Protein 2QRD (pdb70)

GO terms:
  GO:0004674 protein serine/threonine kinase activity (F, IDA)
  GO:0005634 nucleus (C, IDA)
  GO:0005737 cytoplasm (C, IDA)
  GO:0031588 nucleotide-activated protein kinase complex (C, IDA)
  GO:0004674 protein serine/threonine kinase activity (F, EXP)
  GO:0010514 induction of conjugation with cellular fusion (P, EXP)
  GO:0140648 positive regulation of cell cycle switching, mitotic to meiotic cell cycle (P, EXP)
  GO:0004674 protein serine/threonine kinase activity (F, IMP)
  GO:0044732 mitotic spindle pole body (C, HDA)
  GO:0005634 nucleus (C, HDA)
  GO:0005737 cytoplasm (C, HDA)
  GO:0005829 cytosol (C, HDA)
  GO:0045944 positive regulation of transcription by RNA polymerase II (P, IMP)
  GO:1904262 negative regulation of TORC1 signaling (P, IMP)
  GO:0032933 SREBP signaling pathway (P, IMP)
  GO:0061762 CAMKK-AMPK signaling cascade (P, IMP)
  GO:0005515 protein binding (F, IPI)

Sequence (1060 aa):
NKWHFGVRCRGDAPEILLAVYRALQRAGAQFTVPKPVNGKYRSDMYTIKSRWEIPHCKREGKNTYAYIELQLYEVMPGCFMLDVKSNGYKDIYSKSSFPFLDLCAMLVCKLFSASEQYSTEIPAFLTSNQELKLPKPPSLPPHLEKCILNSNTAYKEDQSVLPNPNHVLLNHLAAANTQLGVLALSATTRYHRKYVTTAMFKNFDAMDVQETQKGALKEIQAFIRSRTSYDVLPTSFRLIVFDVTLFVKTSLSLLTLNNIVSAPLWDSEANKFAGLLTMADFVNVIKYYYQSSSFPEAIAEIDKFRLLGLREEVERKIGAIPPETIYVHPMHSLMDACLAMSKSRARRIPLIDVDGETGSEMIVSVLTQYRILKFISMNCKETAMLRVPLNQMTIGTWSNLATASMETKVYDVIKMLAEKNISAVPIVNSEGTLLNVYESVDVMHLIQDGDYSNLDLSVGEALLKRPANFDGVHTCRATDRLDGIFDAIKHSRVHRLFVVDENLKLEGILSLADILNYIIYDKTDNFESAVNKWHFGVRCRGDAPEILLAVYRALQRAGAQFTVPKPVNGKYRSDMYTIKSRWEIPHCKREGKNTYAYIELQLYEVMPGCFMLDVKSNGYKDIYLKSSFPFLDLCAMLVCKLFSAEQYSTEIPAFLTSNTLQELKLPKPPSLPPHLEKCILNSNTAYKEDQSVLPNPNHVLLNHLAAANTQLGVLALSATTRYHRKYVTTAMFKNFDMDVQETQKGALKEIQAFIRSRTSYDVLPTSFRLIVFDVTLFVKTSLSLLTLNNIVSAPLWDSEANKFAGLLTMMADFVNVIKYYYQSSSFPEAIAEIDKFRLLGLREVERKIGAIPPETIYVHPMHSLMDACLAMSKSRARRIPLIDVDGETGSEMIVSVLTQYRILKFISMNCKETAMLRVPLNQMTIGTWSNLATASMETKVYDVIKMLAEKNISAVPIVNSEGTLLNVYESVDVMHLIQDGDYSNLDLSVGEALLKRPANFDGVHTCRATDRLDGIFDAIKHSRVHRLFVVDENLKLEGILSLADILNYIIYDKTDNFESAV

Radius of gyration: 33.93 Å; Cα contacts (8 Å, |Δi|>4): 2124; chains: 6; bounding box: 83×91×60 Å

InterPro domains:
  IPR000719 Protein kinase domain [PF00069] (35-285)
  IPR000719 Protein kinase domain [PS50011] (34-285)
  IPR000719 Protein kinase domain [SM00220] (34-285)
  IPR008271 Serine/threonine-protein kinase, active site [PS00108] (152-164)
  IPR011009 Protein kinase-like domain superfamily [SSF56112] (31-286)
  IPR013896 Carbon catabolite-derepressing protein kinase, ubiquitin-associated domain [PF08587] (305-345)
  IPR013896 Carbon catabolite-derepressing protein kinase, ubiquitin-associated domain [cd14334] (305-351)
  IPR015940 Ubiquitin-associated domain [PS50030] (316-345)
  IPR017441 Protein kinase, ATP binding site [PS00107] (40-63)
  IPR028375 KA1 domain/Ssp2, C-terminal [SSF103243] (450-575)
  IPR032270 AMPK, C-terminal adenylate sensor domain [PF16579] (451-573)

Structure (mmCIF, N/CA/C/O backbone):
data_2QRD
#
_entry.id   2QRD
#
_cell.length_a   168.263
_cell.length_b   78.365
_cell.length_c   109.014
_cell.angle_alpha   90.00
_cell.angle_beta   124.18
_cell.angle_gamma   90.00
#
_symmetry.space_group_name_H-M   'C 1 2 1'
#
loop_
_entity.id
_entity.type
_entity.pdbx_description
1 polymer 'SNF1-like protein kinase ssp2'
2 polymer 'SPCC1919.03c protein'
3 polymer 'Protein C1556.08c'
4 non-polymer "ADENOSINE-5'-DIPHOSPHATE"
5 non-polymer "ADENOSINE-5'-TRIPHOSPHATE"
6 water water
#
loop_
_atom_site.group_PDB
_atom_site.id
_atom_site.type_symbol
_atom_site.label_atom_id
_atom_site.label_alt_id
_atom_site.label_comp_id
_atom_site.label_asym_id
_atom_site.label_entity_id
_atom_site.label_seq_id
_atom_site.pdbx_PDB_ins_code
_atom_site.Cartn_x
_atom_site.Cartn_y
_atom_site.Cartn_z
_atom_site.occupancy
_atom_site.B_iso_or_equiv
_atom_site.auth_seq_id
_atom_site.auth_comp_id
_atom_site.auth_asym_id
_atom_site.auth_atom_id
_atom_site.pdbx_PDB_model_num
ATOM 1 N N . ASN A 1 11 ? -2.846 19.190 31.464 1.00 62.59 450 ASN A N 1
ATOM 2 C CA . ASN A 1 11 ? -2.396 18.005 30.661 1.00 62.33 450 ASN A CA 1
ATOM 3 C C . ASN A 1 11 ? -3.501 16.973 30.401 1.00 61.13 450 ASN A C 1
ATOM 4 O O . ASN A 1 11 ? -3.241 15.875 29.877 1.00 61.67 450 ASN A O 1
ATOM 9 N N . LYS A 1 12 ? -4.732 17.338 30.761 1.00 58.56 451 LYS A N 1
ATOM 10 C CA . LYS A 1 12 ? -5.884 16.521 30.452 1.00 56.18 451 LYS A CA 1
ATOM 11 C C . LYS A 1 12 ? -6.415 16.738 28.982 1.00 53.78 451 LYS A C 1
ATOM 12 O O . LYS A 1 12 ? -5.926 17.603 28.244 1.00 52.84 451 LYS A O 1
ATOM 18 N N . TRP A 1 13 ? -7.365 15.902 28.565 1.00 50.65 452 TRP A N 1
ATOM 19 C CA . TRP A 1 13 ? -8.001 16.027 27.267 1.00 48.57 452 TRP A CA 1
ATOM 20 C C . TRP A 1 13 ? -8.911 17.262 27.241 1.00 47.74 452 TRP A C 1
ATOM 21 O O . TRP A 1 13 ? -9.593 17.573 28.224 1.00 47.60 452 TRP A O 1
ATOM 32 N N . HIS A 1 14 ? -8.861 17.981 26.132 1.00 46.64 453 HIS A N 1
ATOM 33 C CA . HIS A 1 14 ? -9.671 19.172 25.931 1.00 46.98 453 HIS A CA 1
ATOM 34 C C . HIS A 1 14 ? -10.148 19.116 24.487 1.00 47.35 453 HIS A C 1
ATOM 35 O O . HIS A 1 14 ? -9.477 18.517 23.637 1.00 47.15 453 HIS A O 1
ATOM 42 N N . PHE A 1 15 ? -11.340 19.666 24.240 1.00 47.76 454 PHE A N 1
ATOM 43 C CA . PHE A 1 15 ? -11.890 19.743 22.908 1.00 47.53 454 PHE A CA 1
ATOM 44 C C . PHE A 1 15 ? -11.065 20.762 22.134 1.00 48.42 454 PHE A C 1
ATOM 45 O O . PHE A 1 15 ? -10.569 21.735 22.714 1.00 48.38 454 PHE A O 1
ATOM 53 N N . GLY A 1 16 ? -10.880 20.479 20.842 1.00 49.07 455 GLY A N 1
ATOM 54 C CA . GLY A 1 16 ? -10.279 21.387 19.894 1.00 49.87 455 GLY A CA 1
ATOM 55 C C . GLY A 1 16 ? -8.784 21.558 20.032 1.00 50.41 455 GLY A C 1
ATOM 56 O O . GLY A 1 16 ? -8.110 20.717 20.617 1.00 50.44 455 GLY A O 1
ATOM 57 N N . VAL A 1 17 ? -8.295 22.651 19.446 1.00 50.76 456 VAL A N 1
ATOM 58 C CA . VAL A 1 17 ? -6.941 23.130 19.616 1.00 51.21 456 VAL A CA 1
ATOM 59 C C . VAL A 1 17 ? -6.918 24.570 20.229 1.00 51.60 456 VAL A C 1
ATOM 60 O O . VAL A 1 17 ? -7.749 25.419 19.919 1.00 51.23 456 VAL A O 1
ATOM 64 N N . ARG A 1 18 ? -5.996 24.781 21.159 1.00 51.84 457 ARG A N 1
ATOM 65 C CA . ARG A 1 18 ? -5.845 26.060 21.846 1.00 52.58 457 ARG A CA 1
ATOM 66 C C . ARG A 1 18 ? -5.160 27.071 20.941 1.00 52.40 457 ARG A C 1
ATOM 67 O O . ARG A 1 18 ? -4.234 26.726 20.186 1.00 51.98 457 ARG A O 1
ATOM 75 N N . CYS A 1 19 ? -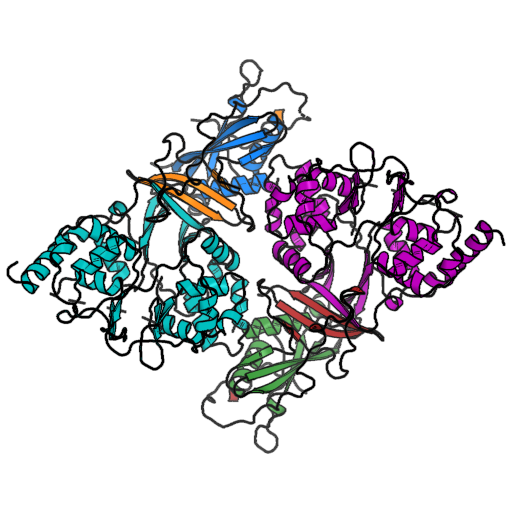5.628 28.311 21.020 1.00 52.08 458 CYS A N 1
ATOM 76 C CA . CYS A 1 19 ? -4.993 29.409 20.317 1.00 53.11 458 CYS A CA 1
ATOM 77 C C . CYS A 1 19 ? -5.002 30.634 21.191 1.00 53.08 458 CYS A C 1
ATOM 78 O O . CYS A 1 19 ? -5.713 30.687 22.188 1.00 53.84 458 CYS A O 1
ATOM 81 N N . ARG A 1 20 ? -4.176 31.596 20.825 1.00 53.76 459 ARG A N 1
ATOM 82 C CA . ARG A 1 20 ? -4.014 32.830 21.582 1.00 54.71 459 ARG A CA 1
ATOM 83 C C . ARG A 1 20 ? -3.766 33.958 20.619 1.00 54.43 459 ARG A C 1
ATOM 84 O O . ARG A 1 20 ? -3.450 33.728 19.451 1.00 54.48 459 ARG A O 1
ATOM 92 N N . GLY A 1 21 ? -3.917 35.177 21.112 1.00 54.59 460 GLY A N 1
ATOM 93 C CA . GLY A 1 21 ? -3.604 36.366 20.332 1.00 54.80 460 GLY A CA 1
ATOM 94 C C . GLY A 1 21 ? -4.861 36.985 19.772 1.00 55.04 460 GLY A C 1
ATOM 95 O O . GLY A 1 21 ? -5.861 37.128 20.474 1.00 54.91 460 GLY A O 1
ATOM 96 N N . ASP A 1 22 ? -4.805 37.319 18.487 1.00 55.41 461 ASP A N 1
ATOM 97 C CA . ASP A 1 22 ? -5.885 38.012 17.804 1.00 55.72 461 ASP A CA 1
ATOM 98 C C . ASP A 1 22 ? -6.724 37.023 17.024 1.00 55.13 461 ASP A C 1
ATOM 99 O O . ASP A 1 22 ? -6.177 36.178 16.318 1.00 55.45 461 ASP A O 1
ATOM 104 N N . ALA A 1 23 ? -8.045 37.141 17.131 1.00 54.51 462 ALA A N 1
ATOM 105 C CA . ALA A 1 23 ? -8.966 36.209 16.466 1.00 53.74 462 ALA A CA 1
ATOM 106 C C . ALA A 1 23 ? -8.931 36.294 14.931 1.00 53.05 462 ALA A C 1
ATOM 107 O O . ALA A 1 23 ? -8.965 35.253 14.273 1.00 52.59 462 ALA A O 1
ATOM 109 N N . PRO A 1 24 ? -8.843 37.524 14.351 1.00 52.39 463 PRO A N 1
ATOM 110 C CA . PRO A 1 24 ? -8.579 37.609 12.915 1.00 51.96 463 PRO A CA 1
ATOM 111 C C . PRO A 1 24 ? -7.182 37.089 12.498 1.00 51.90 463 PRO A C 1
ATOM 112 O O . PRO A 1 24 ? -7.044 36.556 11.393 1.00 51.87 463 PRO A O 1
ATOM 116 N N . GLU A 1 25 ? -6.171 37.219 13.361 1.00 51.35 464 GLU A N 1
ATOM 117 C CA . GLU A 1 25 ? -4.866 36.611 13.065 1.00 51.99 464 GLU A CA 1
ATOM 118 C C . GLU A 1 25 ? -4.899 35.073 13.112 1.00 51.80 464 GLU A C 1
ATOM 119 O O . GLU A 1 25 ? -4.233 34.398 12.312 1.00 51.49 464 GLU A O 1
ATOM 125 N N . ILE A 1 26 ? -5.671 34.543 14.063 1.00 51.67 465 ILE A N 1
ATOM 126 C CA . ILE A 1 26 ? -5.909 33.121 14.195 1.00 51.53 465 ILE A CA 1
ATOM 127 C C . ILE A 1 26 ? -6.720 32.615 12.999 1.00 51.51 465 ILE A C 1
ATOM 128 O O . ILE A 1 26 ? -6.398 31.576 12.428 1.00 51.57 465 ILE A O 1
ATOM 133 N N . LEU A 1 27 ? -7.781 33.338 12.637 1.00 50.90 466 LEU A N 1
ATOM 134 C CA . LEU A 1 27 ? -8.592 32.960 11.489 1.00 50.08 466 LEU A CA 1
ATOM 135 C C . LEU A 1 27 ? -7.722 32.854 10.217 1.00 49.81 466 LEU A C 1
ATOM 136 O O . LEU A 1 27 ? -7.762 31.823 9.544 1.00 49.99 466 LEU A O 1
ATOM 141 N N . LEU A 1 28 ? -6.934 33.898 9.919 1.00 48.47 467 LEU A N 1
ATOM 142 C CA . LEU A 1 28 ? -5.900 33.859 8.871 1.00 48.13 467 LEU A CA 1
ATOM 143 C C . LEU A 1 28 ? -5.001 32.611 8.904 1.00 47.84 467 LEU A C 1
ATOM 144 O O . LEU A 1 28 ? -4.797 31.988 7.867 1.00 48.21 467 LEU A O 1
ATOM 149 N N . ALA A 1 29 ? -4.453 32.278 10.078 1.00 47.45 468 ALA A N 1
ATOM 150 C CA . ALA A 1 29 ? -3.563 31.109 10.255 1.00 47.17 468 ALA A CA 1
ATOM 151 C C . ALA A 1 29 ? -4.267 29.784 9.964 1.00 47.07 468 ALA A C 1
ATOM 152 O O . ALA A 1 29 ? -3.695 28.891 9.346 1.00 46.72 468 ALA A O 1
ATOM 154 N N . VAL A 1 30 ? -5.519 29.683 10.396 1.00 47.45 469 VAL A N 1
ATOM 155 C CA . VAL A 1 30 ? -6.378 28.544 10.089 1.00 48.02 469 VAL A CA 1
ATOM 156 C C . VAL A 1 30 ? -6.595 28.373 8.576 1.00 48.92 469 VAL A C 1
ATOM 157 O O . VAL A 1 30 ? -6.505 27.242 8.057 1.00 50.11 469 VAL A O 1
ATOM 161 N N . TYR A 1 31 ? -6.860 29.473 7.871 1.00 48.45 470 TYR A N 1
ATOM 162 C CA . TYR A 1 31 ? -7.079 29.425 6.419 1.00 48.07 470 TYR A CA 1
ATOM 163 C C . TYR A 1 31 ? -5.807 29.066 5.688 1.00 48.21 470 TYR A C 1
ATOM 164 O O . TYR A 1 31 ? -5.825 28.350 4.691 1.00 47.97 470 TYR A O 1
ATOM 173 N N . ARG A 1 32 ? -4.693 29.568 6.192 1.00 48.58 471 ARG A N 1
ATOM 174 C CA . ARG A 1 32 ? -3.402 29.255 5.605 1.00 49.23 471 ARG A CA 1
ATOM 175 C C . ARG A 1 32 ? -3.049 27.775 5.780 1.00 49.47 471 ARG A C 1
ATOM 176 O O . ARG A 1 32 ? -2.614 27.128 4.832 1.00 49.39 471 ARG A O 1
ATOM 184 N N . ALA A 1 33 ? -3.262 27.256 6.983 1.00 50.17 472 ALA A N 1
ATOM 185 C CA . ALA A 1 33 ? -3.120 25.825 7.283 1.00 51.25 472 ALA A CA 1
ATOM 186 C C . ALA A 1 33 ? -4.045 24.899 6.435 1.00 52.54 472 ALA A C 1
ATOM 187 O O . ALA A 1 33 ? -3.598 23.857 5.955 1.00 52.96 472 ALA A O 1
ATOM 189 N N . LEU A 1 34 ? -5.324 25.271 6.281 1.00 53.21 473 LEU A N 1
ATOM 190 C CA . LEU A 1 34 ? -6.264 24.559 5.407 1.00 53.62 473 LEU A CA 1
ATOM 191 C C . LEU A 1 34 ? -5.755 24.507 3.969 1.00 53.87 473 LEU A C 1
ATOM 192 O O . LEU A 1 34 ? -5.821 23.469 3.319 1.00 54.16 473 LEU A O 1
ATOM 197 N N . GLN A 1 35 ? -5.203 25.619 3.494 1.00 53.86 474 GLN A N 1
ATOM 198 C CA . GLN A 1 35 ? -4.730 25.711 2.134 1.00 53.53 474 GLN A CA 1
ATOM 199 C C . GLN A 1 35 ? -3.451 24.894 1.916 1.00 53.80 474 GLN A C 1
ATOM 200 O O . GLN A 1 35 ? -3.260 24.325 0.826 1.00 54.03 474 GLN A O 1
ATOM 206 N N . ARG A 1 36 ? -2.573 24.848 2.921 1.00 53.54 475 ARG A N 1
ATOM 207 C CA . ARG A 1 36 ? -1.371 24.001 2.827 1.00 53.78 475 ARG A CA 1
ATOM 208 C C . ARG A 1 36 ? -1.722 22.518 2.862 1.00 53.51 475 ARG A C 1
ATOM 209 O O . ARG A 1 36 ? -1.099 21.715 2.173 1.00 53.03 475 ARG A O 1
ATOM 217 N N . ALA A 1 37 ? -2.738 22.160 3.646 1.00 53.34 476 ALA A N 1
ATOM 218 C CA . ALA A 1 37 ? -3.192 20.769 3.711 1.00 53.57 476 ALA A CA 1
ATOM 219 C C . ALA A 1 37 ? -3.945 20.335 2.448 1.00 53.66 476 ALA A C 1
ATOM 220 O O . ALA A 1 37 ? -4.183 19.147 2.241 1.00 54.02 476 ALA A O 1
ATOM 222 N N . GLY A 1 38 ? -4.276 21.305 1.596 1.00 53.32 477 GLY A N 1
ATOM 223 C CA . GLY A 1 38 ? -5.039 21.074 0.370 1.00 52.68 477 GLY A CA 1
ATOM 224 C C . GLY A 1 38 ? -6.563 21.104 0.491 1.00 52.07 477 GLY A C 1
ATOM 225 O O . GLY A 1 38 ? -7.252 20.787 -0.466 1.00 51.58 477 GLY A O 1
ATOM 226 N N . ALA A 1 39 ? -7.088 21.464 1.661 1.00 51.10 478 ALA A N 1
ATOM 227 C CA . ALA A 1 39 ? -8.528 21.512 1.883 1.00 50.82 478 ALA A CA 1
ATOM 228 C C . ALA A 1 39 ? -9.147 22.657 1.079 1.00 51.03 478 ALA A C 1
ATOM 229 O O . ALA A 1 39 ? -8.443 23.565 0.649 1.00 51.39 478 ALA A O 1
ATOM 231 N N . GLN A 1 40 ? -10.456 22.584 0.859 1.00 50.96 479 GLN A N 1
ATOM 232 C CA . GLN A 1 40 ? -11.223 23.695 0.292 1.00 51.38 479 GLN A CA 1
ATOM 233 C C . GLN A 1 40 ? -12.207 24.117 1.347 1.00 50.23 479 GLN A C 1
ATOM 234 O O . GLN A 1 40 ? -12.559 23.334 2.201 1.00 49.02 479 GLN A O 1
ATOM 240 N N . PHE A 1 41 ? -12.639 25.366 1.270 1.00 49.77 480 PHE A N 1
ATOM 241 C CA . PHE A 1 41 ? -13.296 26.008 2.390 1.00 49.04 480 PHE A CA 1
ATOM 242 C C . PHE A 1 41 ? -14.259 27.111 1.948 1.00 49.46 480 PHE A C 1
ATOM 243 O O . PHE A 1 41 ? -14.122 27.706 0.853 1.00 49.54 480 PHE A O 1
ATOM 251 N N . THR A 1 42 ? -15.279 27.346 2.771 1.00 49.56 481 THR A N 1
ATOM 252 C CA . THR A 1 42 ? -16.111 28.516 2.597 1.00 49.09 481 THR A CA 1
ATOM 253 C C . THR A 1 42 ? -15.316 29.709 3.114 1.00 49.68 481 THR A C 1
ATOM 254 O O . THR A 1 42 ? -14.269 29.551 3.756 1.00 49.85 481 THR A O 1
ATOM 258 N N . VAL A 1 43 ? -15.883 30.887 2.899 1.00 49.91 482 VAL A N 1
ATOM 259 C CA . VAL A 1 43 ? -15.198 32.158 2.989 1.00 50.71 482 VAL A CA 1
ATOM 260 C C . VAL A 1 43 ? -16.170 33.168 3.641 1.00 51.55 482 VAL A C 1
ATOM 261 O O . VAL A 1 43 ? -17.388 32.985 3.551 1.00 52.10 482 VAL A O 1
ATOM 265 N N . PRO A 1 44 ? -15.651 34.208 4.329 1.00 52.27 483 PRO A N 1
ATOM 266 C CA . PRO A 1 44 ? -16.551 35.211 4.902 1.00 53.17 483 PRO A CA 1
ATOM 267 C C . PRO A 1 44 ? -17.202 36.077 3.833 1.00 54.14 483 PRO A C 1
ATOM 268 O O . PRO A 1 44 ? -16.509 36.642 2.962 1.00 53.96 483 PRO A O 1
ATOM 272 N N . LYS A 1 45 ? -18.528 36.159 3.893 1.00 55.67 484 LYS A N 1
ATOM 273 C CA . LYS A 1 45 ? -19.268 37.121 3.091 1.00 56.87 484 LYS A CA 1
ATOM 274 C C . LYS A 1 45 ? -19.701 38.278 4.010 1.00 57.88 484 LYS A C 1
ATOM 275 O O . LYS A 1 45 ? -20.178 38.039 5.124 1.00 57.93 484 LYS A O 1
ATOM 281 N N . PRO A 1 46 ? -19.493 39.537 3.565 1.00 58.84 485 PRO A N 1
ATOM 282 C CA . PRO A 1 46 ? -19.945 40.668 4.362 1.00 59.58 485 PRO A CA 1
ATOM 283 C C . PRO A 1 46 ? -21.405 41.045 4.076 1.00 60.34 485 PRO A C 1
ATOM 284 O O . PRO A 1 46 ? -21.755 41.344 2.922 1.00 60.53 485 PRO A O 1
ATOM 288 N N . VAL A 1 47 ? -22.240 41.023 5.121 1.00 60.90 486 VAL A N 1
ATOM 289 C CA . VAL A 1 47 ? -23.664 41.391 5.008 1.00 61.10 486 VAL A CA 1
ATOM 290 C C . VAL A 1 47 ? -23.872 42.911 5.162 1.00 61.10 486 VAL A C 1
ATOM 291 O O . VAL A 1 47 ? -23.629 43.486 6.233 1.00 61.32 486 VAL A O 1
ATOM 295 N N . ASN A 1 48 ? -24.317 43.534 4.068 1.00 60.82 487 ASN A N 1
ATOM 296 C CA . ASN A 1 48 ? -24.359 44.997 3.903 1.00 60.56 487 ASN A CA 1
ATOM 297 C C . ASN A 1 48 ? -22.990 45.686 3.999 1.00 60.29 487 ASN A C 1
ATOM 298 O O . ASN A 1 48 ? -22.854 46.748 4.618 1.00 60.42 487 ASN A O 1
ATOM 303 N N . GLY A 1 49 ? -21.989 45.076 3.360 1.00 59.89 488 GLY A N 1
ATOM 304 C CA . GLY A 1 49 ? -20.618 45.602 3.346 1.00 59.22 488 GLY A CA 1
ATOM 305 C C . GLY A 1 49 ? -19.782 45.232 4.566 1.00 58.69 488 GLY A C 1
ATOM 306 O O . GLY A 1 49 ? -18.542 45.283 4.516 1.00 58.88 488 GLY A O 1
ATOM 307 N N . LYS A 1 50 ? -20.459 44.854 5.656 1.00 57.75 489 LYS A N 1
ATOM 308 C CA . LYS A 1 50 ? -19.823 44.624 6.957 1.00 56.72 489 LYS A CA 1
ATOM 309 C C . LYS A 1 50 ? -19.715 43.131 7.259 1.00 56.17 489 LYS A C 1
ATOM 310 O O . LYS A 1 50 ? -20.601 42.363 6.888 1.00 56.39 489 LYS A O 1
ATOM 312 N N . TYR A 1 51 ? -18.642 42.731 7.943 1.00 55.34 490 TYR A N 1
ATOM 313 C CA . TYR A 1 51 ? -18.419 41.319 8.313 1.00 54.55 490 TYR A CA 1
ATOM 314 C C . TYR A 1 51 ? -19.165 40.909 9.588 1.00 54.58 490 TYR A C 1
ATOM 315 O O . TYR A 1 51 ? -19.297 41.702 10.530 1.00 54.27 490 TYR A O 1
ATOM 324 N N . ARG A 1 52 ? -19.649 39.663 9.595 1.00 54.45 491 ARG A N 1
ATOM 325 C CA . ARG A 1 52 ? -20.385 39.099 10.728 1.00 54.05 491 ARG A CA 1
ATOM 326 C C . ARG A 1 52 ? -19.501 38.084 11.435 1.00 53.61 491 ARG A C 1
ATOM 327 O O . ARG A 1 52 ? -18.581 37.551 10.827 1.00 53.63 491 ARG A O 1
ATOM 329 N N . SER A 1 53 ? -19.789 37.804 12.705 1.00 52.95 492 SER A N 1
ATOM 330 C CA . SER A 1 53 ? -19.006 36.837 13.465 1.00 52.63 492 SER A CA 1
ATOM 331 C C . SER A 1 53 ? -19.119 35.413 12.919 1.00 52.03 492 SER A C 1
ATOM 332 O O . SER A 1 53 ? -18.401 34.532 13.366 1.00 51.11 492 SER A O 1
ATOM 335 N N . ASP A 1 54 ? -20.009 35.198 11.945 1.00 51.77 493 ASP A N 1
ATOM 336 C CA . ASP A 1 54 ? -20.107 33.895 11.280 1.00 51.89 493 ASP A CA 1
ATOM 337 C C . ASP A 1 54 ? -18.881 33.616 10.410 1.00 51.09 493 ASP A C 1
ATOM 338 O O . ASP A 1 54 ? -18.639 32.492 9.999 1.00 51.68 493 ASP A O 1
ATOM 343 N N . MET A 1 55 ? -18.080 34.650 10.188 1.00 50.52 494 MET A N 1
ATOM 344 C CA . MET A 1 55 ? -16.751 34.491 9.586 1.00 49.55 494 MET A CA 1
ATOM 345 C C . MET A 1 55 ? -15.869 33.484 10.342 1.00 48.76 494 MET A C 1
ATOM 346 O O . MET A 1 55 ? -14.945 32.925 9.759 1.00 48.57 494 MET A O 1
ATOM 351 N N . TYR A 1 56 ? -16.181 33.242 11.616 1.00 48.13 495 TYR A N 1
ATOM 352 C CA . TYR A 1 56 ? -15.430 32.269 12.446 1.00 48.09 495 TYR A CA 1
ATOM 353 C C . TYR A 1 56 ? -15.942 30.821 12.357 1.00 47.96 495 TYR A C 1
ATOM 354 O O . TYR A 1 56 ? -15.406 29.943 12.988 1.00 47.29 495 TYR A O 1
ATOM 363 N N . THR A 1 57 ? -16.992 30.609 11.567 1.00 49.06 496 THR A N 1
ATOM 364 C CA . THR A 1 57 ? -17.485 29.286 11.172 1.00 49.43 496 THR A CA 1
ATOM 365 C C . THR A 1 57 ? -17.007 29.022 9.732 1.00 49.88 496 THR A C 1
ATOM 366 O O . THR A 1 57 ? -17.408 29.733 8.780 1.00 49.53 496 THR A O 1
ATOM 370 N N . ILE A 1 58 ? -16.118 28.036 9.595 1.00 49.71 497 ILE A N 1
ATOM 371 C CA . ILE A 1 58 ? -15.559 27.639 8.297 1.00 49.08 497 ILE A CA 1
ATOM 372 C C . ILE A 1 58 ? -16.037 26.206 7.990 1.00 49.48 497 ILE A C 1
ATOM 373 O O . ILE A 1 58 ? -15.863 25.303 8.828 1.00 48.40 497 ILE A O 1
ATOM 378 N N . LYS A 1 59 ? -16.619 26.003 6.800 1.00 49.34 498 LYS A N 1
ATOM 379 C CA . LYS A 1 59 ? -16.870 24.644 6.326 1.00 50.24 498 LYS A CA 1
ATOM 380 C C . LYS A 1 59 ? -15.785 24.230 5.335 1.00 50.31 498 LYS A C 1
ATOM 381 O O . LYS A 1 59 ? -15.477 24.951 4.399 1.00 50.63 498 LYS A O 1
ATOM 387 N N . SER A 1 60 ? -15.193 23.074 5.550 1.00 50.57 499 SER A N 1
ATOM 388 C CA . SER A 1 60 ? -14.084 22.672 4.699 1.00 51.31 499 SER A CA 1
ATOM 389 C C . SER A 1 60 ? -14.376 21.321 4.049 1.00 51.54 499 SER A C 1
ATOM 390 O O . SER A 1 60 ? -15.064 20.462 4.626 1.00 52.63 499 SER A O 1
ATOM 393 N N . ARG A 1 61 ? -13.888 21.160 2.832 1.00 50.92 500 ARG A N 1
ATOM 394 C CA . ARG A 1 61 ? -13.952 19.886 2.140 1.00 50.89 500 ARG A CA 1
ATOM 395 C C . ARG A 1 61 ? -12.531 19.398 1.852 1.00 51.08 500 ARG A C 1
ATOM 396 O O . ARG A 1 61 ? -11.677 20.170 1.399 1.00 51.13 500 ARG A O 1
ATOM 404 N N . TRP A 1 62 ? -12.302 18.119 2.118 1.00 51.77 501 TRP A N 1
ATOM 405 C CA . TRP A 1 62 ? -10.984 17.487 1.996 1.00 52.54 501 TRP A CA 1
ATOM 406 C C . TRP A 1 62 ? -11.113 16.247 1.117 1.00 53.30 501 TRP A C 1
ATOM 407 O O . TRP A 1 62 ? -11.996 15.384 1.350 1.00 52.84 501 TRP A O 1
ATOM 418 N N . GLU A 1 63 ? -10.245 16.147 0.109 1.00 54.12 502 GLU A N 1
ATOM 419 C CA . GLU A 1 63 ? -10.145 14.914 -0.669 1.00 55.02 502 GLU A CA 1
ATOM 420 C C . GLU A 1 63 ? -9.524 13.851 0.246 1.00 53.14 502 GLU A C 1
ATOM 421 O O . GLU A 1 63 ? -8.634 14.158 1.030 1.00 54.32 502 GLU A O 1
ATOM 427 N N . ILE A 1 64 ? -10.033 12.629 0.225 1.00 51.43 503 ILE A N 1
ATOM 428 C CA . ILE A 1 64 ? -9.459 11.607 1.104 1.00 49.93 503 ILE A CA 1
ATOM 429 C C . ILE A 1 64 ? -8.309 10.943 0.374 1.00 50.08 503 ILE A C 1
ATOM 430 O O . ILE A 1 64 ? -8.510 10.356 -0.673 1.00 50.23 503 ILE A O 1
ATOM 435 N N . PRO A 1 65 ? -7.081 11.058 0.913 1.00 50.46 504 PRO A N 1
ATOM 436 C CA . PRO A 1 65 ? -5.913 10.548 0.198 1.00 50.33 504 PRO A CA 1
ATOM 437 C C . PRO A 1 65 ? -6.024 9.117 -0.298 1.00 50.46 504 PRO A C 1
ATOM 438 O O . PRO A 1 65 ? -5.706 8.858 -1.460 1.00 50.81 504 PRO A O 1
ATOM 442 N N . HIS A 1 66 ? -6.462 8.195 0.555 1.00 50.94 505 HIS A N 1
ATOM 443 C CA . HIS A 1 66 ? -6.491 6.780 0.159 1.00 50.97 505 HIS A CA 1
ATOM 444 C C . HIS A 1 66 ? -7.537 6.540 -0.908 1.00 50.72 505 HIS A C 1
ATOM 445 O O . HIS A 1 66 ? -7.353 5.688 -1.750 1.00 51.22 505 HIS A O 1
ATOM 452 N N . CYS A 1 67 ? -8.625 7.297 -0.869 1.00 50.42 506 CYS A N 1
ATOM 453 C CA . CYS A 1 67 ? -9.643 7.226 -1.913 1.00 50.68 506 CYS A CA 1
ATOM 454 C C . CYS A 1 67 ? -9.131 7.875 -3.211 1.00 50.89 506 CYS A C 1
ATOM 455 O O . CYS A 1 67 ? -9.245 7.292 -4.296 1.00 50.27 506 CYS A O 1
ATOM 458 N N . LYS A 1 68 ? -8.554 9.072 -3.070 1.00 51.51 507 LYS A N 1
ATOM 459 C CA . LYS A 1 68 ? -7.932 9.823 -4.173 1.00 53.15 507 LYS A CA 1
ATOM 460 C C . LYS A 1 68 ? -6.890 9.037 -4.950 1.00 53.90 507 LYS A C 1
ATOM 461 O O . LYS A 1 68 ? -6.763 9.215 -6.150 1.00 54.03 507 LYS A O 1
ATOM 467 N N . ARG A 1 69 ? -6.134 8.194 -4.248 1.00 55.21 508 ARG A N 1
ATOM 468 C CA . ARG A 1 69 ? -5.075 7.388 -4.851 1.00 56.09 508 ARG A CA 1
ATOM 469 C C . ARG A 1 69 ? -5.648 6.285 -5.720 1.00 56.31 508 ARG A C 1
ATOM 470 O O . ARG A 1 69 ? -5.015 5.868 -6.692 1.00 56.84 508 ARG A O 1
ATOM 478 N N . GLU A 1 70 ? -6.849 5.831 -5.382 1.00 56.64 509 GLU A N 1
ATOM 479 C CA . GLU A 1 70 ? -7.493 4.742 -6.119 1.00 57.16 509 GLU A CA 1
ATOM 480 C C . GLU A 1 70 ? -8.476 5.246 -7.178 1.00 56.59 509 GLU A C 1
ATOM 481 O O . GLU A 1 70 ? -9.316 4.485 -7.657 1.00 56.63 509 GLU A O 1
ATOM 487 N N . GLY A 1 71 ? -8.359 6.528 -7.524 1.00 56.08 510 GLY A N 1
ATOM 488 C CA . GLY A 1 71 ? -9.204 7.180 -8.524 1.00 55.21 510 GLY A CA 1
ATOM 489 C C . GLY A 1 71 ? -10.509 7.833 -8.066 1.00 54.75 510 GLY A C 1
ATOM 490 O O . GLY A 1 71 ? -11.207 8.431 -8.886 1.00 54.03 510 GLY A O 1
ATOM 491 N N . LYS A 1 72 ? -10.827 7.747 -6.767 1.00 54.43 511 LYS A N 1
ATOM 492 C CA . LYS A 1 72 ? -12.156 8.142 -6.249 1.00 54.02 511 LYS A CA 1
ATOM 493 C C . LYS A 1 72 ? -12.328 9.615 -5.844 1.00 53.70 511 LYS A C 1
ATOM 494 O O . LYS A 1 72 ? -11.413 10.239 -5.265 1.00 53.30 511 LYS A O 1
ATOM 500 N N . ASN A 1 73 ? -13.515 10.148 -6.162 1.00 53.29 512 ASN A N 1
ATOM 501 C CA . ASN A 1 73 ? -13.951 11.481 -5.727 1.00 53.09 512 ASN A CA 1
ATOM 502 C C . ASN A 1 73 ? -14.827 11.356 -4.476 1.00 52.88 512 ASN A C 1
ATOM 503 O O . ASN A 1 73 ? -16.057 11.581 -4.486 1.00 52.88 512 ASN A O 1
ATOM 508 N N . THR A 1 74 ? -14.164 10.974 -3.397 1.00 52.51 513 THR A N 1
ATOM 509 C CA . THR A 1 74 ? -14.785 10.874 -2.095 1.00 51.86 513 THR A CA 1
ATOM 510 C C . THR A 1 74 ? -14.116 11.861 -1.166 1.00 51.52 513 THR A C 1
ATOM 511 O O . THR A 1 74 ? -12.921 12.139 -1.273 1.00 50.56 513 THR A O 1
ATOM 515 N N . TYR A 1 75 ? -14.937 12.411 -0.283 1.00 51.50 514 TYR A N 1
ATOM 516 C CA . TYR A 1 75 ? -14.663 13.669 0.357 1.00 51.79 514 TYR A CA 1
ATOM 517 C C . TYR A 1 75 ? -15.048 13.584 1.811 1.00 51.73 514 TYR A C 1
ATOM 518 O O . TYR A 1 75 ? -15.955 12.850 2.174 1.00 51.97 514 TYR A O 1
ATOM 527 N N . ALA A 1 76 ? -14.356 14.368 2.630 1.00 51.72 515 ALA A N 1
ATOM 528 C CA . ALA A 1 76 ? -14.587 14.456 4.047 1.00 50.69 515 ALA A CA 1
ATOM 529 C C . ALA A 1 76 ? -14.955 15.906 4.340 1.00 50.71 515 ALA A C 1
ATOM 530 O O . ALA A 1 76 ? -14.289 16.816 3.879 1.00 51.33 515 ALA A O 1
ATOM 532 N N . TYR A 1 77 ? -16.032 16.110 5.092 1.00 50.77 516 TYR A N 1
ATOM 533 C CA . TYR A 1 77 ? -16.497 17.449 5.457 1.00 50.14 516 TYR A CA 1
ATOM 534 C C . TYR A 1 77 ? -16.236 17.782 6.942 1.00 50.90 516 TYR A C 1
ATOM 535 O O . TYR A 1 77 ? -16.682 17.082 7.862 1.00 50.70 516 TYR A O 1
ATOM 544 N N . ILE A 1 78 ? -15.480 18.849 7.152 1.00 51.23 517 ILE A N 1
ATOM 545 C CA . ILE A 1 78 ? -15.017 19.233 8.476 1.00 51.68 517 ILE A CA 1
ATOM 546 C C . ILE A 1 78 ? -15.420 20.714 8.689 1.00 52.13 517 ILE A C 1
ATOM 547 O O . ILE A 1 78 ? -15.101 21.593 7.878 1.00 53.15 517 ILE A O 1
ATOM 552 N N . GLU A 1 79 ? -16.150 20.985 9.753 1.00 52.11 518 GLU A N 1
ATOM 553 C CA . GLU A 1 79 ? -16.492 22.364 10.096 1.00 52.11 518 GLU A CA 1
ATOM 554 C C . GLU A 1 79 ? -15.653 22.863 11.273 1.00 51.56 518 GLU A C 1
ATOM 555 O O . GLU A 1 79 ? -15.517 22.188 12.293 1.00 50.99 518 GLU A O 1
ATOM 561 N N . LEU A 1 80 ? -15.077 24.049 11.117 1.00 51.73 519 LEU A N 1
ATOM 562 C CA . LEU A 1 80 ? -14.237 24.646 12.153 1.00 51.54 519 LEU A CA 1
ATOM 563 C C . LEU A 1 80 ? -14.992 25.768 12.802 1.00 51.03 519 LEU A C 1
ATOM 564 O O . LEU A 1 80 ? -15.721 26.471 12.141 1.00 51.34 519 LEU A O 1
ATOM 569 N N . GLN A 1 81 ? -14.819 25.923 14.103 1.00 51.10 520 GLN A N 1
ATOM 570 C CA . GLN A 1 81 ? -15.486 26.990 14.833 1.00 50.76 520 GLN A CA 1
ATOM 571 C C . GLN A 1 81 ? -14.545 27.606 15.865 1.00 50.38 520 GLN A C 1
ATOM 572 O O . GLN A 1 81 ? -14.096 26.923 16.774 1.00 50.96 520 GLN A O 1
ATOM 578 N N . LEU A 1 82 ? -14.252 28.888 15.712 1.00 49.30 521 LEU A N 1
ATOM 579 C CA . LEU A 1 82 ? -13.486 29.607 16.710 1.00 49.11 521 LEU A CA 1
ATOM 580 C C . LEU A 1 82 ? -14.415 30.126 17.828 1.00 48.81 521 LEU A C 1
ATOM 581 O O . LEU A 1 82 ? -15.505 30.657 17.569 1.00 48.31 521 LEU A O 1
ATOM 586 N N . TYR A 1 83 ? -13.968 29.912 19.066 1.00 48.52 522 TYR A N 1
ATOM 587 C CA . TYR A 1 83 ? -14.619 30.398 20.267 1.00 48.14 522 TYR A CA 1
ATOM 588 C C . TYR A 1 83 ? -13.644 31.172 21.150 1.00 48.47 522 TYR A C 1
ATOM 589 O O . TYR A 1 83 ? -12.488 30.735 21.347 1.00 48.48 522 TYR A O 1
ATOM 598 N N . GLU A 1 84 ? -14.100 32.285 21.726 1.00 48.28 523 GLU A N 1
ATOM 599 C CA . GLU A 1 84 ? -13.306 32.880 22.794 1.00 48.42 523 GLU A CA 1
ATOM 600 C C . GLU A 1 84 ? -13.557 32.176 24.129 1.00 48.81 523 GLU A C 1
ATOM 601 O O . GLU A 1 84 ? -14.713 32.051 24.594 1.00 48.41 523 GLU A O 1
ATOM 607 N N . VAL A 1 85 ? -12.469 31.707 24.733 1.00 49.05 524 VAL A N 1
ATOM 608 C CA . VAL A 1 85 ? -12.536 31.089 26.044 1.00 50.35 524 VAL A CA 1
ATOM 609 C C . VAL A 1 85 ? -12.495 32.156 27.114 1.00 51.56 524 VAL A C 1
ATOM 610 O O . VAL A 1 85 ? -13.280 32.118 28.048 1.00 52.22 524 VAL A O 1
ATOM 614 N N . MET A 1 86 ? -11.570 33.107 26.956 1.00 53.00 525 MET A N 1
ATOM 615 C CA . MET A 1 86 ? -11.462 34.308 27.790 1.00 54.12 525 MET A CA 1
ATOM 616 C C . MET A 1 86 ? -10.601 35.323 27.040 1.00 53.73 525 MET A C 1
ATOM 617 O O . MET A 1 86 ? -10.003 34.975 26.025 1.00 54.01 525 MET A O 1
ATOM 622 N N . PRO A 1 87 ? -10.508 36.576 27.532 1.00 53.86 526 PRO A N 1
ATOM 623 C CA . PRO A 1 87 ? -9.726 37.527 26.718 1.00 53.63 526 PRO A CA 1
ATOM 624 C C . PRO A 1 87 ? -8.343 36.964 26.343 1.00 53.40 526 PRO A C 1
ATOM 625 O O . PRO A 1 87 ? -7.568 36.567 27.218 1.00 53.49 526 PRO A O 1
ATOM 629 N N . GLY A 1 88 ? -8.078 36.876 25.041 1.00 53.10 527 GLY A N 1
ATOM 630 C CA . GLY A 1 88 ? -6.789 36.398 24.535 1.00 52.14 527 GLY A CA 1
ATOM 631 C C . GLY A 1 88 ? -6.683 34.908 24.232 1.00 51.43 527 GLY A C 1
ATOM 632 O O . GLY A 1 88 ? -5.714 34.476 23.601 1.00 51.42 527 GLY A O 1
ATOM 633 N N . CYS A 1 89 ? -7.654 34.119 24.686 1.00 50.16 528 CYS A N 1
ATOM 634 C CA . CYS A 1 89 ? -7.568 32.670 24.553 1.00 49.42 528 CYS A CA 1
ATOM 635 C C . CYS A 1 89 ? -8.778 32.091 23.839 1.00 48.89 528 CYS A C 1
ATOM 636 O O . CYS A 1 89 ? -9.933 32.423 24.166 1.00 47.95 528 CYS A O 1
ATOM 639 N N . PHE A 1 90 ? -8.493 31.212 22.876 1.00 47.98 529 PHE A N 1
ATOM 640 C CA . PHE A 1 90 ? -9.506 30.714 21.951 1.00 48.17 529 PHE A CA 1
ATOM 641 C C . PHE A 1 90 ? -9.419 29.197 21.814 1.00 48.29 529 PHE A C 1
ATOM 642 O O . PHE A 1 90 ? -8.349 28.601 22.030 1.00 48.43 529 PHE A O 1
ATOM 650 N N . MET A 1 91 ? -10.550 28.575 21.498 1.00 47.88 530 MET A N 1
ATOM 651 C CA . MET A 1 91 ? -10.540 27.189 21.039 1.00 48.27 530 MET A CA 1
ATOM 652 C C . MET A 1 91 ? -10.911 27.154 19.561 1.00 48.57 530 MET A C 1
ATOM 653 O O . MET A 1 91 ? -11.856 27.835 19.106 1.00 48.65 530 MET A O 1
ATOM 658 N N . LEU A 1 92 ? -10.155 26.379 18.802 1.00 48.93 531 LEU A N 1
ATOM 659 C CA . LEU A 1 92 ? -10.614 26.009 17.484 1.00 49.61 531 LEU A CA 1
ATOM 660 C C . LEU A 1 92 ? -11.320 24.652 17.605 1.00 49.77 531 LEU A C 1
ATOM 661 O O . LEU A 1 92 ? -10.687 23.616 17.797 1.00 49.44 531 LEU A O 1
ATOM 666 N N . ASP A 1 93 ? -12.644 24.681 17.546 1.00 50.30 532 ASP A N 1
ATOM 667 C CA . ASP A 1 93 ? -13.446 23.473 17.568 1.00 51.14 532 ASP A CA 1
ATOM 668 C C . ASP A 1 93 ? -13.500 22.890 16.125 1.00 51.48 532 ASP A C 1
ATOM 669 O O . ASP A 1 93 ? -13.594 23.631 15.140 1.00 51.26 532 ASP A O 1
ATOM 674 N N . VAL A 1 94 ? -13.380 21.563 16.012 1.00 51.61 533 VAL A N 1
ATOM 675 C CA . VAL A 1 94 ? -13.221 20.883 14.723 1.00 50.59 533 VAL A CA 1
ATOM 676 C C . VAL A 1 94 ? -14.094 19.634 14.788 1.00 51.35 533 VAL A C 1
ATOM 677 O O . VAL A 1 94 ? -13.891 18.760 15.664 1.00 51.57 533 VAL A O 1
ATOM 681 N N . LYS A 1 95 ? -15.071 19.558 13.884 1.00 51.05 534 LYS A N 1
ATOM 682 C CA . LYS A 1 95 ? -16.040 18.486 13.909 1.00 51.45 534 LYS A CA 1
ATOM 683 C C . LYS A 1 95 ? -16.302 17.821 12.561 1.00 51.35 534 LYS A C 1
ATOM 684 O O . LYS A 1 95 ? -16.271 18.451 11.499 1.00 50.00 534 LYS A O 1
ATOM 690 N N . SER A 1 96 ? -16.589 16.528 12.621 1.00 51.71 535 SER A N 1
ATOM 691 C CA . SER A 1 96 ? -16.866 15.793 11.403 1.00 51.89 535 SER A CA 1
ATOM 692 C C . SER A 1 96 ? -18.312 16.004 10.970 1.00 52.06 535 SER A C 1
ATOM 693 O O . SER A 1 96 ? -19.241 15.838 11.773 1.00 51.52 535 SER A O 1
ATOM 696 N N . ASN A 1 97 ? -18.489 16.384 9.697 1.00 52.97 536 ASN A N 1
ATOM 697 C CA . ASN A 1 97 ? -19.801 16.360 9.048 1.00 53.19 536 ASN A CA 1
ATOM 698 C C . ASN A 1 97 ? -19.969 15.185 8.084 1.00 52.94 536 ASN A C 1
ATOM 699 O O . ASN A 1 97 ? -20.905 15.149 7.292 1.00 53.16 536 ASN A O 1
ATOM 704 N N . GLY A 1 98 ? -19.065 14.214 8.141 1.00 52.58 537 GLY A N 1
ATOM 705 C CA . GLY A 1 98 ? -19.226 13.022 7.305 1.00 51.80 537 GLY A CA 1
ATOM 706 C C . GLY A 1 98 ? -18.353 12.872 6.058 1.00 51.19 537 GLY A C 1
ATOM 707 O O . GLY A 1 98 ? -17.497 13.722 5.755 1.00 50.64 537 GLY A O 1
ATOM 708 N N . TYR A 1 99 ? -18.593 11.768 5.346 1.00 50.54 538 TYR A N 1
ATOM 709 C CA . TYR A 1 99 ? -17.878 11.404 4.132 1.00 49.61 538 TYR A CA 1
ATOM 710 C C . TYR A 1 99 ? -18.878 11.108 3.053 1.00 49.98 538 TYR A C 1
ATOM 711 O O . TYR A 1 99 ? -19.932 10.507 3.308 1.00 49.65 538 TYR A O 1
ATOM 720 N N . LYS A 1 100 ? -18.535 11.509 1.827 1.00 50.12 539 LYS A N 1
ATOM 721 C CA . LYS A 1 100 ? -19.441 11.374 0.690 1.00 49.91 539 LYS A CA 1
ATOM 722 C C . LYS A 1 100 ? -18.628 11.116 -0.565 1.00 48.99 539 LYS A C 1
ATOM 723 O O . LYS A 1 100 ? -17.711 11.860 -0.873 1.00 48.78 539 LYS A O 1
ATOM 729 N N . ASP A 1 101 ? -18.940 10.029 -1.251 1.00 48.97 540 ASP A N 1
ATOM 730 C CA . ASP A 1 101 ? -18.448 9.791 -2.597 1.00 49.66 540 ASP A CA 1
ATOM 731 C C . ASP A 1 101 ? -19.390 10.456 -3.606 1.00 49.86 540 ASP A C 1
ATOM 732 O O . ASP A 1 101 ? -20.582 10.554 -3.358 1.00 50.10 540 ASP A O 1
ATOM 737 N N . ILE A 1 102 ? -18.836 10.915 -4.731 1.00 50.97 541 ILE A N 1
ATOM 738 C CA . ILE A 1 102 ? -19.579 11.476 -5.874 1.00 51.70 541 ILE A CA 1
ATOM 739 C C . ILE A 1 102 ? -20.754 10.576 -6.302 1.00 52.41 541 ILE A C 1
ATOM 740 O O . ILE A 1 102 ? -21.796 11.064 -6.765 1.00 52.35 541 ILE A O 1
ATOM 745 N N . TYR A 1 103 ? -20.567 9.262 -6.122 1.00 53.41 542 TYR A N 1
ATOM 746 C CA . TYR A 1 103 ? -21.551 8.209 -6.445 1.00 53.99 542 TYR A CA 1
ATOM 747 C C . TYR A 1 103 ? -22.308 7.722 -5.196 1.00 54.93 542 TYR A C 1
ATOM 748 O O . TYR A 1 103 ? -21.707 7.507 -4.148 1.00 55.15 542 TYR A O 1
ATOM 757 N N . SER A 1 104 ? -23.627 7.551 -5.301 1.00 56.63 543 SER A N 1
ATOM 758 C CA . SER A 1 104 ? -24.412 7.021 -4.169 1.00 57.21 543 SER A CA 1
ATOM 759 C C . SER A 1 104 ? -24.737 5.533 -4.360 1.00 57.43 543 SER A C 1
ATOM 760 O O . SER A 1 104 ? -24.308 4.694 -3.560 1.00 57.98 543 SER A O 1
ATOM 763 N N . LYS A 1 118 ? -21.195 7.358 11.858 1.00 53.12 557 LYS A N 1
ATOM 764 C CA . LYS A 1 118 ? -20.248 6.271 11.599 1.00 52.52 557 LYS A CA 1
ATOM 765 C C . LYS A 1 118 ? -18.803 6.637 12.019 1.00 51.86 557 LYS A C 1
ATOM 766 O O . LYS A 1 118 ? -18.619 7.260 13.064 1.00 52.76 557 LYS A O 1
ATOM 772 N N . SER A 1 119 ? -17.798 6.262 11.226 1.00 50.35 558 SER A N 1
ATOM 773 C CA . SER A 1 119 ? -16.403 6.177 11.689 1.00 48.83 558 SER A CA 1
ATOM 774 C C . SER A 1 119 ? -15.687 7.495 11.956 1.00 48.73 558 SER A C 1
ATOM 775 O O . SER A 1 119 ? -15.958 8.479 11.282 1.00 49.23 558 SER A O 1
ATOM 778 N N . SER A 1 120 ? -14.769 7.501 12.936 1.00 48.45 559 SER A N 1
ATOM 779 C CA . SER A 1 120 ? -13.910 8.665 13.255 1.00 48.21 559 SER A CA 1
ATOM 780 C C . SER A 1 120 ? -12.728 8.789 12.302 1.00 48.49 559 SER A C 1
ATOM 781 O O . SER A 1 120 ? -11.952 9.748 12.364 1.00 49.43 559 SER A O 1
ATOM 784 N N . PHE A 1 121 ? -12.557 7.784 11.463 1.00 48.69 560 PHE A N 1
ATOM 785 C CA . PHE A 1 121 ? -11.540 7.784 10.419 1.00 49.51 560 PHE A CA 1
ATOM 786 C C . PHE A 1 121 ? -12.191 7.812 9.031 1.00 49.54 560 PHE A C 1
ATOM 787 O O . PHE A 1 121 ? -13.169 7.115 8.810 1.00 50.32 560 PHE A O 1
ATOM 795 N N . PRO A 1 122 ? -11.624 8.568 8.073 1.00 49.55 561 PRO A N 1
ATOM 796 C CA . PRO A 1 122 ? -10.376 9.330 8.075 1.00 49.61 561 PRO A CA 1
ATOM 797 C C . PRO A 1 122 ? -10.393 10.682 8.782 1.00 49.98 561 PRO A C 1
ATOM 798 O O . PRO A 1 122 ? -9.390 11.397 8.770 1.00 50.39 561 PRO A O 1
ATOM 802 N N . PHE A 1 123 ? -11.512 11.024 9.400 1.00 50.48 562 PHE A N 1
ATOM 803 C CA . PHE A 1 123 ? -11.655 12.303 10.050 1.00 50.53 562 PHE A CA 1
ATOM 804 C C . PHE A 1 123 ? -10.448 12.657 10.923 1.00 50.84 562 PHE A C 1
ATOM 805 O O . PHE A 1 123 ? -9.853 13.717 10.723 1.00 51.11 562 PHE A O 1
ATOM 813 N N . LEU A 1 124 ? -10.119 11.789 11.884 1.00 50.55 563 LEU A N 1
ATOM 814 C CA . LEU A 1 124 ? -8.981 12.008 12.763 1.00 51.47 563 LEU A CA 1
ATOM 815 C C . LEU A 1 124 ? -7.612 12.019 12.068 1.00 51.66 563 LEU A C 1
ATOM 816 O O . LEU A 1 124 ? -6.675 12.632 12.586 1.00 51.45 563 LEU A O 1
ATOM 821 N N . ASP A 1 125 ? -7.476 11.318 10.934 1.00 52.32 564 ASP A N 1
ATOM 822 C CA . ASP A 1 125 ? -6.219 11.380 10.138 1.00 52.60 564 ASP A CA 1
ATOM 823 C C . ASP A 1 125 ? -6.121 12.714 9.429 1.00 52.26 564 ASP A C 1
ATOM 824 O O . ASP A 1 125 ? -5.071 13.250 9.278 1.00 52.45 564 ASP A O 1
ATOM 829 N N . LEU A 1 126 ? -7.253 13.279 9.052 1.00 53.17 565 LEU A N 1
ATOM 830 C CA . LEU A 1 126 ? -7.310 14.648 8.520 1.00 52.85 565 LEU A CA 1
ATOM 831 C C . LEU A 1 126 ? -7.051 15.776 9.554 1.00 52.88 565 LEU A C 1
ATOM 832 O O . LEU A 1 126 ? -6.383 16.775 9.237 1.00 52.78 565 LEU A O 1
ATOM 837 N N . CYS A 1 127 ? -7.555 15.603 10.777 1.00 52.51 566 CYS A N 1
ATOM 838 C CA . CYS A 1 127 ? -7.301 16.516 11.866 1.00 52.75 566 CYS A CA 1
ATOM 839 C C . CYS A 1 127 ? -5.828 16.583 12.243 1.00 52.76 566 CYS A C 1
ATOM 840 O O . CYS A 1 127 ? -5.338 17.641 12.644 1.00 52.84 566 CYS A O 1
ATOM 843 N N . ALA A 1 128 ? -5.127 15.449 12.146 1.00 53.04 567 ALA A N 1
ATOM 844 C CA . ALA A 1 128 ? -3.691 15.390 12.396 1.00 52.88 567 ALA A CA 1
ATOM 845 C C . ALA A 1 128 ? -2.921 16.183 11.345 1.00 53.59 567 ALA A C 1
ATOM 846 O O . ALA A 1 128 ? -1.955 16.869 11.673 1.00 54.39 567 ALA A O 1
ATOM 848 N N . MET A 1 129 ? -3.343 16.074 10.088 1.00 54.04 568 MET A N 1
ATOM 849 C CA . MET A 1 129 ? -2.856 16.894 8.978 1.00 56.08 568 MET A CA 1
ATOM 850 C C . MET A 1 129 ? -3.030 18.413 9.255 1.00 53.51 568 MET A C 1
ATOM 851 O O . MET A 1 129 ? -2.069 19.185 9.160 1.00 52.48 568 MET A O 1
ATOM 856 N N . LEU A 1 130 ? -4.249 18.817 9.595 1.00 52.58 569 LEU A N 1
ATOM 857 C CA . LEU A 1 130 ? -4.517 20.200 9.976 1.00 52.74 569 LEU A CA 1
ATOM 858 C C . LEU A 1 130 ? -3.585 20.655 11.096 1.00 52.53 569 LEU A C 1
ATOM 859 O O . LEU A 1 130 ? -2.940 21.698 10.996 1.00 53.48 569 LEU A O 1
ATOM 864 N N . VAL A 1 131 ? -3.523 19.863 12.161 1.00 51.99 570 VAL A N 1
ATOM 865 C CA . VAL A 1 131 ? -2.719 20.196 13.324 1.00 51.33 570 VAL A CA 1
ATOM 866 C C . VAL A 1 131 ? -1.256 20.387 12.954 1.00 51.69 570 VAL A C 1
ATOM 867 O O . VAL A 1 131 ? -0.637 21.344 13.403 1.00 51.79 570 VAL A O 1
ATOM 871 N N . CYS A 1 132 ? -0.719 19.531 12.087 1.00 51.90 571 CYS A N 1
ATOM 872 C CA . CYS A 1 132 ? 0.671 19.684 11.647 1.00 52.17 571 CYS A CA 1
ATOM 873 C C . CYS A 1 132 ? 0.928 20.954 10.845 1.00 52.23 571 CYS A C 1
ATOM 874 O O . CYS A 1 132 ? 2.010 21.530 10.921 1.00 52.79 571 CYS A O 1
ATOM 877 N N . LYS A 1 133 ? -0.069 21.381 10.079 1.00 52.28 572 LYS A N 1
ATOM 878 C CA . LYS A 1 133 ? 0.022 22.608 9.311 1.00 51.51 572 LYS A CA 1
ATOM 879 C C . LYS A 1 133 ? -0.075 23.796 10.262 1.00 51.52 572 LYS A C 1
ATOM 880 O O . LYS A 1 133 ? 0.705 24.720 10.157 1.00 52.08 572 LYS A O 1
ATOM 886 N N . LEU A 1 134 ? -1.022 23.777 11.195 1.00 51.05 573 LEU A N 1
ATOM 887 C CA . LEU A 1 134 ? -1.082 24.832 12.211 1.00 50.29 573 LEU A CA 1
ATOM 888 C C . LEU A 1 134 ? 0.216 24.961 13.008 1.00 50.70 573 LEU A C 1
ATOM 889 O O . LEU A 1 134 ? 0.641 26.071 13.351 1.00 50.95 573 LEU A O 1
ATOM 894 N N . PHE A 1 135 ? 0.878 23.841 13.266 1.00 51.08 574 PHE A N 1
ATOM 895 C CA . PHE A 1 135 ? 2.071 23.854 14.121 1.00 51.76 574 PHE A CA 1
ATOM 896 C C . PHE A 1 135 ? 3.385 24.156 13.385 1.00 52.98 574 PHE A C 1
ATOM 897 O O . PHE A 1 135 ? 4.392 24.512 14.009 1.00 53.07 574 PHE A O 1
ATOM 905 N N . SER A 1 136 ? 3.378 24.033 12.062 1.00 54.61 575 SER A N 1
ATOM 906 C CA . SER A 1 136 ? 4.593 24.271 11.286 1.00 56.62 575 SER A CA 1
ATOM 907 C C . SER A 1 136 ? 4.549 25.595 10.544 1.00 57.72 575 SER A C 1
ATOM 908 O O . SER A 1 136 ? 5.539 25.983 9.944 1.00 58.33 575 SER A O 1
ATOM 911 N N . ALA A 1 137 ? 3.399 26.266 10.567 1.00 59.41 576 ALA A N 1
ATOM 912 C CA . ALA A 1 137 ? 3.205 27.531 9.844 1.00 60.84 576 ALA A CA 1
ATOM 913 C C . ALA A 1 137 ? 4.489 28.328 9.818 1.00 61.74 576 ALA A C 1
ATOM 914 O O . ALA A 1 137 ? 5.125 28.533 8.756 1.00 62.56 576 ALA A O 1
ATOM 917 N N . SER B 2 4 ? -25.930 23.363 -0.068 1.00 66.23 205 SER B N 1
ATOM 918 C CA . SER B 2 4 ? -24.563 23.021 -0.572 1.00 65.90 205 SER B CA 1
ATOM 919 C C . SER B 2 4 ? -23.727 24.253 -0.887 1.00 64.99 205 SER B C 1
ATOM 920 O O . SER B 2 4 ? -24.162 25.189 -1.593 1.00 65.11 205 SER B O 1
ATOM 923 N N . GLU B 2 5 ? -22.494 24.180 -0.395 1.00 63.15 206 GLU B N 1
ATOM 924 C CA . GLU B 2 5 ? -21.668 25.337 -0.084 1.00 61.44 206 GLU B CA 1
ATOM 925 C C . GLU B 2 5 ? -20.798 25.797 -1.235 1.00 59.74 206 GLU B C 1
ATOM 926 O O . GLU B 2 5 ? -20.565 25.058 -2.196 1.00 59.42 206 GLU B O 1
ATOM 932 N N . GLN B 2 6 ? -20.300 27.022 -1.093 1.00 57.72 207 GLN B N 1
ATOM 933 C CA . GLN B 2 6 ? -19.385 27.629 -2.050 1.00 55.91 207 GLN B CA 1
ATOM 934 C C . GLN B 2 6 ? -17.939 27.438 -1.572 1.00 54.11 207 GLN B C 1
ATOM 935 O O . GLN B 2 6 ? -17.399 28.251 -0.798 1.00 53.78 207 GLN B O 1
ATOM 941 N N . TYR B 2 7 ? -17.312 26.362 -2.033 1.00 51.89 208 TYR B N 1
ATOM 942 C CA . TYR B 2 7 ? -15.963 26.028 -1.551 1.00 50.10 208 TYR B CA 1
ATOM 943 C C . TYR B 2 7 ? -14.899 26.791 -2.334 1.00 49.94 208 TYR B C 1
ATOM 944 O O . TYR B 2 7 ? -15.018 26.981 -3.550 1.00 49.44 208 TYR B O 1
ATOM 953 N N . SER B 2 8 ? -13.880 27.247 -1.613 1.00 49.37 209 SER B N 1
ATOM 954 C CA . SER B 2 8 ? -12.851 28.104 -2.183 1.00 49.12 209 SER B CA 1
ATOM 955 C C . SER B 2 8 ? -11.454 27.507 -1.971 1.00 48.87 209 SER B C 1
ATOM 956 O O . SER B 2 8 ? -11.232 26.723 -1.059 1.00 48.48 209 SER B O 1
ATOM 959 N N . THR B 2 9 ? -10.519 27.900 -2.820 1.00 49.61 210 THR B N 1
ATOM 960 C CA . THR B 2 9 ? -9.128 27.432 -2.746 1.00 50.15 210 THR B CA 1
ATOM 961 C C . THR B 2 9 ? -8.176 28.521 -2.232 1.00 50.03 210 THR B C 1
ATOM 962 O O . THR B 2 9 ? -7.099 28.222 -1.703 1.00 49.67 210 THR B O 1
ATOM 966 N N . GLU B 2 10 ? -8.609 29.777 -2.368 1.00 50.00 211 GLU B N 1
ATOM 967 C CA . GLU B 2 10 ? -7.789 30.948 -2.059 1.00 50.24 211 GLU B CA 1
ATOM 968 C C . GLU B 2 10 ? -8.175 31.682 -0.753 1.00 49.99 211 GLU B C 1
ATOM 969 O O . GLU B 2 10 ? -9.363 31.909 -0.460 1.00 49.73 211 GLU B O 1
ATOM 975 N N . ILE B 2 11 ? -7.150 32.072 0.004 1.00 49.61 212 ILE B N 1
ATOM 976 C CA . ILE B 2 11 ? -7.320 32.794 1.272 1.00 49.68 212 ILE B CA 1
ATOM 977 C C . ILE B 2 11 ? -8.035 34.154 1.061 1.00 49.63 212 ILE B C 1
ATOM 978 O O . ILE B 2 11 ? -7.717 34.887 0.119 1.00 49.15 212 ILE B O 1
ATOM 983 N N . PRO B 2 12 ? -9.010 34.487 1.933 1.00 49.69 213 PRO B N 1
ATOM 984 C CA . PRO B 2 12 ? -9.668 35.790 1.773 1.00 49.46 213 PRO B CA 1
ATOM 985 C C . PRO B 2 12 ? -8.658 36.922 1.893 1.00 49.39 213 PRO B C 1
ATOM 986 O O . PRO B 2 12 ? -7.762 36.868 2.734 1.00 49.75 213 PRO B O 1
ATOM 990 N N . ALA B 2 13 ? -8.819 37.933 1.046 1.00 49.27 214 ALA B N 1
ATOM 991 C CA . ALA B 2 13 ? -7.825 38.984 0.860 1.00 48.75 214 ALA B CA 1
ATOM 992 C C . ALA B 2 13 ? -7.851 40.065 1.945 1.00 48.40 214 ALA B C 1
ATOM 993 O O . ALA B 2 13 ? -6.820 40.668 2.230 1.00 48.52 214 ALA B O 1
ATOM 995 N N . PHE B 2 14 ? -9.009 40.297 2.559 1.00 47.88 215 PHE B N 1
ATOM 996 C CA . PHE B 2 14 ? -9.103 41.251 3.654 1.00 47.74 215 PHE B CA 1
ATOM 997 C C . PHE B 2 14 ? -8.294 40.796 4.880 1.00 48.25 215 PHE B C 1
ATOM 998 O O . PHE B 2 14 ? -7.889 41.623 5.682 1.00 48.50 215 PHE B O 1
ATOM 1006 N N . LEU B 2 15 ? -8.053 39.485 5.007 1.00 48.60 216 LEU B N 1
ATOM 1007 C CA . LEU B 2 15 ? -7.221 38.905 6.082 1.00 48.66 216 LEU B CA 1
ATOM 1008 C C . LEU B 2 15 ? -5.708 38.974 5.770 1.00 49.15 216 LEU B C 1
ATOM 1009 O O . LEU B 2 15 ? -4.870 38.861 6.664 1.00 48.72 216 LEU B O 1
ATOM 1014 N N . THR B 2 16 ? -5.378 39.181 4.499 1.00 49.83 217 THR B N 1
ATOM 1015 C CA . THR B 2 16 ? -3.993 39.215 4.023 1.00 50.46 217 THR B CA 1
ATOM 1016 C C . THR B 2 16 ? -3.435 40.654 3.990 1.00 51.09 217 THR B C 1
ATOM 1017 O O . THR B 2 16 ? -2.260 40.872 3.668 1.00 51.26 217 THR B O 1
ATOM 1021 N N . SER B 2 17 ? -4.279 41.625 4.361 1.00 51.84 218 SER B N 1
ATOM 1022 C CA . SER B 2 17 ? -3.898 43.049 4.406 1.00 52.22 218 SER B CA 1
ATOM 1023 C C . SER B 2 17 ? -3.243 43.447 5.742 1.00 52.59 218 SER B C 1
ATOM 1024 O O . SER B 2 17 ? -3.627 42.956 6.812 1.00 52.42 218 SER B O 1
ATOM 1027 N N . ASN B 2 18 ? -2.254 44.345 5.654 1.00 53.20 219 ASN B N 1
ATOM 1028 C CA . ASN B 2 18 ? -1.509 44.882 6.808 1.00 53.10 219 ASN B CA 1
ATOM 1029 C C . ASN B 2 18 ? -2.396 45.559 7.857 1.00 53.25 219 ASN B C 1
ATOM 1030 O O . ASN B 2 18 ? -3.197 46.443 7.542 1.00 53.32 219 ASN B O 1
ATOM 1032 N N . GLN B 2 21 ? -6.199 44.114 9.996 1.00 58.53 222 GLN B N 1
ATOM 1033 C CA . GLN B 2 21 ? -5.287 44.304 11.123 1.00 58.76 222 GLN B CA 1
ATOM 1034 C C . GLN B 2 21 ? -5.540 45.646 11.810 1.00 58.69 222 GLN B C 1
ATOM 1035 O O . GLN B 2 21 ? -5.523 45.743 13.041 1.00 58.81 222 GLN B O 1
ATOM 1037 N N . GLU B 2 22 ? -5.741 46.679 10.995 1.00 58.38 223 GLU B N 1
ATOM 1038 C CA . GLU B 2 22 ? -6.263 47.961 11.447 1.00 57.96 223 GLU B CA 1
ATOM 1039 C C . GLU B 2 22 ? -7.724 48.073 10.992 1.00 57.68 223 GLU B C 1
ATOM 1040 O O . GLU B 2 22 ? -8.273 49.177 10.871 1.00 57.48 223 GLU B O 1
ATOM 1042 N N . LEU B 2 23 ? -8.332 46.911 10.735 1.00 57.21 224 LEU B N 1
ATOM 1043 C CA . LEU B 2 23 ? -9.714 46.805 10.271 1.00 56.64 224 LEU B CA 1
ATOM 1044 C C . LEU B 2 23 ? -10.608 46.472 11.461 1.00 56.26 224 LEU B C 1
ATOM 1045 O O . LEU B 2 23 ? -10.179 45.758 12.369 1.00 55.90 224 LEU B O 1
ATOM 1047 N N . LYS B 2 24 ? -11.837 46.995 11.461 1.00 55.82 225 LYS B N 1
ATOM 1048 C CA . LYS B 2 24 ? -12.753 46.833 12.601 1.00 55.28 225 LYS B CA 1
ATOM 1049 C C . LYS B 2 24 ? -13.625 45.601 12.446 1.00 55.00 225 LYS B C 1
ATOM 1050 O O . LYS B 2 24 ? -14.693 45.674 11.833 1.00 55.08 225 LYS B O 1
ATOM 1051 N N . LEU B 2 25 ? -13.179 44.478 13.018 1.00 54.35 226 LEU B N 1
ATOM 1052 C CA . LEU B 2 25 ? -13.794 43.160 12.767 1.00 53.87 226 LEU B CA 1
ATOM 1053 C C . LEU B 2 25 ? -14.601 42.614 13.943 1.00 53.74 226 LEU B C 1
ATOM 1054 O O . LEU B 2 25 ? -14.361 43.011 15.082 1.00 54.02 226 LEU B O 1
ATOM 1059 N N . PRO B 2 26 ? -15.580 41.723 13.663 1.00 53.39 227 PRO B N 1
ATOM 1060 C CA . PRO B 2 26 ? -16.365 41.060 14.713 1.00 53.13 227 PRO B CA 1
ATOM 1061 C C . PRO B 2 26 ? -15.580 40.008 15.502 1.00 52.63 227 PRO B C 1
ATOM 1062 O O . PRO B 2 26 ? -14.571 39.474 15.015 1.00 52.38 227 PRO B O 1
ATOM 1066 N N . LYS B 2 27 ? -16.071 39.735 16.714 1.00 52.22 228 LYS B N 1
ATOM 1067 C CA . LYS B 2 27 ? -15.526 38.730 17.645 1.00 51.29 228 LYS B CA 1
ATOM 1068 C C . LYS B 2 27 ? -16.152 37.322 17.454 1.00 50.06 228 LYS B C 1
ATOM 1069 O O . LYS B 2 27 ? -17.336 37.207 17.106 1.00 49.27 228 LYS B O 1
ATOM 1075 N N . PRO B 2 28 ? -15.366 36.246 17.701 1.00 49.37 229 PRO B N 1
ATOM 1076 C CA . PRO B 2 28 ? -15.987 34.908 17.709 1.00 48.54 229 PRO B CA 1
ATOM 1077 C C . PRO B 2 28 ? -16.955 34.730 18.882 1.00 47.88 229 PRO B C 1
ATOM 1078 O O . PRO B 2 28 ? -16.872 35.474 19.877 1.00 47.12 229 PRO B O 1
ATOM 1082 N N . PRO B 2 29 ? -17.882 33.760 18.765 1.00 47.69 230 PRO B N 1
ATOM 1083 C CA . PRO B 2 29 ? -18.755 33.434 19.898 1.00 47.54 230 PRO B CA 1
ATOM 1084 C C . PRO B 2 29 ? -17.954 32.902 21.113 1.00 47.00 230 PRO B C 1
ATOM 1085 O O . PRO B 2 29 ? -16.925 32.249 20.947 1.00 46.03 230 PRO B O 1
ATOM 1089 N N . SER B 2 30 ? -18.422 33.191 22.319 1.00 46.60 231 SER B N 1
ATOM 1090 C CA . SER B 2 30 ? -17.788 32.644 23.510 1.00 47.18 231 SER B CA 1
ATOM 1091 C C . SER B 2 30 ? -18.012 31.128 23.621 1.00 47.05 231 SER B C 1
ATOM 1092 O O . SER B 2 30 ? -18.974 30.599 23.072 1.00 47.49 231 SER B O 1
ATOM 1095 N N . LEU B 2 31 ? -17.108 30.446 24.316 1.00 46.89 232 LEU B N 1
ATOM 1096 C CA . LEU B 2 31 ? -17.133 28.988 24.476 1.00 46.54 232 LEU B CA 1
ATOM 1097 C C . LEU B 2 31 ? -18.390 28.527 25.235 1.00 46.82 232 LEU B C 1
ATOM 1098 O O . LEU B 2 31 ? -18.602 28.955 26.378 1.00 46.85 232 LEU B O 1
ATOM 1103 N N . PRO B 2 32 ? -19.242 27.678 24.603 1.00 46.99 233 PRO B N 1
ATOM 1104 C CA . PRO B 2 32 ? -20.395 27.111 25.316 1.00 47.21 233 PRO B CA 1
ATOM 1105 C C . PRO B 2 32 ? -19.985 26.140 26.428 1.00 47.44 233 PRO B C 1
ATOM 1106 O O . PRO B 2 32 ? -18.984 25.459 26.288 1.00 46.97 233 PRO B O 1
ATOM 1110 N N . PRO B 2 33 ? -20.758 26.090 27.535 1.00 48.47 234 PRO B N 1
ATOM 1111 C CA . PRO B 2 33 ? -20.446 25.256 28.705 1.00 49.09 234 PRO B CA 1
ATOM 1112 C C . PRO B 2 33 ? -20.195 23.791 28.383 1.00 50.00 234 PRO B C 1
ATOM 1113 O O . PRO B 2 33 ? -19.416 23.146 29.093 1.00 50.43 234 PRO B O 1
ATOM 1117 N N . HIS B 2 34 ? -20.840 23.278 27.331 1.00 50.67 235 HIS B N 1
ATOM 1118 C CA . HIS B 2 34 ? -20.760 21.864 26.989 1.00 51.55 235 HIS B CA 1
ATOM 1119 C C . HIS B 2 34 ? -19.434 21.399 26.354 1.00 51.69 235 HIS B C 1
ATOM 1120 O O . HIS B 2 34 ? -19.141 20.201 26.377 1.00 51.90 235 HIS B O 1
ATOM 1127 N N . LEU B 2 35 ? -18.617 22.337 25.854 1.00 51.56 236 LEU B N 1
ATOM 1128 C CA . LEU B 2 35 ? -17.267 22.022 25.322 1.00 51.36 236 LEU B CA 1
ATOM 1129 C C . LEU B 2 35 ? -16.136 22.178 26.341 1.00 51.85 236 LEU B C 1
ATOM 1130 O O . LEU B 2 35 ? -14.949 22.223 25.989 1.00 51.67 236 LEU B O 1
ATOM 1135 N N . GLU B 2 36 ? -16.513 22.274 27.602 1.00 53.01 237 GLU B N 1
ATOM 1136 C CA . GLU B 2 36 ? -15.565 22.438 28.692 1.00 54.33 237 GLU B CA 1
ATOM 1137 C C . GLU B 2 36 ? -15.139 21.115 29.305 1.00 54.45 237 GLU B C 1
ATOM 1138 O O . GLU B 2 36 ? -14.055 21.019 29.873 1.00 55.06 237 GLU B O 1
ATOM 1144 N N . LYS B 2 37 ? -15.976 20.093 29.210 1.00 54.71 238 LYS B N 1
ATOM 1145 C CA . LYS B 2 37 ? -15.611 18.819 29.809 1.00 55.92 238 LYS B CA 1
ATOM 1146 C C . LYS B 2 37 ? -15.534 17.718 28.763 1.00 55.23 238 LYS B C 1
ATOM 1147 O O . LYS B 2 37 ? -16.468 17.502 28.004 1.00 55.52 238 LYS B O 1
ATOM 1153 N N . CYS B 2 38 ? -14.407 17.025 28.753 1.00 55.40 239 CYS B N 1
ATOM 1154 C CA . CYS B 2 38 ? -14.182 15.897 27.862 1.00 54.30 239 CYS B CA 1
ATOM 1155 C C . CYS B 2 38 ? -14.309 14.582 28.645 1.00 52.67 239 CYS B C 1
ATOM 1156 O O . CYS B 2 38 ? -13.750 14.466 29.735 1.00 52.44 239 CYS B O 1
ATOM 1159 N N . ILE B 2 39 ? -15.077 13.618 28.110 1.00 51.45 240 ILE B N 1
ATOM 1160 C CA . ILE B 2 39 ? -15.380 12.372 28.845 1.00 50.22 240 ILE B CA 1
ATOM 1161 C C . ILE B 2 39 ? -14.190 11.447 28.994 1.00 49.72 240 ILE B C 1
ATOM 1162 O O . ILE B 2 39 ? -14.265 10.486 29.759 1.00 49.78 240 ILE B O 1
ATOM 1167 N N . LEU B 2 40 ? -13.100 11.724 28.276 1.00 48.90 241 LEU B N 1
ATOM 1168 C CA . LEU B 2 40 ? -11.902 10.890 28.386 1.00 48.08 241 LEU B CA 1
ATOM 1169 C C . LEU B 2 40 ? -11.232 11.085 29.723 1.00 48.38 241 LEU B C 1
ATOM 1170 O O . LEU B 2 40 ? -10.546 10.184 30.206 1.00 48.29 241 LEU B O 1
ATOM 1175 N N . ASN B 2 41 ? -11.438 12.258 30.313 1.00 48.34 242 ASN B N 1
ATOM 1176 C CA . ASN B 2 41 ? -10.880 12.574 31.613 1.00 49.17 242 ASN B CA 1
ATOM 1177 C C . ASN B 2 41 ? -11.559 11.825 32.751 1.00 49.81 242 ASN B C 1
ATOM 1178 O O . ASN B 2 41 ? -11.300 12.076 33.924 1.00 49.70 242 ASN B O 1
ATOM 1183 N N . SER B 2 42 ? -12.424 10.894 32.368 1.00 50.95 243 SER B N 1
ATOM 1184 C CA . SER B 2 42 ? -13.151 10.057 33.300 1.00 51.96 243 SER B CA 1
ATOM 1185 C C . SER B 2 42 ? -12.542 8.646 33.334 1.00 52.32 243 SER B C 1
ATOM 1186 O O . SER B 2 42 ? -12.067 8.139 32.311 1.00 52.17 243 SER B O 1
ATOM 1189 N N . ASN B 2 43 ? -12.536 8.040 34.522 1.00 52.83 244 ASN B N 1
ATOM 1190 C CA . ASN B 2 43 ? -12.138 6.631 34.709 1.00 53.41 244 ASN B CA 1
ATOM 1191 C C . ASN B 2 43 ? -12.782 6.123 35.995 1.00 53.63 244 ASN B C 1
ATOM 1192 O O . ASN B 2 43 ? -12.154 5.503 36.837 1.00 52.75 244 ASN B O 1
ATOM 1197 N N . THR B 2 44 ? -14.074 6.403 36.133 1.00 54.69 245 THR B N 1
ATOM 1198 C CA . THR B 2 44 ? -14.781 6.162 37.384 1.00 55.41 245 THR B CA 1
ATOM 1199 C C . THR B 2 44 ? -14.685 4.697 37.798 1.00 55.85 245 THR B C 1
ATOM 1200 O O . THR B 2 44 ? -14.644 4.379 38.987 1.00 56.02 245 THR B O 1
ATOM 1204 N N . ALA B 2 45 ? -14.649 3.809 36.810 1.00 56.27 246 ALA B N 1
ATOM 1205 C CA . ALA B 2 45 ? -14.848 2.385 37.052 1.00 56.84 246 ALA B CA 1
ATOM 1206 C C . ALA B 2 45 ? -13.692 1.564 36.492 1.00 56.77 246 ALA B C 1
ATOM 1207 O O . ALA B 2 45 ? -13.882 0.727 35.609 1.00 57.02 246 ALA B O 1
ATOM 1209 N N . TYR B 2 46 ? -12.493 1.807 37.012 1.00 56.63 247 TYR B N 1
ATOM 1210 C CA . TYR B 2 46 ? -11.274 1.291 36.401 1.00 56.91 247 TYR B CA 1
ATOM 1211 C C . TYR B 2 46 ? -10.774 0.050 37.133 1.00 57.24 247 TYR B C 1
ATOM 1212 O O . TYR B 2 46 ? -9.797 -0.574 36.719 1.00 56.77 247 TYR B O 1
ATOM 1221 N N . LYS B 2 47 ? -11.450 -0.302 38.221 1.00 57.88 248 LYS B N 1
ATOM 1222 C CA . LYS B 2 47 ? -11.229 -1.584 38.879 1.00 59.14 248 LYS B CA 1
ATOM 1223 C C . LYS B 2 47 ? -11.807 -2.732 38.059 1.00 59.72 248 LYS B C 1
ATOM 1224 O O . LYS B 2 47 ? -11.152 -3.754 37.854 1.00 60.85 248 LYS B O 1
ATOM 1230 N N . GLU B 2 48 ? -13.039 -2.557 37.592 1.00 59.36 249 GLU B N 1
ATOM 1231 C CA . GLU B 2 48 ? -13.721 -3.589 36.833 1.00 59.45 249 GLU B CA 1
ATOM 1232 C C . GLU B 2 48 ? -13.307 -3.547 35.361 1.00 58.69 249 GLU B C 1
ATOM 1233 O O . GLU B 2 48 ? -12.968 -4.596 34.801 1.00 59.70 249 GLU B O 1
ATOM 1239 N N . ASP B 2 49 ? -13.359 -2.354 34.743 1.00 56.45 250 ASP B N 1
ATOM 1240 C CA . ASP B 2 49 ? -12.996 -2.175 33.344 1.00 54.24 250 ASP B CA 1
ATOM 1241 C C . ASP B 2 49 ? -12.660 -0.710 33.045 1.00 52.77 250 ASP B C 1
ATOM 1242 O O . ASP B 2 49 ? -13.546 0.118 32.799 1.00 51.79 250 ASP B O 1
ATOM 1247 N N . GLN B 2 50 ? -11.369 -0.389 33.034 1.00 51.61 251 GLN B N 1
ATOM 1248 C CA . GLN B 2 50 ? -10.907 1.005 32.812 1.00 50.50 251 GLN B CA 1
ATOM 1249 C C . GLN B 2 50 ? -11.265 1.614 31.439 1.00 50.49 251 GLN B C 1
ATOM 1250 O O . GLN B 2 50 ? -11.205 2.827 31.256 1.00 51.56 251 GLN B O 1
ATOM 1256 N N . SER B 2 51 ? -11.662 0.798 30.479 1.00 49.97 252 SER B N 1
ATOM 1257 C CA . SER B 2 51 ? -12.059 1.335 29.186 1.00 50.01 252 SER B CA 1
ATOM 1258 C C . SER B 2 51 ? -13.461 1.986 29.235 1.00 49.54 252 SER B C 1
ATOM 1259 O O . SER B 2 51 ? -13.794 2.798 28.367 1.00 49.49 252 SER B O 1
ATOM 1262 N N . VAL B 2 52 ? -14.261 1.607 30.236 1.00 49.43 253 VAL B N 1
ATOM 1263 C CA . VAL B 2 52 ? -15.642 2.093 30.417 1.00 48.79 253 VAL B CA 1
ATOM 1264 C C . VAL B 2 52 ? -15.664 3.610 30.634 1.00 49.26 253 VAL B C 1
ATOM 1265 O O . VAL B 2 52 ? -14.982 4.154 31.516 1.00 49.09 253 VAL B O 1
ATOM 1269 N N . LEU B 2 53 ? -16.444 4.282 29.799 1.00 49.48 254 LEU B N 1
ATOM 1270 C CA . LEU B 2 53 ? -16.642 5.723 29.901 1.00 49.60 254 LEU B CA 1
ATOM 1271 C C . LEU B 2 53 ? -18.095 5.988 30.222 1.00 49.88 254 LEU B C 1
ATOM 1272 O O . LEU B 2 53 ? -18.925 5.082 30.087 1.00 49.61 254 LEU B O 1
ATOM 1277 N N . PRO B 2 54 ? -18.414 7.223 30.679 1.00 50.78 255 PRO B N 1
ATOM 1278 C CA . PRO B 2 54 ? -19.835 7.574 30.723 1.00 50.85 255 PRO B CA 1
ATOM 1279 C C . PRO B 2 54 ? -20.373 7.768 29.297 1.00 51.72 255 PRO B C 1
ATOM 1280 O O . PRO B 2 54 ? -19.591 7.916 28.341 1.00 50.67 255 PRO B O 1
ATOM 1284 N N . ASN B 2 55 ? -21.697 7.718 29.163 1.00 52.88 256 ASN B N 1
ATOM 1285 C CA . ASN B 2 55 ? -22.346 8.037 27.903 1.00 54.25 256 ASN B CA 1
ATOM 1286 C C . ASN B 2 55 ? -22.056 9.470 27.500 1.00 54.79 256 ASN B C 1
ATOM 1287 O O . ASN B 2 55 ? -22.075 10.375 28.337 1.00 55.51 256 ASN B O 1
ATOM 1292 N N . PRO B 2 56 ? -21.757 9.683 26.219 1.00 55.34 257 PRO B N 1
ATOM 1293 C CA . PRO B 2 56 ? -21.359 11.031 25.840 1.00 55.86 257 PRO B CA 1
ATOM 1294 C C . PRO B 2 56 ? -22.558 11.925 25.564 1.00 56.38 257 PRO B C 1
ATOM 1295 O O . PRO B 2 56 ? -23.668 11.446 25.361 1.00 56.72 257 PRO B O 1
ATOM 1299 N N . ASN B 2 57 ? -22.325 13.223 25.589 1.00 57.24 258 ASN B N 1
ATOM 1300 C CA . ASN B 2 57 ? -23.284 14.186 25.086 1.00 57.85 258 ASN B CA 1
ATOM 1301 C C . ASN B 2 57 ? -23.373 13.976 23.565 1.00 57.90 258 ASN B C 1
ATOM 1302 O O . ASN B 2 57 ? -22.372 14.120 22.841 1.00 57.48 258 ASN B O 1
ATOM 1307 N N . HIS B 2 58 ? -24.566 13.595 23.110 1.00 57.97 259 HIS B N 1
ATOM 1308 C CA . HIS B 2 58 ? -24.841 13.367 21.700 1.00 58.54 259 HIS B CA 1
ATOM 1309 C C . HIS B 2 58 ? -24.470 14.559 20.818 1.00 58.24 259 HIS B C 1
ATOM 1310 O O . HIS B 2 58 ? -24.142 14.369 19.642 1.00 58.77 259 HIS B O 1
ATOM 1317 N N . VAL B 2 59 ? -24.481 15.777 21.362 1.00 57.49 260 VAL B N 1
ATOM 1318 C CA . VAL B 2 59 ? -24.022 16.917 20.558 1.00 57.01 260 VAL B CA 1
ATOM 1319 C C . VAL B 2 59 ? -22.493 16.976 20.364 1.00 56.64 260 VAL B C 1
ATOM 1320 O O . VAL B 2 59 ? -22.033 17.729 19.513 1.00 57.08 260 VAL B O 1
ATOM 1324 N N . LEU B 2 60 ? -21.719 16.202 21.132 1.00 55.58 261 LEU B N 1
ATOM 1325 C CA . LEU B 2 60 ? -20.253 16.253 21.051 1.00 54.77 261 LEU B CA 1
ATOM 1326 C C . LEU B 2 60 ? -19.643 15.060 20.313 1.00 54.64 261 LEU B C 1
ATOM 1327 O O . LEU B 2 60 ? -18.427 14.806 20.384 1.00 55.32 261 LEU B O 1
ATOM 1332 N N . LEU B 2 61 ? -20.497 14.328 19.616 1.00 53.87 262 LEU B N 1
ATOM 1333 C CA . LEU B 2 61 ? -20.088 13.289 18.692 1.00 53.12 262 LEU B CA 1
ATOM 1334 C C . LEU B 2 61 ? -19.227 13.827 17.522 1.00 53.09 262 LEU B C 1
ATOM 1335 O O . LEU B 2 61 ? -19.549 14.842 16.895 1.00 52.92 262 LEU B O 1
ATOM 1340 N N . ASN B 2 62 ? -18.126 13.131 17.261 1.00 52.50 263 ASN B N 1
ATOM 1341 C CA . ASN B 2 62 ? -17.145 13.496 16.239 1.00 52.62 263 ASN B CA 1
ATOM 1342 C C . ASN B 2 62 ? -16.675 14.953 16.248 1.00 51.38 263 ASN B C 1
ATOM 1343 O O . ASN B 2 62 ? -16.449 15.560 15.218 1.00 51.90 263 ASN B O 1
ATOM 1348 N N . HIS B 2 63 ? -16.530 15.490 17.456 1.00 50.49 264 HIS B N 1
ATOM 1349 C CA . HIS B 2 63 ? -15.722 16.671 17.721 1.00 48.57 264 HIS B CA 1
ATOM 1350 C C . HIS B 2 63 ? -14.331 16.214 18.121 1.00 48.34 264 HIS B C 1
ATOM 1351 O O . HIS B 2 63 ? -14.162 15.325 18.953 1.00 47.93 264 HIS B O 1
ATOM 1358 N N . LEU B 2 64 ? -13.322 16.829 17.520 1.00 48.31 265 LEU B N 1
ATOM 1359 C CA . LEU B 2 64 ? -11.959 16.520 17.854 1.00 47.47 265 LEU B CA 1
ATOM 1360 C C . LEU B 2 64 ? -11.624 16.924 19.318 1.00 48.08 265 LEU B C 1
ATOM 1361 O O . LEU B 2 64 ? -11.887 18.067 19.726 1.00 48.79 265 LEU B O 1
ATOM 1366 N N . ALA B 2 65 ? -11.045 15.998 20.084 1.00 47.21 266 ALA B N 1
ATOM 1367 C CA . ALA B 2 65 ? -10.365 16.350 21.330 1.00 47.65 266 ALA B CA 1
ATOM 1368 C C . ALA B 2 65 ? -8.827 16.102 21.226 1.00 47.73 266 ALA B C 1
ATOM 1369 O O . ALA B 2 65 ? -8.363 15.420 20.320 1.00 48.99 266 ALA B O 1
ATOM 1371 N N . ALA B 2 66 ? -8.048 16.682 22.124 1.00 47.11 267 ALA B N 1
ATOM 1372 C CA . ALA B 2 66 ? -6.585 16.709 21.981 1.00 48.11 267 ALA B CA 1
ATOM 1373 C C . ALA B 2 66 ? -6.024 16.683 23.388 1.00 48.44 267 ALA B C 1
ATOM 1374 O O . ALA B 2 66 ? -6.695 17.165 24.314 1.00 48.87 267 ALA B O 1
ATOM 1376 N N . ALA B 2 67 ? -4.812 16.134 23.551 1.00 49.72 268 ALA B N 1
ATOM 1377 C CA . ALA B 2 67 ? -4.088 16.124 24.846 1.00 50.89 268 ALA B CA 1
ATOM 1378 C C . ALA B 2 67 ? -2.610 16.407 24.592 1.00 52.51 268 ALA B C 1
ATOM 1379 O O . ALA B 2 67 ? -2.081 16.012 23.522 1.00 52.73 268 ALA B O 1
ATOM 1381 N N . ASN B 2 68 ? -1.939 17.100 25.531 1.00 53.20 269 ASN B N 1
ATOM 1382 C CA . ASN B 2 68 ? -0.486 17.197 25.457 1.00 54.09 269 ASN B CA 1
ATOM 1383 C C . ASN B 2 68 ? 0.101 15.844 25.815 1.00 53.75 269 ASN B C 1
ATOM 1384 O O . ASN B 2 68 ? -0.360 15.204 26.756 1.00 55.03 269 ASN B O 1
ATOM 1389 N N . THR B 2 69 ? 1.142 15.421 25.117 1.00 53.46 270 THR B N 1
ATOM 1390 C CA . THR B 2 69 ? 1.940 14.304 25.604 1.00 53.46 270 THR B CA 1
ATOM 1391 C C . THR B 2 69 ? 3.320 14.849 25.863 1.00 53.16 270 THR B C 1
ATOM 1392 O O . THR B 2 69 ? 3.678 15.902 25.364 1.00 54.06 270 THR B O 1
ATOM 1396 N N . GLN B 2 70 ? 4.098 14.120 26.640 1.00 53.20 271 GLN B N 1
ATOM 1397 C CA . GLN B 2 70 ? 5.483 14.463 26.898 1.00 52.72 271 GLN B CA 1
ATOM 1398 C C . GLN B 2 70 ? 6.394 13.548 26.058 1.00 52.02 271 GLN B C 1
ATOM 1399 O O . GLN B 2 70 ? 7.579 13.373 26.368 1.00 51.85 271 GLN B O 1
ATOM 1405 N N . LEU B 2 71 ? 5.835 13.005 24.975 1.00 51.62 272 LEU B N 1
ATOM 1406 C CA . LEU B 2 71 ? 6.475 11.921 24.235 1.00 51.42 272 LEU B CA 1
ATOM 1407 C C . LEU B 2 71 ? 6.849 12.226 22.779 1.00 51.29 272 LEU B C 1
ATOM 1408 O O . LEU B 2 71 ? 7.433 11.379 22.086 1.00 51.79 272 LEU B O 1
ATOM 1413 N N . GLY B 2 72 ? 6.553 13.439 22.332 1.00 50.51 273 GLY B N 1
ATOM 1414 C CA . GLY B 2 72 ? 6.912 13.865 20.995 1.00 49.00 273 GLY B CA 1
ATOM 1415 C C . GLY B 2 72 ? 5.916 13.367 19.977 1.00 48.39 273 GLY B C 1
ATOM 1416 O O . GLY B 2 72 ? 6.247 13.239 18.809 1.00 48.58 273 GLY B O 1
ATOM 1417 N N . VAL B 2 73 ? 4.695 13.082 20.421 1.00 47.96 274 VAL B N 1
ATOM 1418 C CA . VAL B 2 73 ? 3.630 12.613 19.540 1.00 47.44 274 VAL B CA 1
ATOM 1419 C C . VAL B 2 73 ? 2.317 13.359 19.772 1.00 48.00 274 VAL B C 1
ATOM 1420 O O . VAL B 2 73 ? 2.156 14.067 20.781 1.00 48.52 274 VAL B O 1
ATOM 1424 N N . LEU B 2 74 ? 1.393 13.177 18.831 1.00 48.10 275 LEU B N 1
ATOM 1425 C CA . LEU B 2 74 ? 0.039 13.728 18.872 1.00 49.46 275 LEU B CA 1
ATOM 1426 C C . LEU B 2 74 ? -0.913 12.730 19.499 1.00 49.80 275 LEU B C 1
ATOM 1427 O O . LEU B 2 74 ? -0.885 11.533 19.158 1.00 50.46 275 LEU B O 1
ATOM 1432 N N . ALA B 2 75 ? -1.760 13.237 20.387 1.00 49.09 276 ALA B N 1
ATOM 1433 C CA . ALA B 2 75 ? -2.862 12.495 20.926 1.00 49.94 276 ALA B CA 1
ATOM 1434 C C . ALA B 2 75 ? -4.173 13.176 20.503 1.00 50.47 276 ALA B C 1
ATOM 1435 O O . ALA B 2 75 ? -4.400 14.343 20.829 1.00 50.28 276 ALA B O 1
ATOM 1437 N N . LEU B 2 76 ? -5.005 12.438 19.764 1.00 50.83 277 LEU B N 1
ATOM 1438 C CA . LEU B 2 76 ? -6.228 12.938 19.145 1.00 51.73 277 LEU B CA 1
ATOM 1439 C C . LEU B 2 76 ? -7.349 11.941 19.405 1.00 52.60 277 LEU B C 1
ATOM 1440 O O . LEU B 2 76 ? -7.096 10.737 19.441 1.00 53.17 277 LEU B O 1
ATOM 1445 N N . SER B 2 77 ? -8.572 12.431 19.633 1.00 52.77 278 SER B N 1
ATOM 1446 C CA . SER B 2 77 ? -9.706 11.538 19.844 1.00 53.07 278 SER B CA 1
ATOM 1447 C C . SER B 2 77 ? -11.004 12.084 19.316 1.00 53.11 278 SER B C 1
ATOM 1448 O O . SER B 2 77 ? -11.162 13.284 19.134 1.00 53.09 278 SER B O 1
ATOM 1451 N N . ALA B 2 78 ? -11.936 11.181 19.054 1.00 53.18 279 ALA B N 1
ATOM 1452 C CA . ALA B 2 78 ? -13.297 11.589 18.776 1.00 53.24 279 ALA B CA 1
ATOM 1453 C C . ALA B 2 78 ? -14.228 10.462 19.219 1.00 52.70 279 ALA B C 1
ATOM 1454 O O . ALA B 2 78 ? -13.799 9.327 19.324 1.00 52.33 279 ALA B O 1
ATOM 1456 N N . THR B 2 79 ? -15.473 10.806 19.536 1.00 53.34 280 THR B N 1
ATOM 1457 C CA . THR B 2 79 ? -16.468 9.839 19.997 1.00 53.58 280 THR B CA 1
ATOM 1458 C C . THR B 2 79 ? -17.441 9.649 18.892 1.00 53.26 280 THR B C 1
ATOM 1459 O O . THR B 2 79 ? -17.863 10.599 18.267 1.00 54.84 280 THR B O 1
ATOM 1463 N N . THR B 2 80 ? -17.787 8.413 18.618 1.00 53.24 281 THR B N 1
ATOM 1464 C CA . THR B 2 80 ? -18.787 8.147 17.596 1.00 52.43 281 THR B CA 1
ATOM 1465 C C . THR B 2 80 ? -19.703 7.015 18.063 1.00 51.97 281 THR B C 1
ATOM 1466 O O . THR B 2 80 ? -19.327 6.250 18.956 1.00 52.56 281 THR B O 1
ATOM 1470 N N . ARG B 2 81 ? -20.894 6.946 17.487 1.00 51.11 282 ARG B N 1
ATOM 1471 C CA . ARG B 2 81 ? -21.864 5.882 17.744 1.00 51.42 282 ARG B CA 1
ATOM 1472 C C . ARG B 2 81 ? -21.576 4.707 16.812 1.00 50.45 282 ARG B C 1
ATOM 1473 O O . ARG B 2 81 ? -21.409 4.892 15.604 1.00 50.23 282 ARG B O 1
ATOM 1481 N N . TYR B 2 82 ? -21.493 3.510 17.383 1.00 49.91 283 TYR B N 1
ATOM 1482 C CA . TYR B 2 82 ? -21.419 2.277 16.624 1.00 48.72 283 TYR B CA 1
ATOM 1483 C C . TYR B 2 82 ? -22.664 1.472 16.986 1.00 49.57 283 TYR B C 1
ATOM 1484 O O . TYR B 2 82 ? -22.712 0.852 18.040 1.00 50.32 283 TYR B O 1
ATOM 1493 N N . HIS B 2 83 ? -23.654 1.479 16.087 1.00 49.73 284 HIS B N 1
ATOM 1494 C CA . HIS B 2 83 ? -25.004 0.985 16.347 1.00 49.97 284 HIS B CA 1
ATOM 1495 C C . HIS B 2 83 ? -25.453 1.693 17.627 1.00 49.83 284 HIS B C 1
ATOM 1496 O O . HIS B 2 83 ? -25.435 2.914 17.669 1.00 49.53 284 HIS B O 1
ATOM 1503 N N . ARG B 2 84 ? -25.791 0.972 18.688 1.00 49.80 285 ARG B N 1
ATOM 1504 C CA . ARG B 2 84 ? -26.201 1.678 19.903 1.00 50.21 285 ARG B CA 1
ATOM 1505 C C . ARG B 2 84 ? -25.168 1.867 21.004 1.00 49.54 285 ARG B C 1
ATOM 1506 O O . ARG B 2 84 ? -25.463 2.318 22.098 1.00 50.46 285 ARG B O 1
ATOM 1514 N N . LYS B 2 85 ? -23.931 1.579 20.692 1.00 49.88 286 LYS B N 1
ATOM 1515 C CA . LYS B 2 85 ? -22.846 1.815 21.645 1.00 49.19 286 LYS B CA 1
ATOM 1516 C C . LYS B 2 85 ? -21.937 2.940 21.157 1.00 50.18 286 LYS B C 1
ATOM 1517 O O . LYS B 2 85 ? -22.044 3.356 20.025 1.00 51.19 286 LYS B O 1
ATOM 1523 N N . TYR B 2 86 ? -21.077 3.456 22.019 1.00 50.79 287 TYR B N 1
ATOM 1524 C CA . TYR B 2 86 ? -20.209 4.566 21.665 1.00 51.11 287 TYR B CA 1
ATOM 1525 C C . TYR B 2 86 ? -18.748 4.185 21.783 1.00 51.54 287 TYR B C 1
ATOM 1526 O O . TYR B 2 86 ? -18.371 3.579 22.757 1.00 53.11 287 TYR B O 1
ATOM 1535 N N . VAL B 2 87 ? -17.929 4.514 20.789 1.00 51.98 288 VAL B N 1
ATOM 1536 C CA . VAL B 2 87 ? -16.482 4.274 20.834 1.00 51.72 288 VAL B CA 1
ATOM 1537 C C . VAL B 2 87 ? -15.720 5.629 20.861 1.00 51.55 288 VAL B C 1
ATOM 1538 O O . VAL B 2 87 ? -15.817 6.448 19.922 1.00 50.06 288 VAL B O 1
ATOM 1542 N N . THR B 2 88 ? -14.953 5.862 21.918 1.00 51.88 289 THR B N 1
ATOM 1543 C CA . THR B 2 88 ? -14.039 7.006 21.898 1.00 52.26 289 THR B CA 1
ATOM 1544 C C . THR B 2 88 ? -12.682 6.498 21.547 1.00 52.10 289 THR B C 1
ATOM 1545 O O . THR B 2 88 ? -12.054 5.826 22.342 1.00 52.43 289 THR B O 1
ATOM 1549 N N . THR B 2 89 ? -12.266 6.740 20.302 1.00 52.46 290 THR B N 1
ATOM 1550 C CA . THR B 2 89 ? -10.935 6.325 19.925 1.00 52.73 290 THR B CA 1
ATOM 1551 C C . THR B 2 89 ? -9.922 7.409 20.166 1.00 52.73 290 THR B C 1
ATOM 1552 O O . THR B 2 89 ? -10.080 8.528 19.703 1.00 53.84 290 THR B O 1
ATOM 1556 N N . ALA B 2 90 ? -8.926 7.051 20.967 1.00 52.89 291 ALA B N 1
ATOM 1557 C CA . ALA B 2 90 ? -7.753 7.876 21.285 1.00 52.74 291 ALA B CA 1
ATOM 1558 C C . ALA B 2 90 ? -6.564 7.378 20.463 1.00 52.27 291 ALA B C 1
ATOM 1559 O O . ALA B 2 90 ? -6.123 6.228 20.581 1.00 52.04 291 ALA B O 1
ATOM 1561 N N . MET B 2 91 ? -6.095 8.245 19.590 1.00 51.68 292 MET B N 1
ATOM 1562 C CA . MET B 2 91 ? -5.080 7.894 18.667 1.00 51.85 292 MET B CA 1
ATOM 1563 C C . MET B 2 91 ? -3.748 8.612 18.954 1.00 51.54 292 MET B C 1
ATOM 1564 O O . MET B 2 91 ? -3.718 9.812 19.215 1.00 50.93 292 MET B O 1
ATOM 1569 N N . PHE B 2 92 ? -2.655 7.845 18.909 1.00 50.98 293 PHE B N 1
ATOM 1570 C CA . PHE B 2 92 ? -1.320 8.373 19.113 1.00 50.19 293 PHE B CA 1
ATOM 1571 C C . PHE B 2 92 ? -0.570 8.269 17.807 1.00 49.86 293 PHE B C 1
ATOM 1572 O O . PHE B 2 92 ? -0.569 7.235 17.155 1.00 49.10 293 PHE B O 1
ATOM 1580 N N . LYS B 2 93 ? 0.032 9.377 17.404 1.00 50.52 294 LYS B N 1
ATOM 1581 C CA . LYS B 2 93 ? 0.448 9.553 16.026 1.00 51.64 294 LYS B CA 1
ATOM 1582 C C . LYS B 2 93 ? 1.637 10.500 15.984 1.00 51.28 294 LYS B C 1
ATOM 1583 O O . LYS B 2 93 ? 1.682 11.454 16.746 1.00 52.01 294 LYS B O 1
ATOM 1589 N N . ASN B 2 94 ? 2.615 10.232 15.115 1.00 51.73 295 ASN B N 1
ATOM 1590 C CA . ASN B 2 94 ? 3.772 11.115 14.964 1.00 51.25 295 ASN B CA 1
ATOM 1591 C C . ASN B 2 94 ? 3.380 12.439 14.302 1.00 51.44 295 ASN B C 1
ATOM 1592 O O . ASN B 2 94 ? 2.369 12.526 13.630 1.00 50.95 295 ASN B O 1
ATOM 1597 N N . PHE B 2 95 ? 4.211 13.462 14.456 1.00 52.53 296 PHE B N 1
ATOM 1598 C CA . PHE B 2 95 ? 4.118 14.673 13.629 1.00 53.56 296 PHE B CA 1
ATOM 1599 C C . PHE B 2 95 ? 4.663 14.474 12.201 1.00 54.23 296 PHE B C 1
ATOM 1600 O O . PHE B 2 95 ? 4.016 14.850 11.225 1.00 54.07 296 PHE B O 1
ATOM 1608 N N . ASP B 2 96 ? 5.853 13.880 12.094 1.00 55.90 297 ASP B N 1
ATOM 1609 C CA . ASP B 2 96 ? 6.872 14.268 11.042 1.00 57.28 297 ASP B CA 1
ATOM 1610 C C . ASP B 2 96 ? 6.544 15.579 10.281 1.00 57.40 297 ASP B C 1
ATOM 1611 O O . ASP B 2 96 ? 7.381 16.504 10.229 1.00 57.68 297 ASP B O 1
ATOM 1616 N N . ALA C 3 1 ? -29.984 -34.455 32.158 1.00 20.00 1 ALA G N 1
ATOM 1617 C CA . ALA C 3 1 ? -29.603 -33.526 33.215 1.00 20.00 1 ALA G CA 1
ATOM 1618 C C . ALA C 3 1 ? -29.629 -34.205 34.580 1.00 20.00 1 ALA G C 1
ATOM 1619 O O . ALA C 3 1 ? -30.020 -33.572 35.558 1.00 64.71 1 ALA G O 1
ATOM 1621 N N . MET C 3 2 ? -29.172 -35.460 34.648 1.00 20.00 2 MET G N 1
ATOM 1622 C CA . MET C 3 2 ? -29.614 -36.327 35.733 1.00 20.00 2 MET G CA 1
ATOM 1623 C C . MET C 3 2 ? -28.596 -36.354 36.867 1.00 20.00 2 MET G C 1
ATOM 1624 O O . MET C 3 2 ? -28.928 -35.882 37.976 1.00 62.11 2 MET G O 1
ATOM 1629 N N . ASP C 3 3 ? -27.453 -36.985 36.691 1.00 60.83 3 ASP G N 1
ATOM 1630 C CA . ASP C 3 3 ? -26.402 -36.889 37.706 1.00 59.61 3 ASP G CA 1
ATOM 1631 C C . ASP C 3 3 ? -25.495 -35.679 37.409 1.00 58.46 3 ASP G C 1
ATOM 1632 O O . ASP C 3 3 ? -25.903 -34.782 36.676 1.00 57.94 3 ASP G O 1
ATOM 1637 N N . VAL C 3 4 ? -24.295 -35.652 37.993 1.00 57.25 4 VAL G N 1
ATOM 1638 C CA . VAL C 3 4 ? -23.366 -34.511 37.899 1.00 56.36 4 VAL G CA 1
ATOM 1639 C C . VAL C 3 4 ? -22.835 -34.282 36.480 1.00 55.41 4 VAL G C 1
ATOM 1640 O O . VAL C 3 4 ? -22.955 -33.187 35.943 1.00 54.82 4 VAL G O 1
ATOM 1644 N N . GLN C 3 5 ? -22.258 -35.337 35.902 1.00 54.71 5 GLN G N 1
ATOM 1645 C CA . GLN C 3 5 ? -21.707 -35.354 34.546 1.00 53.83 5 GLN G CA 1
ATOM 1646 C C . GLN C 3 5 ? -22.809 -35.087 33.508 1.00 52.79 5 GLN G C 1
ATOM 1647 O O . GLN C 3 5 ? -22.557 -34.418 32.500 1.00 52.70 5 GLN G O 1
ATOM 1653 N N . GLU C 3 6 ? -24.020 -35.604 33.761 1.00 51.78 6 GLU G N 1
ATOM 1654 C CA . GLU C 3 6 ? -25.179 -35.401 32.860 1.00 50.66 6 GLU G CA 1
ATOM 1655 C C . GLU C 3 6 ? -25.794 -34.015 32.974 1.00 49.82 6 GLU G C 1
ATOM 1656 O O . GLU C 3 6 ? -26.232 -33.445 31.966 1.00 50.50 6 GLU G O 1
ATOM 1658 N N . THR C 3 7 ? -25.852 -33.474 34.190 1.00 49.04 7 THR G N 1
ATOM 1659 C CA . THR C 3 7 ? -26.159 -32.031 34.381 1.00 48.39 7 THR G CA 1
ATOM 1660 C C . THR C 3 7 ? -25.097 -31.066 33.798 1.00 47.52 7 THR G C 1
ATOM 1661 O O . THR C 3 7 ? -25.459 -30.018 33.278 1.00 47.75 7 THR G O 1
ATOM 1665 N N . GLN C 3 8 ? -23.816 -31.421 33.884 1.00 47.15 8 GLN G N 1
ATOM 1666 C CA . GLN C 3 8 ? -22.716 -30.625 33.288 1.00 47.61 8 GLN G CA 1
ATOM 1667 C C . GLN C 3 8 ? -22.765 -30.623 31.759 1.00 48.26 8 GLN G C 1
ATOM 1668 O O . GLN C 3 8 ? -22.602 -29.575 31.132 1.00 48.56 8 GLN G O 1
ATOM 1674 N N . LYS C 3 9 ? -23.007 -31.805 31.180 1.00 49.23 9 LYS G N 1
ATOM 1675 C CA . LYS C 3 9 ? -23.041 -31.987 29.730 1.00 49.82 9 LYS G CA 1
ATOM 1676 C C . LYS C 3 9 ? -24.084 -31.053 29.127 1.00 49.53 9 LYS G C 1
ATOM 1677 O O . LYS C 3 9 ? -23.723 -30.167 28.314 1.00 49.42 9 LYS G O 1
ATOM 1683 N N . GLY C 3 10 ? -25.350 -31.244 29.551 1.00 48.45 10 GLY G N 1
ATOM 1684 C CA . GLY C 3 10 ? -26.445 -30.285 29.345 1.00 46.99 10 GLY G CA 1
ATOM 1685 C C . GLY C 3 10 ? -26.087 -28.812 29.491 1.00 47.04 10 GLY G C 1
ATOM 1686 O O . GLY C 3 10 ? -26.407 -27.997 28.604 1.00 46.68 10 GLY G O 1
ATOM 1687 N N . ALA C 3 11 ? -25.406 -28.456 30.585 1.00 47.01 11 ALA G N 1
ATOM 1688 C CA . ALA C 3 11 ? -25.078 -27.050 30.866 1.00 47.09 11 ALA G CA 1
ATOM 1689 C C . ALA C 3 11 ? -24.083 -26.467 29.857 1.00 47.72 11 ALA G C 1
ATOM 1690 O O . ALA C 3 11 ? -24.212 -25.313 29.427 1.00 47.70 11 ALA G O 1
ATOM 1692 N N . LEU C 3 12 ? -23.095 -27.273 29.478 1.00 48.42 12 LEU G N 1
ATOM 1693 C CA . LEU C 3 12 ? -22.152 -26.917 28.420 1.00 48.77 12 LEU G CA 1
ATOM 1694 C C . LEU C 3 12 ? -22.772 -26.636 27.045 1.00 49.60 12 LEU G C 1
ATOM 1695 O O . LEU C 3 12 ? -22.309 -25.732 26.352 1.00 50.83 12 LEU G O 1
ATOM 1700 N N . LYS C 3 13 ? -23.800 -27.398 26.657 1.00 50.38 13 LYS G N 1
ATOM 1701 C CA . LYS C 3 13 ? -24.579 -27.130 25.441 1.00 51.20 13 LYS G CA 1
ATOM 1702 C C . LYS C 3 13 ? -25.327 -25.796 25.477 1.00 50.85 13 LYS G C 1
ATOM 1703 O O . LYS C 3 13 ? -25.377 -25.068 24.482 1.00 50.52 13 LYS G O 1
ATOM 1709 N N . GLU C 3 14 ? -25.902 -25.473 26.632 1.00 50.55 14 GLU G N 1
ATOM 1710 C CA . GLU C 3 14 ? -26.598 -24.203 26.829 1.00 49.75 14 GLU G CA 1
ATOM 1711 C C . GLU C 3 14 ? -25.648 -23.038 26.705 1.00 49.86 14 GLU G C 1
ATOM 1712 O O . GLU C 3 14 ? -26.020 -21.969 26.204 1.00 49.57 14 GLU G O 1
ATOM 1718 N N . ILE C 3 15 ? -24.418 -23.254 27.174 1.00 49.62 15 ILE G N 1
ATOM 1719 C CA . ILE C 3 15 ? -23.383 -22.248 27.152 1.00 49.00 15 ILE G CA 1
ATOM 1720 C C . ILE C 3 15 ? -22.867 -22.022 25.725 1.00 49.21 15 ILE G C 1
ATOM 1721 O O . ILE C 3 15 ? -22.569 -20.866 25.349 1.00 48.51 15 ILE G O 1
ATOM 1726 N N . GLN C 3 16 ? -22.758 -23.094 24.921 1.00 49.19 16 GLN G N 1
ATOM 1727 C CA . GLN C 3 16 ? -22.315 -22.839 23.538 1.00 49.79 16 GLN G CA 1
ATOM 1728 C C . GLN C 3 16 ? -23.364 -22.174 22.683 1.00 48.43 16 GLN G C 1
ATOM 1729 O O . GLN C 3 16 ? -23.032 -21.328 21.856 1.00 48.39 16 GLN G O 1
ATOM 1735 N N . ALA C 3 17 ? -24.621 -22.540 22.917 1.00 48.68 17 ALA G N 1
ATOM 1736 C CA . ALA C 3 17 ? -25.738 -22.010 22.167 1.00 48.14 17 ALA G CA 1
ATOM 1737 C C . ALA C 3 17 ? -25.866 -20.535 22.476 1.00 48.26 17 ALA G C 1
ATOM 1738 O O . ALA C 3 17 ? -26.227 -19.719 21.608 1.00 48.36 17 ALA G O 1
ATOM 1740 N N . PHE C 3 18 ? -25.535 -20.190 23.718 1.00 48.20 18 PHE G N 1
ATOM 1741 C CA . PHE C 3 18 ? -25.506 -18.812 24.145 1.00 47.43 18 PHE G CA 1
ATOM 1742 C C . PHE C 3 18 ? -24.359 -18.058 23.471 1.00 47.81 18 PHE G C 1
ATOM 1743 O O . PHE C 3 18 ? -24.553 -16.960 22.960 1.00 48.48 18 PHE G O 1
ATOM 1751 N N . ILE C 3 19 ? -23.146 -18.594 23.497 1.00 47.65 19 ILE G N 1
ATOM 1752 C CA . ILE C 3 19 ? -22.073 -17.948 22.762 1.00 47.64 19 ILE G CA 1
ATOM 1753 C C . ILE C 3 19 ? -22.506 -17.710 21.290 1.00 48.14 19 ILE G C 1
ATOM 1754 O O . ILE C 3 19 ? -22.400 -16.582 20.788 1.00 48.51 19 ILE G O 1
ATOM 1759 N N . ARG C 3 20 ? -23.014 -18.745 20.612 1.00 48.34 20 ARG G N 1
ATOM 1760 C CA . ARG C 3 20 ? -23.486 -18.592 19.224 1.00 48.97 20 ARG G CA 1
ATOM 1761 C C . ARG C 3 20 ? -24.580 -17.524 19.024 1.00 49.14 20 ARG G C 1
ATOM 1762 O O . ARG C 3 20 ? -24.608 -16.862 17.982 1.00 49.47 20 ARG G O 1
ATOM 1770 N N . SER C 3 21 ? -25.487 -17.378 19.993 1.00 48.77 21 SER G N 1
ATOM 1771 C CA . SER C 3 21 ? -26.611 -16.447 19.846 1.00 49.09 21 SER G CA 1
ATOM 1772 C C . SER C 3 21 ? -26.240 -14.995 20.079 1.00 49.71 21 SER G C 1
ATOM 1773 O O . SER C 3 21 ? -26.994 -14.104 19.684 1.00 50.48 21 SER G O 1
ATOM 1776 N N . ARG C 3 22 ? -25.101 -14.741 20.720 1.00 50.22 22 ARG G N 1
ATOM 1777 C CA . ARG C 3 22 ? -24.640 -13.366 20.911 1.00 51.51 22 ARG G CA 1
ATOM 1778 C C . ARG C 3 22 ? -23.663 -12.997 19.823 1.00 51.26 22 ARG G C 1
ATOM 1779 O O . ARG C 3 22 ? -23.071 -13.874 19.220 1.00 51.38 22 ARG G O 1
ATOM 1787 N N . THR C 3 23 ? -23.518 -11.701 19.564 1.00 51.18 23 THR G N 1
ATOM 1788 C CA . THR C 3 23 ? -22.448 -11.176 18.702 1.00 50.86 23 THR G CA 1
ATOM 1789 C C . THR C 3 23 ? -21.259 -10.734 19.544 1.00 50.07 23 THR G C 1
ATOM 1790 O O . THR C 3 23 ? -21.353 -10.606 20.770 1.00 50.05 23 THR G O 1
ATOM 1794 N N . SER C 3 24 ? -20.134 -10.479 18.906 1.00 49.63 24 SER G N 1
ATOM 1795 C CA . SER C 3 24 ? -18.999 -9.869 19.647 1.00 49.49 24 SER G CA 1
ATOM 1796 C C . SER C 3 24 ? -19.306 -8.474 20.168 1.00 49.20 24 SER G C 1
ATOM 1797 O O . SER C 3 24 ? -18.875 -8.094 21.250 1.00 49.24 24 SER G O 1
ATOM 1800 N N . TYR C 3 25 ? -20.063 -7.719 19.390 1.00 49.28 25 TYR G N 1
ATOM 1801 C CA . TYR C 3 25 ? -20.586 -6.447 19.823 1.00 49.75 25 TYR G CA 1
ATOM 1802 C C . TYR C 3 25 ? -21.322 -6.513 21.152 1.00 50.39 25 TYR G C 1
ATOM 1803 O O . TYR C 3 25 ? -21.283 -5.552 21.900 1.00 50.79 25 TYR G O 1
ATOM 1812 N N . ASP C 3 26 ? -22.037 -7.607 21.429 1.00 51.06 26 ASP G N 1
ATOM 1813 C CA . ASP C 3 26 ? -22.826 -7.695 22.672 1.00 50.83 26 ASP G CA 1
ATOM 1814 C C . ASP C 3 26 ? -21.962 -7.602 23.938 1.00 50.34 26 ASP G C 1
ATOM 1815 O O . ASP C 3 26 ? -22.455 -7.301 25.025 1.00 49.09 26 ASP G O 1
ATOM 1820 N N . VAL C 3 27 ? -20.669 -7.878 23.783 1.00 50.43 27 VAL G N 1
ATOM 1821 C CA . VAL C 3 27 ? -19.747 -7.968 24.907 1.00 50.46 27 VAL G CA 1
ATOM 1822 C C . VAL C 3 27 ? -19.322 -6.565 25.361 1.00 51.35 27 VAL G C 1
ATOM 1823 O O . VAL C 3 27 ? -18.956 -6.368 26.519 1.00 51.56 27 VAL G O 1
ATOM 1827 N N . LEU C 3 28 ? -19.430 -5.580 24.468 1.00 51.77 28 LEU G N 1
ATOM 1828 C CA . LEU C 3 28 ? -18.871 -4.243 24.723 1.00 52.66 28 LEU G CA 1
ATOM 1829 C C . LEU C 3 28 ? -19.672 -3.386 25.749 1.00 52.37 28 LEU G C 1
ATOM 1830 O O . LEU C 3 28 ? -20.919 -3.516 25.833 1.00 52.21 28 LEU G O 1
ATOM 1835 N N . PRO C 3 29 ? -18.962 -2.509 26.522 1.00 51.55 29 PRO G N 1
ATOM 1836 C CA . PRO C 3 29 ? -19.690 -1.521 27.345 1.00 51.59 29 PRO G CA 1
ATOM 1837 C C . PRO C 3 29 ? -20.499 -0.594 26.438 1.00 51.93 29 PRO G C 1
ATOM 1838 O O . PRO C 3 29 ? -20.173 -0.499 25.275 1.00 53.27 29 PRO G O 1
ATOM 1842 N N . THR C 3 30 ? -21.523 0.094 26.949 1.00 52.23 30 THR G N 1
ATOM 1843 C CA . THR C 3 30 ? -22.331 0.997 26.124 1.00 51.79 30 THR G CA 1
ATOM 1844 C C . THR C 3 30 ? -21.458 2.142 25.621 1.00 50.68 30 THR G C 1
ATOM 1845 O O . THR C 3 30 ? -21.651 2.647 24.528 1.00 50.89 30 THR G O 1
ATOM 1849 N N . SER C 3 31 ? -20.474 2.523 26.417 1.00 49.55 31 SER G N 1
ATOM 1850 C CA . SER C 3 31 ? -19.572 3.609 26.074 1.00 49.20 31 SER G CA 1
ATOM 1851 C C . SER C 3 31 ? -18.147 3.272 26.557 1.00 49.10 31 SER G C 1
ATOM 1852 O O . SER C 3 31 ? -17.933 3.002 27.738 1.00 49.22 31 SER G O 1
ATOM 1855 N N . PHE C 3 32 ? -17.183 3.251 25.645 1.00 48.94 32 PHE G N 1
ATOM 1856 C CA . PHE C 3 32 ? -15.790 2.892 26.020 1.00 48.90 32 PHE G CA 1
ATOM 1857 C C . PHE C 3 32 ? -14.704 3.642 25.229 1.00 48.56 32 PHE G C 1
ATOM 1858 O O . PHE C 3 32 ? -14.976 4.254 24.209 1.00 47.78 32 PHE G O 1
ATOM 1866 N N . ARG C 3 33 ? -13.470 3.573 25.700 1.00 49.29 33 ARG G N 1
ATOM 1867 C CA . ARG C 3 33 ? -12.339 4.134 24.958 1.00 51.02 33 ARG G CA 1
ATOM 1868 C C . ARG C 3 33 ? -11.565 3.039 24.261 1.00 50.31 33 ARG G C 1
ATOM 1869 O O . ARG C 3 33 ? -11.388 1.937 24.808 1.00 50.02 33 ARG G O 1
ATOM 1877 N N . LEU C 3 34 ? -11.065 3.368 23.066 1.00 50.17 34 LEU G N 1
ATOM 1878 C CA . LEU C 3 34 ? -10.141 2.493 22.378 1.00 49.61 34 LEU G CA 1
ATOM 1879 C C . LEU C 3 34 ? -8.871 3.286 22.037 1.00 49.25 34 LEU G C 1
ATOM 1880 O O . LEU C 3 34 ? -8.926 4.369 21.440 1.00 48.87 34 LEU G O 1
ATOM 1885 N N . ILE C 3 35 ? -7.738 2.757 22.491 1.00 49.08 35 ILE G N 1
ATOM 1886 C CA . ILE C 3 35 ? -6.432 3.381 22.295 1.00 47.83 35 ILE G CA 1
ATOM 1887 C C . ILE C 3 35 ? -5.772 2.667 21.159 1.00 47.84 35 ILE G C 1
ATOM 1888 O O . ILE C 3 35 ? -5.577 1.455 21.191 1.00 48.41 35 ILE G O 1
ATOM 1893 N N . VAL C 3 36 ? -5.448 3.465 20.148 1.00 47.80 36 VAL G N 1
ATOM 1894 C CA . VAL C 3 36 ? -4.926 3.044 18.859 1.00 46.59 36 VAL G CA 1
ATOM 1895 C C . VAL C 3 36 ? -3.592 3.765 18.658 1.00 46.33 36 VAL G C 1
ATOM 1896 O O . VAL C 3 36 ? -3.463 4.940 19.011 1.00 44.90 36 VAL G O 1
ATOM 1900 N N . PHE C 3 37 ? -2.594 3.040 18.129 1.00 47.29 37 PHE G N 1
ATOM 1901 C CA . PHE C 3 37 ? -1.245 3.583 17.798 1.00 45.83 37 PHE G CA 1
ATOM 1902 C C . PHE C 3 37 ? -1.022 3.577 16.268 1.00 46.61 37 PHE G C 1
ATOM 1903 O O . PHE C 3 37 ? -1.360 2.600 15.599 1.00 45.67 37 PHE G O 1
ATOM 1911 N N . ASP C 3 38 ? -0.429 4.644 15.725 1.00 46.49 38 ASP G N 1
ATOM 1912 C CA . ASP C 3 38 ? 0.116 4.638 14.371 1.00 48.19 38 ASP G CA 1
ATOM 1913 C C . ASP C 3 38 ? 1.239 3.581 14.234 1.00 48.49 38 ASP G C 1
ATOM 1914 O O . ASP C 3 38 ? 2.093 3.471 15.130 1.00 48.17 38 ASP G O 1
ATOM 1919 N N . VAL C 3 39 ? 1.234 2.803 13.137 1.00 48.32 39 VAL G N 1
ATOM 1920 C CA . VAL C 3 39 ? 2.313 1.820 12.910 1.00 48.12 39 VAL G CA 1
ATOM 1921 C C . VAL C 3 39 ? 3.686 2.435 12.747 1.00 47.61 39 VAL G C 1
ATOM 1922 O O . VAL C 3 39 ? 4.678 1.738 12.793 1.00 47.60 39 VAL G O 1
ATOM 1926 N N . THR C 3 40 ? 3.751 3.719 12.479 1.00 48.05 40 THR G N 1
ATOM 1927 C CA . THR C 3 40 ? 5.067 4.323 12.300 1.00 48.19 40 THR G CA 1
ATOM 1928 C C . THR C 3 40 ? 5.642 4.864 13.613 1.00 48.59 40 THR G C 1
ATOM 1929 O O . THR C 3 40 ? 6.696 5.476 13.617 1.00 49.06 40 THR G O 1
ATOM 1933 N N . LEU C 3 41 ? 4.961 4.612 14.723 1.00 49.44 41 LEU G N 1
ATOM 1934 C CA . LEU C 3 41 ? 5.477 5.003 16.045 1.00 50.23 41 LEU G CA 1
ATOM 1935 C C . LEU C 3 41 ? 6.745 4.235 16.374 1.00 50.15 41 LEU G C 1
ATOM 1936 O O . LEU C 3 41 ? 6.862 3.036 16.083 1.00 49.72 41 LEU G O 1
ATOM 1941 N N . PHE C 3 42 ? 7.684 4.932 16.999 1.00 50.17 42 PHE G N 1
ATOM 1942 C CA . PHE C 3 42 ? 8.891 4.290 17.469 1.00 50.31 42 PHE G CA 1
ATOM 1943 C C . PHE C 3 42 ? 8.544 3.289 18.580 1.00 50.27 42 PHE G C 1
ATOM 1944 O O . PHE C 3 42 ? 7.545 3.459 19.288 1.00 50.47 42 PHE G O 1
ATOM 1952 N N . VAL C 3 43 ? 9.348 2.233 18.697 1.00 50.61 43 VAL G N 1
ATOM 1953 C CA . VAL C 3 43 ? 9.111 1.150 19.662 1.00 50.97 43 VAL G CA 1
ATOM 1954 C C . VAL C 3 43 ? 9.111 1.654 21.122 1.00 51.38 43 VAL G C 1
ATOM 1955 O O . VAL C 3 43 ? 8.205 1.375 21.900 1.00 51.45 43 VAL G O 1
ATOM 1959 N N . LYS C 3 44 ? 10.145 2.407 21.470 1.00 52.09 44 LYS G N 1
ATOM 1960 C CA . LYS C 3 44 ? 10.258 3.072 22.760 1.00 52.78 44 LYS G CA 1
ATOM 1961 C C . LYS C 3 44 ? 9.044 3.913 23.139 1.00 51.72 44 LYS G C 1
ATOM 1962 O O . LYS C 3 44 ? 8.619 3.904 24.298 1.00 51.42 44 LYS G O 1
ATOM 1968 N N . THR C 3 45 ? 8.527 4.681 22.176 1.00 51.48 45 THR G N 1
ATOM 1969 C CA . THR C 3 45 ? 7.389 5.569 22.428 1.00 51.54 45 THR G CA 1
ATOM 1970 C C . THR C 3 45 ? 6.146 4.732 22.697 1.00 51.99 45 THR G C 1
ATOM 1971 O O . THR C 3 45 ? 5.309 5.085 23.522 1.00 51.53 45 THR G O 1
ATOM 1975 N N . SER C 3 46 ? 6.058 3.597 22.017 1.00 52.38 46 SER G N 1
ATOM 1976 C CA . SER C 3 46 ? 4.884 2.785 22.085 1.00 53.61 46 SER G CA 1
ATOM 1977 C C . SER C 3 46 ? 4.831 2.057 23.427 1.00 53.51 46 SER G C 1
ATOM 1978 O O . SER C 3 46 ? 3.785 1.984 24.056 1.00 53.84 46 SER G O 1
ATOM 1981 N N . LEU C 3 47 ? 5.973 1.559 23.890 1.00 54.05 47 LEU G N 1
ATOM 1982 C CA . LEU C 3 47 ? 6.090 0.996 25.251 1.00 52.89 47 LEU G CA 1
ATOM 1983 C C . LEU C 3 47 ? 5.741 2.016 26.307 1.00 52.15 47 LEU G C 1
ATOM 1984 O O . LEU C 3 47 ? 5.015 1.686 27.230 1.00 51.90 47 LEU G O 1
ATOM 1989 N N . SER C 3 48 ? 6.290 3.231 26.186 1.00 51.76 48 SER G N 1
ATOM 1990 C CA . SER C 3 48 ? 5.910 4.371 27.041 1.00 52.17 48 SER G CA 1
ATOM 1991 C C . SER C 3 48 ? 4.420 4.700 27.050 1.00 52.37 48 SER G C 1
ATOM 1992 O O . SER C 3 48 ? 3.878 4.987 28.102 1.00 53.81 48 SER G O 1
ATOM 1995 N N . LEU C 3 49 ? 3.762 4.700 25.895 1.00 52.40 49 LEU G N 1
ATOM 1996 C CA . LEU C 3 49 ? 2.290 4.906 25.842 1.00 52.39 49 LEU G CA 1
ATOM 1997 C C . LEU C 3 49 ? 1.498 3.746 26.461 1.00 52.55 49 LEU G C 1
ATOM 1998 O O . LEU C 3 49 ? 0.412 3.936 27.012 1.00 53.32 49 LEU G O 1
ATOM 2003 N N . LEU C 3 50 ? 2.027 2.537 26.357 1.00 52.50 50 LEU G N 1
ATOM 2004 C CA . LEU C 3 50 ? 1.395 1.394 26.995 1.00 52.29 50 LEU G CA 1
ATOM 2005 C C . LEU C 3 50 ? 1.448 1.497 28.512 1.00 53.00 50 LEU G C 1
ATOM 2006 O O . LEU C 3 50 ? 0.453 1.350 29.156 1.00 53.05 50 LEU G O 1
ATOM 2011 N N . THR C 3 51 ? 2.615 1.779 29.081 1.00 54.92 51 THR G N 1
ATOM 2012 C CA . THR C 3 51 ? 2.754 1.960 30.542 1.00 56.48 51 THR G CA 1
ATOM 2013 C C . THR C 3 51 ? 1.895 3.087 31.135 1.00 55.93 51 THR G C 1
ATOM 2014 O O . THR C 3 51 ? 1.234 2.897 32.151 1.00 55.78 51 THR G O 1
ATOM 2018 N N . LEU C 3 52 ? 1.965 4.264 30.514 1.00 55.15 52 LEU G N 1
ATOM 2019 C CA . LEU C 3 52 ? 1.252 5.436 30.960 1.00 54.85 52 LEU G CA 1
ATOM 2020 C C . LEU C 3 52 ? -0.279 5.312 30.837 1.00 55.54 52 LEU G C 1
ATOM 2021 O O . LEU C 3 52 ? -1.024 6.090 31.449 1.00 55.43 52 LEU G O 1
ATOM 2026 N N . ASN C 3 53 ? -0.747 4.342 30.044 1.00 55.48 53 ASN G N 1
ATOM 2027 C CA . ASN C 3 53 ? -2.181 4.093 29.890 1.00 55.94 53 ASN G CA 1
ATOM 2028 C C . ASN C 3 53 ? -2.633 2.838 30.597 1.00 55.63 53 ASN G C 1
ATOM 2029 O O . ASN C 3 53 ? -3.807 2.536 30.640 1.00 55.22 53 ASN G O 1
ATOM 2034 N N . ASN C 3 54 ? -1.666 2.160 31.210 1.00 56.42 54 ASN G N 1
ATOM 2035 C CA . ASN C 3 54 ? -1.896 0.975 32.013 1.00 56.13 54 ASN G CA 1
ATOM 2036 C C . ASN C 3 54 ? -2.495 -0.133 31.148 1.00 55.09 54 ASN G C 1
ATOM 2037 O O . ASN C 3 54 ? -3.382 -0.865 31.578 1.00 54.69 54 ASN G O 1
ATOM 2042 N N . ILE C 3 55 ? -1.992 -0.244 29.917 1.00 53.58 55 ILE G N 1
ATOM 2043 C CA . ILE C 3 55 ? -2.433 -1.291 28.993 1.00 51.91 55 ILE G CA 1
ATOM 2044 C C . ILE C 3 55 ? -1.237 -2.139 28.590 1.00 51.61 55 ILE G C 1
ATOM 2045 O O . ILE C 3 55 ? -0.100 -1.777 28.865 1.00 51.25 55 ILE G O 1
ATOM 2050 N N . VAL C 3 56 ? -1.475 -3.272 27.940 1.00 51.02 56 VAL G N 1
ATOM 2051 C CA . VAL C 3 56 ? -0.335 -4.119 27.556 1.00 50.92 56 VAL G CA 1
ATOM 2052 C C . VAL C 3 56 ? -0.379 -4.342 26.049 1.00 51.02 56 VAL G C 1
ATOM 2053 O O . VAL C 3 56 ? 0.376 -5.133 25.507 1.00 50.78 56 VAL G O 1
ATOM 2057 N N . SER C 3 57 ? -1.287 -3.639 25.378 1.00 50.53 57 SER G N 1
ATOM 2058 C CA . SER C 3 57 ? -1.630 -4.013 24.026 1.00 50.27 57 SER G CA 1
ATOM 2059 C C . SER C 3 57 ? -2.416 -2.917 23.357 1.00 49.48 57 SER G C 1
ATOM 2060 O O . SER C 3 57 ? -3.211 -2.228 24.002 1.00 49.20 57 SER G O 1
ATOM 2063 N N . ALA C 3 58 ? -2.241 -2.785 22.048 1.00 49.47 58 ALA G N 1
ATOM 2064 C CA . ALA C 3 58 ? -2.934 -1.749 21.278 1.00 49.27 58 ALA G CA 1
ATOM 2065 C C . ALA C 3 58 ? -3.011 -2.130 19.807 1.00 49.30 58 ALA G C 1
ATOM 2066 O O . ALA C 3 58 ? -2.045 -2.693 19.275 1.00 50.62 58 ALA G O 1
ATOM 2068 N N . PRO C 3 59 ? -4.152 -1.831 19.142 1.00 48.72 59 PRO G N 1
ATOM 2069 C CA . PRO C 3 59 ? -4.292 -1.962 17.688 1.00 47.78 59 PRO G CA 1
ATOM 2070 C C . PRO C 3 59 ? -3.450 -0.951 16.954 1.00 47.68 59 PRO G C 1
ATOM 2071 O O . PRO C 3 59 ? -3.255 0.180 17.417 1.00 48.03 59 PRO G O 1
ATOM 2075 N N . LEU C 3 60 ? -2.969 -1.344 15.789 1.00 47.45 60 LEU G N 1
ATOM 2076 C CA . LEU C 3 60 ? -2.142 -0.460 14.995 1.00 46.44 60 LEU G CA 1
ATOM 2077 C C . LEU C 3 60 ? -2.907 0.112 13.789 1.00 45.80 60 LEU G C 1
ATOM 2078 O O . LEU C 3 60 ? -3.787 -0.515 13.223 1.00 44.25 60 LEU G O 1
ATOM 2083 N N . TRP C 3 61 ? -2.541 1.327 13.417 1.00 45.45 61 TRP G N 1
ATOM 2084 C CA . TRP C 3 61 ? -3.244 2.029 12.367 1.00 45.68 61 TRP G CA 1
ATOM 2085 C C . TRP C 3 61 ? -2.252 2.502 11.323 1.00 45.70 61 TRP G C 1
ATOM 2086 O O . TRP C 3 61 ? -1.310 3.235 11.636 1.00 45.27 61 TRP G O 1
ATOM 2097 N N . ASP C 3 62 ? -2.452 2.010 10.102 1.00 47.45 62 ASP G N 1
ATOM 2098 C CA . ASP C 3 62 ? -1.810 2.552 8.891 1.00 49.35 62 ASP G CA 1
ATOM 2099 C C . ASP C 3 62 ? -2.741 3.629 8.323 1.00 50.59 62 ASP G C 1
ATOM 2100 O O . ASP C 3 62 ? -3.811 3.343 7.768 1.00 51.07 62 ASP G O 1
ATOM 2105 N N . SER C 3 63 ? -2.349 4.878 8.524 1.00 51.76 63 SER G N 1
ATOM 2106 C CA . SER C 3 63 ? -3.293 5.960 8.401 1.00 53.52 63 SER G CA 1
ATOM 2107 C C . SER C 3 63 ? -3.386 6.447 6.944 1.00 55.04 63 SER G C 1
ATOM 2108 O O . SER C 3 63 ? -4.426 6.921 6.512 1.00 55.38 63 SER G O 1
ATOM 2111 N N . GLU C 3 64 ? -2.278 6.301 6.219 1.00 56.47 64 GLU G N 1
ATOM 2112 C CA . GLU C 3 64 ? -2.156 6.445 4.781 1.00 57.33 64 GLU G CA 1
ATOM 2113 C C . GLU C 3 64 ? -3.217 5.582 4.092 1.00 57.16 64 GLU G C 1
ATOM 2114 O O . GLU C 3 64 ? -4.058 6.094 3.340 1.00 58.18 64 GLU G O 1
ATOM 2120 N N . ALA C 3 65 ? -3.203 4.286 4.381 1.00 56.36 65 ALA G N 1
ATOM 2121 C CA . ALA C 3 65 ? -4.117 3.331 3.770 1.00 55.55 65 ALA G CA 1
ATOM 2122 C C . ALA C 3 65 ? -5.546 3.401 4.322 1.00 54.82 65 ALA G C 1
ATOM 2123 O O . ALA C 3 65 ? -6.489 2.992 3.650 1.00 54.32 65 ALA G O 1
ATOM 2125 N N . ASN C 3 66 ? -5.676 3.929 5.544 1.00 54.50 66 ASN G N 1
ATOM 2126 C CA . ASN C 3 66 ? -6.862 3.760 6.416 1.00 53.33 66 ASN G CA 1
ATOM 2127 C C . ASN C 3 66 ? -7.209 2.315 6.664 1.00 52.81 66 ASN G C 1
ATOM 2128 O O . ASN C 3 66 ? -8.331 1.869 6.433 1.00 51.58 66 ASN G O 1
ATOM 2133 N N . LYS C 3 67 ? -6.197 1.593 7.129 1.00 52.32 67 LYS G N 1
ATOM 2134 C CA . LYS C 3 67 ? -6.295 0.168 7.369 1.00 51.95 67 LYS G CA 1
ATOM 2135 C C . LYS C 3 67 ? -5.690 -0.182 8.701 1.00 51.26 67 LYS G C 1
ATOM 2136 O O . LYS C 3 67 ? -4.663 0.388 9.101 1.00 50.59 67 LYS G O 1
ATOM 2142 N N . PHE C 3 68 ? -6.367 -1.118 9.368 1.00 50.57 68 PHE G N 1
ATOM 2143 C CA . PHE C 3 68 ? -5.843 -1.883 10.472 1.00 50.48 68 PHE G CA 1
ATOM 2144 C C . PHE C 3 68 ? -4.479 -2.535 10.108 1.00 50.94 68 PHE G C 1
ATOM 2145 O O . PHE C 3 68 ? -4.347 -3.204 9.092 1.00 51.74 68 PHE G O 1
ATOM 2153 N N . ALA C 3 69 ? -3.464 -2.319 10.927 1.00 50.70 69 ALA G N 1
ATOM 2154 C CA . ALA C 3 69 ? -2.137 -2.749 10.559 1.00 51.37 69 ALA G CA 1
ATOM 2155 C C . ALA C 3 69 ? -1.563 -3.741 11.560 1.00 51.05 69 ALA G C 1
ATOM 2156 O O . ALA C 3 69 ? -0.357 -3.919 11.626 1.00 52.19 69 ALA G O 1
ATOM 2158 N N . GLY C 3 70 ? -2.418 -4.368 12.348 1.00 50.34 70 GLY G N 1
ATOM 2159 C CA . GLY C 3 70 ? -1.968 -5.377 13.282 1.00 50.52 70 GLY G CA 1
ATOM 2160 C C . GLY C 3 70 ? -2.196 -5.033 14.737 1.00 51.21 70 GLY G C 1
ATOM 2161 O O . GLY C 3 70 ? -2.642 -3.951 15.085 1.00 50.79 70 GLY G O 1
ATOM 2162 N N . LEU C 3 71 ? -1.863 -5.974 15.595 1.00 51.97 71 LEU G N 1
ATOM 2163 C CA . LEU C 3 71 ? -2.126 -5.849 16.994 1.00 52.98 71 LEU G CA 1
ATOM 2164 C C . LEU C 3 71 ? -0.764 -5.841 17.655 1.00 53.36 71 LEU G C 1
ATOM 2165 O O . LEU C 3 71 ? -0.002 -6.771 17.461 1.00 54.53 71 LEU G O 1
ATOM 2170 N N . LEU C 3 72 ? -0.427 -4.795 18.401 1.00 52.92 72 LEU G N 1
ATOM 2171 C CA . LEU C 3 72 ? 0.798 -4.816 19.187 1.00 52.20 72 LEU G CA 1
ATOM 2172 C C . LEU C 3 72 ? 0.493 -5.483 20.529 1.00 52.28 72 LEU G C 1
ATOM 2173 O O . LEU C 3 72 ? -0.328 -4.943 21.297 1.00 52.85 72 LEU G O 1
ATOM 2178 N N . THR C 3 73 ? 1.126 -6.632 20.813 1.00 51.57 73 THR G N 1
ATOM 2179 C CA . THR C 3 73 ? 1.057 -7.292 22.154 1.00 51.03 73 THR G CA 1
ATOM 2180 C C . THR C 3 73 ? 2.459 -7.563 22.688 1.00 50.21 73 THR G C 1
ATOM 2181 O O . THR C 3 73 ? 3.426 -7.365 21.966 1.00 49.09 73 THR G O 1
ATOM 2185 N N . MET C 3 74 ? 2.574 -8.037 23.933 1.00 50.16 74 MET G N 1
ATOM 2186 C CA . MET C 3 74 ? 3.903 -8.377 24.462 1.00 50.31 74 MET G CA 1
ATOM 2187 C C . MET C 3 74 ? 4.609 -9.541 23.717 1.00 49.73 74 MET G C 1
ATOM 2188 O O . MET C 3 74 ? 5.820 -9.677 23.810 1.00 49.69 74 MET G O 1
ATOM 2193 N N . ALA C 3 75 ? 3.851 -10.313 22.936 1.00 49.19 75 ALA G N 1
ATOM 2194 C CA . ALA C 3 75 ? 4.371 -11.415 22.138 1.00 49.69 75 ALA G CA 1
ATOM 2195 C C . ALA C 3 75 ? 5.349 -10.906 21.057 1.00 50.72 75 ALA G C 1
ATOM 2196 O O . ALA C 3 75 ? 6.319 -11.611 20.675 1.00 51.13 75 ALA G O 1
ATOM 2198 N N . ASP C 3 76 ? 5.116 -9.672 20.598 1.00 50.16 76 ASP G N 1
ATOM 2199 C CA . ASP C 3 76 ? 5.993 -9.024 19.663 1.00 50.29 76 ASP G CA 1
ATOM 2200 C C . ASP C 3 76 ? 7.413 -8.928 20.228 1.00 49.62 76 ASP G C 1
ATOM 2201 O O . ASP C 3 76 ? 8.366 -9.377 19.582 1.00 50.22 76 ASP G O 1
ATOM 2206 N N . PHE C 3 77 ? 7.542 -8.421 21.453 1.00 48.36 77 PHE G N 1
ATOM 2207 C CA . PHE C 3 77 ? 8.843 -8.305 22.124 1.00 47.10 77 PHE G CA 1
ATOM 2208 C C . PHE C 3 77 ? 9.402 -9.661 22.518 1.00 46.61 77 PHE G C 1
ATOM 2209 O O . PHE C 3 77 ? 10.526 -9.956 22.173 1.00 46.66 77 PHE G O 1
ATOM 2217 N N . VAL C 3 78 ? 8.590 -10.501 23.153 1.00 45.35 78 VAL G N 1
ATOM 2218 C CA . VAL C 3 78 ? 8.970 -11.849 23.497 1.00 45.62 78 VAL G CA 1
ATOM 2219 C C . VAL C 3 78 ? 9.582 -12.608 22.297 1.00 46.31 78 VAL G C 1
ATOM 2220 O O . VAL C 3 78 ? 10.630 -13.266 22.433 1.00 46.79 78 VAL G O 1
ATOM 2224 N N . ASN C 3 79 ? 8.962 -12.492 21.124 1.00 46.59 79 ASN G N 1
ATOM 2225 C CA . ASN C 3 79 ? 9.461 -13.186 19.920 1.00 46.31 79 ASN G CA 1
ATOM 2226 C C . ASN C 3 79 ? 10.779 -12.647 19.346 1.00 46.77 79 ASN G C 1
ATOM 2227 O O . ASN C 3 79 ? 11.679 -13.407 19.001 1.00 47.04 79 ASN G O 1
ATOM 2232 N N . VAL C 3 80 ? 10.892 -11.335 19.228 1.00 46.94 80 VAL G N 1
ATOM 2233 C CA . VAL C 3 80 ? 12.127 -10.782 18.729 1.00 46.69 80 VAL G CA 1
ATOM 2234 C C . VAL C 3 80 ? 13.256 -11.042 19.751 1.00 46.08 80 VAL G C 1
ATOM 2235 O O . VAL C 3 80 ? 14.350 -11.423 19.348 1.00 46.92 80 VAL G O 1
ATOM 2239 N N . ILE C 3 81 ? 12.998 -10.859 21.050 1.00 45.66 81 ILE G N 1
ATOM 2240 C CA . ILE C 3 81 ? 14.004 -11.114 22.105 1.00 45.44 81 ILE G CA 1
ATOM 2241 C C . ILE C 3 81 ? 14.536 -12.530 22.007 1.00 45.16 81 ILE G C 1
ATOM 2242 O O . ILE C 3 81 ? 15.752 -12.769 22.082 1.00 45.69 81 ILE G O 1
ATOM 2247 N N . LYS C 3 82 ? 13.612 -13.473 21.844 1.00 45.34 82 LYS G N 1
ATOM 2248 C CA . LYS C 3 82 ? 13.928 -14.893 21.787 1.00 44.73 82 LYS G CA 1
ATOM 2249 C C . LYS C 3 82 ? 14.760 -15.199 20.537 1.00 44.44 82 LYS G C 1
ATOM 2250 O O . LYS C 3 82 ? 15.685 -16.011 20.572 1.00 44.78 82 LYS G O 1
ATOM 2256 N N . TYR C 3 83 ? 14.440 -14.519 19.443 1.00 44.74 83 TYR G N 1
ATOM 2257 C CA . TYR C 3 83 ? 15.151 -14.696 18.180 1.00 45.29 83 TYR G CA 1
ATOM 2258 C C . TYR C 3 83 ? 16.614 -14.227 18.269 1.00 45.72 83 TYR G C 1
ATOM 2259 O O . TYR C 3 83 ? 17.532 -14.904 17.803 0.50 44.53 83 TYR G O 1
ATOM 2268 N N . TYR C 3 84 ? 16.781 -13.038 18.838 1.00 47.05 84 TYR G N 1
ATOM 2269 C CA . TYR C 3 84 ? 18.087 -12.457 19.061 1.00 49.20 84 TYR G CA 1
ATOM 2270 C C . TYR C 3 84 ? 18.942 -13.296 20.008 1.00 50.26 84 TYR G C 1
ATOM 2271 O O . TYR C 3 84 ? 20.123 -13.455 19.762 1.00 49.88 84 TYR G O 1
ATOM 2280 N N . TYR C 3 85 ? 18.341 -13.826 21.081 1.00 51.81 85 TYR G N 1
ATOM 2281 C CA . TYR C 3 85 ? 19.060 -14.680 22.035 1.00 53.34 85 TYR G CA 1
ATOM 2282 C C . TYR C 3 85 ? 19.494 -16.035 21.466 1.00 53.42 85 TYR G C 1
ATOM 2283 O O . TYR C 3 85 ? 20.517 -16.565 21.874 1.00 53.18 85 TYR G O 1
ATOM 2292 N N . GLN C 3 86 ? 18.698 -16.590 20.548 1.00 53.35 86 GLN G N 1
ATOM 2293 C CA . GLN C 3 86 ? 18.993 -17.867 19.889 1.00 53.55 86 GLN G CA 1
ATOM 2294 C C . GLN C 3 86 ? 19.989 -17.750 18.740 1.00 52.61 86 GLN G C 1
ATOM 2295 O O . GLN C 3 86 ? 20.855 -18.624 18.540 1.00 52.74 86 GLN G O 1
ATOM 2301 N N . SER C 3 87 ? 19.864 -16.669 17.987 1.00 51.50 87 SER G N 1
ATOM 2302 C CA . SER C 3 87 ? 20.618 -16.505 16.754 1.00 51.22 87 SER G CA 1
ATOM 2303 C C . SER C 3 87 ? 21.817 -15.554 16.819 1.00 50.08 87 SER G C 1
ATOM 2304 O O . SER C 3 87 ? 22.760 -15.701 16.040 1.00 49.49 87 SER G O 1
ATOM 2307 N N . SER C 3 88 ? 21.796 -14.588 17.737 1.00 49.03 88 SER G N 1
ATOM 2308 C CA . SER C 3 88 ? 22.891 -13.620 17.791 1.00 47.68 88 SER G CA 1
ATOM 2309 C C . SER C 3 88 ? 24.085 -14.098 18.598 1.00 47.56 88 SER G C 1
ATOM 2310 O O . SER C 3 88 ? 23.930 -14.556 19.740 1.00 46.73 88 SER G O 1
ATOM 2313 N N . SER C 3 89 ? 25.269 -13.970 17.985 1.00 46.97 89 SER G N 1
ATOM 2314 C CA . SER C 3 89 ? 26.530 -14.105 18.685 1.00 47.02 89 SER G CA 1
ATOM 2315 C C . SER C 3 89 ? 26.911 -12.835 19.483 1.00 47.11 89 SER G C 1
ATOM 2316 O O . SER C 3 89 ? 27.952 -12.799 20.120 1.00 47.12 89 SER G O 1
ATOM 2319 N N . PHE C 3 90 ? 26.069 -11.806 19.447 1.00 47.46 90 PHE G N 1
ATOM 2320 C CA . PHE C 3 90 ? 26.358 -10.519 20.100 1.00 47.94 90 PHE G CA 1
ATOM 2321 C C . PHE C 3 90 ? 25.228 -10.182 21.047 1.00 49.17 90 PHE G C 1
ATOM 2322 O O . PHE C 3 90 ? 24.093 -10.025 20.615 1.00 49.18 90 PHE G O 1
ATOM 2330 N N . PRO C 3 91 ? 25.528 -10.138 22.365 1.00 50.61 91 PRO G N 1
ATOM 2331 C CA . PRO C 3 91 ? 24.503 -9.971 23.409 1.00 50.69 91 PRO G CA 1
ATOM 2332 C C . PRO C 3 91 ? 23.862 -8.583 23.408 1.00 51.42 91 PRO G C 1
ATOM 2333 O O . PRO C 3 91 ? 22.683 -8.468 23.741 1.00 51.89 91 PRO G O 1
ATOM 2337 N N . GLU C 3 92 ? 24.624 -7.551 23.026 1.00 51.81 92 GLU G N 1
ATOM 2338 C CA . GLU C 3 92 ? 24.109 -6.163 22.940 1.00 52.69 92 GLU G CA 1
ATOM 2339 C C . GLU C 3 92 ? 23.240 -5.831 21.680 1.00 52.24 92 GLU G C 1
ATOM 2340 O O . GLU C 3 92 ? 22.734 -4.707 21.567 1.00 53.13 92 GLU G O 1
ATOM 2346 N N . ALA C 3 93 ? 23.041 -6.807 20.780 1.00 50.91 93 ALA G N 1
ATOM 2347 C CA . ALA C 3 93 ? 22.395 -6.595 19.473 1.00 49.83 93 ALA G CA 1
ATOM 2348 C C . ALA C 3 93 ? 20.937 -6.279 19.600 1.00 49.74 93 ALA G C 1
ATOM 2349 O O . ALA C 3 93 ? 20.363 -5.592 18.768 1.00 49.00 93 ALA G O 1
ATOM 2351 N N . ILE C 3 94 ? 20.346 -6.867 20.635 1.00 50.25 94 ILE G N 1
ATOM 2352 C CA . ILE C 3 94 ? 18.982 -6.655 21.102 1.00 50.35 94 ILE G CA 1
ATOM 2353 C C . ILE C 3 94 ? 18.589 -5.171 21.308 1.00 51.15 94 ILE G C 1
ATOM 2354 O O . ILE C 3 94 ? 17.435 -4.790 21.033 1.00 51.33 94 ILE G O 1
ATOM 2359 N N . ALA C 3 95 ? 19.541 -4.363 21.781 1.00 51.54 95 ALA G N 1
ATOM 2360 C CA . ALA C 3 95 ? 19.383 -2.913 21.973 1.00 53.26 95 ALA G CA 1
ATOM 2361 C C . ALA C 3 95 ? 18.925 -2.182 20.690 1.00 54.49 95 ALA G C 1
ATOM 2362 O O . ALA C 3 95 ? 18.205 -1.167 20.729 1.00 53.79 95 ALA G O 1
ATOM 2364 N N . GLU C 3 96 ? 19.377 -2.736 19.566 1.00 55.72 96 GLU G N 1
ATOM 2365 C CA . GLU C 3 96 ? 19.069 -2.282 18.238 1.00 57.27 96 GLU G CA 1
ATOM 2366 C C . GLU C 3 96 ? 17.553 -2.234 17.967 1.00 58.13 96 GLU G C 1
ATOM 2367 O O . GLU C 3 96 ? 17.109 -1.498 17.109 1.00 59.01 96 GLU G O 1
ATOM 2373 N N . ILE C 3 97 ? 16.737 -2.980 18.696 1.00 59.07 97 ILE G N 1
ATOM 2374 C CA . ILE C 3 97 ? 15.300 -2.887 18.427 1.00 59.96 97 ILE G CA 1
ATOM 2375 C C . ILE C 3 97 ? 14.667 -1.564 18.870 1.00 60.08 97 ILE G C 1
ATOM 2376 O O . ILE C 3 97 ? 13.480 -1.334 18.665 1.00 60.58 97 ILE G O 1
ATOM 2381 N N . ASP C 3 98 ? 15.470 -0.695 19.454 1.00 60.75 98 ASP G N 1
ATOM 2382 C CA . ASP C 3 98 ? 15.003 0.640 19.825 1.00 61.41 98 ASP G CA 1
ATOM 2383 C C . ASP C 3 98 ? 15.122 1.635 18.677 1.00 60.09 98 ASP G C 1
ATOM 2384 O O . ASP C 3 98 ? 14.487 2.693 18.701 1.00 59.77 98 ASP G O 1
ATOM 2389 N N . LYS C 3 99 ? 15.920 1.285 17.670 1.00 58.67 99 LYS G N 1
ATOM 2390 C CA . LYS C 3 99 ? 15.965 2.079 16.431 1.00 57.50 99 LYS G CA 1
ATOM 2391 C C . LYS C 3 99 ? 14.630 1.919 15.646 1.00 56.26 99 LYS G C 1
ATOM 2392 O O . LYS C 3 99 ? 14.364 2.655 14.715 1.00 56.10 99 LYS G O 1
ATOM 2398 N N . PHE C 3 100 ? 13.805 0.945 16.018 1.00 55.44 100 PHE G N 1
ATOM 2399 C CA . PHE C 3 100 ? 12.713 0.507 15.133 1.00 54.44 100 PHE G CA 1
ATOM 2400 C C . PHE C 3 100 ? 11.437 1.286 15.314 1.00 53.11 100 PHE G C 1
ATOM 2401 O O . PHE C 3 100 ? 11.049 1.607 16.443 1.00 53.31 100 PHE G O 1
ATOM 2409 N N . ARG C 3 101 ? 10.769 1.567 14.199 1.00 51.84 101 ARG G N 1
ATOM 2410 C CA . ARG C 3 101 ? 9.344 1.913 14.243 1.00 50.46 101 ARG G CA 1
ATOM 2411 C C . ARG C 3 101 ? 8.567 0.599 14.284 1.00 50.69 101 ARG G C 1
ATOM 2412 O O . ARG C 3 101 ? 9.110 -0.455 13.975 1.00 50.71 101 ARG G O 1
ATOM 2420 N N . LEU C 3 102 ? 7.303 0.654 14.702 1.00 51.31 102 LEU G N 1
ATOM 2421 C CA . LEU C 3 102 ? 6.477 -0.534 14.867 1.00 50.51 102 LEU G CA 1
ATOM 2422 C C . LEU C 3 102 ? 6.377 -1.306 13.567 1.00 50.60 102 LEU G C 1
ATOM 2423 O O . LEU C 3 102 ? 6.327 -2.521 13.562 1.00 50.71 102 LEU G O 1
ATOM 2428 N N . LEU C 3 103 ? 6.352 -0.569 12.468 1.00 51.06 103 LEU G N 1
ATOM 2429 C CA . LEU C 3 103 ? 6.378 -1.109 11.109 1.00 51.53 103 LEU G CA 1
ATOM 2430 C C . LEU C 3 103 ? 7.618 -1.957 10.855 1.00 51.34 103 LEU G C 1
ATOM 2431 O O . LEU C 3 103 ? 7.528 -3.038 10.294 1.00 52.11 103 LEU G O 1
ATOM 2436 N N . GLY C 3 104 ? 8.774 -1.441 11.256 1.00 51.96 104 GLY G N 1
ATOM 2437 C CA . GLY C 3 104 ? 10.042 -2.145 11.173 1.00 51.18 104 GLY G CA 1
ATOM 2438 C C . GLY C 3 104 ? 10.207 -3.329 12.106 1.00 51.20 104 GLY G C 1
ATOM 2439 O O . GLY C 3 104 ? 10.877 -4.287 11.754 1.00 51.71 104 GLY G O 1
ATOM 2440 N N . LEU C 3 105 ? 9.642 -3.260 13.304 1.00 51.05 105 LEU G N 1
ATOM 2441 C CA . LEU C 3 105 ? 9.614 -4.412 14.198 1.00 51.47 105 LEU G CA 1
ATOM 2442 C C . LEU C 3 105 ? 8.756 -5.551 13.620 1.00 51.86 105 LEU G C 1
ATOM 2443 O O . LEU C 3 105 ? 9.193 -6.712 13.602 1.00 51.65 105 LEU G O 1
ATOM 2448 N N . ARG C 3 106 ? 7.545 -5.216 13.153 1.00 51.52 106 ARG G N 1
ATOM 2449 C CA . ARG C 3 106 ? 6.697 -6.186 12.474 1.00 51.53 106 ARG G CA 1
ATOM 2450 C C . ARG C 3 106 ? 7.361 -6.821 11.244 1.00 51.49 106 ARG G C 1
ATOM 2451 O O . ARG C 3 106 ? 7.166 -8.013 11.008 1.00 50.85 106 ARG G O 1
ATOM 2459 N N . GLU C 3 107 ? 8.137 -6.041 10.477 1.00 51.31 107 GLU G N 1
ATOM 2460 C CA A GLU C 3 107 ? 8.824 -6.641 9.331 0.50 51.83 107 GLU G CA 1
ATOM 2461 C CA B GLU C 3 107 ? 8.917 -6.523 9.320 0.50 51.57 107 GLU G CA 1
ATOM 2462 C C . GLU C 3 107 ? 9.913 -7.633 9.730 1.00 51.44 107 GLU G C 1
ATOM 2463 O O . GLU C 3 107 ? 10.052 -8.653 9.074 1.00 51.97 107 GLU G O 1
ATOM 2474 N N . VAL C 3 108 ? 10.622 -7.391 10.822 1.00 51.33 108 VAL G N 1
ATOM 2475 C CA . VAL C 3 108 ? 11.551 -8.378 11.401 1.00 51.39 108 VAL G CA 1
ATOM 2476 C C . VAL C 3 108 ? 10.796 -9.667 11.796 1.00 51.91 108 VAL G C 1
ATOM 2477 O O . VAL C 3 108 ? 11.281 -10.766 11.583 1.00 51.95 108 VAL G O 1
ATOM 2481 N N . GLU C 3 109 ? 9.609 -9.516 12.361 1.00 52.60 109 GLU G N 1
ATOM 2482 C CA . GLU C 3 109 ? 8.799 -10.653 12.747 1.00 54.06 109 GLU G CA 1
ATOM 2483 C C . GLU C 3 109 ? 8.209 -11.450 11.600 1.00 54.83 109 GLU G C 1
ATOM 2484 O O . GLU C 3 109 ? 8.144 -12.669 11.699 1.00 55.09 109 GLU G O 1
ATOM 2490 N N . ARG C 3 110 ? 7.765 -10.773 10.537 1.00 55.65 110 ARG G N 1
ATOM 2491 C CA . ARG C 3 110 ? 7.389 -11.449 9.290 1.00 56.75 110 ARG G CA 1
ATOM 2492 C C . ARG C 3 110 ? 8.556 -12.307 8.789 1.00 56.60 110 ARG G C 1
ATOM 2493 O O . ARG C 3 110 ? 8.362 -13.489 8.466 1.00 56.47 110 ARG G O 1
ATOM 2501 N N . LYS C 3 111 ? 9.744 -11.696 8.738 1.00 56.09 111 LYS G N 1
ATOM 2502 C CA . LYS C 3 111 ? 10.972 -12.322 8.241 1.00 56.86 111 LYS G CA 1
ATOM 2503 C C . LYS C 3 111 ? 11.358 -13.611 8.972 1.00 56.50 111 LYS G C 1
ATOM 2504 O O . LYS C 3 111 ? 11.837 -14.557 8.351 1.00 56.81 111 LYS G O 1
ATOM 2510 N N . ILE C 3 112 ? 11.164 -13.637 10.289 1.00 56.35 112 ILE G N 1
ATOM 2511 C CA . ILE C 3 112 ? 11.542 -14.785 11.107 1.00 55.38 112 ILE G CA 1
ATOM 2512 C C . ILE C 3 112 ? 10.432 -15.841 11.223 1.00 56.01 112 ILE G C 1
ATOM 2513 O O . ILE C 3 112 ? 10.677 -16.940 11.694 1.00 55.61 112 ILE G O 1
ATOM 2518 N N . GLY C 3 113 ? 9.227 -15.500 10.769 1.00 56.43 113 GLY G N 1
ATOM 2519 C CA . GLY C 3 113 ? 8.097 -16.416 10.766 1.00 57.53 113 GLY G CA 1
ATOM 2520 C C . GLY C 3 113 ? 7.224 -16.282 11.995 1.00 58.61 113 GLY G C 1
ATOM 2521 O O . GLY C 3 113 ? 6.335 -17.119 12.233 1.00 58.19 113 GLY G O 1
ATOM 2522 N N . ALA C 3 114 ? 7.470 -15.221 12.766 1.00 59.29 114 ALA G N 1
ATOM 2523 C CA . ALA C 3 114 ? 6.755 -14.980 14.020 1.00 60.71 114 ALA G CA 1
ATOM 2524 C C . ALA C 3 114 ? 5.383 -14.312 13.792 1.00 62.21 114 ALA G C 1
ATOM 2525 O O . ALA C 3 114 ? 4.576 -14.206 14.708 1.00 61.35 114 ALA G O 1
ATOM 2527 N N . ILE C 3 115 ? 5.145 -13.864 12.563 1.00 64.72 115 ILE G N 1
ATOM 2528 C CA . ILE C 3 115 ? 3.842 -13.343 12.152 1.00 67.77 115 ILE G CA 1
ATOM 2529 C C . ILE C 3 115 ? 3.242 -14.202 11.006 1.00 69.46 115 ILE G C 1
ATOM 2530 O O . ILE C 3 115 ? 3.926 -14.467 10.020 1.00 69.72 115 ILE G O 1
ATOM 2535 N N . PRO C 3 116 ? 1.971 -14.650 11.148 1.00 71.31 116 PRO G N 1
ATOM 2536 C CA . PRO C 3 116 ? 1.268 -15.356 10.070 1.00 72.77 116 PRO G CA 1
ATOM 2537 C C . PRO C 3 116 ? 1.021 -14.465 8.831 1.00 74.49 116 PRO G C 1
ATOM 2538 O O . PRO C 3 116 ? 1.088 -13.225 8.947 1.00 74.48 116 PRO G O 1
ATOM 2542 N N . PRO C 3 117 ? 0.766 -15.087 7.646 1.00 75.81 117 PRO G N 1
ATOM 2543 C CA . PRO C 3 117 ? 0.332 -14.325 6.464 1.00 76.48 117 PRO G CA 1
ATOM 2544 C C . PRO C 3 117 ? -1.074 -13.744 6.671 1.00 77.09 117 PRO G C 1
ATOM 2545 O O . PRO C 3 117 ? -1.249 -12.516 6.598 1.00 77.31 117 PRO G O 1
ATOM 2549 N N . GLU C 3 118 ? -2.055 -14.612 6.941 1.00 77.62 118 GLU G N 1
ATOM 2550 C CA . GLU C 3 118 ? -3.423 -14.175 7.245 1.00 77.79 118 GLU G CA 1
ATOM 2551 C C . GLU C 3 118 ? -3.482 -13.637 8.659 1.00 77.42 118 GLU G C 1
ATOM 2552 O O . GLU C 3 118 ? -3.312 -14.381 9.634 1.00 77.77 118 GLU G O 1
ATOM 2558 N N . THR C 3 119 ? -3.703 -12.329 8.743 1.00 76.58 119 THR G N 1
ATOM 2559 C CA . THR C 3 119 ? -3.881 -11.605 10.000 1.00 75.58 119 THR G CA 1
ATOM 2560 C C . THR C 3 119 ? -5.364 -11.643 10.467 1.00 74.17 119 THR G C 1
ATOM 2561 O O . THR C 3 119 ? -6.279 -11.541 9.656 1.00 74.26 119 THR G O 1
ATOM 2565 N N . ILE C 3 120 ? -5.572 -11.774 11.776 1.00 72.19 120 ILE G N 1
ATOM 2566 C CA . ILE C 3 120 ? -6.810 -12.330 12.354 1.00 70.14 120 ILE G CA 1
ATOM 2567 C C . ILE C 3 120 ? -7.772 -11.240 12.901 1.00 68.21 120 ILE G C 1
ATOM 2568 O O . ILE C 3 120 ? -7.364 -10.388 13.680 1.00 68.42 120 ILE G O 1
ATOM 2573 N N . TYR C 3 121 ? -9.038 -11.266 12.482 1.00 65.71 121 TYR G N 1
ATOM 2574 C CA . TYR C 3 121 ? -10.035 -10.232 12.848 1.00 63.73 121 TYR G CA 1
ATOM 2575 C C . TYR C 3 121 ? -11.426 -10.825 12.665 1.00 61.60 121 TYR G C 1
ATOM 2576 O O . TYR C 3 121 ? -11.602 -11.734 11.882 1.00 61.04 121 TYR G O 1
ATOM 2585 N N . VAL C 3 122 ? -12.424 -10.305 13.366 1.00 59.28 122 VAL G N 1
ATOM 2586 C CA . VAL C 3 122 ? -13.801 -10.679 13.058 1.00 56.56 122 VAL G CA 1
ATOM 2587 C C . VAL C 3 122 ? -14.666 -9.445 12.909 1.00 55.36 122 VAL G C 1
ATOM 2588 O O . VAL C 3 122 ? -14.298 -8.351 13.293 1.00 54.13 122 VAL G O 1
ATOM 2592 N N . HIS C 3 123 ? -15.831 -9.635 12.324 1.00 54.56 123 HIS G N 1
ATOM 2593 C CA . HIS C 3 123 ? -16.780 -8.560 12.255 1.00 53.88 123 HIS G CA 1
ATOM 2594 C C . HIS C 3 123 ? -17.514 -8.451 13.623 1.00 52.94 123 HIS G C 1
ATOM 2595 O O . HIS C 3 123 ? -17.925 -9.464 14.188 1.00 53.57 123 HIS G O 1
ATOM 2602 N N . PRO C 3 124 ? -17.635 -7.227 14.178 1.00 51.99 124 PRO G N 1
ATOM 2603 C CA . PRO C 3 124 ? -18.332 -7.015 15.467 1.00 51.43 124 PRO G CA 1
ATOM 2604 C C . PRO C 3 124 ? -19.759 -7.537 15.544 1.00 51.98 124 PRO G C 1
ATOM 2605 O O . PRO C 3 124 ? -20.181 -7.977 16.619 1.00 52.08 124 PRO G O 1
ATOM 2609 N N . MET C 3 125 ? -20.513 -7.442 14.437 1.00 52.02 125 MET G N 1
ATOM 2610 C CA . MET C 3 125 ? -21.896 -7.931 14.372 1.00 52.16 125 MET G CA 1
ATOM 2611 C C . MET C 3 125 ? -22.003 -9.409 14.003 1.00 52.53 125 MET G C 1
ATOM 2612 O O . MET C 3 125 ? -23.101 -9.935 13.895 1.00 53.34 125 MET G O 1
ATOM 2617 N N . HIS C 3 126 ? -20.886 -10.093 13.801 1.00 52.42 126 HIS G N 1
ATOM 2618 C CA . HIS C 3 126 ? -20.979 -11.536 13.645 1.00 52.61 126 HIS G CA 1
ATOM 2619 C C . HIS C 3 126 ? -20.993 -12.236 15.004 1.00 52.08 126 HIS G C 1
ATOM 2620 O O . HIS C 3 126 ? -20.702 -11.644 16.046 1.00 52.32 126 HIS G O 1
ATOM 2627 N N . SER C 3 127 ? -21.352 -13.501 14.979 1.00 51.48 127 SER G N 1
ATOM 2628 C CA . SER C 3 127 ? -21.538 -14.276 16.181 1.00 50.44 127 SER G CA 1
ATOM 2629 C C . SER C 3 127 ? -20.266 -14.252 17.016 1.00 50.20 127 SER G C 1
ATOM 2630 O O . SER C 3 127 ? -19.158 -14.185 16.479 1.00 49.60 127 SER G O 1
ATOM 2633 N N . LEU C 3 128 ? -20.444 -14.287 18.338 1.00 50.10 128 LEU G N 1
ATOM 2634 C CA . LEU C 3 128 ? -19.335 -14.380 19.275 1.00 49.70 128 LEU G CA 1
ATOM 2635 C C . LEU C 3 128 ? -18.560 -15.684 19.080 1.00 50.40 128 LEU G C 1
ATOM 2636 O O . LEU C 3 128 ? -17.348 -15.735 19.318 1.00 51.62 128 LEU G O 1
ATOM 2641 N N . MET C 3 129 ? -19.254 -16.726 18.642 1.00 50.50 129 MET G N 1
ATOM 2642 C CA . MET C 3 129 ? -18.598 -17.971 18.321 1.00 51.19 129 MET G CA 1
ATOM 2643 C C . MET C 3 129 ? -17.488 -17.775 17.279 1.00 51.90 129 MET G C 1
ATOM 2644 O O . MET C 3 129 ? -16.452 -18.470 17.322 1.00 52.82 129 MET G O 1
ATOM 2649 N N . ASP C 3 130 ? -17.664 -16.826 16.365 1.00 52.47 130 ASP G N 1
ATOM 2650 C CA . ASP C 3 130 ? -16.586 -16.547 15.380 1.00 53.55 130 ASP G CA 1
ATOM 2651 C C . ASP C 3 130 ? -15.299 -16.091 16.051 1.00 53.06 130 ASP G C 1
ATOM 2652 O O . ASP C 3 130 ? -14.191 -16.480 15.656 1.00 52.43 130 ASP G O 1
ATOM 2657 N N . ALA C 3 131 ? -15.469 -15.233 17.048 1.00 52.79 131 ALA G N 1
ATOM 2658 C CA . ALA C 3 131 ? -14.350 -14.715 17.786 1.00 53.19 131 ALA G CA 1
ATOM 2659 C C . ALA C 3 131 ? -13.618 -15.845 18.548 1.00 53.28 131 ALA G C 1
ATOM 2660 O O . ALA C 3 131 ? -12.386 -15.925 18.510 1.00 53.83 131 ALA G O 1
ATOM 2662 N N . CYS C 3 132 ? -14.380 -16.724 19.202 1.00 52.60 132 CYS G N 1
ATOM 2663 C CA . CYS C 3 132 ? -13.812 -17.849 19.925 1.00 52.22 132 CYS G CA 1
ATOM 2664 C C . CYS C 3 132 ? -13.040 -18.774 18.984 1.00 51.55 132 CYS G C 1
ATOM 2665 O O . CYS C 3 132 ? -11.911 -19.151 19.278 1.00 51.11 132 CYS G O 1
ATOM 2668 N N . LEU C 3 133 ? -13.651 -19.116 17.847 1.00 50.98 133 LEU G N 1
ATOM 2669 C CA . LEU C 3 133 ? -13.073 -20.081 16.915 1.00 49.89 133 LEU G CA 1
ATOM 2670 C C . LEU C 3 133 ? -11.789 -19.565 16.275 1.00 50.08 133 LEU G C 1
ATOM 2671 O O . LEU C 3 133 ? -10.828 -20.311 16.172 1.00 50.16 133 LEU G O 1
ATOM 2676 N N . ALA C 3 134 ? -11.752 -18.287 15.893 1.00 50.21 134 ALA G N 1
ATOM 2677 C CA . ALA C 3 134 ? -10.507 -17.660 15.392 1.00 50.41 134 ALA G CA 1
ATOM 2678 C C . ALA C 3 134 ? -9.365 -17.687 16.415 1.00 50.64 134 ALA G C 1
ATOM 2679 O O . ALA C 3 134 ? -8.284 -18.204 16.125 1.00 51.15 134 ALA G O 1
ATOM 2681 N N . MET C 3 135 ? -9.605 -17.149 17.608 1.00 50.46 135 MET G N 1
ATOM 2682 C CA . MET C 3 135 ? -8.693 -17.320 18.751 1.00 50.71 135 MET G CA 1
ATOM 2683 C C . MET C 3 135 ? -8.269 -18.767 19.048 1.00 50.93 135 MET G C 1
ATOM 2684 O O . MET C 3 135 ? -7.133 -19.050 19.384 1.00 51.09 135 MET G O 1
ATOM 2689 N N . SER C 3 136 ? -9.197 -19.692 18.948 1.00 51.94 136 SER G N 1
ATOM 2690 C CA . SER C 3 136 ? -8.880 -21.099 19.106 1.00 52.39 136 SER G CA 1
ATOM 2691 C C . SER C 3 136 ? -7.959 -21.646 17.987 1.00 53.03 136 SER G C 1
ATOM 2692 O O . SER C 3 136 ? -6.982 -22.337 18.292 1.00 52.63 136 SER G O 1
ATOM 2695 N N . LYS C 3 137 ? -8.284 -21.323 16.726 1.00 54.35 137 LYS G N 1
ATOM 2696 C CA . LYS C 3 137 ? -7.479 -21.656 15.524 1.00 55.93 137 LYS G CA 1
ATOM 2697 C C . LYS C 3 137 ? -6.065 -21.041 15.618 1.00 56.50 137 LYS G C 1
ATOM 2698 O O . LYS C 3 137 ? -5.079 -21.763 15.718 1.00 57.10 137 LYS G O 1
ATOM 2704 N N . SER C 3 138 ? -5.956 -19.716 15.549 1.00 56.81 138 SER G N 1
ATOM 2705 C CA . SER C 3 138 ? -4.670 -19.072 15.834 1.00 57.48 138 SER G CA 1
ATOM 2706 C C . SER C 3 138 ? -4.523 -19.360 17.303 1.00 58.51 138 SER G C 1
ATOM 2707 O O . SER C 3 138 ? -5.487 -19.803 17.907 1.00 60.53 138 SER G O 1
ATOM 2710 N N . ARG C 3 139 ? -3.394 -19.167 17.945 1.00 58.54 139 ARG G N 1
ATOM 2711 C CA . ARG C 3 139 ? -3.548 -19.285 19.408 1.00 58.45 139 ARG G CA 1
ATOM 2712 C C . ARG C 3 139 ? -3.596 -17.894 20.090 1.00 57.93 139 ARG G C 1
ATOM 2713 O O . ARG C 3 139 ? -3.076 -17.687 21.189 1.00 57.45 139 ARG G O 1
ATOM 2721 N N . ALA C 3 140 ? -4.242 -16.947 19.406 1.00 57.09 140 ALA G N 1
ATOM 2722 C CA . ALA C 3 140 ? -4.325 -15.563 19.860 1.00 56.31 140 ALA G CA 1
ATOM 2723 C C . ALA C 3 140 ? -5.253 -15.498 21.057 1.00 55.30 140 ALA G C 1
ATOM 2724 O O . ALA C 3 140 ? -6.264 -16.201 21.099 1.00 55.34 140 ALA G O 1
ATOM 2726 N N . ARG C 3 141 ? -4.899 -14.652 22.016 1.00 54.44 141 ARG G N 1
ATOM 2727 C CA . ARG C 3 141 ? -5.601 -14.530 23.287 1.00 53.45 141 ARG G CA 1
ATOM 2728 C C . ARG C 3 141 ? -6.395 -13.239 23.361 1.00 52.92 141 ARG G C 1
ATOM 2729 O O . ARG C 3 141 ? -7.061 -12.969 24.376 1.00 52.41 141 ARG G O 1
ATOM 2737 N N . ARG C 3 142 ? -6.279 -12.439 22.295 1.00 52.06 142 ARG G N 1
ATOM 2738 C CA . ARG C 3 142 ? -7.138 -11.265 22.036 1.00 51.87 142 ARG G CA 1
ATOM 2739 C C . ARG C 3 142 ? -7.374 -11.193 20.527 1.00 50.40 142 ARG G C 1
ATOM 2740 O O . ARG C 3 142 ? -6.596 -11.721 19.746 1.00 50.08 142 ARG G O 1
ATOM 2748 N N . ILE C 3 143 ? -8.469 -10.570 20.128 1.00 49.94 143 ILE G N 1
ATOM 2749 C CA . ILE C 3 143 ? -8.817 -10.475 18.710 1.00 49.66 143 ILE G CA 1
ATOM 2750 C C . ILE C 3 143 ? -9.539 -9.152 18.439 1.00 49.21 143 ILE G C 1
ATOM 2751 O O . ILE C 3 143 ? -10.425 -8.775 19.211 1.00 47.87 143 ILE G O 1
ATOM 2756 N N . PRO C 3 144 ? -9.119 -8.434 17.370 1.00 49.33 144 PRO G N 1
ATOM 2757 C CA . PRO C 3 144 ? -9.762 -7.185 16.996 1.00 49.65 144 PRO G CA 1
ATOM 2758 C C . PRO C 3 144 ? -11.106 -7.404 16.315 1.00 49.87 144 PRO G C 1
ATOM 2759 O O . PRO C 3 144 ? -11.294 -8.375 15.583 1.00 49.70 144 PRO G O 1
ATOM 2763 N N . LEU C 3 145 ? -12.025 -6.485 16.582 1.00 50.07 145 LEU G N 1
ATOM 2764 C CA . LEU C 3 145 ? -13.332 -6.472 15.980 1.00 50.02 145 LEU G CA 1
ATOM 2765 C C . LEU C 3 145 ? -13.325 -5.312 14.986 1.00 51.01 145 LEU G C 1
ATOM 2766 O O . LEU C 3 145 ? -13.255 -4.149 15.399 1.00 51.67 145 LEU G O 1
ATOM 2771 N N . ILE C 3 146 ? -13.412 -5.642 13.694 1.00 51.58 146 ILE G N 1
ATOM 2772 C CA . ILE C 3 146 ? -13.244 -4.690 12.600 1.00 51.77 146 ILE G CA 1
ATOM 2773 C C . ILE C 3 146 ? -14.428 -4.684 11.672 1.00 51.44 146 ILE G C 1
ATOM 2774 O O . ILE C 3 146 ? -14.845 -5.721 11.219 1.00 51.56 146 ILE G O 1
ATOM 2779 N N . ASP C 3 147 ? -14.956 -3.490 11.410 1.00 51.46 147 ASP G N 1
ATOM 2780 C CA . ASP C 3 147 ? -15.970 -3.237 10.402 1.00 50.85 147 ASP G CA 1
ATOM 2781 C C . ASP C 3 147 ? -15.339 -2.338 9.313 1.00 51.22 147 ASP G C 1
ATOM 2782 O O . ASP C 3 147 ? -14.210 -1.862 9.453 1.00 51.47 147 ASP G O 1
ATOM 2787 N N . VAL C 3 148 ? -16.062 -2.122 8.228 1.00 51.39 148 VAL G N 1
ATOM 2788 C CA . VAL C 3 148 ? -15.582 -1.324 7.107 1.00 51.76 148 VAL G CA 1
ATOM 2789 C C . VAL C 3 148 ? -16.627 -0.257 6.781 1.00 52.21 148 VAL G C 1
ATOM 2790 O O . VAL C 3 148 ? -17.844 -0.541 6.733 1.00 52.61 148 VAL G O 1
ATOM 2794 N N . ASP C 3 149 ? -16.151 0.965 6.563 1.00 52.20 149 ASP G N 1
ATOM 2795 C CA . ASP C 3 149 ? -17.002 2.056 6.142 1.00 52.19 149 ASP G CA 1
ATOM 2796 C C . ASP C 3 149 ? -17.118 1.954 4.643 1.00 52.45 149 ASP G C 1
ATOM 2797 O O . ASP C 3 149 ? -16.157 2.213 3.924 1.00 52.82 149 ASP G O 1
ATOM 2802 N N . GLY C 3 150 ? -18.303 1.557 4.180 1.00 53.02 150 GLY G N 1
ATOM 2803 C CA . GLY C 3 150 ? -18.568 1.349 2.765 1.00 52.78 150 GLY G CA 1
ATOM 2804 C C . GLY C 3 150 ? -18.497 2.613 1.936 1.00 53.01 150 GLY G C 1
ATOM 2805 O O . GLY C 3 150 ? -18.256 2.539 0.727 1.00 52.97 150 GLY G O 1
ATOM 2806 N N . GLU C 3 151 ? -18.703 3.774 2.567 1.00 52.91 151 GLU G N 1
ATOM 2807 C CA . GLU C 3 151 ? -18.606 5.059 1.844 1.00 52.73 151 GLU G CA 1
ATOM 2808 C C . GLU C 3 151 ? -17.154 5.436 1.503 1.00 52.08 151 GLU G C 1
ATOM 2809 O O . GLU C 3 151 ? -16.888 6.095 0.492 1.00 53.05 151 GLU G O 1
ATOM 2815 N N . THR C 3 152 ? -16.214 5.011 2.337 1.00 51.11 152 THR G N 1
ATOM 2816 C CA . THR C 3 152 ? -14.823 5.389 2.153 1.00 49.84 152 THR G CA 1
ATOM 2817 C C . THR C 3 152 ? -13.870 4.192 1.986 1.00 50.14 152 THR G C 1
ATOM 2818 O O . THR C 3 152 ? -12.694 4.395 1.684 1.00 49.26 152 THR G O 1
ATOM 2822 N N . GLY C 3 153 ? -14.362 2.968 2.207 1.00 50.02 153 GLY G N 1
ATOM 2823 C CA . GLY C 3 153 ? -13.495 1.770 2.255 1.00 51.03 153 GLY G CA 1
ATOM 2824 C C . GLY C 3 153 ? -12.587 1.672 3.479 1.00 51.54 153 GLY G C 1
ATOM 2825 O O . GLY C 3 153 ? -11.786 0.735 3.631 1.00 52.09 153 GLY G O 1
ATOM 2826 N N . SER C 3 154 ? -12.727 2.644 4.371 1.00 51.83 154 SER G N 1
ATOM 2827 C CA . SER C 3 154 ? -11.921 2.756 5.572 1.00 51.31 154 SER G CA 1
ATOM 2828 C C . SER C 3 154 ? -12.315 1.679 6.583 1.00 51.39 154 SER G C 1
ATOM 2829 O O . SER C 3 154 ? -13.499 1.413 6.798 1.00 50.66 154 SER G O 1
ATOM 2832 N N . GLU C 3 155 ? -11.324 1.038 7.183 1.00 51.47 155 GLU G N 1
ATOM 2833 C CA . GLU C 3 155 ? -11.612 0.012 8.175 1.00 52.21 155 GLU G CA 1
ATOM 2834 C C . GLU C 3 155 ? -11.853 0.687 9.511 1.00 52.29 155 GLU G C 1
ATOM 2835 O O . GLU C 3 155 ? -11.184 1.672 9.857 1.00 52.83 155 GLU G O 1
ATOM 2841 N N . MET C 3 156 ? -12.852 0.195 10.225 1.00 51.79 156 MET G N 1
ATOM 2842 C CA . MET C 3 156 ? -13.238 0.733 11.521 1.00 51.85 156 MET G CA 1
ATOM 2843 C C . MET C 3 156 ? -12.893 -0.321 12.583 1.00 51.57 156 MET G C 1
ATOM 2844 O O . MET C 3 156 ? -13.458 -1.426 12.613 1.00 51.85 156 MET G O 1
ATOM 2849 N N . ILE C 3 157 ? -11.920 0.003 13.426 1.00 51.34 157 ILE G N 1
ATOM 2850 C CA . ILE C 3 157 ? -11.591 -0.850 14.543 1.00 50.64 157 ILE G CA 1
ATOM 2851 C C . ILE C 3 157 ? -12.589 -0.506 15.607 1.00 50.64 157 ILE G C 1
ATOM 2852 O O . ILE C 3 157 ? -12.656 0.632 16.058 1.00 50.47 157 ILE G O 1
ATOM 2857 N N . VAL C 3 158 ? -13.390 -1.486 15.995 1.00 50.30 158 VAL G N 1
ATOM 2858 C CA . VAL C 3 158 ? -14.427 -1.209 16.970 1.00 49.30 158 VAL G CA 1
ATOM 2859 C C . VAL C 3 158 ? -13.881 -1.393 18.369 1.00 49.39 158 VAL G C 1
ATOM 2860 O O . VAL C 3 158 ? -13.978 -0.502 19.191 1.00 49.69 158 VAL G O 1
ATOM 2864 N N . SER C 3 159 ? -13.270 -2.546 18.602 1.00 49.63 159 SER G N 1
ATOM 2865 C CA . SER C 3 159 ? -12.658 -2.882 19.864 1.00 48.95 159 SER G CA 1
ATOM 2866 C C . SER C 3 159 ? -11.693 -4.043 19.637 1.00 48.89 159 SER G C 1
ATOM 2867 O O . SER C 3 159 ? -11.402 -4.403 18.483 1.00 47.60 159 SER G O 1
ATOM 2870 N N . VAL C 3 160 ? -11.184 -4.600 20.745 1.00 48.46 160 VAL G N 1
ATOM 2871 C CA . VAL C 3 160 ? -10.322 -5.773 20.715 1.00 48.45 160 VAL G CA 1
ATOM 2872 C C . VAL C 3 160 ? -10.840 -6.654 21.824 1.00 48.80 160 VAL G C 1
ATOM 2873 O O . VAL C 3 160 ? -10.795 -6.265 22.982 1.00 49.18 160 VAL G O 1
ATOM 2877 N N . LEU C 3 161 ? -11.341 -7.838 21.479 1.00 48.55 161 LEU G N 1
ATOM 2878 C CA . LEU C 3 161 ? -11.875 -8.749 22.458 1.00 48.19 161 LEU G CA 1
ATOM 2879 C C . LEU C 3 161 ? -10.821 -9.726 23.040 1.00 48.05 161 LEU G C 1
ATOM 2880 O O . LEU C 3 161 ? -9.980 -10.266 22.357 1.00 47.16 161 LEU G O 1
ATOM 2885 N N . THR C 3 162 ? -10.921 -9.942 24.335 1.00 48.59 162 THR G N 1
ATOM 2886 C CA . THR C 3 162 ? -9.979 -10.727 25.097 1.00 49.04 162 THR G CA 1
ATOM 2887 C C . THR C 3 162 ? -10.686 -12.047 25.570 1.00 48.43 162 THR G C 1
ATOM 2888 O O . THR C 3 162 ? -11.895 -12.069 25.767 1.00 46.24 162 THR G O 1
ATOM 2892 N N . GLN C 3 163 ? -9.939 -13.142 25.692 1.00 48.37 163 GLN G N 1
ATOM 2893 C CA . GLN C 3 163 ? -10.493 -14.353 26.301 1.00 49.59 163 GLN G CA 1
ATOM 2894 C C . GLN C 3 163 ? -11.108 -14.099 27.673 1.00 48.89 163 GLN G C 1
ATOM 2895 O O . GLN C 3 163 ? -12.087 -14.708 28.003 1.00 49.21 163 GLN G O 1
ATOM 2901 N N . TYR C 3 164 ? -10.498 -13.232 28.473 1.00 50.01 164 TYR G N 1
ATOM 2902 C CA . TYR C 3 164 ? -10.991 -12.914 29.809 1.00 50.44 164 TYR G CA 1
ATOM 2903 C C . TYR C 3 164 ? -12.328 -12.202 29.759 1.00 50.35 164 TYR G C 1
ATOM 2904 O O . TYR C 3 164 ? -13.230 -12.533 30.537 1.00 50.86 164 TYR G O 1
ATOM 2913 N N . ARG C 3 165 ? -12.468 -11.232 28.862 1.00 49.25 165 ARG G N 1
ATOM 2914 C CA . ARG C 3 165 ? -13.731 -10.493 28.793 1.00 49.12 165 ARG G CA 1
ATOM 2915 C C . ARG C 3 165 ? -14.881 -11.357 28.203 1.00 48.27 165 ARG G C 1
ATOM 2916 O O . ARG C 3 165 ? -16.066 -11.140 28.496 1.00 48.51 165 ARG G O 1
ATOM 2924 N N . ILE C 3 166 ? -14.525 -12.372 27.429 1.00 47.06 166 ILE G N 1
ATOM 2925 C CA . ILE C 3 166 ? -15.521 -13.276 26.921 1.00 46.41 166 ILE G CA 1
ATOM 2926 C C . ILE C 3 166 ? -16.000 -14.208 28.039 1.00 46.51 166 ILE G C 1
ATOM 2927 O O . ILE C 3 166 ? -17.171 -14.370 28.229 1.00 45.83 166 ILE G O 1
ATOM 2932 N N . LEU C 3 167 ? -15.066 -14.802 28.765 1.00 46.56 167 LEU G N 1
ATOM 2933 C CA . LEU C 3 167 ? -15.396 -15.627 29.911 1.00 46.87 167 LEU G CA 1
ATOM 2934 C C . LEU C 3 167 ? -16.122 -14.842 31.005 1.00 47.41 167 LEU G C 1
ATOM 2935 O O . LEU C 3 167 ? -17.046 -15.371 31.636 1.00 48.02 167 LEU G O 1
ATOM 2940 N N . LYS C 3 168 ? -15.744 -13.578 31.205 1.00 47.26 168 LYS G N 1
ATOM 2941 C CA . LYS C 3 168 ? -16.430 -12.749 32.175 1.00 47.71 168 LYS G CA 1
ATOM 2942 C C . LYS C 3 168 ? -17.886 -12.507 31.816 1.00 47.42 168 LYS G C 1
ATOM 2943 O O . LYS C 3 168 ? -18.748 -12.554 32.691 1.00 47.82 168 LYS G O 1
ATOM 2949 N N . PHE C 3 169 ? -18.115 -12.270 30.527 1.00 47.58 169 PHE G N 1
ATOM 2950 C CA . PHE C 3 169 ? -19.393 -11.983 29.898 1.00 47.75 169 PHE G CA 1
ATOM 2951 C C . PHE C 3 169 ? -20.352 -13.148 30.017 1.00 48.34 169 PHE G C 1
ATOM 2952 O O . PHE C 3 169 ? -21.564 -12.979 30.268 1.00 48.29 169 PHE G O 1
ATOM 2960 N N . ILE C 3 170 ? -19.784 -14.333 29.861 1.00 48.78 170 ILE G N 1
ATOM 2961 C CA . ILE C 3 170 ? -20.477 -15.584 30.047 1.00 49.02 170 ILE G CA 1
ATOM 2962 C C . ILE C 3 170 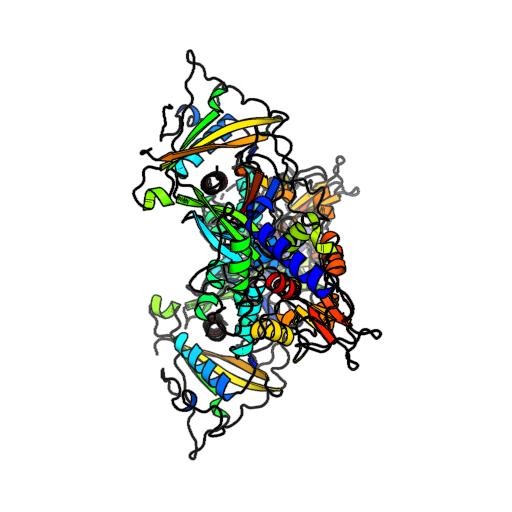? -20.827 -15.820 31.503 1.00 50.30 170 ILE G C 1
ATOM 2963 O O . ILE C 3 170 ? -21.887 -16.355 31.805 1.00 51.01 170 ILE G O 1
ATOM 2968 N N . SER C 3 171 ? -19.948 -15.416 32.413 1.00 51.86 171 SER G N 1
ATOM 2969 C CA . SER C 3 171 ? -20.136 -15.710 33.827 1.00 53.05 171 SER G CA 1
ATOM 2970 C C . SER C 3 171 ? -21.265 -14.859 34.341 1.00 53.53 171 SER G C 1
ATOM 2971 O O . SER C 3 171 ? -22.049 -15.273 35.192 1.00 53.93 171 SER G O 1
ATOM 2974 N N . MET C 3 172 ? -21.347 -13.671 33.776 1.00 54.64 172 MET G N 1
ATOM 2975 C CA . MET C 3 172 ? -22.305 -12.667 34.189 1.00 56.11 172 MET G CA 1
ATOM 2976 C C . MET C 3 172 ? -23.702 -12.938 33.664 1.00 55.96 172 MET G C 1
ATOM 2977 O O . MET C 3 172 ? -24.669 -12.496 34.254 1.00 56.47 172 MET G O 1
ATOM 2982 N N . ASN C 3 173 ? -23.792 -13.664 32.552 1.00 56.00 173 ASN G N 1
ATOM 2983 C CA . ASN C 3 173 ? -25.001 -13.742 31.770 1.00 55.82 173 ASN G CA 1
ATOM 2984 C C . ASN C 3 173 ? -25.559 -15.160 31.769 1.00 56.35 173 ASN G C 1
ATOM 2985 O O . ASN C 3 173 ? -26.746 -15.323 31.959 1.00 55.91 173 ASN G O 1
ATOM 2990 N N . CYS C 3 174 ? -24.713 -16.182 31.611 1.00 56.85 174 CYS G N 1
ATOM 2991 C CA . CYS C 3 174 ? -25.199 -17.582 31.677 1.00 57.15 174 CYS G CA 1
ATOM 2992 C C . CYS C 3 174 ? -25.289 -18.148 33.058 1.00 56.63 174 CYS G C 1
ATOM 2993 O O . CYS C 3 174 ? -24.261 -18.428 33.690 1.00 56.97 174 CYS G O 1
ATOM 2996 N N . LYS C 3 175 ? -26.536 -18.365 33.482 1.00 56.74 175 LYS G N 1
ATOM 2997 C CA . LYS C 3 175 ? -26.917 -18.975 34.762 1.00 55.90 175 LYS G CA 1
ATOM 2998 C C . LYS C 3 175 ? -26.391 -20.410 34.833 1.00 54.77 175 LYS G C 1
ATOM 2999 O O . LYS C 3 175 ? -26.148 -20.941 35.903 1.00 54.96 175 LYS G O 1
ATOM 3005 N N . GLU C 3 176 ? -26.223 -21.032 33.673 1.00 53.31 176 GLU G N 1
ATOM 3006 C CA . GLU C 3 176 ? -25.770 -22.409 33.582 1.00 51.83 176 GLU G CA 1
ATOM 3007 C C . GLU C 3 176 ? -24.366 -22.684 34.147 1.00 51.31 176 GLU G C 1
ATOM 3008 O O . GLU C 3 176 ? -24.025 -23.833 34.381 1.00 50.91 176 GLU G O 1
ATOM 3014 N N . THR C 3 177 ? -23.545 -21.651 34.353 1.00 50.78 177 THR G N 1
ATOM 3015 C CA . THR C 3 177 ? -22.214 -21.856 34.945 1.00 50.50 177 THR G CA 1
ATOM 3016 C C . THR C 3 177 ? -22.292 -22.554 36.298 1.00 50.31 177 THR G C 1
ATOM 3017 O O . THR C 3 177 ? -21.400 -23.327 36.654 1.00 50.45 177 THR G O 1
ATOM 3021 N N . ALA C 3 178 ? -23.367 -22.279 37.032 1.00 49.88 178 ALA G N 1
ATOM 3022 C CA . ALA C 3 178 ? -23.612 -22.830 38.355 1.00 49.82 178 ALA G CA 1
ATOM 3023 C C . ALA C 3 178 ? -23.952 -24.330 38.363 1.00 49.71 178 ALA G C 1
ATOM 3024 O O . ALA C 3 178 ? -23.981 -24.957 39.428 1.00 49.86 178 ALA G O 1
ATOM 3026 N N . MET C 3 179 ? -24.177 -24.896 37.182 1.00 48.88 179 MET G N 1
ATOM 3027 C CA . MET C 3 179 ? -24.468 -26.311 37.024 1.00 49.25 179 MET G CA 1
ATOM 3028 C C . MET C 3 179 ? -23.251 -27.126 36.541 1.00 48.34 179 MET G C 1
ATOM 3029 O O . MET C 3 179 ? -23.357 -28.332 36.314 1.00 48.12 179 MET G O 1
ATOM 3034 N N . LEU C 3 180 ? -22.105 -26.457 36.395 1.00 47.99 180 LEU G N 1
ATOM 3035 C CA . LEU C 3 180 ? -20.833 -27.089 36.004 1.00 48.32 180 LEU G CA 1
ATOM 3036 C C . LEU C 3 180 ? -20.076 -27.602 37.240 1.00 48.47 180 LEU G C 1
ATOM 3037 O O . LEU C 3 180 ? -19.078 -27.004 37.664 1.00 48.13 180 LEU G O 1
ATOM 3042 N N . ARG C 3 181 ? -20.549 -28.717 37.805 1.00 48.70 181 ARG G N 1
ATOM 3043 C CA . ARG C 3 181 ? -20.102 -29.139 39.116 1.00 48.86 181 ARG G CA 1
ATOM 3044 C C . ARG C 3 181 ? -19.206 -30.379 39.103 1.00 48.90 181 ARG G C 1
ATOM 3045 O O . ARG C 3 181 ? -18.958 -30.986 40.157 1.00 49.32 181 ARG G O 1
ATOM 3053 N N . VAL C 3 182 ? -18.705 -30.754 37.922 1.00 48.50 182 VAL G N 1
ATOM 3054 C CA . VAL C 3 182 ? -17.783 -31.886 37.812 1.00 47.70 182 VAL G CA 1
ATOM 3055 C C . VAL C 3 182 ? -16.367 -31.471 38.228 1.00 48.07 182 VAL G C 1
ATOM 3056 O O . VAL C 3 182 ? -15.816 -30.474 37.716 1.00 47.95 182 VAL G O 1
ATOM 3060 N N . PRO C 3 183 ? -15.777 -32.201 39.193 1.00 47.78 183 PRO G N 1
ATOM 3061 C CA . PRO C 3 183 ? -14.374 -31.898 39.524 1.00 47.49 183 PRO G CA 1
ATOM 3062 C C . PRO C 3 183 ? -13.413 -32.033 38.338 1.00 47.77 183 PRO G C 1
ATOM 3063 O O . PRO C 3 183 ? -13.612 -32.870 37.435 1.00 47.38 183 PRO G O 1
ATOM 3067 N N . LEU C 3 184 ? -12.385 -31.191 38.367 1.00 48.31 184 LEU G N 1
ATOM 3068 C CA . LEU C 3 184 ? -11.370 -31.090 37.337 1.00 49.11 184 LEU G CA 1
ATOM 3069 C C . LEU C 3 184 ? -10.702 -32.434 37.059 1.00 50.10 184 LEU G C 1
ATOM 3070 O O . LEU C 3 184 ? -10.395 -32.744 35.911 1.00 50.62 184 LEU G O 1
ATOM 3075 N N . ASN C 3 185 ? -10.502 -33.236 38.102 1.00 50.72 185 ASN G N 1
ATOM 3076 C CA . ASN C 3 185 ? -9.860 -34.542 37.961 1.00 51.58 185 ASN G CA 1
ATOM 3077 C C . ASN C 3 185 ? -10.715 -35.635 37.314 1.00 51.92 185 ASN G C 1
ATOM 3078 O O . ASN C 3 185 ? -10.292 -36.784 37.211 1.00 52.71 185 ASN G O 1
ATOM 3083 N N . GLN C 3 186 ? -11.916 -35.275 36.874 1.00 52.19 186 GLN G N 1
ATOM 3084 C CA . GLN C 3 186 ? -12.786 -36.188 36.122 1.00 52.10 186 GLN G CA 1
ATOM 3085 C C . GLN C 3 186 ? -13.116 -35.585 34.755 1.00 51.82 186 GLN G C 1
ATOM 3086 O O . GLN C 3 186 ? -14.068 -35.996 34.092 1.00 52.44 186 GLN G O 1
ATOM 3092 N N . MET C 3 187 ? -12.333 -34.596 34.347 1.00 51.60 187 MET G N 1
ATOM 3093 C CA . MET C 3 187 ? -12.471 -33.980 33.035 1.00 50.86 187 MET G CA 1
ATOM 3094 C C . MET C 3 187 ? -11.148 -34.088 32.309 1.00 51.08 187 MET G C 1
ATOM 3095 O O . MET C 3 187 ? -10.098 -34.196 32.923 1.00 50.90 187 MET G O 1
ATOM 3100 N N . THR C 3 188 ? -11.208 -34.088 30.989 1.00 51.62 188 THR G N 1
ATOM 3101 C CA . THR C 3 188 ? -10.011 -33.940 30.177 1.00 51.70 188 THR G CA 1
ATOM 3102 C C . THR C 3 188 ? -9.897 -32.468 29.901 1.00 51.09 188 THR G C 1
ATOM 3103 O O . THR C 3 188 ? -10.538 -31.952 28.991 1.00 51.73 188 THR G O 1
ATOM 3107 N N . ILE C 3 189 ? -9.102 -31.784 30.709 1.00 51.19 189 ILE G N 1
ATOM 3108 C CA . ILE C 3 189 ? -8.992 -30.299 30.654 1.00 50.56 189 ILE G CA 1
ATOM 3109 C C . ILE C 3 189 ? -7.703 -29.879 31.338 1.00 49.63 189 ILE G C 1
ATOM 3110 O O . ILE C 3 189 ? -7.314 -30.509 32.305 1.00 49.91 189 ILE G O 1
ATOM 3115 N N . GLY C 3 190 ? -7.025 -28.853 30.820 1.00 49.27 190 GLY G N 1
ATOM 3116 C CA . GLY C 3 190 ? -5.804 -28.342 31.453 1.00 48.87 190 GLY G CA 1
ATOM 3117 C C . GLY C 3 190 ? -4.581 -29.187 31.156 1.00 49.11 190 GLY G C 1
ATOM 3118 O O . GLY C 3 190 ? -4.681 -30.212 30.482 1.00 48.59 190 GLY G O 1
ATOM 3119 N N . THR C 3 191 ? -3.420 -28.755 31.639 1.00 49.28 191 THR G N 1
ATOM 3120 C CA . THR C 3 191 ? -2.153 -29.452 31.351 1.00 49.56 191 THR G CA 1
ATOM 3121 C C . THR C 3 191 ? -1.520 -29.869 32.663 1.00 49.69 191 THR G C 1
ATOM 3122 O O . THR C 3 191 ? -1.347 -29.039 33.563 1.00 48.83 191 THR G O 1
ATOM 3126 N N . TRP C 3 192 ? -1.105 -31.126 32.726 1.00 50.29 192 TRP G N 1
ATOM 3127 C CA . TRP C 3 192 ? -0.753 -31.790 33.968 1.00 51.79 192 TRP G CA 1
ATOM 3128 C C . TRP C 3 192 ? 0.620 -32.456 33.920 1.00 52.47 192 TRP G C 1
ATOM 3129 O O . TRP C 3 192 ? 1.070 -33.008 34.922 1.00 53.36 192 TRP G O 1
ATOM 3140 N N . SER C 3 193 ? 1.273 -32.463 32.763 1.00 52.68 193 SER G N 1
ATOM 3141 C CA . SER C 3 193 ? 2.622 -33.008 32.697 1.00 53.11 193 SER G CA 1
ATOM 3142 C C . SER C 3 193 ? 3.520 -32.188 31.806 1.00 53.86 193 SER G C 1
ATOM 3143 O O . SER C 3 193 ? 3.044 -31.370 31.007 1.00 54.31 193 SER G O 1
ATOM 3146 N N . ASN C 3 194 ? 4.828 -32.406 31.947 1.00 54.41 194 ASN G N 1
ATOM 3147 C CA . ASN C 3 194 ? 5.825 -31.619 31.207 1.00 54.38 194 ASN G CA 1
ATOM 3148 C C . ASN C 3 194 ? 5.519 -30.148 31.290 1.00 53.24 194 ASN G C 1
ATOM 3149 O O . ASN C 3 194 ? 5.435 -29.449 30.286 1.00 53.97 194 ASN G O 1
ATOM 3154 N N . LEU C 3 195 ? 5.324 -29.678 32.510 1.00 52.27 195 LEU G N 1
ATOM 3155 C CA . LEU C 3 195 ? 5.065 -28.263 32.727 1.00 50.70 195 LEU G CA 1
ATOM 3156 C C . LEU C 3 195 ? 6.377 -27.502 32.583 1.00 49.81 195 LEU G C 1
ATOM 3157 O O . LEU C 3 195 ? 7.403 -27.985 33.003 1.00 49.88 195 LEU G O 1
ATOM 3162 N N . ALA C 3 196 ? 6.339 -26.337 31.955 1.00 50.52 196 ALA G N 1
ATOM 3163 C CA . ALA C 3 196 ? 7.473 -25.388 31.948 1.00 50.82 196 ALA G CA 1
ATOM 3164 C C . ALA C 3 196 ? 7.408 -24.562 33.229 1.00 51.26 196 ALA G C 1
ATOM 3165 O O . ALA C 3 196 ? 6.409 -23.881 33.503 1.00 52.47 196 ALA G O 1
ATOM 3167 N N . THR C 3 197 ? 8.448 -24.659 34.039 1.00 51.54 197 THR G N 1
ATOM 3168 C CA . THR C 3 197 ? 8.529 -23.905 35.294 1.00 51.15 197 THR G CA 1
ATOM 3169 C C . THR C 3 197 ? 9.884 -23.220 35.366 1.00 51.40 197 THR G C 1
ATOM 3170 O O . THR C 3 197 ? 10.830 -23.555 34.604 1.00 51.71 197 THR G O 1
ATOM 3174 N N . ALA C 3 198 ? 9.982 -22.262 36.282 1.00 50.86 198 ALA G N 1
ATOM 3175 C CA . ALA C 3 198 ? 11.226 -21.603 36.532 1.00 49.65 198 ALA G CA 1
ATOM 3176 C C . ALA C 3 198 ? 11.429 -21.512 38.033 1.00 49.37 198 ALA G C 1
ATOM 3177 O O . ALA C 3 198 ? 10.530 -21.834 38.798 1.00 48.74 198 ALA G O 1
ATOM 3179 N N . SER C 3 199 ? 12.631 -21.101 38.439 1.00 49.17 199 SER G N 1
ATOM 3180 C CA . SER C 3 199 ? 12.934 -20.768 39.819 1.00 48.82 199 SER G CA 1
ATOM 3181 C C . SER C 3 199 ? 13.356 -19.303 39.859 1.00 49.05 199 SER G C 1
ATOM 3182 O O . SER C 3 199 ? 13.471 -18.662 38.810 1.00 50.03 199 SER G O 1
ATOM 3185 N N . MET C 3 200 ? 13.539 -18.759 41.057 1.00 48.25 200 MET G N 1
ATOM 3186 C CA . MET C 3 200 ? 13.994 -17.374 41.236 1.00 47.94 200 MET G CA 1
ATOM 3187 C C . MET C 3 200 ? 15.426 -17.150 40.729 1.00 48.78 200 MET G C 1
ATOM 3188 O O . MET C 3 200 ? 15.845 -16.028 40.491 1.00 49.34 200 MET G O 1
ATOM 3193 N N . GLU C 3 201 ? 16.190 -18.225 40.594 1.00 49.66 201 GLU G N 1
ATOM 3194 C CA . GLU C 3 201 ? 17.534 -18.124 40.078 1.00 50.58 201 GLU G CA 1
ATOM 3195 C C . GLU C 3 201 ? 17.574 -18.140 38.550 1.00 50.01 201 GLU G C 1
ATOM 3196 O O . GLU C 3 201 ? 18.574 -17.751 37.981 1.00 50.37 201 GLU G O 1
ATOM 3202 N N . THR C 3 202 ? 16.500 -18.597 37.901 1.00 49.79 202 THR G N 1
ATOM 3203 C CA . THR C 3 202 ? 16.415 -18.637 36.429 1.00 50.07 202 THR G CA 1
ATOM 3204 C C . THR C 3 202 ? 16.585 -17.232 35.772 1.00 50.09 202 THR G C 1
ATOM 3205 O O . THR C 3 202 ? 16.028 -16.230 36.239 1.00 49.51 202 THR G O 1
ATOM 3209 N N . LYS C 3 203 ? 17.363 -17.181 34.694 1.00 49.71 203 LYS G N 1
ATOM 3210 C CA . LYS C 3 203 ? 17.494 -15.976 33.911 1.00 49.29 203 LYS G CA 1
ATOM 3211 C C . LYS C 3 203 ? 16.206 -15.649 33.180 1.00 49.02 203 LYS G C 1
ATOM 3212 O O . LYS C 3 203 ? 15.487 -16.538 32.708 1.00 48.60 203 LYS G O 1
ATOM 3218 N N . VAL C 3 204 ? 15.907 -14.358 33.123 1.00 48.48 204 VAL G N 1
ATOM 3219 C CA . VAL C 3 204 ? 14.678 -13.891 32.511 1.00 49.05 204 VAL G CA 1
ATOM 3220 C C . VAL C 3 204 ? 14.613 -14.282 31.016 1.00 48.57 204 VAL G C 1
ATOM 3221 O O . VAL C 3 204 ? 13.557 -14.686 30.518 1.00 48.51 204 VAL G O 1
ATOM 3225 N N . TYR C 3 205 ? 15.755 -14.221 30.340 1.00 48.26 205 TYR G N 1
ATOM 3226 C CA . TYR C 3 205 ? 15.849 -14.624 28.949 1.00 49.00 205 TYR G CA 1
ATOM 3227 C C . TYR C 3 205 ? 15.515 -16.115 28.705 1.00 49.04 205 TYR G C 1
ATOM 3228 O O . TYR C 3 205 ? 15.002 -16.478 27.635 1.00 48.71 205 TYR G O 1
ATOM 3237 N N . ASP C 3 206 ? 15.752 -16.962 29.703 1.00 48.87 206 ASP G N 1
ATOM 3238 C CA . ASP C 3 206 ? 15.428 -18.373 29.587 1.00 48.91 206 ASP G CA 1
ATOM 3239 C C . ASP C 3 206 ? 13.929 -18.602 29.769 1.00 48.81 206 ASP G C 1
ATOM 3240 O O . ASP C 3 206 ? 13.324 -19.411 29.066 1.00 47.83 206 ASP G O 1
ATOM 3245 N N . VAL C 3 207 ? 13.337 -17.881 30.711 1.00 49.53 207 VAL G N 1
ATOM 3246 C CA . VAL C 3 207 ? 11.868 -17.783 30.812 1.00 50.85 207 VAL G CA 1
ATOM 3247 C C . VAL C 3 207 ? 11.229 -17.266 29.483 1.00 50.82 207 VAL G C 1
ATOM 3248 O O . VAL C 3 207 ? 10.256 -17.829 29.013 1.00 51.46 207 VAL G O 1
ATOM 3252 N N . ILE C 3 208 ? 11.801 -16.206 28.920 1.00 50.66 208 ILE G N 1
ATOM 3253 C CA . ILE C 3 208 ? 11.240 -15.574 27.733 1.00 51.12 208 ILE G CA 1
ATOM 3254 C C . ILE C 3 208 ? 11.362 -16.482 26.514 1.00 51.62 208 ILE G C 1
ATOM 3255 O O . ILE C 3 208 ? 10.590 -16.367 25.562 1.00 52.14 208 ILE G O 1
ATOM 3260 N N . LYS C 3 209 ? 12.337 -17.385 26.550 1.00 20.00 209 LYS G N 1
ATOM 3261 C CA . LYS C 3 209 ? 12.493 -18.387 25.503 1.00 20.00 209 LYS G CA 1
ATOM 3262 C C . LYS C 3 209 ? 11.719 -19.658 25.836 1.00 20.00 209 LYS G C 1
ATOM 3263 O O . LYS C 3 209 ? 11.569 -20.544 24.994 1.00 52.07 209 LYS G O 1
ATOM 3269 N N . MET C 3 210 ? 11.231 -19.742 27.070 1.00 52.06 210 MET G N 1
ATOM 3270 C CA . MET C 3 210 ? 10.163 -20.674 27.409 1.00 53.07 210 MET G CA 1
ATOM 3271 C C . MET C 3 210 ? 8.827 -20.214 26.836 1.00 52.42 210 MET G C 1
ATOM 3272 O O . MET C 3 210 ? 8.090 -21.002 26.245 1.00 52.54 210 MET G O 1
ATOM 3277 N N . LEU C 3 211 ? 8.521 -18.933 27.016 1.00 50.81 211 LEU G N 1
ATOM 3278 C CA . LEU C 3 211 ? 7.222 -18.376 26.582 1.00 49.45 211 LEU G CA 1
ATOM 3279 C C . LEU C 3 211 ? 7.078 -18.449 25.069 1.00 48.50 211 LEU G C 1
ATOM 3280 O O . LEU C 3 211 ? 6.003 -18.716 24.567 1.00 47.55 211 LEU G O 1
ATOM 3285 N N . ALA C 3 212 ? 8.149 -18.182 24.333 1.00 48.36 212 ALA G N 1
ATOM 3286 C CA . ALA C 3 212 ? 8.021 -18.258 22.877 1.00 48.86 212 ALA G CA 1
ATOM 3287 C C . ALA C 3 212 ? 7.880 -19.698 22.431 1.00 49.17 212 ALA G C 1
ATOM 3288 O O . ALA C 3 212 ? 6.913 -20.031 21.787 1.00 49.27 212 ALA G O 1
ATOM 3290 N N . GLU C 3 213 ? 8.822 -20.552 22.823 1.00 50.38 213 GLU G N 1
ATOM 3291 C CA . GLU C 3 213 ? 8.863 -21.937 22.356 1.00 51.40 213 GLU G CA 1
ATOM 3292 C C . GLU C 3 213 ? 7.628 -22.749 22.703 1.00 51.57 213 GLU G C 1
ATOM 3293 O O . GLU C 3 213 ? 7.123 -23.471 21.845 1.00 51.31 213 GLU G O 1
ATOM 3299 N N . LYS C 3 214 ? 7.149 -22.623 23.942 1.00 51.85 214 LYS G N 1
ATOM 3300 C CA . LYS C 3 214 ? 5.954 -23.351 24.399 1.00 52.14 214 LYS G CA 1
ATOM 3301 C C . LYS C 3 214 ? 4.657 -22.680 23.965 1.00 51.82 214 LYS G C 1
ATOM 3302 O O . LYS C 3 214 ? 3.598 -23.302 23.982 1.00 51.23 214 LYS G O 1
ATOM 3308 N N . ASN C 3 215 ? 4.764 -21.413 23.558 1.00 51.56 215 ASN G N 1
ATOM 3309 C CA . ASN C 3 215 ? 3.618 -20.552 23.275 1.00 50.79 215 ASN G CA 1
ATOM 3310 C C . ASN C 3 215 ? 2.647 -20.509 24.441 1.00 50.65 215 ASN G C 1
ATOM 3311 O O . ASN C 3 215 ? 1.481 -20.869 24.319 1.00 50.27 215 ASN G O 1
ATOM 3316 N N . ILE C 3 216 ? 3.170 -20.065 25.580 1.00 50.43 216 ILE G N 1
ATOM 3317 C CA . ILE C 3 216 ? 2.364 -19.815 26.753 1.00 49.59 216 ILE G CA 1
ATOM 3318 C C . ILE C 3 216 ? 2.582 -18.350 27.102 1.00 49.26 216 ILE G C 1
ATOM 3319 O O . ILE C 3 216 ? 3.543 -17.769 26.654 1.00 48.73 216 ILE G O 1
ATOM 3324 N N . SER C 3 217 ? 1.643 -17.766 27.843 1.00 48.78 217 SER G N 1
ATOM 3325 C CA . SER C 3 217 ? 1.703 -16.385 28.293 1.00 49.01 217 SER G CA 1
ATOM 3326 C C . SER C 3 217 ? 2.387 -16.209 29.659 1.00 48.96 217 SER G C 1
ATOM 3327 O O . SER C 3 217 ? 2.704 -15.076 30.028 1.00 50.09 217 SER G O 1
ATOM 3330 N N . ALA C 3 218 ? 2.579 -17.307 30.402 1.00 48.05 218 ALA G N 1
ATOM 3331 C CA . ALA C 3 218 ? 3.128 -17.279 31.759 1.00 48.16 218 ALA G CA 1
ATOM 3332 C C . ALA C 3 218 ? 3.894 -18.563 32.161 1.00 48.04 218 ALA G C 1
ATOM 3333 O O . ALA C 3 218 ? 3.652 -19.638 31.630 1.00 49.45 218 ALA G O 1
ATOM 3335 N N . VAL C 3 219 ? 4.865 -18.427 33.061 1.00 47.57 219 VAL G N 1
ATOM 3336 C CA . VAL C 3 219 ? 5.657 -19.553 33.575 1.00 46.61 219 VAL G CA 1
ATOM 3337 C C . VAL C 3 219 ? 5.580 -19.488 35.101 1.00 46.99 219 VAL G C 1
ATOM 3338 O O . VAL C 3 219 ? 5.966 -18.477 35.706 1.00 46.16 219 VAL G O 1
ATOM 3342 N N . PRO C 3 220 ? 5.055 -20.563 35.727 1.00 47.36 220 PRO G N 1
ATOM 3343 C CA . PRO C 3 220 ? 4.998 -20.646 37.194 1.00 46.68 220 PRO G CA 1
ATOM 3344 C C . PRO C 3 220 ? 6.394 -20.745 37.783 1.00 46.75 220 PRO G C 1
ATOM 3345 O O . PRO C 3 220 ? 7.291 -21.386 37.216 1.00 45.70 220 PRO G O 1
ATOM 3349 N N . ILE C 3 221 ? 6.582 -20.094 38.926 1.00 46.98 221 ILE G N 1
ATOM 3350 C CA . ILE C 3 221 ? 7.865 -20.140 39.619 1.00 46.92 221 ILE G CA 1
ATOM 3351 C C . ILE C 3 221 ? 7.751 -20.976 40.873 1.00 47.03 221 ILE G C 1
ATOM 3352 O O . ILE C 3 221 ? 6.930 -20.705 41.745 1.00 46.96 221 ILE G O 1
ATOM 3357 N N . VAL C 3 222 ? 8.564 -22.016 40.937 1.00 47.17 222 VAL G N 1
ATOM 3358 C CA . VAL C 3 222 ? 8.503 -22.961 42.046 1.00 47.62 222 VAL G CA 1
ATOM 3359 C C . VAL C 3 222 ? 9.825 -22.935 42.818 1.00 48.17 222 VAL G C 1
ATOM 3360 O O . VAL C 3 222 ? 10.830 -22.363 42.361 1.00 48.39 222 VAL G O 1
ATOM 3364 N N . ASN C 3 223 ? 9.837 -23.517 44.003 1.00 48.58 223 ASN G N 1
ATOM 3365 C CA . ASN C 3 223 ? 11.099 -23.676 44.670 1.00 48.96 223 ASN G CA 1
ATOM 3366 C C . ASN C 3 223 ? 11.587 -25.130 44.490 1.00 49.73 223 ASN G C 1
ATOM 3367 O O . ASN C 3 223 ? 10.961 -25.889 43.743 1.00 50.15 223 ASN G O 1
ATOM 3372 N N . SER C 3 224 ? 12.695 -25.484 45.152 1.00 50.08 224 SER G N 1
ATOM 3373 C CA . SER C 3 224 ? 13.234 -26.854 45.203 1.00 51.10 224 SER G CA 1
ATOM 3374 C C . SER C 3 224 ? 12.232 -27.965 45.533 1.00 50.84 224 SER G C 1
ATOM 3375 O O . SER C 3 224 ? 12.426 -29.103 45.113 1.00 50.34 224 SER G O 1
ATOM 3378 N N . GLU C 3 225 ? 11.210 -27.637 46.326 1.00 51.35 225 GLU G N 1
ATOM 3379 C CA . GLU C 3 225 ? 10.211 -28.617 46.783 1.00 52.52 225 GLU G CA 1
ATOM 3380 C C . GLU C 3 225 ? 9.030 -28.665 45.856 1.00 51.06 225 GLU G C 1
ATOM 3381 O O . GLU C 3 225 ? 8.101 -29.427 46.083 1.00 51.90 225 GLU G O 1
ATOM 3387 N N . GLY C 3 226 ? 9.050 -27.831 44.825 1.00 50.78 226 GLY G N 1
ATOM 3388 C CA . GLY C 3 226 ? 7.918 -27.705 43.900 1.00 49.82 226 GLY G CA 1
ATOM 3389 C C . GLY C 3 226 ? 6.753 -26.878 44.402 1.00 49.08 226 GLY G C 1
ATOM 3390 O O . GLY C 3 226 ? 5.693 -26.836 43.796 1.00 49.81 226 GLY G O 1
ATOM 3391 N N . THR C 3 227 ? 6.935 -26.187 45.510 1.00 49.44 227 THR G N 1
ATOM 3392 C CA . THR C 3 227 ? 5.863 -25.330 45.977 1.00 49.10 227 THR G CA 1
ATOM 3393 C C . THR C 3 227 ? 5.808 -24.039 45.180 1.00 48.06 227 THR G C 1
ATOM 3394 O O . THR C 3 227 ? 6.835 -23.465 44.796 1.00 48.39 227 THR G O 1
ATOM 3398 N N . LEU C 3 228 ? 4.584 -23.649 44.865 1.00 47.14 228 LEU G N 1
ATOM 3399 C CA . LEU C 3 228 ? 4.302 -22.533 43.986 1.00 46.69 228 LEU G CA 1
ATOM 3400 C C . LEU C 3 228 ? 4.590 -21.262 44.749 1.00 45.87 228 LEU G C 1
ATOM 3401 O O . LEU C 3 228 ? 4.063 -21.070 45.834 1.00 46.26 228 LEU G O 1
ATOM 3406 N N . LEU C 3 229 ? 5.431 -20.408 44.174 1.00 45.25 229 LEU G N 1
ATOM 3407 C CA . LEU C 3 229 ? 5.850 -19.146 44.797 1.00 44.31 229 LEU G CA 1
ATOM 3408 C C . LEU C 3 229 ? 5.211 -17.940 44.147 1.00 44.81 229 LEU G C 1
ATOM 3409 O O . LEU C 3 229 ? 4.770 -17.031 44.844 1.00 44.38 229 LEU G O 1
ATOM 3414 N N . ASN C 3 230 ? 5.202 -17.941 42.804 1.00 45.32 230 ASN G N 1
ATOM 3415 C CA . ASN C 3 230 ? 4.838 -16.789 41.992 1.00 46.09 230 ASN G CA 1
ATOM 3416 C C . ASN C 3 230 ? 4.758 -17.212 40.537 1.00 47.36 230 ASN G C 1
ATOM 3417 O O . ASN C 3 230 ? 4.703 -18.407 40.236 1.00 47.66 230 ASN G O 1
ATOM 3422 N N . VAL C 3 231 ? 4.778 -16.220 39.638 1.00 48.76 231 VAL G N 1
ATOM 3423 C CA . VAL C 3 231 ? 4.606 -16.405 38.182 1.00 49.28 231 VAL G CA 1
ATOM 3424 C C . VAL C 3 231 ? 5.458 -15.362 37.480 1.00 49.02 231 VAL G C 1
ATOM 3425 O O . VAL C 3 231 ? 5.697 -14.284 38.018 1.00 49.18 231 VAL G O 1
ATOM 3429 N N . TYR C 3 232 ? 5.953 -15.709 36.301 1.00 49.46 232 TYR G N 1
ATOM 3430 C CA . TYR C 3 232 ? 6.542 -14.727 35.417 1.00 50.05 232 TYR G CA 1
ATOM 3431 C C . TYR C 3 232 ? 5.773 -14.679 34.094 1.00 50.92 232 TYR G C 1
ATOM 3432 O O . TYR C 3 232 ? 5.846 -15.594 33.266 1.00 50.78 232 TYR G O 1
ATOM 3441 N N . GLU C 3 233 ? 5.004 -13.611 33.918 1.00 52.40 233 GLU G N 1
ATOM 3442 C CA . GLU C 3 233 ? 4.169 -13.452 32.718 1.00 53.72 233 GLU G CA 1
ATOM 3443 C C . GLU C 3 233 ? 4.892 -12.637 31.638 1.00 54.39 233 GLU G C 1
ATOM 3444 O O . GLU C 3 233 ? 5.774 -11.831 31.939 1.00 53.27 233 GLU G O 1
ATOM 3450 N N . SER C 3 234 ? 4.472 -12.837 30.385 1.00 55.29 234 SER G N 1
ATOM 3451 C CA . SER C 3 234 ? 4.935 -12.050 29.253 1.00 55.76 234 SER G CA 1
ATOM 3452 C C . SER C 3 234 ? 4.652 -10.562 29.452 1.00 56.02 234 SER G C 1
ATOM 3453 O O . SER C 3 234 ? 5.456 -9.724 29.037 1.00 56.59 234 SER G O 1
ATOM 3456 N N . VAL C 3 235 ? 3.535 -10.216 30.109 1.00 55.75 235 VAL G N 1
ATOM 3457 C CA . VAL C 3 235 ? 3.290 -8.814 30.509 1.00 55.29 235 VAL G CA 1
ATOM 3458 C C . VAL C 3 235 ? 4.349 -8.212 31.447 1.00 55.48 235 VAL G C 1
ATOM 3459 O O . VAL C 3 235 ? 4.496 -6.980 31.493 1.00 56.11 235 VAL G O 1
ATOM 3463 N N . ASP C 3 236 ? 5.071 -9.064 32.198 1.00 55.40 236 ASP G N 1
ATOM 3464 C CA . ASP C 3 236 ? 6.205 -8.638 33.049 1.00 54.98 236 ASP G CA 1
ATOM 3465 C C . ASP C 3 236 ? 7.381 -8.176 32.222 1.00 54.90 236 ASP G C 1
ATOM 3466 O O . ASP C 3 236 ? 8.213 -7.424 32.708 1.00 56.01 236 ASP G O 1
ATOM 3471 N N . VAL C 3 237 ? 7.487 -8.660 30.989 1.00 54.45 237 VAL G N 1
ATOM 3472 C CA . VAL C 3 237 ? 8.572 -8.259 30.084 1.00 53.44 237 VAL G CA 1
ATOM 3473 C C . VAL C 3 237 ? 8.496 -6.760 29.819 1.00 52.92 237 VAL G C 1
ATOM 3474 O O . VAL C 3 237 ? 9.522 -6.063 29.767 1.00 53.06 237 VAL G O 1
ATOM 3478 N N . MET C 3 238 ? 7.277 -6.249 29.724 1.00 51.96 238 MET G N 1
ATOM 3479 C CA . MET C 3 238 ? 7.091 -4.832 29.542 1.00 51.61 238 MET G CA 1
ATOM 3480 C C . MET C 3 238 ? 7.791 -3.981 30.563 1.00 50.87 238 MET G C 1
ATOM 3481 O O . MET C 3 238 ? 8.380 -2.978 30.191 1.00 50.70 238 MET G O 1
ATOM 3486 N N . HIS C 3 239 ? 7.692 -4.363 31.836 1.00 50.79 239 HIS G N 1
ATOM 3487 C CA . HIS C 3 239 ? 8.291 -3.614 32.949 1.00 51.23 239 HIS G CA 1
ATOM 3488 C C . HIS C 3 239 ? 9.811 -3.646 32.949 1.00 50.57 239 HIS G C 1
ATOM 3489 O O . HIS C 3 239 ? 10.467 -2.762 33.478 1.00 49.36 239 HIS G O 1
ATOM 3496 N N . LEU C 3 240 ? 10.344 -4.692 32.345 1.00 50.93 240 LEU G N 1
ATOM 3497 C CA . LEU C 3 240 ? 11.774 -4.901 32.271 1.00 51.23 240 LEU G CA 1
ATOM 3498 C C . LEU C 3 240 ? 12.390 -4.010 31.199 1.00 50.97 240 LEU G C 1
ATOM 3499 O O . LEU C 3 240 ? 13.474 -3.485 31.399 1.00 51.67 240 LEU G O 1
ATOM 3504 N N . ILE C 3 241 ? 11.683 -3.802 30.091 1.00 50.75 241 ILE G N 1
ATOM 3505 C CA . ILE C 3 241 ? 12.210 -3.023 28.951 1.00 51.11 241 ILE G CA 1
ATOM 3506 C C . ILE C 3 241 ? 11.546 -1.647 28.696 1.00 51.77 241 ILE G C 1
ATOM 3507 O O . ILE C 3 241 ? 11.895 -0.961 27.730 1.00 51.18 241 ILE G O 1
ATOM 3512 N N . GLN C 3 242 ? 10.612 -1.233 29.553 1.00 52.56 242 GLN G N 1
ATOM 3513 C CA . GLN C 3 242 ? 9.947 0.064 29.354 1.00 54.61 242 GLN G CA 1
ATOM 3514 C C . GLN C 3 242 ? 10.913 1.249 29.450 1.00 54.97 242 GLN G C 1
ATOM 3515 O O . GLN C 3 242 ? 10.608 2.320 28.944 1.00 55.70 242 GLN G O 1
ATOM 3521 N N . ASP C 3 243 ? 12.072 1.045 30.073 1.00 55.39 243 ASP G N 1
ATOM 3522 C CA . ASP C 3 243 ? 13.007 2.137 30.309 1.00 56.17 243 ASP G CA 1
ATOM 3523 C C . ASP C 3 243 ? 14.150 2.190 29.275 1.00 55.36 243 ASP G C 1
ATOM 3524 O O . ASP C 3 243 ? 14.986 3.092 29.317 1.00 54.97 243 ASP G O 1
ATOM 3529 N N . GLY C 3 244 ? 14.170 1.209 28.370 1.00 54.14 244 GLY G N 1
ATOM 3530 C CA . GLY C 3 244 ? 15.210 1.075 27.376 1.00 53.12 244 GLY G CA 1
ATOM 3531 C C . GLY C 3 244 ? 16.338 0.155 27.792 1.00 52.61 244 GLY G C 1
ATOM 3532 O O . GLY C 3 244 ? 17.264 -0.056 27.023 1.00 52.54 244 GLY G O 1
ATOM 3533 N N . ASP C 3 245 ? 16.253 -0.397 29.002 1.00 52.26 245 ASP G N 1
ATOM 3534 C CA . ASP C 3 245 ? 17.309 -1.232 29.566 1.00 52.07 245 ASP G CA 1
ATOM 3535 C C . ASP C 3 245 ? 17.101 -2.722 29.299 1.00 52.18 245 ASP G C 1
ATOM 3536 O O . ASP C 3 245 ? 16.455 -3.459 30.087 1.00 51.64 245 ASP G O 1
ATOM 3541 N N . TYR C 3 246 ? 17.681 -3.152 28.175 1.00 52.03 246 TYR G N 1
ATOM 3542 C CA . TYR C 3 246 ? 17.624 -4.549 27.701 1.00 52.21 246 TYR G CA 1
ATOM 3543 C C . TYR C 3 246 ? 18.641 -5.477 28.397 1.00 51.55 246 TYR G C 1
ATOM 3544 O O . TYR C 3 246 ? 18.616 -6.660 28.143 1.00 51.74 246 TYR G O 1
ATOM 3553 N N . SER C 3 247 ? 19.525 -4.945 29.252 1.00 50.84 247 SER G N 1
ATOM 3554 C CA . SER C 3 247 ? 20.387 -5.797 30.097 1.00 50.77 247 SER G CA 1
ATOM 3555 C C . SER C 3 247 ? 19.640 -6.331 31.307 1.00 50.03 247 SER G C 1
ATOM 3556 O O . SER C 3 247 ? 20.136 -7.218 32.001 1.00 50.21 247 SER G O 1
ATOM 3559 N N . ASN C 3 248 ? 18.447 -5.781 31.549 1.00 49.55 248 ASN G N 1
ATOM 3560 C CA . ASN C 3 248 ? 17.513 -6.282 32.543 1.00 49.24 248 ASN G CA 1
ATOM 3561 C C . ASN C 3 248 ? 17.062 -7.679 32.159 1.00 50.60 248 ASN G C 1
ATOM 3562 O O . ASN C 3 248 ? 16.600 -8.449 33.011 1.00 50.82 248 ASN G O 1
ATOM 3567 N N . LEU C 3 249 ? 17.205 -8.016 30.875 1.00 51.42 249 LEU G N 1
ATOM 3568 C CA . LEU C 3 249 ? 16.902 -9.370 30.400 1.00 52.03 249 LEU G CA 1
ATOM 3569 C C . LEU C 3 249 ? 17.891 -10.393 30.965 1.00 51.94 249 LEU G C 1
ATOM 3570 O O . LEU C 3 249 ? 17.614 -11.595 30.975 1.00 51.94 249 LEU G O 1
ATOM 3575 N N . ASP C 3 250 ? 19.021 -9.906 31.465 1.00 51.83 250 ASP G N 1
ATOM 3576 C CA . ASP C 3 250 ? 20.023 -10.792 32.055 1.00 52.88 250 ASP G CA 1
ATOM 3577 C C . ASP C 3 250 ? 19.881 -11.046 33.556 1.00 51.57 250 ASP G C 1
ATOM 3578 O O . ASP C 3 250 ? 20.697 -11.718 34.156 1.00 51.24 250 ASP G O 1
ATOM 3583 N N . LEU C 3 251 ? 18.825 -10.506 34.138 1.00 50.72 251 LEU G N 1
ATOM 3584 C CA . LEU C 3 251 ? 18.610 -10.584 35.554 1.00 49.80 251 LEU G CA 1
ATOM 3585 C C . LEU C 3 251 ? 18.017 -11.934 35.834 1.00 49.44 251 LEU G C 1
ATOM 3586 O O . LEU C 3 251 ? 17.391 -12.508 34.973 1.00 49.04 251 LEU G O 1
ATOM 3591 N N . SER C 3 252 ? 18.212 -12.420 37.054 1.00 49.21 252 SER G N 1
ATOM 3592 C CA . SER C 3 252 ? 17.444 -13.539 37.551 1.00 49.38 252 SER G CA 1
ATOM 3593 C C . SER C 3 252 ? 15.938 -13.189 37.635 1.00 49.31 252 SER G C 1
ATOM 3594 O O . SER C 3 252 ? 15.548 -12.022 37.760 1.00 48.97 252 SER G O 1
ATOM 3597 N N . VAL C 3 253 ? 15.090 -14.203 37.573 1.00 49.82 253 VAL G N 1
ATOM 3598 C CA . VAL C 3 253 ? 13.649 -13.999 37.791 1.00 50.18 253 VAL G CA 1
ATOM 3599 C C . VAL C 3 253 ? 13.361 -13.302 39.134 1.00 50.92 253 VAL G C 1
ATOM 3600 O O . VAL C 3 253 ? 12.480 -12.443 39.211 1.00 52.46 253 VAL G O 1
ATOM 3604 N N . GLY C 3 254 ? 14.123 -13.643 40.173 1.00 50.67 254 GLY G N 1
ATOM 3605 C CA . GLY C 3 254 ? 14.004 -12.994 41.462 1.00 50.31 254 GLY G CA 1
ATOM 3606 C C . GLY C 3 254 ? 14.244 -11.500 41.448 1.00 50.40 254 GLY G C 1
ATOM 3607 O O . GLY C 3 254 ? 13.415 -10.754 41.940 1.00 50.13 254 GLY G O 1
ATOM 3608 N N . GLU C 3 255 ? 15.386 -11.068 40.903 1.00 50.43 255 GLU G N 1
ATOM 3609 C CA . GLU C 3 255 ? 15.708 -9.656 40.762 1.00 51.02 255 GLU G CA 1
ATOM 3610 C C . GLU C 3 255 ? 14.663 -8.933 39.926 1.00 50.36 255 GLU G C 1
ATOM 3611 O O . GLU C 3 255 ? 14.198 -7.870 40.314 1.00 50.71 255 GLU G O 1
ATOM 3617 N N . ALA C 3 256 ? 14.288 -9.516 38.794 1.00 50.14 256 ALA G N 1
ATOM 3618 C CA . ALA C 3 256 ? 13.268 -8.931 37.917 1.00 50.17 256 ALA G CA 1
ATOM 3619 C C . ALA C 3 256 ? 11.976 -8.707 38.661 1.00 50.32 256 ALA G C 1
ATOM 3620 O O . ALA C 3 256 ? 11.413 -7.611 38.598 1.00 50.64 256 ALA G O 1
ATOM 3622 N N . LEU C 3 257 ? 11.535 -9.742 39.377 1.00 50.86 257 LEU G N 1
ATOM 3623 C CA . LEU C 3 257 ? 10.285 -9.746 40.145 1.00 51.85 257 LEU G CA 1
ATOM 3624 C C . LEU C 3 257 ? 10.172 -8.681 41.228 1.00 52.21 257 LEU G C 1
ATOM 3625 O O . LEU C 3 257 ? 9.079 -8.204 41.529 1.00 52.90 257 LEU G O 1
ATOM 3630 N N . LEU C 3 258 ? 11.307 -8.277 41.778 1.00 52.91 258 LEU G N 1
ATOM 3631 C CA . LEU C 3 258 ? 11.352 -7.221 42.775 1.00 53.36 258 LEU G CA 1
ATOM 3632 C C . LEU C 3 258 ? 11.081 -5.832 42.219 1.00 54.44 258 LEU G C 1
ATOM 3633 O O . LEU C 3 258 ? 10.970 -4.862 43.000 1.00 54.90 258 LEU G O 1
ATOM 3638 N N . LYS C 3 259 ? 10.959 -5.739 40.889 1.00 54.46 259 LYS G N 1
ATOM 3639 C CA . LYS C 3 259 ? 10.636 -4.482 40.230 1.00 55.02 259 LYS G CA 1
ATOM 3640 C C . LYS C 3 259 ? 9.152 -4.355 39.925 1.00 54.29 259 LYS G C 1
ATOM 3641 O O . LYS C 3 259 ? 8.728 -3.316 39.452 1.00 54.90 259 LYS G O 1
ATOM 3647 N N . ARG C 3 260 ? 8.369 -5.401 40.194 1.00 53.47 260 ARG G N 1
ATOM 3648 C CA . ARG C 3 260 ? 6.959 -5.447 39.803 1.00 52.79 260 ARG G CA 1
ATOM 3649 C C . ARG C 3 260 ? 6.127 -4.501 40.659 1.00 52.65 260 ARG G C 1
ATOM 3650 O O . ARG C 3 260 ? 6.214 -4.557 41.874 1.00 53.13 260 ARG G O 1
ATOM 3658 N N . PRO C 3 261 ? 5.347 -3.607 40.022 1.00 52.51 261 PRO G N 1
ATOM 3659 C CA . PRO C 3 261 ? 4.438 -2.744 40.784 1.00 52.93 261 PRO G CA 1
ATOM 3660 C C . PRO C 3 261 ? 3.237 -3.488 41.394 1.00 52.95 261 PRO G C 1
A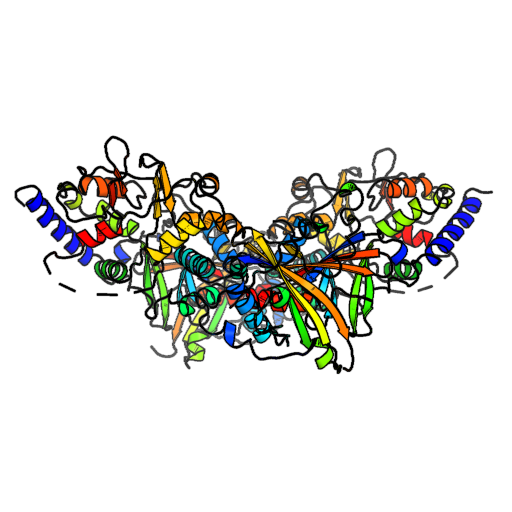TOM 3661 O O . PRO C 3 261 ? 2.969 -4.621 41.024 1.00 51.39 261 PRO G O 1
ATOM 3665 N N . ALA C 3 262 ? 2.547 -2.849 42.338 1.00 54.29 262 ALA G N 1
ATOM 3666 C CA . ALA C 3 262 ? 1.491 -3.510 43.134 1.00 56.23 262 ALA G CA 1
ATOM 3667 C C . ALA C 3 262 ? 0.189 -3.707 42.358 1.00 57.78 262 ALA G C 1
ATOM 3668 O O . ALA C 3 262 ? -0.785 -4.314 42.856 1.00 58.64 262 ALA G O 1
ATOM 3670 N N . ASN C 3 263 ? 0.217 -3.184 41.139 1.00 59.05 263 ASN G N 1
ATOM 3671 C CA . ASN C 3 263 ? -0.729 -3.399 40.047 1.00 60.34 263 ASN G CA 1
ATOM 3672 C C . ASN C 3 263 ? -1.083 -4.824 39.650 1.00 60.54 263 ASN G C 1
ATOM 3673 O O . ASN C 3 263 ? -1.898 -5.048 38.766 1.00 61.66 263 ASN G O 1
ATOM 3678 N N . PHE C 3 264 ? -0.452 -5.785 40.284 1.00 60.76 264 PHE G N 1
ATOM 3679 C CA . PHE C 3 264 ? -0.500 -7.172 39.874 1.00 60.48 264 PHE G CA 1
ATOM 3680 C C . PHE C 3 264 ? -1.901 -7.837 39.965 1.00 60.87 264 PHE G C 1
ATOM 3681 O O . PHE C 3 264 ? -2.560 -7.804 41.005 1.00 59.88 264 PHE G O 1
ATOM 3689 N N . ASP C 3 265 ? -2.326 -8.408 38.836 1.00 61.87 265 ASP G N 1
ATOM 3690 C CA . ASP C 3 265 ? -3.481 -9.298 38.720 1.00 63.59 265 ASP G CA 1
ATOM 3691 C C . ASP C 3 265 ? -3.560 -10.344 39.848 1.00 63.38 265 ASP G C 1
ATOM 3692 O O . ASP C 3 265 ? -4.665 -10.663 40.319 1.00 64.58 265 ASP G O 1
ATOM 3697 N N . GLY C 3 266 ? -2.402 -10.879 40.260 1.00 61.91 266 GLY G N 1
ATOM 3698 C CA . GLY C 3 266 ? -2.321 -11.873 41.339 1.00 60.42 266 GLY G CA 1
ATOM 3699 C C . GLY C 3 266 ? -2.056 -13.275 40.806 1.00 59.47 266 GLY G C 1
ATOM 3700 O O . GLY C 3 266 ? -2.141 -13.513 39.601 1.00 60.10 266 GLY G O 1
ATOM 3701 N N . VAL C 3 267 ? -1.716 -14.196 41.700 1.00 58.40 267 VAL G N 1
ATOM 3702 C CA . VAL C 3 267 ? -1.488 -15.586 41.334 1.00 57.24 267 VAL G CA 1
ATOM 3703 C C . VAL C 3 267 ? -2.651 -16.445 41.861 1.00 57.19 267 VAL G C 1
ATOM 3704 O O . VAL C 3 267 ? -2.811 -16.638 43.072 1.00 58.58 267 VAL G O 1
ATOM 3708 N N . HIS C 3 268 ? -3.498 -16.902 40.950 1.00 55.96 268 HIS G N 1
ATOM 3709 C CA . HIS C 3 268 ? -4.681 -17.656 41.318 1.00 55.14 268 HIS G CA 1
ATOM 3710 C C . HIS C 3 268 ? -4.418 -19.145 41.246 1.00 53.92 268 HIS G C 1
ATOM 3711 O O . HIS C 3 268 ? -3.707 -19.624 40.381 1.00 52.68 268 HIS G O 1
ATOM 3718 N N . THR C 3 269 ? -5.024 -19.868 42.178 1.00 53.83 269 THR G N 1
ATOM 3719 C CA . THR C 3 269 ? -4.827 -21.301 42.305 1.00 53.29 269 THR G CA 1
ATOM 3720 C C . THR C 3 269 ? -6.151 -22.035 42.526 1.00 53.03 269 THR G C 1
ATOM 3721 O O . THR C 3 269 ? -7.134 -21.476 43.024 1.00 53.08 269 THR G O 1
ATOM 3725 N N . CYS C 3 270 ? -6.184 -23.303 42.150 1.00 52.70 270 CYS G N 1
ATOM 3726 C CA . CYS C 3 270 ? -7.291 -24.133 42.578 1.00 52.26 270 CYS G CA 1
ATOM 3727 C C . CYS C 3 270 ? -6.803 -25.559 42.816 1.00 52.27 270 CYS G C 1
ATOM 3728 O O . CYS C 3 270 ? -5.644 -25.884 42.566 1.00 52.77 270 CYS G O 1
ATOM 3731 N N . ARG C 3 271 ? -7.696 -26.408 43.289 1.00 51.80 271 ARG G N 1
ATOM 3732 C CA . ARG C 3 271 ? -7.360 -27.782 43.537 1.00 51.78 271 ARG G CA 1
ATOM 3733 C C . ARG C 3 271 ? -7.969 -28.653 42.468 1.00 51.12 271 ARG G C 1
ATOM 3734 O O . ARG C 3 271 ? -8.900 -28.228 41.784 1.00 52.07 271 ARG G O 1
ATOM 3742 N N . ALA C 3 272 ? -7.418 -29.850 42.304 1.00 50.33 272 ALA G N 1
ATOM 3743 C CA . ALA C 3 272 ? -7.927 -30.824 41.351 1.00 50.04 272 ALA G CA 1
ATOM 3744 C C . ALA C 3 272 ? -9.369 -31.233 41.678 1.00 50.16 272 ALA G C 1
ATOM 3745 O O . ALA C 3 272 ? -10.064 -31.828 40.845 1.00 50.56 272 ALA G O 1
ATOM 3747 N N . THR C 3 273 ? -9.835 -30.903 42.876 1.00 50.01 273 THR G N 1
ATOM 3748 C CA . THR C 3 273 ? -11.199 -31.270 43.253 1.00 50.48 273 THR G CA 1
ATOM 3749 C C . THR C 3 273 ? -12.198 -30.160 43.009 1.00 50.51 273 THR G C 1
ATOM 3750 O O . THR C 3 273 ? -13.396 -30.398 43.112 1.00 50.89 273 THR G O 1
ATOM 3754 N N . ASP C 3 274 ? -11.696 -28.956 42.722 1.00 50.37 274 ASP G N 1
ATOM 3755 C CA . ASP C 3 274 ? -12.522 -27.796 42.357 1.00 50.49 274 ASP G CA 1
ATOM 3756 C C . ASP C 3 274 ? -13.217 -27.969 40.999 1.00 50.50 274 ASP G C 1
ATOM 3757 O O . ASP C 3 274 ? -12.812 -28.778 40.171 1.00 50.25 274 ASP G O 1
ATOM 3762 N N . ARG C 3 275 ? -14.261 -27.185 40.779 1.00 50.70 275 ARG G N 1
ATOM 3763 C CA . ARG C 3 275 ? -15.057 -27.314 39.579 1.00 51.04 275 ARG G CA 1
ATOM 3764 C C . ARG C 3 275 ? -15.195 -25.969 38.848 1.00 50.81 275 ARG G C 1
ATOM 3765 O O . ARG C 3 275 ? -14.807 -24.932 39.378 1.00 51.54 275 ARG G O 1
ATOM 3773 N N . LEU C 3 276 ? -15.695 -26.007 37.613 1.00 50.37 276 LEU G N 1
ATOM 3774 C CA . LEU C 3 276 ? -15.918 -24.812 36.764 1.00 48.73 276 LEU G CA 1
ATOM 3775 C C . LEU C 3 276 ? -16.969 -23.803 37.269 1.00 48.22 276 LEU G C 1
ATOM 3776 O O . LEU C 3 276 ? -16.912 -22.614 36.923 1.00 48.20 276 LEU G O 1
ATOM 3781 N N . ASP C 3 277 ? -17.908 -24.258 38.088 1.00 47.28 277 ASP G N 1
ATOM 3782 C CA . ASP C 3 277 ? -18.832 -23.325 38.728 1.00 47.61 277 ASP G CA 1
ATOM 3783 C C . ASP C 3 277 ? -18.095 -22.277 39.603 1.00 47.59 277 ASP G C 1
ATOM 3784 O O . ASP C 3 277 ? -18.351 -21.071 39.490 1.00 47.47 277 ASP G O 1
ATOM 3789 N N . GLY C 3 278 ? -17.149 -22.742 40.419 1.00 47.26 278 GLY G N 1
ATOM 3790 C CA . GLY C 3 278 ? -16.404 -21.865 41.302 1.00 47.87 278 GLY G CA 1
ATOM 3791 C C . GLY C 3 278 ? -15.429 -20.973 40.560 1.00 47.88 278 GLY G C 1
ATOM 3792 O O . GLY C 3 278 ? -15.209 -19.827 40.958 1.00 48.92 278 GLY G O 1
ATOM 3793 N N . ILE C 3 279 ? -14.851 -21.521 39.494 1.00 47.40 279 ILE G N 1
ATOM 3794 C CA . ILE C 3 279 ? -13.920 -20.840 38.597 1.00 47.48 279 ILE G CA 1
ATOM 3795 C C . ILE C 3 279 ? -14.570 -19.692 37.824 1.00 47.61 279 ILE G C 1
ATOM 3796 O O . ILE C 3 279 ? -13.995 -18.622 37.731 1.00 48.55 279 ILE G O 1
ATOM 3801 N N . PHE C 3 280 ? -15.767 -19.909 37.287 1.00 48.10 280 PHE G N 1
ATOM 3802 C CA . PHE C 3 280 ? -16.532 -18.854 36.618 1.00 48.08 280 PHE G CA 1
ATOM 3803 C C . PHE C 3 280 ? -16.966 -17.789 37.591 1.00 48.73 280 PHE G C 1
ATOM 3804 O O . PHE C 3 280 ? -17.157 -16.624 37.230 1.00 48.81 280 PHE G O 1
ATOM 3812 N N . ASP C 3 281 ? -17.158 -18.201 38.834 1.00 49.60 281 ASP G N 1
ATOM 3813 C CA . ASP C 3 281 ? -17.426 -17.271 39.897 1.00 50.38 281 ASP G CA 1
ATOM 3814 C C . ASP C 3 281 ? -16.241 -16.354 40.262 1.00 50.26 281 ASP G C 1
ATOM 3815 O O . ASP C 3 281 ? -16.444 -15.190 40.600 1.00 49.77 281 ASP G O 1
ATOM 3820 N N . ALA C 3 282 ? -15.020 -16.890 40.216 1.00 49.90 282 ALA G N 1
ATOM 3821 C CA . A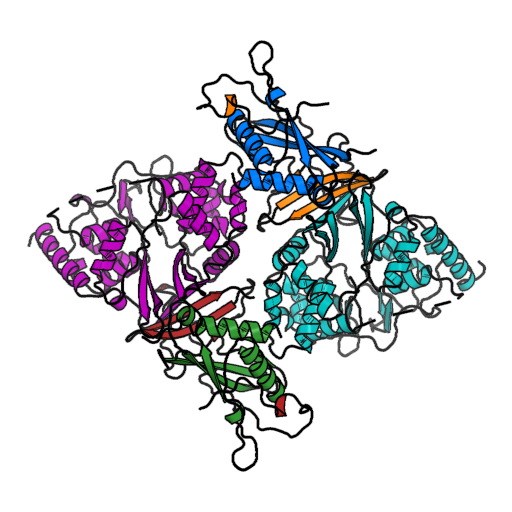LA C 3 282 ? -13.826 -16.097 40.444 1.00 49.95 282 ALA G CA 1
ATOM 3822 C C . ALA C 3 282 ? -13.628 -15.147 39.272 1.00 50.30 282 ALA G C 1
ATOM 3823 O O . ALA C 3 282 ? -13.323 -13.981 39.477 1.00 50.62 282 ALA G O 1
ATOM 3825 N N . ILE C 3 283 ? -13.792 -15.671 38.049 1.00 50.52 283 ILE G N 1
ATOM 3826 C CA . ILE C 3 283 ? -13.725 -14.893 36.803 1.00 50.20 283 ILE G CA 1
ATOM 3827 C C . ILE C 3 283 ? -14.672 -13.668 36.846 1.00 50.46 283 ILE G C 1
ATOM 3828 O O . ILE C 3 283 ? -14.302 -12.564 36.421 1.00 50.42 283 ILE G O 1
ATOM 3833 N N . LYS C 3 284 ? -15.869 -13.889 37.394 1.00 50.17 284 LYS G N 1
ATOM 3834 C CA . LYS C 3 284 ? -16.898 -12.872 37.567 1.00 50.25 284 LYS G CA 1
ATOM 3835 C C . LYS C 3 284 ? -16.483 -11.675 38.442 1.00 50.39 284 LYS G C 1
ATOM 3836 O O . LYS C 3 284 ? -16.971 -10.558 38.249 1.00 50.87 284 LYS G O 1
ATOM 3842 N N . HIS C 3 285 ? -15.607 -11.916 39.401 1.00 50.31 285 HIS G N 1
ATOM 3843 C CA . HIS C 3 285 ? -15.267 -10.920 40.385 1.00 51.18 285 HIS G CA 1
ATOM 3844 C C . HIS C 3 285 ? -13.773 -10.541 40.402 1.00 52.48 285 HIS G C 1
ATOM 3845 O O . HIS C 3 285 ? -13.354 -9.771 41.256 1.00 52.77 285 HIS G O 1
ATOM 3852 N N . SER C 3 286 ? -12.966 -11.084 39.486 1.00 53.32 286 SER G N 1
ATOM 3853 C CA . SER C 3 286 ? -11.531 -10.870 39.534 1.00 54.63 286 SER G CA 1
ATOM 3854 C C . SER C 3 286 ? -10.923 -11.073 38.163 1.00 55.19 286 SER G C 1
ATOM 3855 O O . SER C 3 286 ? -11.370 -11.943 37.409 1.00 55.22 286 SER G O 1
ATOM 3858 N N . ARG C 3 287 ? -9.887 -10.297 37.857 1.00 55.58 287 ARG G N 1
ATOM 3859 C CA . ARG C 3 287 ? -9.117 -10.539 36.664 1.00 57.07 287 ARG G CA 1
ATOM 3860 C C . ARG C 3 287 ? -8.233 -11.745 36.942 1.00 56.87 287 ARG G C 1
ATOM 3861 O O . ARG C 3 287 ? -7.152 -11.623 37.500 1.00 57.93 287 ARG G O 1
ATOM 3869 N N . VAL C 3 288 ? -8.744 -12.913 36.574 1.00 56.79 288 VAL G N 1
ATOM 3870 C CA . VAL C 3 288 ? -8.069 -14.184 36.712 1.00 56.13 288 VAL G CA 1
ATOM 3871 C C . VAL C 3 288 ? -7.608 -14.470 35.305 1.00 56.38 288 VAL G C 1
ATOM 3872 O O . VAL C 3 288 ? -8.410 -14.382 34.372 1.00 56.57 288 VAL G O 1
ATOM 3876 N N . HIS C 3 289 ? -6.321 -14.795 35.132 1.00 56.42 289 HIS G N 1
ATOM 3877 C CA . HIS C 3 289 ? -5.819 -15.042 33.794 1.00 55.21 289 HIS G CA 1
ATOM 3878 C C . HIS C 3 289 ? -5.463 -16.471 33.510 1.00 54.25 289 HIS G C 1
ATOM 3879 O O . HIS C 3 289 ? -5.190 -16.824 32.379 1.00 55.08 289 HIS G O 1
ATOM 3886 N N . ARG C 3 290 ? -5.562 -17.303 34.526 1.00 53.00 290 ARG G N 1
ATOM 3887 C CA . ARG C 3 290 ? -5.110 -18.681 34.490 1.00 52.37 290 ARG G CA 1
ATOM 3888 C C . ARG C 3 290 ? -5.275 -19.146 35.934 1.00 51.88 290 ARG G C 1
ATOM 3889 O O . ARG C 3 290 ? -5.484 -18.329 36.843 1.00 50.49 290 ARG G O 1
ATOM 3897 N N . LEU C 3 291 ? -5.204 -20.459 36.131 1.00 51.49 291 LEU G N 1
ATOM 3898 C CA . LEU C 3 291 ? -5.270 -21.007 37.455 1.00 51.82 291 LEU G CA 1
ATOM 3899 C C . LEU C 3 291 ? -4.174 -22.029 37.504 1.00 51.26 291 LEU G C 1
ATOM 3900 O O . LEU C 3 291 ? -4.075 -22.865 36.594 1.00 51.48 291 LEU G O 1
ATOM 3905 N N . PHE C 3 292 ? -3.348 -21.975 38.549 1.00 50.34 292 PHE G N 1
ATOM 3906 C CA . PHE C 3 292 ? -2.410 -23.079 38.788 1.00 50.16 292 PHE G CA 1
ATOM 3907 C C . PHE C 3 292 ? -3.056 -24.077 39.724 1.00 49.67 292 PHE G C 1
ATOM 3908 O O . PHE C 3 292 ? -3.437 -23.738 40.829 1.00 50.40 292 PHE G O 1
ATOM 3916 N N . VAL C 3 293 ? -3.212 -25.303 39.246 1.00 49.20 293 VAL G N 1
ATOM 3917 C CA . VAL C 3 293 ? -3.708 -26.401 40.074 1.00 48.70 293 VAL G CA 1
ATOM 3918 C C . VAL C 3 293 ? -2.622 -26.837 41.060 1.00 48.64 293 VAL G C 1
ATOM 3919 O O . VAL C 3 293 ? -1.507 -27.209 40.663 1.00 48.85 293 VAL G O 1
ATOM 3923 N N . VAL C 3 294 ? -2.950 -26.749 42.347 1.00 48.91 294 VAL G N 1
ATOM 3924 C CA . VAL C 3 294 ? -2.027 -27.050 43.455 1.00 48.92 294 VAL G CA 1
ATOM 3925 C C . VAL C 3 294 ? -2.646 -28.116 44.404 1.00 50.26 294 VAL G C 1
ATOM 3926 O O . VAL C 3 294 ? -3.847 -28.425 44.308 1.00 49.83 294 VAL G O 1
ATOM 3930 N N . ASP C 3 295 ? -1.834 -28.699 45.284 1.00 51.38 295 ASP G N 1
ATOM 3931 C CA . ASP C 3 295 ? -2.360 -29.567 46.342 1.00 52.99 295 ASP G CA 1
ATOM 3932 C C . ASP C 3 295 ? -2.477 -28.805 47.649 1.00 54.19 295 ASP G C 1
ATOM 3933 O O . ASP C 3 295 ? -2.353 -27.568 47.671 1.00 55.27 295 ASP G O 1
ATOM 3938 N N . GLU C 3 296 ? -2.708 -29.531 48.741 1.00 55.47 296 GLU G N 1
ATOM 3939 C CA . GLU C 3 296 ? -2.854 -28.899 50.055 1.00 56.55 296 GLU G CA 1
ATOM 3940 C C . GLU C 3 296 ? -1.598 -28.134 50.433 1.00 56.24 296 GLU G C 1
ATOM 3941 O O . GLU C 3 296 ? -1.679 -27.117 51.091 1.00 56.44 296 GLU G O 1
ATOM 3947 N N . ASN C 3 297 ? -0.452 -28.630 49.973 1.00 56.44 297 ASN G N 1
ATOM 3948 C CA . ASN C 3 297 ? 0.867 -28.074 50.289 1.00 56.45 297 ASN G CA 1
ATOM 3949 C C . ASN C 3 297 ? 1.363 -27.037 49.286 1.00 56.30 297 ASN G C 1
ATOM 3950 O O . ASN C 3 297 ? 2.555 -26.720 49.229 1.00 56.49 297 ASN G O 1
ATOM 3955 N N . LEU C 3 298 ? 0.438 -26.521 48.487 1.00 56.24 298 LEU G N 1
ATOM 3956 C CA . LEU C 3 298 ? 0.763 -25.556 47.455 1.00 56.14 298 LEU G CA 1
ATOM 3957 C C . LEU C 3 298 ? 1.776 -26.130 46.474 1.00 55.69 298 LEU G C 1
ATOM 3958 O O . LEU C 3 298 ? 2.572 -25.384 45.887 1.00 55.55 298 LEU G O 1
ATOM 3963 N N . LYS C 3 299 ? 1.754 -27.449 46.312 1.00 54.56 299 LYS G N 1
ATOM 3964 C CA . LYS C 3 299 ? 2.586 -28.095 45.314 1.00 54.51 299 LYS G CA 1
ATOM 3965 C C . LYS C 3 299 ? 1.905 -28.031 43.954 1.00 53.56 299 LYS G C 1
ATOM 3966 O O . LYS C 3 299 ? 0.744 -28.418 43.815 1.00 53.47 299 LYS G O 1
ATOM 3972 N N . LEU C 3 300 ? 2.634 -27.523 42.965 1.00 52.82 300 LEU G N 1
ATOM 3973 C CA . LEU C 3 300 ? 2.129 -27.397 41.604 1.00 52.91 300 LEU G CA 1
ATOM 3974 C C . LEU C 3 300 ? 1.833 -28.753 40.976 1.00 52.57 300 LEU G C 1
ATOM 3975 O O . LEU C 3 300 ? 2.683 -29.634 41.016 1.00 52.98 300 LEU G O 1
ATOM 3980 N N . GLU C 3 301 ? 0.624 -28.920 40.423 1.00 52.33 301 GLU G N 1
ATOM 3981 C CA . GLU C 3 301 ? 0.223 -30.164 39.719 1.00 52.44 301 GLU G CA 1
ATOM 3982 C C . GLU C 3 301 ? -0.195 -29.948 38.257 1.00 51.83 301 GLU G C 1
ATOM 3983 O O . GLU C 3 301 ? -0.114 -30.863 37.444 1.00 51.64 301 GLU G O 1
ATOM 3989 N N . GLY C 3 302 ? -0.661 -28.747 37.930 1.00 51.31 302 GLY G N 1
ATOM 3990 C CA . GLY C 3 302 ? -1.161 -28.460 36.590 1.00 50.87 302 GLY G CA 1
ATOM 3991 C C . GLY C 3 302 ? -1.493 -27.006 36.340 1.00 50.87 302 GLY G C 1
ATOM 3992 O O . GLY C 3 302 ? -1.328 -26.156 37.213 1.00 51.31 302 GLY G O 1
ATOM 3993 N N . ILE C 3 303 ? -1.952 -26.731 35.127 1.00 50.83 303 ILE G N 1
ATOM 3994 C CA . ILE C 3 303 ? -2.331 -25.392 34.683 1.00 50.90 303 ILE G CA 1
ATOM 3995 C C . ILE C 3 303 ? -3.665 -25.432 33.969 1.00 49.98 303 ILE G C 1
ATOM 3996 O O . ILE C 3 303 ? -3.882 -26.250 33.110 1.00 50.84 303 ILE G O 1
ATOM 4001 N N . LEU C 3 304 ? -4.563 -24.548 34.355 1.00 49.99 304 LEU G N 1
ATOM 4002 C CA . LEU C 3 304 ? -5.807 -24.341 33.654 1.00 49.62 304 LEU G CA 1
ATOM 4003 C C . LEU C 3 304 ? -5.786 -22.910 33.137 1.00 49.99 304 LEU G C 1
ATOM 4004 O O . LEU C 3 304 ? -5.976 -21.946 33.901 1.00 50.61 304 LEU G O 1
ATOM 4009 N N . SER C 3 305 ? -5.547 -22.748 31.842 1.00 49.84 305 SER G N 1
ATOM 4010 C CA . SER C 3 305 ? -5.555 -21.402 31.298 1.00 49.79 305 SER G CA 1
ATOM 4011 C C . SER C 3 305 ? -6.951 -20.986 30.818 1.00 49.62 305 SER G C 1
ATOM 4012 O O . SER C 3 305 ? -7.863 -21.803 30.739 1.00 49.50 305 SER G O 1
ATOM 4015 N N . LEU C 3 306 ? -7.129 -19.709 30.528 1.00 49.71 306 LEU G N 1
ATOM 4016 C CA . LEU C 3 306 ? -8.403 -19.254 29.973 1.00 50.22 306 LEU G CA 1
ATOM 4017 C C . LEU C 3 306 ? -8.752 -19.939 28.641 1.00 50.03 306 LEU G C 1
ATOM 4018 O O . LEU C 3 306 ? -9.897 -20.284 28.405 1.00 50.13 306 LEU G O 1
ATOM 4023 N N . ALA C 3 307 ? -7.749 -20.122 27.786 1.00 50.12 307 ALA G N 1
ATOM 4024 C CA . ALA C 3 307 ? -7.898 -20.858 26.547 1.00 50.23 307 ALA G CA 1
ATOM 4025 C C . ALA C 3 307 ? -8.409 -22.272 26.780 1.00 49.82 307 ALA G C 1
ATOM 4026 O O . ALA C 3 307 ? -9.291 -22.705 26.073 1.00 50.48 307 ALA G O 1
ATOM 4028 N N . ASP C 3 308 ? -7.831 -22.978 27.750 1.00 49.85 308 ASP G N 1
ATOM 4029 C CA . ASP C 3 308 ? -8.314 -24.288 28.202 1.00 49.85 308 ASP G CA 1
ATOM 4030 C C . ASP C 3 308 ? -9.793 -24.319 28.485 1.00 48.86 308 ASP G C 1
ATOM 4031 O O . ASP C 3 308 ? -10.478 -25.222 28.045 1.00 49.74 308 ASP G O 1
ATOM 4036 N N . ILE C 3 309 ? -10.282 -23.322 29.199 1.00 48.87 309 ILE G N 1
ATOM 4037 C CA . ILE C 3 309 ? -11.684 -23.232 29.581 1.00 48.95 309 ILE G CA 1
ATOM 4038 C C . ILE C 3 309 ? -12.551 -22.942 28.367 1.00 48.78 309 ILE G C 1
ATOM 4039 O O . ILE C 3 309 ? -13.524 -23.650 28.127 1.00 49.56 309 ILE G O 1
ATOM 4044 N N . LEU C 3 310 ? -12.189 -21.918 27.593 1.00 48.52 310 LEU G N 1
ATOM 4045 C CA . LEU C 3 310 ? -12.953 -21.535 26.400 1.00 48.04 310 LEU G CA 1
ATOM 4046 C C . LEU C 3 310 ? -13.025 -22.645 25.366 1.00 48.28 310 LEU G C 1
ATOM 4047 O O . LEU C 3 310 ? -14.072 -22.896 24.778 1.00 47.00 310 LEU G O 1
ATOM 4052 N N . ASN C 3 311 ? -11.885 -23.284 25.127 1.00 49.10 311 ASN G N 1
ATOM 4053 C CA . ASN C 3 311 ? -11.852 -24.361 24.181 1.00 50.53 311 ASN G CA 1
ATOM 4054 C C . ASN C 3 311 ? -12.650 -25.605 24.625 1.00 50.59 311 ASN G C 1
ATOM 4055 O O . ASN C 3 311 ? -13.146 -26.335 23.779 1.00 51.34 311 ASN G O 1
ATOM 4060 N N . TYR C 3 312 ? -12.810 -25.800 25.939 1.00 50.32 312 TYR G N 1
ATOM 4061 C CA . TYR C 3 312 ? -13.656 -26.842 26.493 1.00 50.34 312 TYR G CA 1
ATOM 4062 C C . TYR C 3 312 ? -15.141 -26.516 26.241 1.00 51.13 312 TYR G C 1
ATOM 4063 O O . TYR C 3 312 ? -15.901 -27.361 25.773 1.00 51.00 312 TYR G O 1
ATOM 4072 N N . ILE C 3 313 ? -15.552 -25.280 26.512 1.00 51.79 313 ILE G N 1
ATOM 4073 C CA . ILE C 3 313 ? -16.981 -24.932 26.444 1.00 52.20 313 ILE G CA 1
ATOM 4074 C C . ILE C 3 313 ? -17.524 -24.683 25.039 1.00 52.54 313 ILE G C 1
ATOM 4075 O O . ILE C 3 313 ? -18.738 -24.726 24.847 1.00 54.27 313 ILE G O 1
ATOM 4080 N N . ILE C 3 314 ? -16.655 -24.470 24.049 1.00 52.71 314 ILE G N 1
ATOM 4081 C CA . ILE C 3 314 ? -17.115 -24.150 22.687 1.00 52.29 314 ILE G CA 1
ATOM 4082 C C . ILE C 3 314 ? -17.089 -25.322 21.696 1.00 53.79 314 ILE G C 1
ATOM 4083 O O . ILE C 3 314 ? -17.670 -25.233 20.598 1.00 53.63 314 ILE G O 1
ATOM 4088 N N . TYR C 3 315 ? -16.397 -26.400 22.027 1.00 55.38 315 TYR G N 1
ATOM 4089 C CA . TYR C 3 315 ? -16.417 -27.531 21.108 1.00 57.83 315 TYR G CA 1
ATOM 4090 C C . TYR C 3 315 ? -17.488 -28.548 21.496 1.00 58.95 315 TYR G C 1
ATOM 4091 O O . TYR C 3 315 ? -17.607 -28.908 22.663 1.00 58.81 315 TYR G O 1
ATOM 4100 N N . ASP C 3 316 ? -18.258 -29.002 20.513 1.00 60.95 316 ASP G N 1
ATOM 4101 C CA . ASP C 3 316 ? -18.951 -30.281 20.611 1.00 63.06 316 ASP G CA 1
ATOM 4102 C C . ASP C 3 316 ? -17.962 -31.441 20.671 1.00 64.45 316 ASP G C 1
ATOM 4103 O O . ASP C 3 316 ? -16.940 -31.434 19.985 1.00 64.97 316 ASP G O 1
ATOM 4105 N N . LYS C 3 317 ? -18.274 -32.436 21.495 1.00 65.46 317 LYS G N 1
ATOM 4106 C CA . LYS C 3 317 ? -17.322 -33.493 21.815 1.00 66.46 317 LYS G CA 1
ATOM 4107 C C . LYS C 3 317 ? -17.996 -34.860 21.817 1.00 67.08 317 LYS G C 1
ATOM 4108 O O . LYS C 3 317 ? -18.573 -35.277 22.822 1.00 67.32 317 LYS G O 1
ATOM 4110 N N . THR C 3 318 ? -17.920 -35.554 20.686 1.00 67.98 318 THR G N 1
ATOM 4111 C CA . THR C 3 318 ? -18.527 -35.074 19.450 1.00 68.77 318 THR G CA 1
ATOM 4112 C C . THR C 3 318 ? -17.494 -34.971 18.333 1.00 68.93 318 THR G C 1
ATOM 4113 O O . THR C 3 318 ? -16.846 -33.938 18.167 1.00 69.01 318 THR G O 1
ATOM 4115 N N . ASP C 3 328 ? 6.516 -23.300 14.522 1.00 65.12 328 ASP G N 1
ATOM 4116 C CA . ASP C 3 328 ? 7.097 -21.943 14.412 1.00 65.15 328 ASP G CA 1
ATOM 4117 C C . ASP C 3 328 ? 8.077 -21.584 15.543 1.00 63.62 328 ASP G C 1
ATOM 4118 O O . ASP C 3 328 ? 9.151 -21.019 15.291 1.00 64.22 328 ASP G O 1
ATOM 4123 N N . ASN C 3 329 ? 7.700 -21.959 16.766 1.00 61.55 329 ASN G N 1
ATOM 4124 C CA . ASN C 3 329 ? 8.418 -21.656 18.010 1.00 59.95 329 ASN G CA 1
ATOM 4125 C C . ASN C 3 329 ? 8.304 -20.187 18.445 1.00 58.29 329 ASN G C 1
ATOM 4126 O O . ASN C 3 329 ? 9.285 -19.584 18.884 1.00 58.90 329 ASN G O 1
ATOM 4131 N N . PHE C 3 330 ? 7.098 -19.635 18.333 1.00 55.53 330 PHE G N 1
ATOM 4132 C CA . PHE C 3 330 ? 6.830 -18.258 18.677 1.00 53.40 330 PHE G CA 1
ATOM 4133 C C . PHE C 3 330 ? 5.556 -18.136 19.504 1.00 52.64 330 PHE G C 1
ATOM 4134 O O . PHE C 3 330 ? 4.632 -18.936 19.346 1.00 53.09 330 PHE G O 1
ATOM 4142 N N . GLU C 3 331 ? 5.536 -17.159 20.417 1.00 51.32 331 GLU G N 1
ATOM 4143 C CA . GLU C 3 331 ? 4.318 -16.795 21.142 1.00 50.42 331 GLU G CA 1
ATOM 4144 C C . GLU C 3 331 ? 3.285 -16.096 20.226 1.00 50.05 331 GLU G C 1
ATOM 4145 O O . GLU C 3 331 ? 3.609 -15.204 19.445 1.00 48.94 331 GLU G O 1
ATOM 4151 N N . SER C 3 332 ? 2.046 -16.546 20.340 1.00 49.67 332 SER G N 1
ATOM 4152 C CA . SER C 3 332 ? 0.894 -15.909 19.741 1.00 49.83 332 SER G CA 1
ATOM 4153 C C . SER C 3 332 ? 0.523 -14.650 20.501 1.00 49.52 332 SER G C 1
ATOM 4154 O O . SER C 3 332 ? 0.921 -14.507 21.660 1.00 48.99 332 SER G O 1
ATOM 4157 N N . ALA C 3 333 ? -0.282 -13.778 19.881 1.00 49.41 333 ALA G N 1
ATOM 4158 C CA . ALA C 3 333 ? -0.811 -12.580 20.565 1.00 49.72 333 ALA G CA 1
ATOM 4159 C C . ALA C 3 333 ? -1.137 -12.861 22.036 1.00 50.23 333 ALA G C 1
ATOM 4160 O O . ALA C 3 333 ? -1.921 -13.772 22.329 1.00 51.02 333 ALA G O 1
ATOM 4162 N N . VAL C 3 334 ? -0.544 -12.098 22.958 1.00 50.46 334 VAL G N 1
ATOM 4163 C CA . VAL C 3 334 ? -0.874 -12.226 24.394 1.00 51.76 334 VAL G CA 1
ATOM 4164 C C . VAL C 3 334 ? -1.910 -11.153 24.861 1.00 52.70 334 VAL G C 1
ATOM 4165 O O . VAL C 3 334 ? -2.098 -10.102 24.253 1.00 53.20 334 VAL G O 1
ATOM 4170 N N . ASN D 1 11 ? 24.625 1.541 31.418 1.00 60.07 450 ASN C N 1
ATOM 4171 C CA . ASN D 1 11 ? 25.816 0.695 31.779 1.00 59.56 450 ASN C CA 1
ATOM 4172 C C . ASN D 1 11 ? 27.210 1.318 31.470 1.00 58.84 450 ASN C C 1
ATOM 4173 O O . ASN D 1 11 ? 27.312 2.460 30.962 1.00 59.21 450 ASN C O 1
ATOM 4175 N N . LYS D 1 12 ? 28.265 0.563 31.815 1.00 57.05 451 LYS C N 1
ATOM 4176 C CA . LYS D 1 12 ? 29.650 1.035 31.822 1.00 54.92 451 LYS C CA 1
ATOM 4177 C C . LYS D 1 12 ? 30.339 0.773 30.475 1.00 53.05 451 LYS C C 1
ATOM 4178 O O . LYS D 1 12 ? 29.956 -0.130 29.724 1.00 51.97 451 LYS C O 1
ATOM 4184 N N . TRP D 1 13 ? 31.359 1.572 30.179 1.00 50.43 452 TRP C N 1
ATOM 4185 C CA . TRP D 1 13 ? 32.215 1.325 29.025 1.00 48.78 452 TRP C CA 1
ATOM 4186 C C . TRP D 1 13 ? 33.057 0.069 29.222 1.00 48.18 452 TRP C C 1
ATOM 4187 O O . TRP D 1 13 ? 33.670 -0.121 30.273 1.00 47.75 452 TRP C O 1
ATOM 4198 N N . HIS D 1 14 ? 33.084 -0.785 28.205 1.00 47.57 453 HIS C N 1
ATOM 4199 C CA . HIS D 1 14 ? 34.198 -1.705 28.005 1.00 47.64 453 HIS C CA 1
ATOM 4200 C C . HIS D 1 14 ? 34.951 -1.388 26.717 1.00 47.82 453 HIS C C 1
ATOM 4201 O O . HIS D 1 14 ? 34.492 -0.592 25.898 1.00 48.37 453 HIS C O 1
ATOM 4208 N N . PHE D 1 15 ? 36.109 -2.016 26.545 1.00 48.80 454 PHE C N 1
ATOM 4209 C CA . PHE D 1 15 ? 36.698 -2.188 25.222 1.00 49.71 454 PHE C CA 1
ATOM 4210 C C . PHE D 1 15 ? 35.929 -3.222 24.406 1.00 50.42 454 PHE C C 1
ATOM 4211 O O . PHE D 1 15 ? 35.417 -4.201 24.950 1.00 50.86 454 PHE C O 1
ATOM 4219 N N . GLY D 1 16 ? 35.853 -2.999 23.099 1.00 51.54 455 GLY C N 1
ATOM 4220 C CA . GLY D 1 16 ? 35.555 -4.063 22.159 1.00 51.95 455 GLY C CA 1
ATOM 4221 C C . GLY D 1 16 ? 34.075 -4.163 21.845 1.00 52.45 455 GLY C C 1
ATOM 4222 O O . GLY D 1 16 ? 33.322 -3.211 22.051 1.00 53.34 455 GLY C O 1
ATOM 4223 N N . VAL D 1 17 ? 33.658 -5.321 21.344 1.00 52.88 456 VAL C N 1
ATOM 4224 C CA . VAL D 1 17 ? 32.258 -5.724 21.409 1.00 53.05 456 VAL C CA 1
ATOM 4225 C C . VAL D 1 17 ? 32.116 -7.138 21.964 1.00 53.59 456 VAL C C 1
ATOM 4226 O O . VAL D 1 17 ? 32.842 -8.048 21.564 1.00 54.28 456 VAL C O 1
ATOM 4230 N N . ARG D 1 18 ? 31.177 -7.313 22.888 1.00 53.50 457 ARG C N 1
ATOM 4231 C CA . ARG D 1 18 ? 30.995 -8.590 23.561 1.00 53.13 457 ARG C CA 1
ATOM 4232 C C . ARG D 1 18 ? 30.333 -9.590 22.629 1.00 52.78 457 ARG C C 1
ATOM 4233 O O . ARG D 1 18 ? 29.443 -9.226 21.852 1.00 52.34 457 ARG C O 1
ATOM 4241 N N . CYS D 1 19 ? 30.771 -10.843 22.720 1.00 52.49 458 CYS C N 1
ATOM 4242 C CA . CYS D 1 19 ? 30.292 -11.948 21.898 1.00 52.27 458 CYS C CA 1
ATOM 4243 C C . CYS D 1 19 ? 30.147 -13.181 22.775 1.00 52.31 458 CYS C C 1
ATOM 4244 O O . CYS D 1 19 ? 30.871 -13.341 23.759 1.00 52.77 458 CYS C O 1
ATOM 4247 N N . ARG D 1 20 ? 29.219 -14.054 22.394 1.00 52.38 459 ARG C N 1
ATOM 4248 C CA . ARG D 1 20 ? 28.836 -15.239 23.171 1.00 52.75 459 ARG C CA 1
ATOM 4249 C C . ARG D 1 20 ? 28.848 -16.467 22.224 1.00 52.56 459 ARG C C 1
ATOM 4250 O O . ARG D 1 20 ? 28.650 -16.323 21.008 1.00 52.03 459 ARG C O 1
ATOM 4258 N N . GLY D 1 21 ? 29.105 -17.659 22.757 1.00 52.28 460 GLY C N 1
ATOM 4259 C CA . GLY D 1 21 ? 29.016 -18.877 21.943 1.00 52.29 460 GLY C CA 1
ATOM 4260 C C . GLY D 1 21 ? 30.338 -19.580 21.677 1.00 52.66 460 GLY C C 1
ATOM 4261 O O . GLY D 1 21 ? 31.182 -19.694 22.562 1.00 52.80 460 GLY C O 1
ATOM 4262 N N . ASP D 1 22 ? 30.507 -20.075 20.454 1.00 53.02 461 ASP C N 1
ATOM 4263 C CA . ASP D 1 22 ? 31.756 -20.690 20.035 1.00 53.19 461 ASP C CA 1
ATOM 4264 C C . ASP D 1 22 ? 32.526 -19.660 19.223 1.00 53.09 461 ASP C C 1
ATOM 4265 O O . ASP D 1 22 ? 31.942 -18.908 18.441 1.00 53.06 461 ASP C O 1
ATOM 4270 N N . ALA D 1 23 ? 33.838 -19.637 19.413 1.00 52.81 462 ALA C N 1
ATOM 4271 C CA . ALA D 1 23 ? 34.700 -18.635 18.793 1.00 52.80 462 ALA C CA 1
ATOM 4272 C C . ALA D 1 23 ? 34.737 -18.694 17.248 1.00 52.56 462 ALA C C 1
ATOM 4273 O O . ALA D 1 23 ? 34.767 -17.636 16.606 1.00 52.04 462 ALA C O 1
ATOM 4275 N N . PRO D 1 24 ? 34.791 -19.918 16.657 1.00 52.09 463 PRO C N 1
ATOM 4276 C CA . PRO D 1 24 ? 34.704 -20.124 15.203 1.00 52.10 463 PRO C CA 1
ATOM 4277 C C . PRO D 1 24 ? 33.387 -19.657 14.535 1.00 52.32 463 PRO C C 1
ATOM 4278 O O . PRO D 1 24 ? 33.414 -19.126 13.420 1.00 51.86 463 PRO C O 1
ATOM 4282 N N . GLU D 1 25 ? 32.257 -19.859 15.211 1.00 52.50 464 GLU C N 1
ATOM 4283 C CA . GLU D 1 25 ? 30.983 -19.243 14.825 1.00 53.09 464 GLU C CA 1
ATOM 4284 C C . GLU D 1 25 ? 31.053 -17.710 14.852 1.00 51.92 464 GLU C C 1
ATOM 4285 O O . GLU D 1 25 ? 30.531 -17.033 13.957 1.00 51.22 464 GLU C O 1
ATOM 4291 N N . ILE D 1 26 ? 31.703 -17.164 15.879 1.00 51.34 465 ILE C N 1
ATOM 4292 C CA . ILE D 1 26 ? 31.833 -15.708 16.005 1.00 50.68 465 ILE C CA 1
ATOM 4293 C C . ILE D 1 26 ? 32.748 -15.138 14.921 1.00 50.45 465 ILE C C 1
ATOM 4294 O O . ILE D 1 26 ? 32.418 -14.112 14.306 1.00 50.49 465 ILE C O 1
ATOM 4299 N N . LEU D 1 27 ? 33.876 -15.809 14.672 1.00 49.56 466 LEU C N 1
ATOM 4300 C CA . LEU D 1 27 ? 34.817 -15.353 13.662 1.00 49.04 466 LEU C CA 1
ATOM 4301 C C . LEU D 1 27 ? 34.146 -15.274 12.299 1.00 49.26 466 LEU C C 1
ATOM 4302 O O . LEU D 1 27 ? 34.342 -14.289 11.584 1.00 49.78 466 LEU C O 1
ATOM 4307 N N . LEU D 1 28 ? 33.366 -16.311 11.953 1.00 48.89 467 LEU C N 1
ATOM 4308 C CA . LEU D 1 28 ? 32.450 -16.320 10.793 1.00 48.46 467 LEU C CA 1
ATOM 4309 C C . LEU D 1 28 ? 31.477 -15.133 10.717 1.00 48.74 467 LEU C C 1
ATOM 4310 O O . LEU D 1 28 ? 31.349 -14.492 9.676 1.00 49.55 467 LEU C O 1
ATOM 4315 N N . ALA D 1 29 ? 30.801 -14.855 11.827 1.00 48.91 468 ALA C N 1
ATOM 4316 C CA . ALA D 1 29 ? 29.894 -13.716 11.906 1.00 48.30 468 ALA C CA 1
ATOM 4317 C C . ALA D 1 29 ? 30.637 -12.403 11.689 1.00 47.98 468 ALA C C 1
ATOM 4318 O O . ALA D 1 29 ? 30.079 -11.443 11.159 1.00 47.74 468 ALA C O 1
ATOM 4320 N N . VAL D 1 30 ? 31.900 -12.368 12.103 1.00 48.16 469 VAL C N 1
ATOM 4321 C CA . VAL D 1 30 ? 32.723 -11.175 11.951 1.00 48.64 469 VAL C CA 1
ATOM 4322 C C . VAL D 1 30 ? 33.139 -10.974 10.497 1.00 49.34 469 VAL C C 1
ATOM 4323 O O . VAL D 1 30 ? 33.155 -9.849 9.996 1.00 50.10 469 VAL C O 1
ATOM 4327 N N . TYR D 1 31 ? 33.476 -12.070 9.826 1.00 49.36 470 TYR C N 1
ATOM 4328 C CA . TYR D 1 31 ? 33.817 -12.026 8.397 1.00 49.44 470 TYR C CA 1
ATOM 4329 C C . TYR D 1 31 ? 32.627 -11.651 7.555 1.00 48.91 470 TYR C C 1
ATOM 4330 O O . TYR D 1 31 ? 32.761 -10.906 6.585 1.00 49.33 470 TYR C O 1
ATOM 4339 N N . ARG D 1 32 ? 31.463 -12.171 7.929 1.00 48.74 471 ARG C N 1
ATOM 4340 C CA . ARG D 1 32 ? 30.218 -11.836 7.247 1.00 48.74 471 ARG C CA 1
ATOM 4341 C C . ARG D 1 32 ? 29.842 -10.346 7.379 1.00 49.49 471 ARG C C 1
ATOM 4342 O O . ARG D 1 32 ? 29.513 -9.700 6.393 1.00 50.15 471 ARG C O 1
ATOM 4350 N N . ALA D 1 33 ? 29.903 -9.804 8.586 1.00 50.47 472 ALA C N 1
ATOM 4351 C CA . ALA D 1 33 ? 29.662 -8.385 8.800 1.00 51.97 472 ALA C CA 1
ATOM 4352 C C . ALA D 1 33 ? 30.682 -7.495 8.067 1.00 52.66 472 ALA C C 1
ATOM 4353 O O . ALA D 1 33 ? 30.333 -6.402 7.584 1.00 53.00 472 ALA C O 1
ATOM 4355 N N . LEU D 1 34 ? 31.941 -7.944 8.026 1.00 53.16 473 LEU C N 1
ATOM 4356 C CA . LEU D 1 34 ? 33.014 -7.188 7.392 1.00 53.25 473 LEU C CA 1
ATOM 4357 C C . LEU D 1 34 ? 32.707 -7.086 5.931 1.00 53.48 473 LEU C C 1
ATOM 4358 O O . LEU D 1 34 ? 32.845 -6.011 5.349 1.00 53.62 473 LEU C O 1
ATOM 4363 N N . GLN D 1 35 ? 32.247 -8.198 5.362 1.00 53.72 474 GLN C N 1
ATOM 4364 C CA . GLN D 1 35 ? 31.928 -8.267 3.950 1.00 54.19 474 GLN C CA 1
ATOM 4365 C C . GLN D 1 35 ? 30.695 -7.448 3.585 1.00 54.62 474 GLN C C 1
ATOM 4366 O O . GLN D 1 35 ? 30.688 -6.782 2.535 1.00 55.26 474 GLN C O 1
ATOM 4372 N N . ARG D 1 36 ? 29.651 -7.512 4.420 1.00 54.73 475 ARG C N 1
ATOM 4373 C CA . ARG D 1 36 ? 28.457 -6.658 4.239 1.00 54.56 475 ARG C CA 1
ATOM 4374 C C . ARG D 1 36 ? 28.793 -5.162 4.397 1.00 54.52 475 ARG C C 1
ATOM 4375 O O . ARG D 1 36 ? 28.110 -4.315 3.843 1.00 53.94 475 ARG C O 1
ATOM 4383 N N . ALA D 1 37 ? 29.857 -4.851 5.140 1.00 55.10 476 ALA C N 1
ATOM 4384 C CA . ALA D 1 37 ? 30.282 -3.454 5.357 1.00 55.31 476 ALA C CA 1
ATOM 4385 C C . ALA D 1 37 ? 31.258 -2.914 4.293 1.00 55.68 476 ALA C C 1
ATOM 4386 O O . ALA D 1 37 ? 31.726 -1.774 4.394 1.00 55.71 476 ALA C O 1
ATOM 4388 N N . GLY D 1 38 ? 31.517 -3.712 3.253 1.00 55.57 477 GLY C N 1
ATOM 4389 C CA . GLY D 1 38 ? 32.473 -3.354 2.197 1.00 55.12 477 GLY C CA 1
ATOM 4390 C C . GLY D 1 38 ? 33.962 -3.486 2.526 1.00 54.61 477 GLY C C 1
ATOM 4391 O O . GLY D 1 38 ? 34.795 -3.223 1.675 1.00 54.89 477 GLY C O 1
ATOM 4392 N N . ALA D 1 39 ? 34.307 -3.897 3.744 1.00 53.96 478 ALA C N 1
ATOM 4393 C CA . ALA D 1 39 ? 35.713 -4.108 4.134 1.00 53.49 478 ALA C CA 1
ATOM 4394 C C . ALA D 1 39 ? 36.400 -5.216 3.310 1.00 53.45 478 ALA C C 1
ATOM 4395 O O . ALA D 1 39 ? 35.736 -6.159 2.864 1.00 53.71 478 ALA C O 1
ATOM 4397 N N . GLN D 1 40 ? 37.711 -5.087 3.085 1.00 52.84 479 GLN C N 1
ATOM 4398 C CA . GLN D 1 40 ? 38.530 -6.220 2.608 1.00 52.60 479 GLN C CA 1
ATOM 4399 C C . GLN D 1 40 ? 39.313 -6.767 3.801 1.00 52.09 479 GLN C C 1
ATOM 4400 O O . GLN D 1 40 ? 39.404 -6.101 4.822 1.00 52.16 479 GLN C O 1
ATOM 4406 N N . PHE D 1 41 ? 39.842 -7.980 3.701 1.00 51.34 480 PHE C N 1
ATOM 4407 C CA . PHE D 1 41 ? 40.332 -8.644 4.907 1.00 51.15 480 PHE C CA 1
ATOM 4408 C C . PHE D 1 41 ? 41.314 -9.773 4.647 1.00 51.43 480 PHE C C 1
ATOM 4409 O O . PHE D 1 41 ? 41.282 -10.394 3.592 1.00 50.84 480 PHE C O 1
ATOM 4417 N N . THR D 1 42 ? 42.194 -10.018 5.622 1.00 52.14 481 THR C N 1
ATOM 4418 C CA . THR D 1 42 ? 43.042 -11.202 5.590 1.00 52.71 481 THR C CA 1
ATOM 4419 C C . THR D 1 42 ? 42.211 -12.395 6.013 1.00 53.16 481 THR C C 1
ATOM 4420 O O . THR D 1 42 ? 41.172 -12.255 6.666 1.00 52.64 481 THR C O 1
ATOM 4424 N N . VAL D 1 43 ? 42.671 -13.584 5.638 1.00 53.51 482 VAL C N 1
ATOM 4425 C CA . VAL D 1 43 ? 41.997 -14.820 6.018 1.00 54.54 482 VAL C CA 1
ATOM 4426 C C . VAL D 1 43 ? 42.986 -15.839 6.574 1.00 55.27 482 VAL C C 1
ATOM 4427 O O . VAL D 1 43 ? 44.174 -15.804 6.253 1.00 55.45 482 VAL C O 1
ATOM 4431 N N . PRO D 1 44 ? 42.488 -16.746 7.409 1.00 55.85 483 PRO C N 1
ATOM 4432 C CA . PRO D 1 44 ? 43.348 -17.715 8.095 1.00 56.16 483 PRO C CA 1
ATOM 4433 C C . PRO D 1 44 ? 44.361 -18.345 7.146 1.00 56.32 483 PRO C C 1
ATOM 4434 O O . PRO D 1 44 ? 43.989 -18.817 6.071 1.00 56.43 483 PRO C O 1
ATOM 4438 N N . LYS D 1 45 ? 45.629 -18.351 7.545 1.00 56.60 484 LYS C N 1
ATOM 4439 C CA . LYS D 1 45 ? 46.667 -18.998 6.771 1.00 56.91 484 LYS C CA 1
ATOM 4440 C C . LYS D 1 45 ? 47.245 -20.149 7.594 1.00 56.97 484 LYS C C 1
ATOM 4441 O O . LYS D 1 45 ? 47.798 -19.928 8.670 1.00 57.06 484 LYS C O 1
ATOM 4447 N N . PRO D 1 46 ? 47.068 -21.391 7.113 1.00 57.09 485 PRO C N 1
ATOM 4448 C CA . PRO D 1 46 ? 47.670 -22.547 7.775 1.00 57.09 485 PRO C CA 1
ATOM 4449 C C . PRO D 1 46 ? 49.188 -22.551 7.682 1.00 56.96 485 PRO C C 1
ATOM 4450 O O . PRO D 1 46 ? 49.743 -22.683 6.592 1.00 57.33 485 PRO C O 1
ATOM 4454 N N . VAL D 1 47 ? 49.844 -22.374 8.824 1.00 56.85 486 VAL C N 1
ATOM 4455 C CA . VAL D 1 47 ? 51.274 -22.633 8.945 1.00 56.45 486 VAL C CA 1
ATOM 4456 C C . VAL D 1 47 ? 51.441 -24.111 9.293 1.00 56.30 486 VAL C C 1
ATOM 4457 O O . VAL D 1 47 ? 50.840 -24.590 10.261 1.00 56.01 486 VAL C O 1
ATOM 4461 N N . ASN D 1 48 ? 52.241 -24.821 8.490 1.00 56.12 487 ASN C N 1
ATOM 4462 C CA . ASN D 1 48 ? 52.606 -26.215 8.750 1.00 56.07 487 ASN C CA 1
ATOM 4463 C C . ASN D 1 48 ? 51.469 -27.237 8.538 1.00 56.13 487 ASN C C 1
ATOM 4464 O O . ASN D 1 48 ? 51.583 -28.401 8.937 1.00 56.16 487 ASN C O 1
ATOM 4469 N N . GLY D 1 49 ? 50.386 -26.805 7.893 1.00 56.13 488 GLY C N 1
ATOM 4470 C CA . GLY D 1 49 ? 49.268 -27.698 7.563 1.00 56.03 488 GLY C CA 1
ATOM 4471 C C . GLY D 1 49 ? 48.168 -27.752 8.612 1.00 55.81 488 GLY C C 1
ATOM 4472 O O . GLY D 1 49 ? 47.366 -28.685 8.637 1.00 56.36 488 GLY C O 1
ATOM 4473 N N . LYS D 1 50 ? 48.129 -26.750 9.476 1.00 55.16 489 LYS C N 1
ATOM 4474 C CA . LYS D 1 50 ? 47.151 -26.697 10.551 1.00 54.83 489 LYS C CA 1
ATOM 4475 C C . LYS D 1 50 ? 46.844 -25.230 10.861 1.00 54.10 489 LYS C C 1
ATOM 4476 O O . LYS D 1 50 ? 47.731 -24.384 10.748 1.00 53.74 489 LYS C O 1
ATOM 4478 N N . TYR D 1 51 ? 45.594 -24.927 11.215 1.00 53.98 490 TYR C N 1
ATOM 4479 C CA . TYR D 1 51 ? 45.198 -23.536 11.588 1.00 53.72 490 TYR C CA 1
ATOM 4480 C C . TYR D 1 51 ? 45.627 -23.179 13.010 1.00 53.56 490 TYR C C 1
ATOM 4481 O O . TYR D 1 51 ? 45.501 -24.003 13.919 1.00 53.49 490 TYR C O 1
ATOM 4490 N N . ARG D 1 52 ? 46.122 -21.952 13.192 1.00 53.54 491 ARG C N 1
ATOM 4491 C CA . ARG D 1 52 ? 46.654 -21.503 14.485 1.00 53.80 491 ARG C CA 1
ATOM 4492 C C . ARG D 1 52 ? 45.858 -20.338 15.092 1.00 53.67 491 ARG C C 1
ATOM 4493 O O . ARG D 1 52 ? 45.038 -19.710 14.425 1.00 53.40 491 ARG C O 1
ATOM 4501 N N . SER D 1 53 ? 46.106 -20.068 16.372 1.00 53.56 492 SER C N 1
ATOM 4502 C CA . SER D 1 53 ? 45.372 -19.058 17.120 1.00 53.72 492 SER C CA 1
ATOM 4503 C C . SER D 1 53 ? 45.382 -17.682 16.468 1.00 53.43 492 SER C C 1
ATOM 4504 O O . SER D 1 53 ? 44.467 -16.883 16.689 1.00 53.01 492 SER C O 1
ATOM 4507 N N . ASP D 1 54 ? 46.410 -17.411 15.662 1.00 53.30 493 ASP C N 1
ATOM 4508 C CA . ASP D 1 54 ? 46.483 -16.143 14.939 1.00 53.41 493 ASP C CA 1
ATOM 4509 C C . ASP D 1 54 ? 45.391 -15.993 13.889 1.00 52.97 493 ASP C C 1
ATOM 4510 O O . ASP D 1 54 ? 45.344 -14.988 13.188 1.00 53.50 493 ASP C O 1
ATOM 4515 N N . MET D 1 55 ? 44.515 -16.987 13.780 1.00 52.62 494 MET C N 1
ATOM 4516 C CA . MET D 1 55 ? 43.405 -16.899 12.840 1.00 52.34 494 MET C CA 1
ATOM 4517 C C . MET D 1 55 ? 42.336 -15.924 13.336 1.00 52.03 494 MET C C 1
ATOM 4518 O O . MET D 1 55 ? 41.494 -15.443 12.554 1.00 52.36 494 MET C O 1
ATOM 4523 N N . TYR D 1 56 ? 42.419 -15.616 14.636 1.00 51.37 495 TYR C N 1
ATOM 4524 C CA . TYR D 1 56 ? 41.500 -14.733 15.337 1.00 50.53 495 TYR C CA 1
ATOM 4525 C C . TYR D 1 56 ? 41.941 -13.279 15.296 1.00 50.64 495 TYR C C 1
ATOM 4526 O O . TYR D 1 56 ? 41.295 -12.413 15.877 1.00 50.33 495 TYR C O 1
ATOM 4535 N N . THR D 1 57 ? 43.051 -13.032 14.605 1.00 51.41 496 THR C N 1
ATOM 4536 C CA . THR D 1 57 ? 43.514 -11.682 14.269 1.00 52.10 496 THR C CA 1
ATOM 4537 C C . THR D 1 57 ? 43.141 -11.383 12.817 1.00 51.99 496 THR C C 1
ATOM 4538 O O . THR D 1 57 ? 43.685 -12.001 11.891 1.00 52.10 496 THR C O 1
ATOM 4542 N N . ILE D 1 58 ? 42.219 -10.447 12.612 1.00 51.33 497 ILE C N 1
ATOM 4543 C CA . ILE D 1 58 ? 41.886 -10.039 11.258 1.00 50.65 497 ILE C CA 1
ATOM 4544 C C . ILE D 1 58 ? 42.417 -8.639 10.963 1.00 50.86 497 ILE C C 1
ATOM 4545 O O . ILE D 1 58 ? 42.044 -7.662 11.625 1.00 51.17 497 ILE C O 1
ATOM 4550 N N . LYS D 1 59 ? 43.259 -8.544 9.943 1.00 50.63 498 LYS C N 1
ATOM 4551 C CA . LYS D 1 59 ? 43.591 -7.251 9.357 1.00 50.80 498 LYS C CA 1
ATOM 4552 C C . LYS D 1 59 ? 42.596 -6.903 8.246 1.00 50.33 498 LYS C C 1
ATOM 4553 O O . LYS D 1 59 ? 42.453 -7.641 7.270 1.00 51.23 498 LYS C O 1
ATOM 4559 N N . SER D 1 60 ? 41.902 -5.787 8.409 1.00 49.85 499 SER C N 1
ATOM 4560 C CA . SER D 1 60 ? 40.960 -5.334 7.404 1.00 50.03 499 SER C CA 1
ATOM 4561 C C . SER D 1 60 ? 41.364 -3.994 6.771 1.00 50.19 499 SER C C 1
ATOM 4562 O O . SER D 1 60 ? 42.171 -3.244 7.322 1.00 50.15 499 SER C O 1
ATOM 4565 N N . ARG D 1 61 ? 40.823 -3.730 5.588 1.00 50.24 500 ARG C N 1
ATOM 4566 C CA . ARG D 1 61 ? 41.091 -2.500 4.877 1.00 50.75 500 ARG C CA 1
ATOM 4567 C C . ARG D 1 61 ? 39.801 -1.951 4.278 1.00 51.02 500 ARG C C 1
ATOM 4568 O O . ARG D 1 61 ? 39.028 -2.671 3.634 1.00 50.68 500 ARG C O 1
ATOM 4576 N N . TRP D 1 62 ? 39.588 -0.658 4.517 1.00 51.32 501 TRP C N 1
ATOM 4577 C CA . TRP D 1 62 ? 38.348 0.017 4.201 1.00 51.30 501 TRP C CA 1
ATOM 4578 C C . TRP D 1 62 ? 38.604 1.196 3.273 1.00 51.97 501 TRP C C 1
ATOM 4579 O O . TRP D 1 62 ? 39.381 2.096 3.607 1.00 51.71 501 TRP C O 1
ATOM 4590 N N . GLU D 1 63 ? 37.953 1.190 2.114 1.00 52.86 502 GLU C N 1
ATOM 4591 C CA . GLU D 1 63 ? 37.678 2.421 1.384 1.00 54.05 502 GLU C CA 1
ATOM 4592 C C . GLU D 1 63 ? 36.901 3.411 2.246 1.00 54.17 502 GLU C C 1
ATOM 4593 O O . GLU D 1 63 ? 35.704 3.242 2.477 1.00 54.97 502 GLU C O 1
ATOM 4599 N N . ILE D 1 64 ? 37.591 4.445 2.718 1.00 54.27 503 ILE C N 1
ATOM 4600 C CA . ILE D 1 64 ? 36.969 5.461 3.559 1.00 54.50 503 ILE C CA 1
ATOM 4601 C C . ILE D 1 64 ? 36.125 6.422 2.729 1.00 54.15 503 ILE C C 1
ATOM 4602 O O . ILE D 1 64 ? 36.630 7.082 1.821 1.00 54.53 503 ILE C O 1
ATOM 4607 N N . PRO D 1 65 ? 34.836 6.495 3.047 1.00 54.13 504 PRO C N 1
ATOM 4608 C CA . PRO D 1 65 ? 33.815 6.833 2.051 1.00 53.90 504 PRO C CA 1
ATOM 4609 C C . PRO D 1 65 ? 33.933 8.280 1.585 1.00 53.37 504 PRO C C 1
ATOM 4610 O O . PRO D 1 65 ? 33.930 8.543 0.383 1.00 53.58 504 PRO C O 1
ATOM 4614 N N . HIS D 1 66 ? 34.037 9.205 2.534 1.00 53.23 505 HIS C N 1
ATOM 4615 C CA . HIS D 1 66 ? 34.074 10.646 2.212 1.00 52.72 505 HIS C CA 1
ATOM 4616 C C . HIS D 1 66 ? 35.276 11.071 1.367 1.00 52.64 505 HIS C C 1
ATOM 4617 O O . HIS D 1 66 ? 35.224 12.091 0.679 1.00 52.06 505 HIS C O 1
ATOM 4624 N N . CYS D 1 67 ? 36.355 10.295 1.446 1.00 52.96 506 CYS C N 1
ATOM 4625 C CA . CYS D 1 67 ? 37.551 10.529 0.635 1.00 53.60 506 CYS C CA 1
ATOM 4626 C C . CYS D 1 67 ? 37.331 10.195 -0.833 1.00 54.38 506 CYS C C 1
ATOM 4627 O O . CYS D 1 67 ? 37.756 10.953 -1.706 1.00 54.59 506 CYS C O 1
ATOM 4630 N N . LYS D 1 68 ? 36.680 9.058 -1.094 1.00 55.25 507 LYS C N 1
ATOM 4631 C CA . LYS D 1 68 ? 36.376 8.620 -2.459 1.00 56.25 507 LYS C CA 1
ATOM 4632 C C . LYS D 1 68 ? 35.477 9.628 -3.190 1.00 56.83 507 LYS C C 1
ATOM 4633 O O . LYS D 1 68 ? 35.772 10.013 -4.322 1.00 56.78 507 LYS C O 1
ATOM 4639 N N . ARG D 1 69 ? 34.397 10.050 -2.523 1.00 57.74 508 ARG C N 1
ATOM 4640 C CA . ARG D 1 69 ? 33.513 11.113 -3.012 1.00 58.72 508 ARG C CA 1
ATOM 4641 C C . ARG D 1 69 ? 34.302 12.336 -3.467 1.00 58.80 508 ARG C C 1
ATOM 4642 O O . ARG D 1 69 ? 34.156 12.784 -4.606 1.00 59.01 508 ARG C O 1
ATOM 4650 N N . GLU D 1 70 ? 35.156 12.857 -2.585 1.00 59.01 509 GLU C N 1
ATOM 4651 C CA . GLU D 1 70 ? 35.903 14.082 -2.872 1.00 59.17 509 GLU C CA 1
ATOM 4652 C C . GLU D 1 70 ? 37.304 13.841 -3.487 1.00 59.15 509 GLU C C 1
ATOM 4653 O O . GLU D 1 70 ? 38.155 14.743 -3.493 1.00 59.21 509 GLU C O 1
ATOM 4659 N N . GLY D 1 71 ? 37.524 12.625 -4.003 1.00 58.96 510 GLY C N 1
ATOM 4660 C CA . GLY D 1 71 ? 38.655 12.323 -4.908 1.00 58.57 510 GLY C CA 1
ATOM 4661 C C . GLY D 1 71 ? 39.997 11.902 -4.317 1.00 58.27 510 GLY C C 1
ATOM 4662 O O . GLY D 1 71 ? 41.026 12.534 -4.591 1.00 58.04 510 GLY C O 1
ATOM 4663 N N . LYS D 1 72 ? 39.982 10.818 -3.536 1.00 57.84 511 LYS C N 1
ATOM 4664 C CA . LYS D 1 72 ? 41.159 10.279 -2.844 1.00 57.35 511 LYS C CA 1
ATOM 4665 C C . LYS D 1 72 ? 41.112 8.742 -2.805 1.00 57.13 511 LYS C C 1
ATOM 4666 O O . LYS D 1 72 ? 40.055 8.146 -2.535 1.00 57.10 511 LYS C O 1
ATOM 4672 N N . ASN D 1 73 ? 42.254 8.098 -3.043 1.00 56.52 512 ASN C N 1
ATOM 4673 C CA . ASN D 1 73 ? 42.352 6.640 -2.878 1.00 55.79 512 ASN C CA 1
ATOM 4674 C C . ASN D 1 73 ? 42.889 6.233 -1.499 1.00 55.07 512 ASN C C 1
ATOM 4675 O O . ASN D 1 73 ? 43.882 5.500 -1.373 1.00 55.00 512 ASN C O 1
ATOM 4680 N N . THR D 1 74 ? 42.199 6.710 -0.465 1.00 54.22 513 THR C N 1
ATOM 4681 C CA . THR D 1 74 ? 42.640 6.540 0.916 1.00 53.14 513 THR C CA 1
ATOM 4682 C C . THR D 1 74 ? 41.921 5.397 1.629 1.00 52.39 513 THR C C 1
ATOM 4683 O O . THR D 1 74 ? 40.695 5.254 1.560 1.00 51.61 513 THR C O 1
ATOM 4687 N N . TYR D 1 75 ? 42.720 4.590 2.315 1.00 51.83 514 TYR C N 1
ATOM 4688 C CA . TYR D 1 75 ? 42.238 3.449 3.049 1.00 51.43 514 TYR C CA 1
ATOM 4689 C C . TYR D 1 75 ? 42.437 3.663 4.535 1.00 51.11 514 TYR C C 1
ATOM 4690 O O . TYR D 1 75 ? 43.355 4.373 4.954 1.00 50.11 514 TYR C O 1
ATOM 4699 N N . ALA D 1 76 ? 41.546 3.036 5.309 1.00 50.87 515 ALA C N 1
ATOM 4700 C CA . ALA D 1 76 ? 41.634 2.964 6.748 1.00 50.31 515 ALA C CA 1
ATOM 4701 C C . ALA D 1 76 ? 42.009 1.532 7.093 1.00 50.26 515 ALA C C 1
ATOM 4702 O O . ALA D 1 76 ? 41.488 0.600 6.507 1.00 50.94 515 ALA C O 1
ATOM 4704 N N . TYR D 1 77 ? 42.949 1.361 8.011 1.00 50.35 516 TYR C N 1
ATOM 4705 C CA . TYR D 1 77 ? 43.407 0.038 8.402 1.00 50.27 516 TYR C CA 1
ATOM 4706 C C . TYR D 1 77 ? 42.952 -0.259 9.818 1.00 50.82 516 TYR C C 1
ATOM 4707 O O . TYR D 1 77 ? 43.130 0.565 10.730 1.00 51.48 516 TYR C O 1
ATOM 4716 N N . ILE D 1 78 ? 42.323 -1.422 9.979 1.00 50.48 517 ILE C N 1
ATOM 4717 C CA . ILE D 1 78 ? 41.642 -1.791 11.209 1.00 50.37 517 ILE C CA 1
ATOM 4718 C C . ILE D 1 78 ? 41.977 -3.262 11.566 1.00 51.22 517 ILE C C 1
ATOM 4719 O O . ILE D 1 78 ? 41.809 -4.157 10.756 1.00 51.06 517 ILE C O 1
ATOM 4724 N N . GLU D 1 79 ? 42.511 -3.486 12.763 1.00 51.74 518 GLU C N 1
ATOM 4725 C CA . GLU D 1 79 ? 42.860 -4.833 13.204 1.00 52.56 518 GLU C CA 1
ATOM 4726 C C . GLU D 1 79 ? 41.791 -5.360 14.177 1.00 52.39 518 GLU C C 1
ATOM 4727 O O . GLU D 1 79 ? 41.509 -4.753 15.220 1.00 51.96 518 GLU C O 1
ATOM 4733 N N . LEU D 1 80 ? 41.179 -6.480 13.813 1.00 52.82 519 LEU C N 1
ATOM 4734 C CA . LEU D 1 80 ? 40.124 -7.083 14.623 1.00 53.00 519 LEU C CA 1
ATOM 4735 C C . LEU D 1 80 ? 40.780 -8.187 15.438 1.00 52.71 519 LEU C C 1
ATOM 4736 O O . LEU D 1 80 ? 41.673 -8.854 14.924 1.00 52.84 519 LEU C O 1
ATOM 4741 N N . GLN D 1 81 ? 40.408 -8.338 16.717 1.00 52.30 520 GLN C N 1
ATOM 4742 C CA . GLN D 1 81 ? 40.971 -9.421 17.536 1.00 51.38 520 GLN C CA 1
ATOM 4743 C C . GLN D 1 81 ? 40.018 -10.000 18.566 1.00 50.63 520 GLN C C 1
ATOM 4744 O O . GLN D 1 81 ? 39.584 -9.282 19.447 1.00 51.56 520 GLN C O 1
ATOM 4750 N N . LEU D 1 82 ? 39.733 -11.300 18.461 1.00 49.04 521 LEU C N 1
ATOM 4751 C CA . LEU D 1 82 ? 38.916 -12.035 19.430 1.00 47.77 521 LEU C CA 1
ATOM 4752 C C . LEU D 1 82 ? 39.732 -12.562 20.595 1.00 47.68 521 LEU C C 1
ATOM 4753 O O . LEU D 1 82 ? 40.780 -13.158 20.394 1.00 47.66 521 LEU C O 1
ATOM 4758 N N . TYR D 1 83 ? 39.219 -12.344 21.809 1.00 47.94 522 TYR C N 1
ATOM 4759 C CA . TYR D 1 83 ? 39.816 -12.787 23.090 1.00 47.44 522 TYR C CA 1
ATOM 4760 C C . TYR D 1 83 ? 38.801 -13.572 23.888 1.00 48.36 522 TYR C C 1
ATOM 4761 O O . TYR D 1 83 ? 37.627 -13.162 23.938 1.00 48.52 522 TYR C O 1
ATOM 4770 N N . GLU D 1 84 ? 39.221 -14.678 24.512 1.00 48.46 523 GLU C N 1
ATOM 4771 C CA . GLU D 1 84 ? 38.350 -15.349 25.468 1.00 49.61 523 GLU C CA 1
ATOM 4772 C C . GLU D 1 84 ? 38.389 -14.672 26.873 1.00 50.01 523 GLU C C 1
ATOM 4773 O O . GLU D 1 84 ? 39.456 -14.474 27.460 1.00 49.40 523 GLU C O 1
ATOM 4779 N N . VAL D 1 85 ? 37.235 -14.362 27.430 1.00 50.51 524 VAL C N 1
ATOM 4780 C CA . VAL D 1 85 ? 37.167 -13.857 28.780 1.00 51.34 524 VAL C CA 1
ATOM 4781 C C . VAL D 1 85 ? 36.834 -14.945 29.751 1.00 52.17 524 VAL C C 1
ATOM 4782 O O . VAL D 1 85 ? 37.311 -14.958 30.845 1.00 52.70 524 VAL C O 1
ATOM 4786 N N . MET D 1 86 ? 36.002 -15.864 29.321 1.00 53.16 525 MET C N 1
ATOM 4787 C CA . MET D 1 86 ? 35.255 -16.728 30.192 1.00 54.14 525 MET C CA 1
ATOM 4788 C C . MET D 1 86 ? 34.822 -17.804 29.243 1.00 53.72 525 MET C C 1
ATOM 4789 O O . MET D 1 86 ? 34.899 -17.627 28.065 1.00 53.41 525 MET C O 1
ATOM 4794 N N . PRO D 1 87 ? 34.366 -18.927 29.745 1.00 54.11 526 PRO C N 1
ATOM 4795 C CA . PRO D 1 87 ? 33.869 -19.937 28.841 1.00 54.29 526 PRO C CA 1
ATOM 4796 C C . PRO D 1 87 ? 32.617 -19.457 28.184 1.00 54.40 526 PRO C C 1
ATOM 4797 O O . PRO D 1 87 ? 31.624 -19.187 28.825 1.00 54.23 526 PRO C O 1
ATOM 4801 N N . GLY D 1 88 ? 32.711 -19.323 26.879 1.00 54.39 527 GLY C N 1
ATOM 4802 C CA . GLY D 1 88 ? 31.570 -18.959 26.056 1.00 54.14 527 GLY C CA 1
ATOM 4803 C C . GLY D 1 88 ? 31.493 -17.475 25.769 1.00 54.22 527 GLY C C 1
ATOM 4804 O O . GLY D 1 88 ? 30.759 -17.056 24.857 1.00 54.73 527 GLY C O 1
ATOM 4805 N N . CYS D 1 89 ? 32.261 -16.690 26.531 1.00 53.18 528 CYS C N 1
ATOM 4806 C CA . CYS D 1 89 ? 32.237 -15.236 26.439 1.00 52.48 528 CYS C CA 1
ATOM 4807 C C . CYS D 1 89 ? 33.545 -14.660 25.922 1.00 51.29 528 CYS C C 1
ATOM 4808 O O . CYS D 1 89 ? 34.629 -15.011 26.402 1.00 51.24 528 CYS C O 1
ATOM 4811 N N . PHE D 1 90 ? 33.405 -13.753 24.958 1.00 49.65 529 PHE C N 1
ATOM 4812 C CA . PHE D 1 90 ? 34.508 -13.231 24.162 1.00 47.68 529 PHE C CA 1
ATOM 4813 C C . PHE D 1 90 ? 34.364 -11.712 24.027 1.00 47.94 529 PHE C C 1
ATOM 4814 O O . PHE D 1 90 ? 33.325 -11.132 24.385 1.00 46.48 529 PHE C O 1
ATOM 4822 N N . MET D 1 91 ? 35.457 -11.084 23.598 1.00 48.33 530 MET C N 1
ATOM 4823 C CA . MET D 1 91 ? 35.509 -9.664 23.273 1.00 48.25 530 MET C CA 1
ATOM 4824 C C . MET D 1 91 ? 36.064 -9.571 21.865 1.00 48.04 530 MET C C 1
ATOM 4825 O O . MET D 1 91 ? 37.089 -10.196 21.547 1.00 47.97 530 MET C O 1
ATOM 4830 N N . LEU D 1 92 ? 35.367 -8.837 21.012 1.00 47.70 531 LEU C N 1
ATOM 4831 C CA . LEU D 1 92 ? 35.979 -8.393 19.779 1.00 48.30 531 LEU C CA 1
ATOM 4832 C C . LEU D 1 92 ? 36.686 -7.056 20.009 1.00 49.16 531 LEU C C 1
ATOM 4833 O O . LEU D 1 92 ? 36.029 -6.002 20.158 1.00 48.88 531 LEU C O 1
ATOM 4838 N N . ASP D 1 93 ? 38.010 -7.108 20.084 1.00 49.24 532 ASP C N 1
ATOM 4839 C CA . ASP D 1 93 ? 38.830 -5.889 20.213 1.00 51.28 532 ASP C CA 1
ATOM 4840 C C . ASP D 1 93 ? 39.072 -5.285 18.812 1.00 51.77 532 ASP C C 1
ATOM 4841 O O . ASP D 1 93 ? 39.467 -6.009 17.871 1.00 52.74 532 ASP C O 1
ATOM 4846 N N . VAL D 1 94 ? 38.838 -3.983 18.681 1.00 52.17 533 VAL C N 1
ATOM 4847 C CA . VAL D 1 94 ? 38.870 -3.324 17.381 1.00 52.92 533 VAL C CA 1
ATOM 4848 C C . VAL D 1 94 ? 39.797 -2.114 17.401 1.00 53.51 533 VAL C C 1
ATOM 4849 O O . VAL D 1 94 ? 39.549 -1.141 18.113 1.00 54.31 533 VAL C O 1
ATOM 4853 N N . LYS D 1 95 ? 40.866 -2.181 16.614 1.00 53.90 534 LYS C N 1
ATOM 4854 C CA . LYS D 1 95 ? 41.976 -1.248 16.746 1.00 54.64 534 LYS C CA 1
ATOM 4855 C C . LYS D 1 95 ? 42.322 -0.560 15.413 1.00 54.00 534 LYS C C 1
ATOM 4856 O O . LYS D 1 95 ? 42.274 -1.175 14.353 1.00 54.78 534 LYS C O 1
ATOM 4862 N N . SER D 1 96 ? 42.615 0.729 15.461 1.00 53.39 535 SER C N 1
ATOM 4863 C CA . SER D 1 96 ? 43.005 1.467 14.275 1.00 52.42 535 SER C CA 1
ATOM 4864 C C . SER D 1 96 ? 44.517 1.327 14.003 1.00 52.65 535 SER C C 1
ATOM 4865 O O . SER D 1 96 ? 45.331 1.443 14.920 1.00 52.59 535 SER C O 1
ATOM 4868 N N . ASN D 1 97 ? 44.882 1.067 12.748 1.00 52.13 536 ASN C N 1
ATOM 4869 C CA . ASN D 1 97 ? 46.276 1.147 12.329 1.00 52.39 536 ASN C CA 1
ATOM 4870 C C . ASN D 1 97 ? 46.520 2.350 11.404 1.00 51.51 536 ASN C C 1
ATOM 4871 O O . ASN D 1 97 ? 47.583 2.483 10.804 1.00 50.25 536 ASN C O 1
ATOM 4876 N N . GLY D 1 98 ? 45.517 3.223 11.308 1.00 50.84 537 GLY C N 1
ATOM 4877 C CA . GLY D 1 98 ? 45.671 4.481 10.590 1.00 49.25 537 GLY C CA 1
ATOM 4878 C C . GLY D 1 98 ? 45.014 4.588 9.231 1.00 48.39 537 GLY C C 1
ATOM 4879 O O . GLY D 1 98 ? 44.146 3.786 8.860 1.00 47.27 537 GLY C O 1
ATOM 4880 N N . TYR D 1 99 ? 45.452 5.610 8.500 1.00 48.03 538 TYR C N 1
ATOM 4881 C CA . TYR D 1 99 ? 44.943 5.951 7.180 1.00 48.07 538 TYR C CA 1
ATOM 4882 C C . TYR D 1 99 ? 46.086 6.183 6.189 1.00 48.70 538 TYR C C 1
ATOM 4883 O O . TYR D 1 99 ? 47.121 6.767 6.531 1.00 48.59 538 TYR C O 1
ATOM 4892 N N . LYS D 1 100 ? 45.899 5.726 4.959 1.00 49.47 539 LYS C N 1
ATOM 4893 C CA . LYS D 1 100 ? 46.928 5.910 3.938 1.00 50.62 539 LYS C CA 1
ATOM 4894 C C . LYS D 1 100 ? 46.355 6.387 2.598 1.00 51.13 539 LYS C C 1
ATOM 4895 O O . LYS D 1 100 ? 45.588 5.679 1.956 1.00 50.87 539 LYS C O 1
ATOM 4901 N N . ASP D 1 101 ? 46.760 7.591 2.198 1.00 52.38 540 ASP C N 1
ATOM 4902 C CA . ASP D 1 101 ? 46.256 8.290 1.007 1.00 53.56 540 ASP C CA 1
ATOM 4903 C C . ASP D 1 101 ? 46.957 7.872 -0.297 1.00 53.96 540 ASP C C 1
ATOM 4904 O O . ASP D 1 101 ? 48.147 7.537 -0.280 1.00 53.79 540 ASP C O 1
ATOM 4909 N N . ILE D 1 102 ? 46.200 7.902 -1.406 1.00 54.71 541 ILE C N 1
ATOM 4910 C CA . I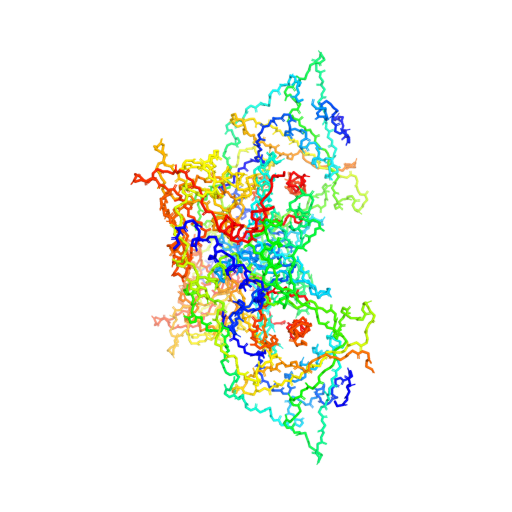LE D 1 102 ? 46.679 7.607 -2.793 1.00 55.23 541 ILE C CA 1
ATOM 4911 C C . ILE D 1 102 ? 47.516 6.305 -2.921 1.00 55.30 541 ILE C C 1
ATOM 4912 O O . ILE D 1 102 ? 48.679 6.323 -3.359 1.00 54.67 541 ILE C O 1
ATOM 4917 N N . TYR D 1 103 ? 46.888 5.188 -2.528 1.00 55.42 542 TYR C N 1
ATOM 4918 C CA . TYR D 1 103 ? 47.549 3.877 -2.427 1.00 55.50 542 TYR C CA 1
ATOM 4919 C C . TYR D 1 103 ? 48.099 3.363 -3.764 1.00 55.63 542 TYR C C 1
ATOM 4920 O O . TYR D 1 103 ? 49.307 3.470 -4.048 1.00 55.45 542 TYR C O 1
ATOM 4922 N N . LEU D 1 117 ? 48.631 14.145 12.582 1.00 54.07 556 LEU C N 1
ATOM 4923 C CA . LEU D 1 117 ? 47.498 13.823 13.442 1.00 54.53 556 LEU C CA 1
ATOM 4924 C C . LEU D 1 117 ? 47.106 12.355 13.311 1.00 54.32 556 LEU C C 1
ATOM 4925 O O . LEU D 1 117 ? 47.119 11.794 12.215 1.00 54.80 556 LEU C O 1
ATOM 4930 N N . LYS D 1 118 ? 46.759 11.738 14.436 1.00 53.94 557 LYS C N 1
ATOM 4931 C CA . LYS D 1 118 ? 45.959 10.518 14.425 1.00 54.35 557 LYS C CA 1
ATOM 4932 C C . LYS D 1 118 ? 44.563 10.769 14.983 1.00 53.25 557 LYS C C 1
ATOM 4933 O O . LYS D 1 118 ? 44.372 10.838 16.197 1.00 53.87 557 LYS C O 1
ATOM 4939 N N . SER D 1 119 ? 43.589 10.906 14.089 1.00 51.30 558 SER C N 1
ATOM 4940 C CA . SER D 1 119 ? 42.242 11.210 14.481 1.00 49.48 558 SER C CA 1
ATOM 4941 C C . SER D 1 119 ? 41.521 9.907 14.836 1.00 48.77 558 SER C C 1
ATOM 4942 O O . SER D 1 119 ? 41.910 8.840 14.378 1.00 49.35 558 SER C O 1
ATOM 4945 N N . SER D 1 120 ? 40.505 9.992 15.685 1.00 47.76 559 SER C N 1
ATOM 4946 C CA . SER D 1 120 ? 39.632 8.859 15.966 1.00 47.55 559 SER C CA 1
ATOM 4947 C C . SER D 1 120 ? 38.613 8.693 14.827 1.00 47.03 559 SER C C 1
ATOM 4948 O O . SER D 1 120 ? 37.847 7.737 14.775 1.00 45.78 559 SER C O 1
ATOM 4951 N N . PHE D 1 121 ? 38.654 9.646 13.893 1.00 47.79 560 PHE C N 1
ATOM 4952 C CA . PHE D 1 121 ? 37.781 9.669 12.721 1.00 47.95 560 PHE C CA 1
ATOM 4953 C C . PHE D 1 121 ? 38.550 9.580 11.412 1.00 48.02 560 PHE C C 1
ATOM 4954 O O . PHE D 1 121 ? 39.615 10.158 11.288 1.00 48.42 560 PHE C O 1
ATOM 4962 N N . PRO D 1 122 ? 38.002 8.865 10.413 1.00 48.80 561 PRO C N 1
ATOM 4963 C CA . PRO D 1 122 ? 36.716 8.138 10.414 1.00 48.59 561 PRO C CA 1
ATOM 4964 C C . PRO D 1 122 ? 36.733 6.737 11.014 1.00 48.73 561 PRO C C 1
ATOM 4965 O O . PRO D 1 122 ? 35.752 6.019 10.848 1.00 48.93 561 PRO C O 1
ATOM 4969 N N . PHE D 1 123 ? 37.811 6.352 11.703 1.00 49.26 562 PHE C N 1
ATOM 4970 C CA . PHE D 1 123 ? 37.867 5.068 12.406 1.00 49.35 562 PHE C CA 1
ATOM 4971 C C . PHE D 1 123 ? 36.558 4.777 13.170 1.00 49.59 562 PHE C C 1
ATOM 4972 O O . PHE D 1 123 ? 35.905 3.742 12.910 1.00 49.64 562 PHE C O 1
ATOM 4980 N N . LEU D 1 124 ? 36.120 5.712 14.015 1.00 49.92 563 LEU C N 1
ATOM 4981 C CA . LEU D 1 124 ? 34.872 5.531 14.808 1.00 50.41 563 LEU C CA 1
ATOM 4982 C C . LEU D 1 124 ? 33.576 5.429 13.997 1.00 51.19 563 LEU C C 1
ATOM 4983 O O . LEU D 1 124 ? 32.604 4.743 14.395 1.00 51.51 563 LEU C O 1
ATOM 4988 N N . ASP D 1 125 ? 33.564 6.105 12.846 1.00 52.23 564 ASP C N 1
ATOM 4989 C CA . ASP D 1 125 ? 32.445 6.022 11.890 1.00 51.55 564 ASP C CA 1
ATOM 4990 C C . ASP D 1 125 ? 32.423 4.675 11.185 1.00 51.08 564 ASP C C 1
ATOM 4991 O O . ASP D 1 125 ? 31.355 4.131 10.905 1.00 50.69 564 ASP C O 1
ATOM 4996 N N . LEU D 1 126 ? 33.611 4.167 10.881 1.00 51.03 565 LEU C N 1
ATOM 4997 C CA . LEU D 1 126 ? 33.803 2.830 10.327 1.00 51.29 565 LEU C CA 1
ATOM 4998 C C . LEU D 1 126 ? 33.448 1.747 11.346 1.00 52.26 565 LEU C C 1
ATOM 4999 O O . LEU D 1 126 ? 32.750 0.779 11.010 1.00 53.04 565 LEU C O 1
ATOM 5004 N N . CYS D 1 127 ? 33.887 1.919 12.601 1.00 53.13 566 CYS C N 1
ATOM 5005 C CA . CYS D 1 127 ? 33.422 1.060 13.712 1.00 53.81 566 CYS C CA 1
ATOM 5006 C C . CYS D 1 127 ? 31.891 0.978 13.852 1.00 53.14 566 CYS C C 1
ATOM 5007 O O . CYS D 1 127 ? 31.343 -0.074 14.126 1.00 53.25 566 CYS C O 1
ATOM 5010 N N . ALA D 1 128 ? 31.208 2.106 13.707 1.00 53.12 567 ALA C N 1
ATOM 5011 C CA . ALA D 1 128 ? 29.753 2.126 13.792 1.00 52.79 567 ALA C CA 1
ATOM 5012 C C . ALA D 1 128 ? 29.126 1.285 12.660 1.00 53.30 567 ALA C C 1
ATOM 5013 O O . ALA D 1 128 ? 28.095 0.622 12.854 1.00 53.78 567 ALA C O 1
ATOM 5015 N N . MET D 1 129 ? 29.771 1.312 11.490 1.00 53.05 568 MET C N 1
ATOM 5016 C CA . MET D 1 129 ? 29.361 0.565 10.315 1.00 53.03 568 MET C CA 1
ATOM 5017 C C . MET D 1 129 ? 29.429 -0.928 10.668 1.00 52.37 568 MET C C 1
ATOM 5018 O O . MET D 1 129 ? 28.459 -1.674 10.463 1.00 52.36 568 MET C O 1
ATOM 5023 N N . LEU D 1 130 ? 30.572 -1.334 11.226 1.00 51.82 569 LEU C N 1
ATOM 5024 C CA . LEU D 1 130 ? 30.853 -2.704 11.638 1.00 51.86 569 LEU C CA 1
ATOM 5025 C C . LEU D 1 130 ? 29.878 -3.194 12.689 1.00 51.62 569 LEU C C 1
ATOM 5026 O O . LEU D 1 130 ? 29.283 -4.258 12.543 1.00 51.36 569 LEU C O 1
ATOM 5031 N N . VAL D 1 131 ? 29.728 -2.408 13.752 1.00 51.83 570 VAL C N 1
ATOM 5032 C CA . VAL D 1 131 ? 28.761 -2.703 14.825 1.00 52.08 570 VAL C CA 1
ATOM 5033 C C . VAL D 1 131 ? 27.364 -2.952 14.277 1.00 51.71 570 VAL C C 1
ATOM 5034 O O . VAL D 1 131 ? 26.739 -3.977 14.603 1.00 52.52 570 VAL C O 1
ATOM 5038 N N . CYS D 1 132 ? 26.900 -2.068 13.396 1.00 51.31 571 CYS C N 1
ATOM 5039 C CA . CYS D 1 132 ? 25.571 -2.221 12.811 1.00 51.24 571 CYS C CA 1
ATOM 5040 C C . CYS D 1 132 ? 25.410 -3.461 11.976 1.00 50.47 571 CYS C C 1
ATOM 5041 O O . CYS D 1 132 ? 24.295 -3.963 11.863 1.00 51.90 571 CYS C O 1
ATOM 5044 N N . LYS D 1 133 ? 26.492 -3.927 11.352 1.00 49.47 572 LYS C N 1
ATOM 5045 C CA . LYS D 1 133 ? 26.432 -5.158 10.551 1.00 48.59 572 LYS C CA 1
ATOM 5046 C C . LYS D 1 133 ? 26.423 -6.377 11.475 1.00 47.87 572 LYS C C 1
ATOM 5047 O O . LYS D 1 133 ? 25.721 -7.340 11.217 1.00 46.35 572 LYS C O 1
ATOM 5053 N N . LEU D 1 134 ? 27.200 -6.300 12.556 1.00 47.67 573 LEU C N 1
ATOM 5054 C CA . LEU D 1 134 ? 27.290 -7.375 13.507 1.00 48.27 573 LEU C CA 1
ATOM 5055 C C . LEU D 1 134 ? 25.935 -7.622 14.141 1.00 49.34 573 LEU C C 1
ATOM 5056 O O . LEU D 1 134 ? 25.602 -8.758 14.371 1.00 50.18 573 LEU C O 1
ATOM 5061 N N . PHE D 1 135 ? 25.163 -6.550 14.376 1.00 50.66 574 PHE C N 1
ATOM 5062 C CA . PHE D 1 135 ? 23.874 -6.574 15.100 1.00 51.63 574 PHE C CA 1
ATOM 5063 C C . PHE D 1 135 ? 22.671 -6.854 14.248 1.00 53.05 574 PHE C C 1
ATOM 5064 O O . PHE D 1 135 ? 21.582 -7.160 14.771 1.00 53.24 574 PHE C O 1
ATOM 5072 N N . SER D 1 136 ? 22.840 -6.744 12.940 1.00 54.48 575 SER C N 1
ATOM 5073 C CA . SER D 1 136 ? 21.681 -6.805 12.075 1.00 56.03 575 SER C CA 1
ATOM 5074 C C . SER D 1 136 ? 21.616 -8.086 11.269 1.00 56.95 575 SER C C 1
ATOM 5075 O O . SER D 1 136 ? 20.597 -8.325 10.608 1.00 57.68 575 SER C O 1
ATOM 5078 N N . ALA D 1 137 ? 22.667 -8.908 11.330 1.00 57.64 576 ALA C N 1
ATOM 5079 C CA . ALA D 1 137 ? 22.732 -10.174 10.575 1.00 59.10 576 ALA C CA 1
ATOM 5080 C C . ALA D 1 137 ? 21.432 -11.008 10.557 1.00 60.57 576 ALA C C 1
ATOM 5081 O O . ALA D 1 137 ? 21.118 -11.742 9.584 1.00 61.34 576 ALA C O 1
ATOM 5084 N N . GLU E 2 5 ? 48.819 -7.318 4.897 1.00 20.00 206 GLU D N 1
ATOM 5085 C CA . GLU E 2 5 ? 49.168 -8.622 4.350 1.00 20.00 206 GLU D CA 1
ATOM 5086 C C . GLU E 2 5 ? 48.746 -8.798 2.893 1.00 20.00 206 GLU D C 1
ATOM 5087 O O . GLU E 2 5 ? 49.303 -8.165 2.027 1.00 57.36 206 GLU D O 1
ATOM 5093 N N . GLN E 2 6 ? 47.734 -9.604 2.612 1.00 55.64 207 GLN D N 1
ATOM 5094 C CA . GLN E 2 6 ? 46.777 -9.158 1.610 1.00 54.86 207 GLN D CA 1
ATOM 5095 C C . GLN E 2 6 ? 45.325 -9.572 1.486 1.00 54.52 207 GLN D C 1
ATOM 5096 O O . GLN E 2 6 ? 44.903 -10.608 1.945 1.00 54.50 207 GLN D O 1
ATOM 5102 N N . TYR E 2 7 ? 44.550 -8.712 0.863 1.00 53.86 208 TYR D N 1
ATOM 5103 C CA . TYR E 2 7 ? 43.172 -8.560 1.297 1.00 53.31 208 TYR D CA 1
ATOM 5104 C C . TYR E 2 7 ? 42.174 -9.200 0.354 1.00 53.09 208 TYR D C 1
ATOM 5105 O O . TYR E 2 7 ? 42.118 -8.865 -0.824 1.00 52.99 208 TYR D O 1
ATOM 5114 N N . SER E 2 8 ? 41.384 -10.115 0.903 1.00 52.86 209 SER D N 1
ATOM 5115 C CA . SER E 2 8 ? 40.343 -10.802 0.166 1.00 52.41 209 SER D CA 1
ATOM 5116 C C . SER E 2 8 ? 38.998 -10.142 0.421 1.00 52.14 209 SER D C 1
ATOM 5117 O O . SER E 2 8 ? 38.811 -9.456 1.426 1.00 51.93 209 SER D O 1
ATOM 5120 N N . THR E 2 9 ? 38.065 -10.340 -0.504 1.00 51.93 210 THR D N 1
ATOM 5121 C CA . THR E 2 9 ? 36.674 -9.991 -0.256 1.00 51.80 210 THR D CA 1
ATOM 5122 C C . THR E 2 9 ? 35.820 -11.253 -0.102 1.00 51.26 210 THR D C 1
ATOM 5123 O O . THR E 2 9 ? 34.619 -11.180 0.178 1.00 50.95 210 THR D O 1
ATOM 5127 N N . GLU E 2 10 ? 36.484 -12.399 -0.253 1.00 50.93 211 GLU D N 1
ATOM 5128 C CA . GLU E 2 10 ? 35.888 -13.725 -0.113 1.00 50.95 211 GLU D CA 1
ATOM 5129 C C . GLU E 2 10 ? 36.010 -14.283 1.305 1.00 50.73 211 GLU D C 1
ATOM 5130 O O . GLU E 2 10 ? 37.116 -14.487 1.823 1.00 50.69 211 GLU D O 1
ATOM 5136 N N . ILE E 2 11 ? 34.856 -14.538 1.915 1.00 50.38 212 ILE D N 1
ATOM 5137 C CA . ILE E 2 11 ? 34.778 -15.178 3.220 1.00 50.16 212 ILE D CA 1
ATOM 5138 C C . ILE E 2 11 ? 35.467 -16.551 3.167 1.00 49.78 212 ILE D C 1
ATOM 5139 O O . ILE E 2 11 ? 35.231 -17.329 2.242 1.00 49.52 212 ILE D O 1
ATOM 5144 N N . PRO E 2 12 ? 36.349 -16.836 4.147 1.00 49.67 213 PRO D N 1
ATOM 5145 C CA . PRO E 2 12 ? 37.107 -18.095 4.177 1.00 49.72 213 PRO D CA 1
ATOM 5146 C C . PRO E 2 12 ? 36.220 -19.330 4.052 1.00 49.45 213 PRO D C 1
ATOM 5147 O O . PRO E 2 12 ? 35.289 -19.518 4.837 1.00 49.20 213 PRO D O 1
ATOM 5151 N N . ALA E 2 13 ? 36.539 -20.160 3.066 1.00 49.44 214 ALA D N 1
ATOM 5152 C CA . ALA E 2 13 ? 35.668 -21.248 2.629 1.00 49.28 214 ALA D CA 1
ATOM 5153 C C . ALA E 2 13 ? 35.305 -22.231 3.741 1.00 49.10 214 ALA D C 1
ATOM 5154 O O . ALA E 2 13 ? 34.157 -22.681 3.828 1.00 49.02 214 ALA D O 1
ATOM 5156 N N . PHE E 2 14 ? 36.278 -22.548 4.592 1.00 48.74 215 PHE D N 1
ATOM 5157 C CA . PHE E 2 14 ? 36.104 -23.609 5.577 1.00 48.43 215 PHE D CA 1
ATOM 5158 C C . PHE E 2 14 ? 35.125 -23.241 6.698 1.00 48.61 215 PHE D C 1
ATOM 5159 O O . PHE E 2 14 ? 34.480 -24.129 7.256 1.00 48.58 215 PHE D O 1
ATOM 5167 N N . LEU E 2 15 ? 35.007 -21.940 6.998 1.00 48.62 216 LEU D N 1
ATOM 5168 C CA . LEU E 2 15 ? 34.067 -21.424 8.012 1.00 48.89 216 LEU D CA 1
ATOM 5169 C C . LEU E 2 15 ? 32.598 -21.495 7.568 1.00 49.69 216 LEU D C 1
ATOM 5170 O O . LEU E 2 15 ? 31.698 -21.652 8.394 1.00 49.51 216 LEU D O 1
ATOM 5175 N N . THR E 2 16 ? 32.379 -21.372 6.258 1.00 50.94 217 THR D N 1
ATOM 5176 C CA . THR E 2 16 ? 31.058 -21.437 5.620 1.00 52.14 217 THR D CA 1
ATOM 5177 C C . THR E 2 16 ? 30.455 -22.855 5.581 1.00 53.21 217 THR D C 1
ATOM 5178 O O . THR E 2 16 ? 29.242 -23.023 5.409 1.00 53.34 217 THR D O 1
ATOM 5182 N N . SER E 2 17 ? 31.298 -23.875 5.734 1.00 54.57 218 SER D N 1
ATOM 5183 C CA . SER E 2 17 ? 30.841 -25.274 5.686 1.00 55.65 218 SER D CA 1
ATOM 5184 C C . SER E 2 17 ? 30.552 -25.722 7.131 1.00 56.39 218 SER D C 1
ATOM 5185 O O . SER E 2 17 ? 30.337 -24.882 8.015 1.00 56.63 218 SER D O 1
ATOM 5188 N N . ASN E 2 18 ? 30.549 -27.032 7.356 1.00 57.26 219 ASN D N 1
ATOM 5189 C CA . ASN E 2 18 ? 30.321 -27.580 8.688 1.00 57.96 219 ASN D CA 1
ATOM 5190 C C . ASN E 2 18 ? 31.493 -28.428 9.171 1.00 58.53 219 ASN D C 1
ATOM 5191 O O . ASN E 2 18 ? 32.029 -29.245 8.423 1.00 58.41 219 ASN D O 1
ATOM 5196 N N . THR E 2 19 ? 31.885 -28.227 10.425 1.00 59.14 220 THR D N 1
ATOM 5197 C CA . THR E 2 19 ? 32.283 -26.908 10.901 1.00 59.71 220 THR D CA 1
ATOM 5198 C C . THR E 2 19 ? 31.540 -26.535 12.179 1.00 59.91 220 THR D C 1
ATOM 5199 O O . THR E 2 19 ? 31.976 -25.663 12.931 1.00 59.76 220 THR D O 1
ATOM 5203 N N . LEU E 2 20 ? 30.415 -27.201 12.419 1.00 60.24 221 LEU D N 1
ATOM 5204 C CA . LEU E 2 20 ? 29.777 -27.180 13.730 1.00 60.46 221 LEU D CA 1
ATOM 5205 C C . LEU E 2 20 ? 30.441 -28.168 14.683 1.00 60.41 221 LEU D C 1
ATOM 5206 O O . LEU E 2 20 ? 30.750 -27.830 15.826 1.00 60.56 221 LEU D O 1
ATOM 5211 N N . GLN E 2 21 ? 30.657 -29.389 14.205 1.00 60.10 222 GLN D N 1
ATOM 5212 C CA . GLN E 2 21 ? 31.348 -30.407 14.988 1.00 59.65 222 GLN D CA 1
ATOM 5213 C C . GLN E 2 21 ? 32.861 -30.273 14.854 1.00 59.40 222 GLN D C 1
ATOM 5214 O O . GLN E 2 21 ? 33.567 -30.082 15.843 1.00 59.28 222 GLN D O 1
ATOM 5220 N N . GLU E 2 22 ? 33.352 -30.376 13.623 1.00 59.01 223 GLU D N 1
ATOM 5221 C CA . GLU E 2 22 ? 34.779 -30.531 13.379 1.00 58.58 223 GLU D CA 1
ATOM 5222 C C . GLU E 2 22 ? 35.085 -30.555 11.861 1.00 58.40 223 GLU D C 1
ATOM 5223 O O . GLU E 2 22 ? 34.189 -30.875 11.072 1.00 58.28 223 GLU D O 1
ATOM 5229 N N . LEU E 2 23 ? 36.325 -30.269 11.430 1.00 57.84 224 LEU D N 1
ATOM 5230 C CA . LEU E 2 23 ? 37.534 -30.184 12.280 1.00 57.04 224 LEU D CA 1
ATOM 5231 C C . LEU E 2 23 ? 37.425 -29.298 13.509 1.00 55.71 224 LEU D C 1
ATOM 5232 O O . LEU E 2 23 ? 36.618 -28.370 13.533 1.00 55.38 224 LEU D O 1
ATOM 5237 N N . LYS E 2 24 ? 38.210 -29.644 14.535 1.00 54.36 225 LYS D N 1
ATOM 5238 C CA . LYS E 2 24 ? 38.406 -28.776 15.702 1.00 53.18 225 LYS D CA 1
ATOM 5239 C C . LYS E 2 24 ? 39.511 -27.769 15.404 1.00 51.77 225 LYS D C 1
ATOM 5240 O O . LYS E 2 24 ? 40.488 -28.052 14.690 1.00 51.35 225 LYS D O 1
ATOM 5246 N N . LEU E 2 25 ? 39.330 -26.583 15.958 1.00 50.23 226 LEU D N 1
ATOM 5247 C CA . LEU E 2 25 ? 40.108 -25.436 15.556 1.00 48.46 226 LEU D CA 1
ATOM 5248 C C . LEU E 2 25 ? 40.889 -24.855 16.729 1.00 47.46 226 LEU D C 1
ATOM 5249 O O . LEU E 2 25 ? 40.624 -25.200 17.889 1.00 46.79 226 LEU D O 1
ATOM 5254 N N . PRO E 2 26 ? 41.877 -23.995 16.430 1.00 46.61 227 PRO D N 1
ATOM 5255 C CA . PRO E 2 26 ? 42.540 -23.289 17.505 1.00 46.18 227 PRO D CA 1
ATOM 5256 C C . PRO E 2 26 ? 41.548 -22.365 18.211 1.00 45.62 227 PRO D C 1
ATOM 5257 O O . PRO E 2 26 ? 40.516 -21.986 17.640 1.00 45.26 227 PRO D O 1
ATOM 5261 N N . LYS E 2 27 ? 41.865 -22.051 19.460 1.00 45.24 228 LYS D N 1
ATOM 5262 C CA . LYS E 2 27 ? 41.129 -21.087 20.252 1.00 44.47 228 LYS D CA 1
ATOM 5263 C C . LYS E 2 27 ? 41.815 -19.722 20.171 1.00 44.01 228 LYS D C 1
ATOM 5264 O O . LYS E 2 27 ? 43.023 -19.654 19.874 1.00 43.25 228 LYS D O 1
ATOM 5270 N N . PRO E 2 28 ? 41.046 -18.629 20.410 1.00 43.60 229 PRO D N 1
ATOM 5271 C CA . PRO E 2 28 ? 41.599 -17.273 20.509 1.00 43.37 229 PRO D CA 1
ATOM 5272 C C . PRO E 2 28 ? 42.391 -17.096 21.817 1.00 43.87 229 PRO D C 1
ATOM 5273 O O . PRO E 2 28 ? 42.140 -17.829 22.786 1.00 43.18 229 PRO D O 1
ATOM 5277 N N . PRO E 2 29 ? 43.333 -16.122 21.866 1.00 44.54 230 PRO D N 1
ATOM 5278 C CA . PRO E 2 29 ? 44.063 -15.948 23.135 1.00 44.90 230 PRO D CA 1
ATOM 5279 C C . PRO E 2 29 ? 43.131 -15.477 24.255 1.00 45.45 230 PRO D C 1
ATOM 5280 O O . PRO E 2 29 ? 41.998 -15.096 24.005 1.00 45.43 230 PRO D O 1
ATOM 5284 N N . SER E 2 30 ? 43.615 -15.559 25.484 1.00 46.76 231 SER D N 1
ATOM 5285 C CA . SER E 2 30 ? 42.907 -15.131 26.681 1.00 47.27 231 SER D CA 1
ATOM 5286 C C . SER E 2 30 ? 42.940 -13.605 26.717 1.00 47.71 231 SER D C 1
ATOM 5287 O O . SER E 2 30 ? 43.848 -13.002 26.164 1.00 48.99 231 SER D O 1
ATOM 5290 N N . LEU E 2 31 ? 41.961 -12.969 27.349 1.00 47.59 232 LEU D N 1
ATOM 5291 C CA . LEU E 2 31 ? 41.945 -11.507 27.395 1.00 47.73 232 LEU D CA 1
ATOM 5292 C C . LEU E 2 31 ? 43.064 -10.979 28.293 1.00 47.52 232 LEU D C 1
ATOM 5293 O O . LEU E 2 31 ? 43.173 -11.390 29.448 1.00 46.90 232 LEU D O 1
ATOM 5298 N N . PRO E 2 32 ? 43.896 -10.074 27.776 1.00 47.59 233 PRO D N 1
ATOM 5299 C CA . PRO E 2 32 ? 44.944 -9.485 28.620 1.00 48.08 233 PRO D CA 1
ATOM 5300 C C . PRO E 2 32 ? 44.369 -8.531 29.670 1.00 48.71 233 PRO D C 1
ATOM 5301 O O . PRO E 2 32 ? 43.344 -7.900 29.423 1.00 48.64 233 PRO D O 1
ATOM 5305 N N . PRO E 2 33 ? 45.011 -8.460 30.858 1.00 49.59 234 PRO D N 1
ATOM 5306 C CA . PRO E 2 33 ? 44.562 -7.609 31.965 1.00 49.98 234 PRO D CA 1
ATOM 5307 C C . PRO E 2 33 ? 44.358 -6.156 31.557 1.00 50.67 234 PRO D C 1
ATOM 5308 O O . PRO E 2 33 ? 43.384 -5.535 31.978 1.00 50.73 234 PRO D O 1
ATOM 5312 N N . HIS E 2 34 ? 45.234 -5.629 30.711 1.00 51.99 235 HIS D N 1
ATOM 5313 C CA . HIS E 2 34 ? 45.129 -4.223 30.302 1.00 53.39 235 HIS D CA 1
ATOM 5314 C C . HIS E 2 34 ? 43.818 -3.873 29.566 1.00 53.56 235 HIS D C 1
ATOM 5315 O O . HIS E 2 34 ? 43.417 -2.705 29.528 1.00 54.74 235 HIS D O 1
ATOM 5322 N N . LEU E 2 35 ? 43.115 -4.863 29.021 1.00 53.33 236 LEU D N 1
ATOM 5323 C CA . LEU E 2 35 ? 41.848 -4.562 28.341 1.00 52.71 236 LEU D CA 1
ATOM 5324 C C . LEU E 2 35 ? 40.613 -4.686 29.232 1.00 52.86 236 LEU D C 1
ATOM 5325 O O . LEU E 2 35 ? 39.487 -4.579 28.735 1.00 52.84 236 LEU D O 1
ATOM 5330 N N . GLU E 2 36 ? 40.827 -4.896 30.532 1.00 53.01 237 GLU D N 1
ATOM 5331 C CA . GLU E 2 36 ? 39.737 -5.163 31.484 1.00 54.45 237 GLU D CA 1
ATOM 5332 C C . GLU E 2 36 ? 39.059 -3.896 32.022 1.00 54.72 237 GLU D C 1
ATOM 5333 O O . GLU E 2 36 ? 37.889 -3.916 32.430 1.00 54.67 237 GLU D O 1
ATOM 5339 N N . LYS E 2 37 ? 39.805 -2.804 32.046 1.00 55.29 238 LYS D N 1
ATOM 5340 C CA . LYS E 2 37 ? 39.299 -1.563 32.571 1.00 56.44 238 LYS D CA 1
ATOM 5341 C C . LYS E 2 37 ? 39.539 -0.432 31.583 1.00 55.99 238 LYS D C 1
ATOM 5342 O O . LYS E 2 37 ? 40.435 -0.474 30.756 1.00 56.12 238 LYS D O 1
ATOM 5348 N N . CYS E 2 38 ? 38.716 0.592 31.697 1.00 56.45 239 CYS D N 1
ATOM 5349 C CA . CYS E 2 38 ? 38.590 1.576 30.660 1.00 55.27 239 CYS D CA 1
ATOM 5350 C C . CYS E 2 38 ? 38.495 2.942 31.333 1.00 53.65 239 CYS D C 1
ATOM 5351 O O . CYS E 2 38 ? 37.689 3.113 32.250 1.00 53.31 239 CYS D O 1
ATOM 5354 N N . ILE E 2 39 ? 39.346 3.888 30.913 1.00 52.50 240 ILE D N 1
ATOM 5355 C CA . ILE E 2 39 ? 39.462 5.233 31.561 1.00 51.37 240 ILE D CA 1
ATOM 5356 C C . ILE E 2 39 ? 38.221 6.136 31.549 1.00 50.63 240 ILE D C 1
ATOM 5357 O O . ILE E 2 39 ? 38.146 7.075 32.325 1.00 50.68 240 ILE D O 1
ATOM 5362 N N . LEU E 2 40 ? 37.269 5.872 30.659 1.00 50.27 241 LEU D N 1
ATOM 5363 C CA . LEU E 2 40 ? 35.993 6.605 30.619 1.00 50.21 241 LEU D CA 1
ATOM 5364 C C . LEU E 2 40 ? 35.112 6.364 31.820 1.00 50.47 241 LEU D C 1
ATOM 5365 O O . LEU E 2 40 ? 34.271 7.208 32.168 1.00 50.52 241 LEU D O 1
ATOM 5370 N N . ASN E 2 41 ? 35.316 5.200 32.426 1.00 51.07 242 ASN D N 1
ATOM 5371 C CA . ASN E 2 41 ? 34.657 4.763 33.637 1.00 52.33 242 ASN D CA 1
ATOM 5372 C C . ASN E 2 41 ? 35.098 5.483 34.906 1.00 53.73 242 ASN D C 1
ATOM 5373 O O . ASN E 2 41 ? 34.499 5.287 35.986 1.00 54.75 242 ASN D O 1
ATOM 5378 N N . SER E 2 42 ? 36.138 6.297 34.803 1.00 54.46 243 SER D N 1
ATOM 5379 C CA . SER E 2 42 ? 36.571 7.063 35.964 1.00 55.58 243 SER D CA 1
ATOM 5380 C C . SER E 2 42 ? 36.079 8.497 35.856 1.00 55.66 243 SER D C 1
ATOM 5381 O O . SER E 2 42 ? 35.908 9.014 34.750 1.00 55.76 243 SER D O 1
ATOM 5384 N N . ASN E 2 43 ? 35.830 9.121 37.012 1.00 56.20 244 ASN D N 1
ATOM 5385 C CA . ASN E 2 43 ? 35.440 10.541 37.085 1.00 56.01 244 ASN D CA 1
ATOM 5386 C C . ASN E 2 43 ? 35.934 11.189 38.391 1.00 55.92 244 ASN D C 1
ATOM 5387 O O . ASN E 2 43 ? 35.177 11.825 39.146 1.00 55.21 244 ASN D O 1
ATOM 5392 N N . THR E 2 44 ? 37.234 11.033 38.612 1.00 55.85 245 THR D N 1
ATOM 5393 C CA . THR E 2 44 ? 37.927 11.490 39.823 1.00 55.97 245 THR D CA 1
ATOM 5394 C C . THR E 2 44 ? 37.781 12.984 40.151 1.00 55.65 245 THR D C 1
ATOM 5395 O O . THR E 2 44 ? 37.479 13.348 41.295 1.00 55.67 245 THR D O 1
ATOM 5399 N N . ALA E 2 45 ? 37.975 13.844 39.155 1.00 55.41 246 ALA D N 1
ATOM 5400 C CA . ALA E 2 45 ? 37.913 15.295 39.370 1.00 55.35 246 ALA D CA 1
ATOM 5401 C C . ALA E 2 45 ? 36.578 15.919 38.923 1.00 55.16 246 ALA D C 1
ATOM 5402 O O . ALA E 2 45 ? 36.561 16.945 38.274 1.00 54.96 246 ALA D O 1
ATOM 5404 N N . TYR E 2 46 ? 35.465 15.300 39.301 1.00 55.34 247 TYR D N 1
ATOM 5405 C CA . TYR E 2 46 ? 34.138 15.711 38.839 1.00 55.68 247 TYR D CA 1
ATOM 5406 C C . TYR E 2 46 ? 33.772 17.125 39.284 1.00 56.24 247 TYR D C 1
ATOM 5407 O O . TYR E 2 46 ? 33.019 17.810 38.603 1.00 56.32 247 TYR D O 1
ATOM 5416 N N . LYS E 2 47 ? 34.313 17.537 40.435 1.00 57.25 248 LYS D N 1
ATOM 5417 C CA . LYS E 2 47 ? 34.102 18.858 41.026 1.00 57.74 248 LYS D CA 1
ATOM 5418 C C . LYS E 2 47 ? 34.929 19.941 40.348 1.00 58.26 248 LYS D C 1
ATOM 5419 O O . LYS E 2 47 ? 34.454 21.062 40.136 1.00 58.53 248 LYS D O 1
ATOM 5425 N N . GLU E 2 48 ? 36.182 19.616 40.043 1.00 58.51 249 GLU D N 1
ATOM 5426 C CA . GLU E 2 48 ? 37.093 20.565 39.404 1.00 58.80 249 GLU D CA 1
ATOM 5427 C C . GLU E 2 48 ? 36.828 20.678 37.879 1.00 57.51 249 GLU D C 1
ATOM 5428 O O . GLU E 2 48 ? 36.515 21.756 37.362 1.00 58.04 249 GLU D O 1
ATOM 5434 N N . ASP E 2 49 ? 36.953 19.566 37.177 1.00 55.65 250 ASP D N 1
ATOM 5435 C CA . ASP E 2 49 ? 36.720 19.521 35.747 1.00 54.66 250 ASP D CA 1
ATOM 5436 C C . ASP E 2 49 ? 36.393 18.067 35.456 1.00 53.10 250 ASP D C 1
ATOM 5437 O O . ASP E 2 49 ? 37.293 17.243 35.458 1.00 52.77 250 ASP D O 1
ATOM 5442 N N . GLN E 2 50 ? 35.107 17.735 35.274 1.00 52.06 251 GLN D N 1
ATOM 5443 C CA . GLN E 2 50 ? 34.666 16.326 35.106 1.00 50.67 251 GLN D CA 1
ATOM 5444 C C . GLN E 2 50 ? 35.147 15.697 33.789 1.00 50.43 251 GLN D C 1
ATOM 5445 O O . GLN E 2 50 ? 35.003 14.464 33.560 1.00 49.78 251 GLN D O 1
ATOM 5451 N N . SER E 2 51 ? 35.716 16.526 32.917 1.00 49.31 252 SER D N 1
ATOM 5452 C CA . SER E 2 51 ? 36.219 15.985 31.660 1.00 49.46 252 SER D CA 1
ATOM 5453 C C . SER E 2 51 ? 37.601 15.415 31.865 1.00 49.65 252 SER D C 1
ATOM 5454 O O . SER E 2 51 ? 38.090 14.705 31.003 1.00 49.49 252 SER D O 1
ATOM 5457 N N . VAL E 2 52 ? 38.220 15.736 33.005 1.00 49.84 253 VAL D N 1
ATOM 5458 C CA . VAL E 2 52 ? 39.578 15.262 33.295 1.00 49.75 253 VAL D CA 1
ATOM 5459 C C . VAL E 2 52 ? 39.567 13.736 33.509 1.00 51.01 253 VAL D C 1
ATOM 5460 O O . VAL E 2 52 ? 38.874 13.214 34.396 1.00 51.10 253 VAL D O 1
ATOM 5464 N N . LEU E 2 53 ? 40.336 13.056 32.658 1.00 51.39 254 LEU D N 1
ATOM 5465 C CA . LEU E 2 53 ? 40.564 11.615 32.715 1.00 51.58 254 LEU D CA 1
ATOM 5466 C C . LEU E 2 53 ? 41.988 11.298 33.233 1.00 52.20 254 LEU D C 1
ATOM 5467 O O . LEU E 2 53 ? 42.906 12.154 33.178 1.00 51.81 254 LEU D O 1
ATOM 5472 N N . PRO E 2 54 ? 42.186 10.059 33.730 1.00 52.74 255 PRO D N 1
ATOM 5473 C CA . PRO E 2 54 ? 43.570 9.621 33.948 1.00 53.17 255 PRO D CA 1
ATOM 5474 C C . PRO E 2 54 ? 44.289 9.542 32.611 1.00 53.69 255 PRO D C 1
ATOM 5475 O O . PRO E 2 54 ? 43.653 9.609 31.571 1.00 52.41 255 PRO D O 1
ATOM 5479 N N . ASN E 2 55 ? 45.610 9.400 32.647 1.00 55.32 256 ASN D N 1
ATOM 5480 C CA . ASN E 2 55 ? 46.360 9.072 31.446 1.00 56.57 256 ASN D CA 1
ATOM 5481 C C . ASN E 2 55 ? 45.996 7.676 30.909 1.00 57.40 256 ASN D C 1
ATOM 5482 O O . ASN E 2 55 ? 45.856 6.705 31.686 1.00 57.50 256 ASN D O 1
ATOM 5487 N N . PRO E 2 56 ? 45.798 7.575 29.579 1.00 58.09 257 PRO D N 1
ATOM 5488 C CA . PRO E 2 56 ? 45.505 6.276 29.009 1.00 58.43 257 PRO D CA 1
ATOM 5489 C C . PRO E 2 56 ? 46.761 5.415 28.973 1.00 58.90 257 PRO D C 1
ATOM 5490 O O . PRO E 2 56 ? 47.898 5.905 29.120 1.00 58.55 257 PRO D O 1
ATOM 5494 N N . ASN E 2 57 ? 46.535 4.128 28.807 1.00 59.52 258 ASN D N 1
ATOM 5495 C CA . ASN E 2 57 ? 47.602 3.186 28.617 1.00 60.39 258 ASN D CA 1
ATOM 5496 C C . ASN E 2 57 ? 48.019 3.203 27.141 1.00 60.90 258 ASN D C 1
ATOM 5497 O O . ASN E 2 57 ? 47.177 3.087 26.236 1.00 60.99 258 ASN D O 1
ATOM 5502 N N . HIS E 2 58 ? 49.326 3.351 26.940 1.00 61.37 259 HIS D N 1
ATOM 5503 C CA . HIS E 2 58 ? 49.994 3.480 25.641 1.00 62.33 259 HIS D CA 1
ATOM 5504 C C . HIS E 2 58 ? 49.571 2.437 24.603 1.00 61.73 259 HIS D C 1
ATOM 5505 O O . HIS E 2 58 ? 49.399 2.785 23.440 1.00 62.75 259 HIS D O 1
ATOM 5512 N N . VAL E 2 59 ? 49.372 1.179 24.994 1.00 60.85 260 VAL D N 1
ATOM 5513 C CA . VAL E 2 59 ? 48.964 0.160 24.002 1.00 59.90 260 VAL D CA 1
ATOM 5514 C C . VAL E 2 59 ? 47.446 0.063 23.798 1.00 59.49 260 VAL D C 1
ATOM 5515 O O . VAL E 2 59 ? 46.948 -0.920 23.233 1.00 59.51 260 VAL D O 1
ATOM 5519 N N . LEU E 2 60 ? 46.712 1.071 24.269 1.00 58.62 261 LEU D N 1
ATOM 5520 C CA . LEU E 2 60 ? 45.248 1.060 24.174 1.00 57.24 261 LEU D CA 1
ATOM 5521 C C . LEU E 2 60 ? 44.692 2.283 23.453 1.00 56.48 261 LEU D C 1
ATOM 5522 O O . LEU E 2 60 ? 43.478 2.555 23.514 1.00 57.39 261 LEU D O 1
ATOM 5527 N N . LEU E 2 61 ? 45.577 2.991 22.753 1.00 54.67 262 LEU D N 1
ATOM 5528 C CA . LEU E 2 61 ? 45.225 4.132 21.928 1.00 52.91 262 LEU D CA 1
ATOM 5529 C C . LEU E 2 61 ? 44.555 3.665 20.660 1.00 52.57 262 LEU D C 1
ATOM 5530 O O . LEU E 2 61 ? 44.975 2.670 20.062 1.00 52.87 262 LEU D O 1
ATOM 5535 N N . ASN E 2 62 ? 43.521 4.404 20.249 1.00 51.21 263 ASN D N 1
ATOM 5536 C CA . ASN E 2 62 ? 42.678 4.061 19.096 1.00 50.63 263 ASN D CA 1
ATOM 5537 C C . ASN E 2 62 ? 42.174 2.595 19.001 1.00 49.17 263 ASN D C 1
ATOM 5538 O O . ASN E 2 62 ? 42.123 1.993 17.930 1.00 48.02 263 ASN D O 1
ATOM 5543 N N . HIS E 2 63 ? 41.831 2.057 20.171 1.00 48.67 264 HIS D N 1
ATOM 5544 C CA . HIS E 2 63 ? 41.003 0.851 20.344 1.00 47.19 264 HIS D CA 1
ATOM 5545 C C . HIS E 2 63 ? 39.571 1.283 20.656 1.00 47.58 264 HIS D C 1
ATOM 5546 O O . HIS E 2 63 ? 39.342 2.195 21.431 1.00 47.82 264 HIS D O 1
ATOM 5553 N N . LEU E 2 64 ? 38.604 0.577 20.101 1.00 47.36 265 LEU D N 1
ATOM 5554 C CA . LEU E 2 64 ? 37.223 0.872 20.340 1.00 46.22 265 LEU D CA 1
ATOM 5555 C C . LEU E 2 64 ? 36.816 0.451 21.772 1.00 46.60 265 LEU D C 1
ATOM 5556 O O . LEU E 2 64 ? 37.174 -0.639 22.219 1.00 45.53 265 LEU D O 1
ATOM 5561 N N . ALA E 2 65 ? 36.106 1.360 22.465 1.00 46.41 266 ALA D N 1
ATOM 5562 C CA . ALA E 2 65 ? 35.334 1.079 23.666 1.00 46.73 266 ALA D CA 1
ATOM 5563 C C . ALA E 2 65 ? 33.864 1.334 23.356 1.00 47.03 266 ALA D C 1
ATOM 5564 O O . ALA E 2 65 ? 33.553 2.168 22.531 1.00 48.52 266 ALA D O 1
ATOM 5566 N N . ALA E 2 66 ? 32.963 0.637 24.031 1.00 47.15 267 ALA D N 1
ATOM 5567 C CA . ALA E 2 66 ? 31.506 0.693 23.742 1.00 47.58 267 ALA D CA 1
ATOM 5568 C C . ALA E 2 66 ? 30.747 0.734 25.081 1.00 47.09 267 ALA D C 1
ATOM 5569 O O . ALA E 2 66 ? 31.220 0.167 26.044 1.00 47.34 267 ALA D O 1
ATOM 5571 N N . ALA E 2 67 ? 29.593 1.385 25.128 1.00 47.20 268 ALA D N 1
ATOM 5572 C CA . ALA E 2 67 ? 28.708 1.392 26.304 1.00 48.27 268 ALA D CA 1
ATOM 5573 C C . ALA E 2 67 ? 27.291 1.140 25.848 1.00 49.18 268 ALA D C 1
ATOM 5574 O O . ALA E 2 67 ? 26.930 1.551 24.739 1.00 48.50 268 ALA D O 1
ATOM 5576 N N . ASN E 2 68 ? 26.517 0.419 26.680 1.00 50.51 269 ASN D N 1
ATOM 5577 C CA . ASN E 2 68 ? 25.076 0.260 26.499 1.00 51.75 269 ASN D CA 1
ATOM 5578 C C . ASN E 2 68 ? 24.405 1.575 26.809 1.00 51.96 269 ASN D C 1
ATOM 5579 O O . ASN E 2 68 ? 24.758 2.215 27.805 1.00 52.11 269 ASN D O 1
ATOM 5584 N N . THR E 2 69 ? 23.433 1.966 25.990 1.00 51.94 270 THR D N 1
ATOM 5585 C CA . THR E 2 69 ? 22.621 3.144 26.281 1.00 52.41 270 THR D CA 1
ATOM 5586 C C . THR E 2 69 ? 21.173 2.691 26.322 1.00 53.19 270 THR D C 1
ATOM 5587 O O . THR E 2 69 ? 20.822 1.653 25.759 1.00 54.01 270 THR D O 1
ATOM 5591 N N . GLN E 2 70 ? 20.326 3.453 26.987 1.00 53.47 271 GLN D N 1
ATOM 5592 C CA . GLN E 2 70 ? 18.908 3.129 27.011 1.00 54.06 271 GLN D CA 1
ATOM 5593 C C . GLN E 2 70 ? 18.193 4.188 26.200 1.00 54.04 271 GLN D C 1
ATOM 5594 O O . GLN E 2 70 ? 17.121 4.614 26.581 1.00 54.28 271 GLN D O 1
ATOM 5600 N N . LEU E 2 71 ? 18.833 4.646 25.118 1.00 54.28 272 LEU D N 1
ATOM 5601 C CA . LEU E 2 71 ? 18.294 5.729 24.296 1.00 53.90 272 LEU D CA 1
ATOM 5602 C C . LEU E 2 71 ? 18.181 5.379 22.811 1.00 53.94 272 LEU D C 1
ATOM 5603 O O . LEU E 2 71 ? 17.893 6.263 21.996 1.00 54.79 272 LEU D O 1
ATOM 5608 N N . GLY E 2 72 ? 18.369 4.096 22.472 1.00 52.83 273 GLY D N 1
ATOM 5609 C CA . GLY E 2 72 ? 18.311 3.646 21.089 1.00 51.56 273 GLY D CA 1
ATOM 5610 C C . GLY E 2 72 ? 19.402 4.257 20.224 1.00 51.59 273 GLY D C 1
ATOM 5611 O O . GLY E 2 72 ? 19.224 4.415 19.000 1.00 51.67 273 GLY D O 1
ATOM 5612 N N . VAL E 2 73 ? 20.511 4.646 20.863 1.00 50.52 274 VAL D N 1
ATOM 5613 C CA . VAL E 2 73 ? 21.702 5.104 20.146 1.00 50.31 274 VAL D CA 1
ATOM 5614 C C . VAL E 2 73 ? 22.948 4.246 20.439 1.00 50.56 274 VAL D C 1
ATOM 5615 O O . VAL E 2 73 ? 22.953 3.458 21.379 1.00 50.85 274 VAL D O 1
ATOM 5619 N N . LEU E 2 74 ? 23.970 4.379 19.597 1.00 50.40 275 LEU D N 1
ATOM 5620 C CA . LEU E 2 74 ? 25.286 3.816 19.857 1.00 51.44 275 LEU D CA 1
ATOM 5621 C C . LEU E 2 74 ? 26.127 4.802 20.649 1.00 51.10 275 LEU D C 1
ATOM 5622 O O . LEU E 2 74 ? 26.077 6.006 20.371 1.00 51.13 275 LEU D O 1
ATOM 5627 N N . ALA E 2 75 ? 26.887 4.277 21.622 1.00 50.58 276 ALA D N 1
ATOM 5628 C CA . ALA E 2 75 ? 27.933 5.010 22.342 1.00 50.07 276 ALA D CA 1
ATOM 5629 C C . ALA E 2 75 ? 29.285 4.297 22.077 1.00 50.34 276 ALA D C 1
ATOM 5630 O O . ALA E 2 75 ? 29.462 3.133 22.379 1.00 48.42 276 ALA D O 1
ATOM 5632 N N . LEU E 2 76 ? 30.196 5.004 21.432 1.00 51.19 277 LEU D N 1
ATOM 5633 C CA . LEU E 2 76 ? 31.453 4.428 20.989 1.00 53.07 277 LEU D CA 1
ATOM 5634 C C . LEU E 2 76 ? 32.551 5.425 21.311 1.00 53.47 277 LEU D C 1
ATOM 5635 O O . LEU E 2 76 ? 32.308 6.639 21.359 1.00 53.18 277 LEU D O 1
ATOM 5640 N N . SER E 2 77 ? 33.757 4.913 21.504 1.00 53.78 278 SER D N 1
ATOM 5641 C CA . SER E 2 77 ? 34.798 5.745 22.047 1.00 54.66 278 SER D CA 1
ATOM 5642 C C . SER E 2 77 ? 36.168 5.292 21.633 1.00 54.43 278 SER D C 1
ATOM 5643 O O . SER E 2 77 ? 36.366 4.126 21.312 1.00 54.27 278 SER D O 1
ATOM 5646 N N . ALA E 2 78 ? 37.120 6.228 21.667 1.00 54.52 279 ALA D N 1
ATOM 5647 C CA . ALA E 2 78 ? 38.492 5.940 21.309 1.00 53.84 279 ALA D CA 1
ATOM 5648 C C . ALA E 2 78 ? 39.377 7.051 21.844 1.00 54.02 279 ALA D C 1
ATOM 5649 O O . ALA E 2 78 ? 38.980 8.221 21.862 1.00 53.84 279 ALA D O 1
ATOM 5651 N N . THR E 2 79 ? 40.564 6.675 22.316 1.00 53.74 280 THR D N 1
ATOM 5652 C CA . THR E 2 79 ? 41.507 7.656 22.827 1.00 54.02 280 THR D CA 1
ATOM 5653 C C . THR E 2 79 ? 42.569 7.829 21.794 1.00 53.70 280 THR D C 1
ATOM 5654 O O . THR E 2 79 ? 43.021 6.847 21.213 1.00 54.51 280 THR D O 1
ATOM 5658 N N . THR E 2 80 ? 42.955 9.077 21.548 1.00 53.86 281 THR D N 1
ATOM 5659 C CA . THR E 2 80 ? 44.096 9.389 20.663 1.00 52.53 281 THR D CA 1
ATOM 5660 C C . THR E 2 80 ? 44.906 10.567 21.234 1.00 52.43 281 THR D C 1
ATOM 5661 O O . THR E 2 80 ? 44.374 11.420 21.962 1.00 51.47 281 THR D O 1
ATOM 5665 N N . ARG E 2 81 ? 46.200 10.574 20.927 1.00 51.90 282 ARG D N 1
ATOM 5666 C CA . ARG E 2 81 ? 47.123 11.636 21.290 1.00 51.57 282 ARG D CA 1
ATOM 5667 C C . ARG E 2 81 ? 46.953 12.709 20.253 1.00 51.19 282 ARG D C 1
ATOM 5668 O O . ARG E 2 81 ? 47.119 12.443 19.056 1.00 51.79 282 ARG D O 1
ATOM 5676 N N . TYR E 2 82 ? 46.624 13.919 20.693 1.00 50.87 283 TYR D N 1
ATOM 5677 C CA . TYR E 2 82 ? 46.766 15.104 19.855 1.00 50.51 283 TYR D CA 1
ATOM 5678 C C . TYR E 2 82 ? 47.883 16.068 20.242 1.00 51.48 283 TYR D C 1
ATOM 5679 O O . TYR E 2 82 ? 47.780 16.786 21.236 1.00 52.88 283 TYR D O 1
ATOM 5688 N N . HIS E 2 83 ? 48.949 16.079 19.448 1.00 51.38 284 HIS D N 1
ATOM 5689 C CA . HIS E 2 83 ? 50.282 16.369 19.961 1.00 51.67 284 HIS D CA 1
ATOM 5690 C C . HIS E 2 83 ? 50.554 15.575 21.234 1.00 52.07 284 HIS D C 1
ATOM 5691 O O . HIS E 2 83 ? 50.630 14.346 21.207 1.00 51.77 284 HIS D O 1
ATOM 5698 N N . ARG E 2 84 ? 50.690 16.284 22.351 1.00 52.27 285 ARG D N 1
ATOM 5699 C CA . ARG E 2 84 ? 51.060 15.660 23.618 1.00 52.73 285 ARG D CA 1
ATOM 5700 C C . ARG E 2 84 ? 49.960 15.814 24.666 1.00 50.61 285 ARG D C 1
ATOM 5701 O O . ARG E 2 84 ? 50.225 16.177 25.812 1.00 50.22 285 ARG D O 1
ATOM 5709 N N . LYS E 2 85 ? 48.725 15.536 24.262 1.00 50.42 286 LYS D N 1
ATOM 5710 C CA . LYS E 2 85 ? 47.616 15.408 25.186 1.00 49.24 286 LYS D CA 1
ATOM 5711 C C . LYS E 2 85 ? 46.685 14.390 24.583 1.00 50.15 286 LYS D C 1
ATOM 5712 O O . LYS E 2 85 ? 46.735 14.175 23.380 1.00 51.05 286 LYS D O 1
ATOM 5718 N N . TYR E 2 86 ? 45.856 13.766 25.408 1.00 50.20 287 TYR D N 1
ATOM 5719 C CA . TYR E 2 86 ? 44.943 12.698 24.966 1.00 50.28 287 TYR D CA 1
ATOM 5720 C C . TYR E 2 86 ? 43.477 13.178 24.949 1.00 50.47 287 TYR D C 1
ATOM 5721 O O . TYR E 2 86 ? 43.040 13.869 25.871 1.00 50.39 287 TYR D O 1
ATOM 5730 N N . VAL E 2 87 ? 42.782 12.876 23.843 1.00 50.16 288 VAL D N 1
ATOM 5731 C CA . VAL E 2 87 ? 41.376 13.166 23.638 1.00 49.69 288 VAL D CA 1
ATOM 5732 C C . VAL E 2 87 ? 40.704 11.793 23.596 1.00 50.00 288 VAL D C 1
ATOM 5733 O O . VAL E 2 87 ? 40.994 11.011 22.691 1.00 48.99 288 VAL D O 1
ATOM 5737 N N . THR E 2 88 ? 39.868 11.482 24.600 1.00 50.03 289 THR D N 1
ATOM 5738 C CA . THR E 2 88 ? 38.944 10.352 24.482 1.00 50.62 289 THR D CA 1
ATOM 5739 C C . THR E 2 88 ? 37.640 10.925 23.986 1.00 51.01 289 THR D C 1
ATOM 5740 O O . THR E 2 88 ? 36.908 11.583 24.738 1.00 50.83 289 THR D O 1
ATOM 5744 N N . THR E 2 89 ? 37.361 10.710 22.703 1.00 51.49 290 THR D N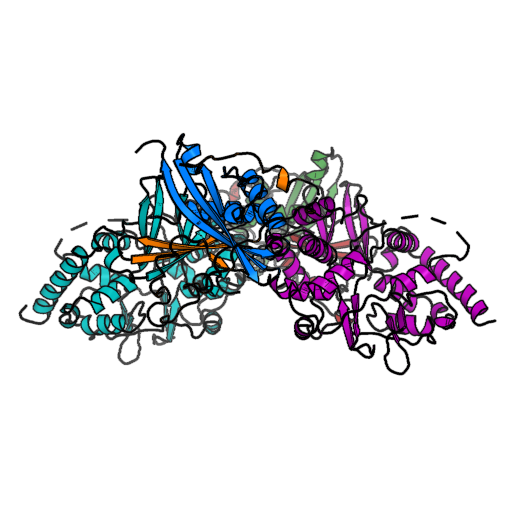 1
ATOM 5745 C CA . THR E 2 89 ? 36.099 11.156 22.167 1.00 51.07 290 THR D CA 1
ATOM 5746 C C . THR E 2 89 ? 35.028 10.095 22.330 1.00 51.94 290 THR D C 1
ATOM 5747 O O . THR E 2 89 ? 35.256 8.914 22.071 1.00 52.48 290 THR D O 1
ATOM 5751 N N . ALA E 2 90 ? 33.872 10.530 22.830 1.00 51.85 291 ALA D N 1
ATOM 5752 C CA . ALA E 2 90 ? 32.739 9.655 23.039 1.00 51.96 291 ALA D CA 1
ATOM 5753 C C . ALA E 2 90 ? 31.629 10.195 22.207 1.00 52.13 291 ALA D C 1
ATOM 5754 O O . ALA E 2 90 ? 31.061 11.253 22.531 1.00 51.62 291 ALA D O 1
ATOM 5756 N N . MET E 2 91 ? 31.350 9.481 21.121 1.00 52.72 292 MET D N 1
ATOM 5757 C CA . MET E 2 91 ? 30.293 9.843 20.202 1.00 54.29 292 MET D CA 1
ATOM 5758 C C . MET E 2 91 ? 29.007 9.078 20.481 1.00 52.83 292 MET D C 1
ATOM 5759 O O . MET E 2 91 ? 29.040 7.879 20.766 1.00 52.87 292 MET D O 1
ATOM 5764 N N . PHE E 2 92 ? 27.883 9.787 20.354 1.00 51.76 293 PHE D N 1
ATOM 5765 C CA . PHE E 2 92 ? 26.580 9.167 20.385 1.00 50.57 293 PHE D CA 1
ATOM 5766 C C . PHE E 2 92 ? 25.989 9.258 19.016 1.00 50.77 293 PHE D C 1
ATOM 5767 O O . PHE E 2 92 ? 25.953 10.324 18.432 1.00 50.55 293 PHE D O 1
ATOM 5775 N N . LYS E 2 93 ? 25.552 8.109 18.496 1.00 51.22 294 LYS D N 1
ATOM 5776 C CA . LYS E 2 93 ? 25.303 7.948 17.067 1.00 51.80 294 LYS D CA 1
ATOM 5777 C C . LYS E 2 93 ? 24.092 7.021 16.837 1.00 51.86 294 LYS D C 1
ATOM 5778 O O . LYS E 2 93 ? 23.961 6.031 17.556 1.00 52.02 294 LYS D O 1
ATOM 5784 N N . ASN E 2 94 ? 23.268 7.324 15.838 1.00 52.27 295 ASN D N 1
ATOM 5785 C CA . ASN E 2 94 ? 22.151 6.460 15.469 1.00 53.57 295 ASN D CA 1
ATOM 5786 C C . ASN E 2 94 ? 22.573 5.158 14.786 1.00 53.05 295 ASN D C 1
ATOM 5787 O O . ASN E 2 94 ? 23.654 5.069 14.203 1.00 52.59 295 ASN D O 1
ATOM 5792 N N . PHE E 2 95 ? 21.704 4.155 14.867 1.00 53.94 296 PHE D N 1
ATOM 5793 C CA . PHE E 2 95 ? 21.829 2.907 14.062 1.00 54.90 296 PHE D CA 1
ATOM 5794 C C . PHE E 2 95 ? 21.196 2.999 12.639 1.00 55.30 296 PHE D C 1
ATOM 5795 O O . PHE E 2 95 ? 20.775 4.050 12.203 1.00 55.93 296 PHE D O 1
ATOM 5803 N N . ASP E 2 96 ? 21.056 1.846 11.979 1.00 57.44 297 ASP D N 1
ATOM 5804 C CA . ASP E 2 96 ? 20.818 1.679 10.499 1.00 58.37 297 ASP D CA 1
ATOM 5805 C C . ASP E 2 96 ? 22.255 1.622 9.915 1.00 58.60 297 ASP D C 1
ATOM 5806 O O . ASP E 2 96 ? 22.665 0.598 9.284 1.00 57.90 297 ASP D O 1
ATOM 5811 N N . MET F 3 2 ? 54.593 52.426 42.311 1.00 20.00 2 MET E N 1
ATOM 5812 C CA . MET F 3 2 ? 53.698 52.871 41.250 1.00 20.00 2 MET E CA 1
ATOM 5813 C C . MET F 3 2 ? 52.341 53.284 41.810 1.00 20.00 2 MET E C 1
ATOM 5814 O O . MET F 3 2 ? 51.918 52.798 42.859 1.00 65.03 2 MET E O 1
ATOM 5819 N N . ASP F 3 3 ? 51.664 54.184 41.104 1.00 64.33 3 ASP E N 1
ATOM 5820 C CA . ASP F 3 3 ? 50.208 54.251 41.144 1.00 63.76 3 ASP E CA 1
ATOM 5821 C C . ASP F 3 3 ? 49.565 52.869 41.106 1.00 63.66 3 ASP E C 1
ATOM 5822 O O . ASP F 3 3 ? 50.052 51.966 40.424 1.00 64.06 3 ASP E O 1
ATOM 5827 N N . VAL F 3 4 ? 48.470 52.710 41.842 1.00 62.58 4 VAL E N 1
ATOM 5828 C CA . VAL F 3 4 ? 47.549 51.603 41.616 1.00 61.61 4 VAL E CA 1
ATOM 5829 C C . VAL F 3 4 ? 47.122 51.481 40.157 1.00 60.75 4 VAL E C 1
ATOM 5830 O O . VAL F 3 4 ? 47.275 50.426 39.541 1.00 60.25 4 VAL E O 1
ATOM 5834 N N . GLN F 3 5 ? 46.587 52.567 39.610 1.00 60.31 5 GLN E N 1
ATOM 5835 C CA . GLN F 3 5 ? 46.171 52.596 38.213 1.00 59.58 5 GLN E CA 1
ATOM 5836 C C . GLN F 3 5 ? 47.353 52.356 37.280 1.00 59.11 5 GLN E C 1
ATOM 5837 O O . GLN F 3 5 ? 47.252 51.597 36.317 1.00 58.93 5 GLN E O 1
ATOM 5843 N N . GLU F 3 6 ? 48.473 53.009 37.573 1.00 58.66 6 GLU E N 1
ATOM 5844 C CA . GLU F 3 6 ? 49.794 52.736 36.816 1.00 58.03 6 GLU E CA 1
ATOM 5845 C C . GLU F 3 6 ? 50.313 51.192 37.013 1.00 57.96 6 GLU E C 1
ATOM 5846 O O . GLU F 3 6 ? 50.677 50.565 36.007 1.00 59.48 6 GLU E O 1
ATOM 5848 N N . THR F 3 7 ? 50.393 50.729 38.269 1.00 56.49 7 THR E N 1
ATOM 5849 C CA . THR F 3 7 ? 50.726 49.365 38.573 1.00 54.60 7 THR E CA 1
ATOM 5850 C C . THR F 3 7 ? 49.801 48.389 37.787 1.00 52.06 7 THR E C 1
ATOM 5851 O O . THR F 3 7 ? 50.214 47.245 37.511 1.00 52.28 7 THR E O 1
ATOM 5855 N N . GLN F 3 8 ? 48.569 48.873 37.457 1.00 50.52 8 GLN E N 1
ATOM 5856 C CA . GLN F 3 8 ? 47.577 47.970 36.807 1.00 49.12 8 GLN E CA 1
ATOM 5857 C C . GLN F 3 8 ? 47.655 47.995 35.257 1.00 48.55 8 GLN E C 1
ATOM 5858 O O . GLN F 3 8 ? 47.477 46.986 34.602 1.00 47.97 8 GLN E O 1
ATOM 5864 N N . LYS F 3 9 ? 47.959 49.169 34.696 1.00 49.23 9 LYS E N 1
ATOM 5865 C CA . LYS F 3 9 ? 48.248 49.310 33.263 1.00 49.07 9 LYS E CA 1
ATOM 5866 C C . LYS F 3 9 ? 49.301 48.267 32.841 1.00 48.66 9 LYS E C 1
ATOM 5867 O O . LYS F 3 9 ? 49.039 47.429 31.913 1.00 49.25 9 LYS E O 1
ATOM 5873 N N . GLY F 3 10 ? 50.430 48.264 33.576 1.00 47.25 10 GLY E N 1
ATOM 5874 C CA . GLY F 3 10 ? 51.494 47.251 33.407 1.00 46.64 10 GLY E CA 1
ATOM 5875 C C . GLY F 3 10 ? 51.073 45.792 33.601 1.00 46.79 10 GLY E C 1
ATOM 5876 O O . GLY F 3 10 ? 51.514 44.905 32.863 1.00 46.80 10 GLY E O 1
ATOM 5877 N N . ALA F 3 11 ? 50.209 45.536 34.585 1.00 46.08 11 ALA E N 1
ATOM 5878 C CA . ALA F 3 11 ? 49.805 44.178 34.892 1.00 46.22 11 ALA E CA 1
ATOM 5879 C C . ALA F 3 11 ? 48.929 43.622 33.750 1.00 46.14 11 ALA E C 1
ATOM 5880 O O . ALA F 3 11 ? 49.120 42.485 33.314 1.00 46.04 11 ALA E O 1
ATOM 5882 N N . LEU F 3 12 ? 48.012 44.458 33.254 1.00 46.04 12 LEU E N 1
ATOM 5883 C CA . LEU F 3 12 ? 47.248 44.163 32.061 1.00 46.28 12 LEU E CA 1
ATOM 5884 C C . LEU F 3 12 ? 48.089 43.785 30.844 1.00 47.41 12 LEU E C 1
ATOM 5885 O O . LEU F 3 12 ? 47.790 42.780 30.193 1.00 47.69 12 LEU E O 1
ATOM 5890 N N . LYS F 3 13 ? 49.141 44.569 30.559 1.00 49.23 13 LYS E N 1
ATOM 5891 C CA . LYS F 3 13 ? 50.053 44.288 29.441 1.00 50.32 13 LYS E CA 1
ATOM 5892 C C . LYS F 3 13 ? 50.784 42.944 29.551 1.00 50.92 13 LYS E C 1
ATOM 5893 O O . LYS F 3 13 ? 50.791 42.150 28.579 1.00 51.43 13 LYS E O 1
ATOM 5899 N N . GLU F 3 14 ? 51.355 42.658 30.732 1.00 51.38 14 GLU E N 1
ATOM 5900 C CA . GLU F 3 14 ? 51.898 41.314 30.978 1.00 51.51 14 GLU E CA 1
ATOM 5901 C C . GLU F 3 14 ? 50.892 40.182 30.749 1.00 50.74 14 GLU E C 1
ATOM 5902 O O . GLU F 3 14 ? 51.259 39.134 30.213 1.00 50.66 14 GLU E O 1
ATOM 5908 N N . ILE F 3 15 ? 49.640 40.375 31.172 1.00 50.39 15 ILE E N 1
ATOM 5909 C CA . ILE F 3 15 ? 48.596 39.363 30.982 1.00 49.43 15 ILE E CA 1
ATOM 5910 C C . ILE F 3 15 ? 48.249 39.157 29.495 1.00 49.51 15 ILE E C 1
ATOM 5911 O O . ILE F 3 15 ? 48.063 38.004 29.045 1.00 50.39 15 ILE E O 1
ATOM 5916 N N . GLN F 3 16 ? 48.130 40.251 28.746 1.00 48.71 16 GLN E N 1
ATOM 5917 C CA . GLN F 3 16 ? 47.958 40.185 27.297 1.00 49.20 16 GLN E CA 1
ATOM 5918 C C . GLN F 3 16 ? 49.167 39.550 26.585 1.00 48.89 16 GLN E C 1
ATOM 5919 O O . GLN F 3 16 ? 48.987 38.808 25.634 1.00 49.78 16 GLN E O 1
ATOM 5925 N N . ALA F 3 17 ? 50.390 39.848 27.008 1.00 49.05 17 ALA E N 1
ATOM 5926 C CA . ALA F 3 17 ? 51.553 39.182 26.417 1.00 49.30 17 ALA E CA 1
ATOM 5927 C C . ALA F 3 17 ? 51.442 37.673 26.632 1.00 49.71 17 ALA E C 1
ATOM 5928 O O . ALA F 3 17 ? 51.678 36.899 25.704 1.00 50.41 17 ALA E O 1
ATOM 5930 N N . PHE F 3 18 ? 51.029 37.270 27.840 1.00 49.50 18 PHE E N 1
ATOM 5931 C CA . PHE F 3 18 ? 50.879 35.869 28.215 1.00 48.87 18 PHE E CA 1
ATOM 5932 C C . PHE F 3 18 ? 49.864 35.150 27.350 1.00 49.03 18 PHE E C 1
ATOM 5933 O O . PHE F 3 18 ? 50.139 34.049 26.849 1.00 48.82 18 PHE E O 1
ATOM 5941 N N . ILE F 3 19 ? 48.682 35.748 27.214 1.00 49.33 19 ILE E N 1
ATOM 5942 C CA . ILE F 3 19 ? 47.590 35.148 26.446 1.00 49.81 19 ILE E CA 1
ATOM 5943 C C . ILE F 3 19 ? 48.042 34.948 24.993 1.00 50.04 19 ILE E C 1
ATOM 5944 O O . ILE F 3 19 ? 47.801 33.898 24.402 1.00 50.63 19 ILE E O 1
ATOM 5949 N N . ARG F 3 20 ? 48.715 35.958 24.443 1.00 50.26 20 ARG E N 1
ATOM 5950 C CA . ARG F 3 20 ? 49.346 35.908 23.124 1.00 50.43 20 ARG E CA 1
ATOM 5951 C C . ARG F 3 20 ? 50.375 34.772 22.942 1.00 50.06 20 ARG E C 1
ATOM 5952 O O . ARG F 3 20 ? 50.465 34.176 21.860 1.00 50.30 20 ARG E O 1
ATOM 5960 N N . SER F 3 21 ? 51.123 34.460 23.997 1.00 49.58 21 SER E N 1
ATOM 5961 C CA . SER F 3 21 ? 52.185 33.438 23.943 1.00 49.87 21 SER E CA 1
ATOM 5962 C C . SER F 3 21 ? 51.704 31.994 24.123 1.00 50.13 21 SER E C 1
ATOM 5963 O O . SER F 3 21 ? 52.393 31.048 23.755 1.00 49.96 21 SER E O 1
ATOM 5966 N N . ARG F 3 22 ? 50.505 31.822 24.665 1.00 50.62 22 ARG E N 1
ATOM 5967 C CA . ARG F 3 22 ? 49.938 30.495 24.807 1.00 50.59 22 ARG E CA 1
ATOM 5968 C C . ARG F 3 22 ? 48.979 30.217 23.644 1.00 51.32 22 ARG E C 1
ATOM 5969 O O . ARG F 3 22 ? 48.530 31.134 22.952 1.00 51.55 22 ARG E O 1
ATOM 5977 N N . THR F 3 23 ? 48.688 28.941 23.421 1.00 51.84 23 THR E N 1
ATOM 5978 C CA . THR F 3 23 ? 47.706 28.520 22.435 1.00 52.07 23 THR E CA 1
ATOM 5979 C C . THR F 3 23 ? 46.463 28.002 23.114 1.00 52.25 23 THR E C 1
ATOM 5980 O O . THR F 3 23 ? 46.464 27.727 24.327 1.00 52.77 23 THR E O 1
ATOM 5984 N N . SER F 3 24 ? 45.391 27.841 22.341 1.00 52.06 24 SER E N 1
ATOM 5985 C CA . SER F 3 24 ? 44.179 27.236 22.887 1.00 51.56 24 SER E CA 1
ATOM 5986 C C . SER F 3 24 ? 44.454 25.836 23.427 1.00 51.61 24 SER E C 1
ATOM 5987 O O . SER F 3 24 ? 43.829 25.390 24.409 1.00 52.71 24 SER E O 1
ATOM 5990 N N . TYR F 3 25 ? 45.395 25.152 22.792 1.00 51.68 25 TYR E N 1
ATOM 5991 C CA . TYR F 3 25 ? 45.810 23.795 23.180 1.00 51.72 25 TYR E CA 1
ATOM 5992 C C . TYR F 3 25 ? 46.420 23.775 24.575 1.00 51.60 25 TYR E C 1
ATOM 5993 O O . TYR F 3 25 ? 46.285 22.797 25.301 1.00 50.95 25 TYR E O 1
ATOM 6002 N N . ASP F 3 26 ? 47.107 24.863 24.927 1.00 51.95 26 ASP E N 1
ATOM 6003 C CA . ASP F 3 26 ? 47.784 24.986 26.215 1.00 51.90 26 ASP E CA 1
ATOM 6004 C C . ASP F 3 26 ? 46.807 24.968 27.376 1.00 51.55 26 ASP E C 1
ATOM 6005 O O . ASP F 3 26 ? 47.182 24.662 28.516 1.00 51.62 26 ASP E O 1
ATOM 6010 N N . VAL F 3 27 ? 45.551 25.288 27.089 1.00 51.15 27 VAL E N 1
ATOM 6011 C CA . VAL F 3 27 ? 44.558 25.421 28.141 1.00 51.24 27 VAL E CA 1
ATOM 6012 C C . VAL F 3 27 ? 43.964 24.036 28.482 1.00 51.53 27 VAL E C 1
ATOM 6013 O O . VAL F 3 27 ? 43.388 23.857 29.561 1.00 51.59 27 VAL E O 1
ATOM 6017 N N . LEU F 3 28 ? 44.116 23.074 27.555 1.00 50.89 28 LEU E N 1
ATOM 6018 C CA . LEU F 3 28 ? 43.589 21.709 27.707 1.00 50.70 28 LEU E CA 1
ATOM 6019 C C . LEU F 3 28 ? 44.224 20.886 28.833 1.00 50.43 28 LEU E C 1
ATOM 6020 O O . LEU F 3 28 ? 45.422 21.028 29.100 1.00 50.20 28 LEU E O 1
ATOM 6025 N N . PRO F 3 29 ? 43.410 20.044 29.521 1.00 50.23 29 PRO E N 1
ATOM 6026 C CA . PRO F 3 29 ? 44.018 19.083 30.449 1.00 49.98 29 PRO E CA 1
ATOM 6027 C C . PRO F 3 29 ? 44.862 18.086 29.676 1.00 50.22 29 PRO E C 1
ATOM 6028 O O . PRO F 3 29 ? 44.669 17.900 28.469 1.00 50.92 29 PRO E O 1
ATOM 6032 N N . THR F 3 30 ? 45.755 17.396 30.354 1.00 50.42 30 THR E N 1
ATOM 6033 C CA . THR F 3 30 ? 46.601 16.459 29.639 1.00 51.95 30 THR E CA 1
ATOM 6034 C C . THR F 3 30 ? 45.840 15.275 29.046 1.00 50.88 30 THR E C 1
ATOM 6035 O O . THR F 3 30 ? 46.237 14.739 28.013 1.00 51.35 30 THR E O 1
ATOM 6039 N N . SER F 3 31 ? 44.734 14.900 29.677 1.00 49.96 31 SER E N 1
ATOM 6040 C CA . SER F 3 31 ? 43.908 13.787 29.252 1.00 49.07 31 SER E CA 1
ATOM 6041 C C . SER F 3 31 ? 42.454 14.069 29.646 1.00 49.28 31 SER E C 1
ATOM 6042 O O . SER F 3 31 ? 42.110 14.174 30.828 1.00 50.70 31 SER E O 1
ATOM 6045 N N . PHE F 3 32 ? 41.601 14.230 28.648 1.00 48.17 32 PHE E N 1
ATOM 6046 C CA . PHE F 3 32 ? 40.235 14.617 28.870 1.00 47.70 32 PHE E CA 1
ATOM 6047 C C . PHE F 3 32 ? 39.304 13.836 27.953 1.00 47.55 32 PHE E C 1
ATOM 6048 O O . PHE F 3 32 ? 39.745 13.179 27.013 1.00 47.68 32 PHE E O 1
ATOM 6056 N N . ARG F 3 33 ? 38.015 13.911 28.250 1.00 48.13 33 ARG E N 1
ATOM 6057 C CA . ARG F 3 33 ? 36.980 13.337 27.409 1.00 48.59 33 ARG E CA 1
ATOM 6058 C C . ARG F 3 33 ? 36.239 14.449 26.705 1.00 48.20 33 ARG E C 1
ATOM 6059 O O . ARG F 3 33 ? 36.016 15.527 27.282 1.00 47.19 33 ARG E O 1
ATOM 6067 N N . LEU F 3 34 ? 35.881 14.167 25.448 1.00 48.24 34 LEU E N 1
ATOM 6068 C CA . LEU F 3 34 ? 35.044 15.037 24.631 1.00 47.82 34 LEU E CA 1
ATOM 6069 C C . LEU F 3 34 ? 33.790 14.282 24.173 1.00 47.62 34 LEU E C 1
ATOM 6070 O O . LEU F 3 34 ? 33.884 13.214 23.570 1.00 46.88 34 LEU E O 1
ATOM 6075 N N . ILE F 3 35 ? 32.615 14.816 24.532 1.00 48.25 35 ILE E N 1
ATOM 6076 C CA . ILE F 3 35 ? 31.325 14.220 24.145 1.00 47.60 35 ILE E CA 1
ATOM 6077 C C . ILE F 3 35 ? 30.821 14.943 22.909 1.00 47.82 35 ILE E C 1
ATOM 6078 O O . ILE F 3 35 ? 30.608 16.167 22.917 1.00 47.29 35 ILE E O 1
ATOM 6083 N N . VAL F 3 36 ? 30.666 14.135 21.855 1.00 47.75 36 VAL E N 1
ATOM 6084 C CA . VAL F 3 36 ? 30.259 14.525 20.494 1.00 46.64 36 VAL E CA 1
ATOM 6085 C C . VAL F 3 36 ? 28.927 13.882 20.126 1.00 46.12 36 VAL E C 1
ATOM 6086 O O . VAL F 3 36 ? 28.688 12.742 20.467 1.00 45.85 36 VAL E O 1
ATOM 6090 N N . PHE F 3 37 ? 28.054 14.597 19.406 1.00 47.35 37 PHE E N 1
ATOM 6091 C CA . PHE F 3 37 ? 26.763 14.025 18.955 1.00 46.35 37 PHE E CA 1
ATOM 6092 C C . PHE F 3 37 ? 26.703 13.926 17.415 1.00 47.72 37 PHE E C 1
ATOM 6093 O O . PHE F 3 37 ? 27.123 14.851 16.719 1.00 48.07 37 PHE E O 1
ATOM 6101 N N . ASP F 3 38 ? 26.242 12.790 16.886 1.00 47.03 38 ASP E N 1
ATOM 6102 C CA . ASP F 3 38 ? 25.782 12.692 15.524 1.00 47.91 38 ASP E CA 1
ATOM 6103 C C . ASP F 3 38 ? 24.810 13.866 15.286 1.00 48.27 38 ASP E C 1
ATOM 6104 O O . ASP F 3 38 ? 23.883 14.043 16.084 1.00 49.21 38 ASP E O 1
ATOM 6109 N N . VAL F 3 39 ? 24.984 14.664 14.214 1.00 47.86 39 VAL E N 1
ATOM 6110 C CA . VAL F 3 39 ? 23.964 15.688 13.887 1.00 47.00 39 VAL E CA 1
ATOM 6111 C C . VAL F 3 39 ? 22.543 15.156 13.699 1.00 46.52 39 VAL E C 1
ATOM 6112 O O . VAL F 3 39 ? 21.578 15.920 13.775 1.00 46.18 39 VAL E O 1
ATOM 6116 N N . THR F 3 40 ? 22.415 13.881 13.360 1.00 46.69 40 THR E N 1
ATOM 6117 C CA . THR F 3 40 ? 21.082 13.309 13.068 1.00 46.25 40 THR E CA 1
ATOM 6118 C C . THR F 3 40 ? 20.383 12.725 14.283 1.00 45.26 40 THR E C 1
ATOM 6119 O O . THR F 3 40 ? 19.336 12.107 14.157 1.00 45.65 40 THR E O 1
ATOM 6123 N N . LEU F 3 41 ? 20.950 12.923 15.464 1.00 45.14 41 LEU E N 1
ATOM 6124 C CA . LEU F 3 41 ? 20.281 12.519 16.708 1.00 45.14 41 LEU E CA 1
ATOM 6125 C C . LEU F 3 41 ? 19.002 13.316 16.828 1.00 45.00 41 LEU E C 1
ATOM 6126 O O . LEU F 3 41 ? 18.984 14.488 16.455 1.00 45.50 41 LEU E O 1
ATOM 6131 N N . PHE F 3 42 ? 17.925 12.675 17.281 1.00 45.04 42 PHE E N 1
ATOM 6132 C CA . PHE F 3 42 ? 16.679 13.371 17.592 1.00 44.65 42 PHE E CA 1
ATOM 6133 C C . PHE F 3 42 ? 16.990 14.297 18.756 1.00 45.89 42 PHE E C 1
ATOM 6134 O O . PHE F 3 42 ? 17.873 13.994 19.561 1.00 45.58 42 PHE E O 1
ATOM 6142 N N . VAL F 3 43 ? 16.265 15.415 18.829 1.00 47.21 43 VAL E N 1
ATOM 6143 C CA . VAL F 3 43 ? 16.418 16.425 19.887 1.00 47.85 43 VAL E CA 1
ATOM 6144 C C . VAL F 3 43 ? 16.179 15.819 21.278 1.00 49.10 43 VAL E C 1
ATOM 6145 O O . VAL F 3 43 ? 16.888 16.101 22.240 1.00 49.19 43 VAL E O 1
ATOM 6149 N N . LYS F 3 44 ? 15.176 14.967 21.372 1.00 50.10 44 LYS E N 1
ATOM 6150 C CA . LYS F 3 44 ? 14.793 14.396 22.642 1.00 51.76 44 LYS E CA 1
ATOM 6151 C C . LYS F 3 44 ? 15.921 13.518 23.219 1.00 51.15 44 LYS E C 1
ATOM 6152 O O . LYS F 3 44 ? 16.189 13.574 24.397 1.00 52.20 44 LYS E O 1
ATOM 6158 N N . THR F 3 45 ? 16.558 12.710 22.373 1.00 51.49 45 THR E N 1
ATOM 6159 C CA . THR F 3 45 ? 17.721 11.891 22.717 1.00 50.80 45 THR E CA 1
ATOM 6160 C C . THR F 3 45 ? 18.852 12.775 23.132 1.00 51.33 45 THR E C 1
ATOM 6161 O O . THR F 3 45 ? 19.563 12.481 24.082 1.00 51.91 45 THR E O 1
ATOM 6165 N N . SER F 3 46 ? 19.032 13.882 22.424 1.00 52.21 46 SER E N 1
ATOM 6166 C CA . SER F 3 46 ? 20.195 14.731 22.672 1.00 52.51 46 SER E CA 1
ATOM 6167 C C . SER F 3 46 ? 20.113 15.442 24.039 1.00 52.58 46 SER E C 1
ATOM 6168 O O . SER F 3 46 ? 21.112 15.572 24.736 1.00 53.01 46 SER E O 1
ATOM 6171 N N . LEU F 3 47 ? 18.924 15.881 24.431 1.00 53.01 47 LEU E N 1
ATOM 6172 C CA . LEU F 3 47 ? 18.706 16.450 25.773 1.00 53.40 47 LEU E CA 1
ATOM 6173 C C . LEU F 3 47 ? 18.893 15.416 26.901 1.00 53.27 47 LEU E C 1
ATOM 6174 O O . LEU F 3 47 ? 19.570 15.702 27.883 1.00 53.62 47 LEU E O 1
ATOM 6179 N N . SER F 3 48 ? 18.285 14.236 26.777 1.00 52.38 48 SER E N 1
ATOM 6180 C CA . SER F 3 48 ? 18.630 13.131 27.675 1.00 52.25 48 SER E CA 1
ATOM 6181 C C . SER F 3 48 ? 20.148 12.875 27.780 1.00 52.49 48 SER E C 1
ATOM 6182 O O . SER F 3 48 ? 20.667 12.757 28.885 1.00 53.04 48 SER E O 1
ATOM 6185 N N . LEU F 3 49 ? 20.862 12.800 26.658 1.00 52.04 49 LEU E N 1
ATOM 6186 C CA . LEU F 3 49 ? 22.330 12.628 26.711 1.00 51.96 49 LEU E CA 1
ATOM 6187 C C . LEU F 3 49 ? 23.064 13.775 27.387 1.00 52.10 49 LEU E C 1
ATOM 6188 O O . LEU F 3 49 ? 24.096 13.555 27.984 1.00 52.29 49 LEU E O 1
ATOM 6193 N N . LEU F 3 50 ? 22.531 14.992 27.309 1.00 52.79 50 LEU E N 1
ATOM 6194 C CA . LEU F 3 50 ? 23.151 16.130 27.995 1.00 52.50 50 LEU E CA 1
ATOM 6195 C C . LEU F 3 50 ? 23.019 15.988 29.511 1.00 53.27 50 LEU E C 1
ATOM 6196 O O . LEU F 3 50 ? 23.991 16.131 30.234 1.00 53.68 50 LEU E O 1
ATOM 6201 N N . THR F 3 51 ? 21.823 15.673 29.987 1.00 54.52 51 THR E N 1
ATOM 6202 C CA . THR F 3 51 ? 21.559 15.655 31.435 1.00 55.96 51 THR E CA 1
ATOM 6203 C C . THR F 3 51 ? 22.237 14.468 32.134 1.00 55.26 51 THR E C 1
ATOM 6204 O O . THR F 3 51 ? 22.835 14.633 33.189 1.00 55.57 51 THR E O 1
ATOM 6208 N N . LEU F 3 52 ? 22.113 13.295 31.517 1.00 55.18 52 LEU E N 1
ATOM 6209 C CA . LEU F 3 52 ? 22.902 12.070 31.769 1.00 55.13 52 LEU E CA 1
ATOM 6210 C C . LEU F 3 52 ? 24.407 12.287 31.992 1.00 54.43 52 LEU E C 1
ATOM 6211 O O . LEU F 3 52 ? 25.040 11.627 32.818 1.00 53.56 52 LEU E O 1
ATOM 6216 N N . ASN F 3 53 ? 24.995 13.185 31.204 1.00 53.70 53 ASN E N 1
ATOM 6217 C CA . ASN F 3 53 ? 26.415 13.440 31.284 1.00 52.75 53 ASN E CA 1
ATOM 6218 C C . ASN F 3 53 ? 26.741 14.712 32.027 1.00 53.07 53 ASN E C 1
ATOM 6219 O O . ASN F 3 53 ? 27.876 15.115 32.083 1.00 53.28 53 ASN E O 1
ATOM 6224 N N . ASN F 3 54 ? 25.720 15.352 32.585 1.00 54.09 54 ASN E N 1
ATOM 6225 C CA . ASN F 3 54 ? 25.899 16.527 33.398 1.00 54.31 54 ASN E CA 1
ATOM 6226 C C . ASN F 3 54 ? 26.555 17.675 32.614 1.00 54.06 54 ASN E C 1
ATOM 6227 O O . ASN F 3 54 ? 27.361 18.469 33.143 1.00 54.55 54 ASN E O 1
ATOM 6232 N N . ILE F 3 55 ? 26.174 17.777 31.345 1.00 52.95 55 ILE E N 1
ATOM 6233 C CA . ILE F 3 55 ? 26.695 18.802 30.452 1.00 52.12 55 ILE E CA 1
ATOM 6234 C C . ILE F 3 55 ? 25.513 19.589 29.831 1.00 52.39 55 ILE E C 1
ATOM 6235 O O . ILE F 3 55 ? 24.341 19.176 29.966 1.00 51.97 55 ILE E O 1
ATOM 6240 N N . VAL F 3 56 ? 25.833 20.731 29.216 1.00 51.64 56 VAL E N 1
ATOM 6241 C CA . VAL F 3 56 ? 24.851 21.650 28.634 1.00 52.11 56 VAL E CA 1
ATOM 6242 C C . VAL F 3 56 ? 25.185 21.968 27.147 1.00 52.70 56 VAL E C 1
ATOM 6243 O O . VAL F 3 56 ? 24.540 22.791 26.491 1.00 53.60 56 VAL E O 1
ATOM 6247 N N . SER F 3 57 ? 26.166 21.276 26.597 1.00 51.85 57 SER E N 1
ATOM 6248 C CA . SER F 3 57 ? 26.604 21.593 25.289 1.00 51.45 57 SER E CA 1
ATOM 6249 C C . SER F 3 57 ? 27.428 20.451 24.726 1.00 50.56 57 SER E C 1
ATOM 6250 O O . SER F 3 57 ? 28.148 19.772 25.455 1.00 50.20 57 SER E O 1
ATOM 6253 N N . ALA F 3 58 ? 27.354 20.285 23.411 1.00 49.48 58 ALA E N 1
ATOM 6254 C CA . ALA F 3 58 ? 28.081 19.214 22.729 1.00 48.83 58 ALA E CA 1
ATOM 6255 C C . ALA F 3 58 ? 28.315 19.596 21.291 1.00 47.55 58 ALA E C 1
ATOM 6256 O O . ALA F 3 58 ? 27.434 20.138 20.646 1.00 46.76 58 ALA E O 1
ATOM 6258 N N . PRO F 3 59 ? 29.538 19.361 20.812 1.00 46.66 59 PRO E N 1
ATOM 6259 C CA . PRO F 3 59 ? 29.843 19.454 19.400 1.00 45.33 59 PRO E CA 1
ATOM 6260 C C . PRO F 3 59 ? 29.079 18.399 18.579 1.00 45.29 59 PRO E C 1
ATOM 6261 O O . PRO F 3 59 ? 28.895 17.259 19.029 1.00 44.50 59 PRO E O 1
ATOM 6265 N N . LEU F 3 60 ? 28.640 18.794 17.384 1.00 45.22 60 LEU E N 1
ATOM 6266 C CA . LEU F 3 60 ? 27.944 17.909 16.476 1.00 44.95 60 LEU E CA 1
ATOM 6267 C C . LEU F 3 60 ? 28.867 17.464 15.348 1.00 44.50 60 LEU E C 1
ATOM 6268 O O . LEU F 3 60 ? 29.770 18.187 14.937 1.00 43.69 60 LEU E O 1
ATOM 6273 N N . TRP F 3 61 ? 28.640 16.244 14.886 1.00 44.52 61 TRP E N 1
ATOM 6274 C CA . TRP F 3 61 ? 29.500 15.578 13.930 1.00 44.80 61 TRP E CA 1
ATOM 6275 C C . TRP F 3 61 ? 28.640 15.080 12.820 1.00 45.09 61 TRP E C 1
ATOM 6276 O O . TRP F 3 61 ? 27.602 14.469 13.058 1.00 46.28 61 TRP E O 1
ATOM 6287 N N . ASP F 3 62 ? 29.073 15.357 11.602 1.00 45.45 62 ASP E N 1
ATOM 6288 C CA . ASP F 3 62 ? 28.427 14.841 10.408 1.00 46.09 62 ASP E CA 1
ATOM 6289 C C . ASP F 3 62 ? 29.250 13.674 9.885 1.00 46.51 62 ASP E C 1
ATOM 6290 O O . ASP F 3 62 ? 30.329 13.872 9.332 1.00 45.33 62 ASP E O 1
ATOM 6295 N N . SER F 3 63 ? 28.727 12.460 10.052 1.00 48.27 63 SER E N 1
ATOM 6296 C CA . SER F 3 63 ? 29.469 11.252 9.697 1.00 50.58 63 SER E CA 1
ATOM 6297 C C . SER F 3 63 ? 29.795 11.195 8.225 1.00 51.15 63 SER E C 1
ATOM 6298 O O . SER F 3 63 ? 30.948 11.009 7.853 1.00 51.59 63 SER E O 1
ATOM 6301 N N . GLU F 3 64 ? 28.780 11.373 7.390 1.00 52.11 64 GLU E N 1
ATOM 6302 C CA . GLU F 3 64 ? 28.965 11.245 5.962 1.00 52.53 64 GLU E CA 1
ATOM 6303 C C . GLU F 3 64 ? 30.152 12.096 5.518 1.00 52.43 64 GLU E C 1
ATOM 6304 O O . GLU F 3 64 ? 31.119 11.577 4.942 1.00 53.12 64 GLU E O 1
ATOM 6310 N N . ALA F 3 65 ? 30.083 13.391 5.827 1.00 51.53 65 ALA E N 1
ATOM 6311 C CA . ALA F 3 65 ? 31.099 14.356 5.416 1.00 50.64 65 ALA E CA 1
ATOM 6312 C C . ALA F 3 65 ? 32.419 14.203 6.188 1.00 50.33 65 ALA E C 1
ATOM 6313 O O . ALA F 3 65 ? 33.499 14.443 5.629 1.00 49.87 65 ALA E O 1
ATOM 6315 N N . ASN F 3 66 ? 32.317 13.786 7.457 1.00 49.66 66 ASN E N 1
ATOM 6316 C CA . ASN F 3 66 ? 33.430 13.785 8.406 1.00 48.64 66 ASN E CA 1
ATOM 6317 C C . ASN F 3 66 ? 33.882 15.204 8.723 1.00 48.44 66 ASN E C 1
ATOM 6318 O O . ASN F 3 66 ? 35.065 15.541 8.700 1.00 47.36 66 ASN E O 1
ATOM 6323 N N . LYS F 3 67 ? 32.892 16.023 9.034 1.00 48.86 67 LYS E N 1
ATOM 6324 C CA . LYS F 3 67 ? 33.072 17.431 9.316 1.00 49.46 67 LYS E CA 1
ATOM 6325 C C . LYS F 3 67 ? 32.282 17.783 10.565 1.00 49.20 67 LYS E C 1
ATOM 6326 O O . LYS F 3 67 ? 31.203 17.215 10.859 1.00 49.13 67 LYS E O 1
ATOM 6332 N N . PHE F 3 68 ? 32.833 18.741 11.285 1.00 48.44 68 PHE E N 1
ATOM 6333 C CA . PHE F 3 68 ? 32.146 19.471 12.309 1.00 48.23 68 PHE E CA 1
ATOM 6334 C C . PHE F 3 68 ? 30.838 20.020 11.751 1.00 48.65 68 PHE E C 1
ATOM 6335 O O . PHE F 3 68 ? 30.774 20.513 10.606 1.00 48.87 68 PHE E O 1
ATOM 6343 N N . ALA F 3 69 ? 29.783 19.903 12.555 1.00 48.57 69 ALA E N 1
ATOM 6344 C CA . ALA F 3 69 ? 28.448 20.301 12.134 1.00 48.43 69 ALA E CA 1
ATOM 6345 C C . ALA F 3 69 ? 27.813 21.315 13.092 1.00 48.03 69 ALA E C 1
ATOM 6346 O O . ALA F 3 69 ? 26.614 21.499 13.087 1.00 48.43 69 ALA E O 1
ATOM 6348 N N . GLY F 3 70 ? 28.628 21.958 13.917 1.00 47.67 70 GLY E N 1
ATOM 6349 C CA . GLY F 3 70 ? 28.153 22.983 14.811 1.00 46.91 70 GLY E CA 1
ATOM 6350 C C . GLY F 3 70 ? 28.178 22.576 16.256 1.00 47.38 70 GLY E C 1
ATOM 6351 O O . GLY F 3 70 ? 28.550 21.446 16.632 1.00 47.19 70 GLY E O 1
ATOM 6352 N N . LEU F 3 71 ? 27.765 23.512 17.080 1.00 47.28 71 LEU E N 1
ATOM 6353 C CA . LEU F 3 71 ? 27.879 23.357 18.489 1.00 47.82 71 LEU E CA 1
ATOM 6354 C C . LEU F 3 71 ? 26.471 23.458 18.969 1.00 47.84 71 LEU E C 1
ATOM 6355 O O . LEU F 3 71 ? 25.808 24.441 18.689 1.00 48.17 71 LEU E O 1
ATOM 6360 N N . LEU F 3 72 ? 26.002 22.425 19.664 1.00 47.13 72 LEU E N 1
ATOM 6361 C CA . LEU F 3 72 ? 24.700 22.455 20.280 1.00 47.57 72 LEU E CA 1
ATOM 6362 C C . LEU F 3 72 ? 24.834 23.072 21.664 1.00 48.11 72 LEU E C 1
ATOM 6363 O O . LEU F 3 72 ? 25.568 22.539 22.502 1.00 50.23 72 LEU E O 1
ATOM 6368 N N . THR F 3 73 ? 24.137 24.183 21.911 1.00 48.34 73 THR E N 1
ATOM 6369 C CA . THR F 3 73 ? 24.081 24.805 23.242 1.00 48.47 73 THR E CA 1
ATOM 6370 C C . THR F 3 73 ? 22.640 25.117 23.594 1.00 49.11 73 THR E C 1
ATOM 6371 O O . THR F 3 73 ? 21.725 24.858 22.790 1.00 49.39 73 THR E O 1
ATOM 6375 N N . MET F 3 74 ? 22.422 25.688 24.780 1.00 49.03 74 MET E N 1
ATOM 6376 C CA A MET F 3 74 ? 21.050 25.969 25.231 0.50 48.13 74 MET E CA 1
ATOM 6377 C CA B MET F 3 74 ? 21.084 26.019 25.271 0.50 49.34 74 MET E CA 1
ATOM 6378 C C . MET F 3 74 ? 20.474 27.193 24.521 1.00 48.82 74 MET E C 1
ATOM 6379 O O . MET F 3 74 ? 19.272 27.433 24.587 1.00 49.44 74 MET E O 1
ATOM 6388 N N . ALA F 3 75 ? 21.336 27.936 23.823 1.00 48.93 75 ALA E N 1
ATOM 6389 C CA . ALA F 3 75 ? 20.956 29.056 22.941 1.00 49.28 75 ALA E CA 1
ATOM 6390 C C . ALA F 3 75 ? 20.009 28.586 21.824 1.00 49.35 75 ALA E C 1
ATOM 6391 O O . ALA F 3 75 ? 19.067 29.296 21.455 1.00 48.81 75 ALA E O 1
ATOM 6393 N N . ASP F 3 76 ? 20.281 27.390 21.310 1.00 49.89 76 ASP E N 1
ATOM 6394 C CA . ASP F 3 76 ? 19.477 26.739 20.287 1.00 50.61 76 ASP E CA 1
ATOM 6395 C C . ASP F 3 76 ? 18.035 26.568 20.751 1.00 50.49 76 ASP E C 1
ATOM 6396 O O . ASP F 3 76 ? 17.100 26.864 20.008 1.00 51.73 76 ASP E O 1
ATOM 6401 N N . PHE F 3 77 ? 17.835 26.111 21.977 1.00 49.83 77 PHE E N 1
ATOM 6402 C CA . PHE F 3 77 ? 16.474 25.986 22.495 1.00 49.19 77 PHE E CA 1
ATOM 6403 C C . PHE F 3 77 ? 15.899 27.327 22.877 1.00 49.17 77 PHE E C 1
ATOM 6404 O O . PHE F 3 77 ? 14.758 27.610 22.535 1.00 50.31 77 PHE E O 1
ATOM 6412 N N . VAL F 3 78 ? 16.684 28.171 23.542 1.00 48.51 78 VAL E N 1
ATOM 6413 C CA . VAL F 3 78 ? 16.235 29.532 23.842 1.00 47.85 78 VAL E CA 1
ATOM 6414 C C . VAL F 3 78 ? 15.690 30.225 22.620 1.00 47.83 78 VAL E C 1
ATOM 6415 O O . VAL F 3 78 ? 14.600 30.802 22.680 1.00 49.46 78 VAL E O 1
ATOM 6419 N N . ASN F 3 79 ? 16.405 30.162 21.504 1.00 47.26 79 ASN E N 1
ATOM 6420 C CA . ASN F 3 79 ? 16.048 30.974 20.331 1.00 46.30 79 ASN E CA 1
ATOM 6421 C C . ASN F 3 79 ? 14.778 30.478 19.616 1.00 46.34 79 ASN E C 1
ATOM 6422 O O . ASN F 3 79 ? 13.941 31.280 19.147 1.00 45.95 79 ASN E O 1
ATOM 6427 N N . VAL F 3 80 ? 14.646 29.156 19.534 1.00 45.73 80 VAL E N 1
ATOM 6428 C CA . VAL F 3 80 ? 13.494 28.534 18.926 1.00 46.45 80 VAL E CA 1
ATOM 6429 C C . VAL F 3 80 ? 12.220 28.748 19.773 1.00 46.20 80 VAL E C 1
ATOM 6430 O O . VAL F 3 80 ? 11.153 28.962 19.222 1.00 46.05 80 VAL E O 1
ATOM 6434 N N . ILE F 3 81 ? 12.342 28.659 21.099 1.00 46.14 81 ILE E N 1
ATOM 6435 C CA . ILE F 3 81 ? 11.225 28.877 22.028 1.00 45.88 81 ILE E CA 1
ATOM 6436 C C . ILE F 3 81 ? 10.776 30.305 21.913 1.00 46.24 81 ILE E C 1
ATOM 6437 O O . ILE F 3 81 ? 9.579 30.578 21.819 1.00 47.54 81 ILE E O 1
ATOM 6442 N N . LYS F 3 82 ? 11.740 31.220 21.863 1.00 46.46 82 LYS E N 1
ATOM 6443 C CA . LYS F 3 82 ? 11.446 32.636 21.696 1.00 46.57 82 LYS E CA 1
ATOM 6444 C C . LYS F 3 82 ? 10.652 32.879 20.411 1.00 46.39 82 LYS E C 1
ATOM 6445 O O . LYS F 3 82 ? 9.666 33.601 20.398 1.00 46.52 82 LYS E O 1
ATOM 6451 N N . TYR F 3 83 ? 11.107 32.267 19.333 1.00 47.29 83 TYR E N 1
ATOM 6452 C CA . TYR F 3 83 ? 10.477 32.390 18.021 1.00 48.07 83 TYR E CA 1
ATOM 6453 C C . TYR F 3 83 ? 9.039 31.872 18.004 1.00 48.39 83 TYR E C 1
ATOM 6454 O O . TYR F 3 83 ? 8.140 32.565 17.505 1.00 48.68 83 TYR E O 1
ATOM 6463 N N . TYR F 3 84 ? 8.808 30.677 18.546 1.00 48.33 84 TYR E N 1
ATOM 6464 C CA . TYR F 3 84 ? 7.435 30.180 18.665 1.00 48.94 84 TYR E CA 1
ATOM 6465 C C . TYR F 3 84 ? 6.538 31.095 19.478 1.00 49.04 84 TYR E C 1
ATOM 6466 O O . TYR F 3 84 ? 5.437 31.359 19.094 1.00 48.82 84 TYR E O 1
ATOM 6475 N N . TYR F 3 85 ? 7.014 31.559 20.617 1.00 50.86 85 TYR E N 1
ATOM 6476 C CA . TYR F 3 85 ? 6.194 32.389 21.501 1.00 52.64 85 TYR E CA 1
ATOM 6477 C C . TYR F 3 85 ? 5.863 33.729 20.881 1.00 52.85 85 TYR E C 1
ATOM 6478 O O . TYR F 3 85 ? 4.790 34.282 21.093 1.00 53.45 85 TYR E O 1
ATOM 6487 N N . GLN F 3 86 ? 6.816 34.246 20.124 1.00 53.17 86 GLN E N 1
ATOM 6488 C CA . GLN F 3 86 ? 6.652 35.494 19.396 1.00 53.20 86 GLN E CA 1
ATOM 6489 C C . GLN F 3 86 ? 5.735 35.321 18.186 1.00 52.39 86 GLN E C 1
ATOM 6490 O O . GLN F 3 86 ? 4.894 36.207 17.879 1.00 52.86 86 GLN E O 1
ATOM 6496 N N . SER F 3 87 ? 5.887 34.187 17.505 1.00 51.06 87 SER E N 1
ATOM 6497 C CA . SER F 3 87 ? 5.286 34.013 16.186 1.00 50.83 87 SER E CA 1
ATOM 6498 C C . SER F 3 87 ? 4.074 33.068 16.071 1.00 49.69 87 SER E C 1
ATOM 6499 O O . SER F 3 87 ? 3.363 33.141 15.095 1.00 48.81 87 SER E O 1
ATOM 6502 N N . SER F 3 88 ? 3.838 32.190 17.042 1.00 49.13 88 SER E N 1
ATOM 6503 C CA . SER F 3 88 ? 2.741 31.208 16.908 1.00 48.88 88 SER E CA 1
ATOM 6504 C C . SER F 3 88 ? 1.459 31.601 17.650 1.00 48.57 88 SER E C 1
ATOM 6505 O O . SER F 3 88 ? 1.500 31.979 18.800 1.00 49.18 88 SER E O 1
ATOM 6508 N N . SER F 3 89 ? 0.324 31.499 16.972 1.00 48.73 89 SER E N 1
ATOM 6509 C CA . SER F 3 89 ? -0.998 31.676 17.587 1.00 48.61 89 SER E CA 1
ATOM 6510 C C . SER F 3 89 ? -1.451 30.438 18.372 1.00 48.21 89 SER E C 1
ATOM 6511 O O . SER F 3 89 ? -2.486 30.475 19.020 1.00 48.05 89 SER E O 1
ATOM 6514 N N . PHE F 3 90 ? -0.664 29.364 18.302 1.00 47.97 90 PHE E N 1
ATOM 6515 C CA . PHE F 3 90 ? -0.976 28.066 18.908 1.00 48.14 90 PHE E CA 1
ATOM 6516 C C . PHE F 3 90 ? 0.094 27.639 19.925 1.00 48.48 90 PHE E C 1
ATOM 6517 O O . PHE F 3 90 ? 1.186 27.244 19.527 1.00 48.26 90 PHE E O 1
ATOM 6525 N N . PRO F 3 91 ? -0.234 27.709 21.236 1.00 49.08 91 PRO E N 1
ATOM 6526 C CA . PRO F 3 91 ? 0.665 27.387 22.364 1.00 49.23 91 PRO E CA 1
ATOM 6527 C C . PRO F 3 91 ? 1.345 26.007 22.314 1.00 49.38 91 PRO E C 1
ATOM 6528 O O . PRO F 3 91 ? 2.479 25.895 22.727 1.00 50.06 91 PRO E O 1
ATOM 6532 N N . GLU F 3 92 ? 0.679 24.967 21.817 1.00 49.94 92 GLU E N 1
ATOM 6533 C CA . GLU F 3 92 ? 1.305 23.644 21.780 1.00 50.46 92 GLU E CA 1
ATOM 6534 C C . GLU F 3 92 ? 2.223 23.400 20.589 1.00 50.20 92 GLU E C 1
ATOM 6535 O O . GLU F 3 92 ? 2.821 22.318 20.501 1.00 49.71 92 GLU E O 1
ATOM 6541 N N . ALA F 3 93 ? 2.305 24.368 19.671 1.00 49.97 93 ALA E N 1
ATOM 6542 C CA . ALA F 3 93 ? 3.122 24.236 18.469 1.00 50.37 93 ALA E CA 1
ATOM 6543 C C . ALA F 3 93 ? 4.592 23.921 18.784 1.00 50.75 93 ALA E C 1
ATOM 6544 O O . ALA F 3 93 ? 5.226 23.162 18.056 1.00 50.76 93 ALA E O 1
ATOM 6546 N N . ILE F 3 94 ? 5.104 24.495 19.877 1.00 51.76 94 ILE E N 1
ATOM 6547 C CA . ILE F 3 94 ? 6.475 24.268 20.387 1.00 52.74 94 ILE E CA 1
ATOM 6548 C C . ILE F 3 94 ? 6.805 22.788 20.685 1.00 53.41 94 ILE E C 1
ATOM 6549 O O . ILE F 3 94 ? 7.944 22.346 20.472 1.00 53.43 94 ILE E O 1
ATOM 6554 N N . ALA F 3 95 ? 5.821 22.039 21.186 1.00 54.28 95 ALA E N 1
ATOM 6555 C CA . ALA F 3 95 ? 5.945 20.596 21.433 1.00 55.66 95 ALA E CA 1
ATOM 6556 C C . ALA F 3 95 ? 6.479 19.844 20.199 1.00 57.41 95 ALA E C 1
ATOM 6557 O O . ALA F 3 95 ? 7.118 18.782 20.309 1.00 57.67 95 ALA E O 1
ATOM 6559 N N . GLU F 3 96 ? 6.217 20.420 19.031 1.00 58.62 96 GLU E N 1
ATOM 6560 C CA . GLU F 3 96 ? 6.644 19.884 17.760 1.00 59.85 96 GLU E CA 1
ATOM 6561 C C . GLU F 3 96 ? 8.174 19.800 17.557 1.00 60.93 96 GLU E C 1
ATOM 6562 O O . GLU F 3 96 ? 8.603 19.201 16.584 1.00 61.92 96 GLU E O 1
ATOM 6568 N N . ILE F 3 97 ? 9.002 20.400 18.418 1.00 61.62 97 ILE E N 1
ATOM 6569 C CA . ILE F 3 97 ? 10.458 20.299 18.197 1.00 62.80 97 ILE E CA 1
ATOM 6570 C C . ILE F 3 97 ? 11.056 18.978 18.700 1.00 63.36 97 ILE E C 1
ATOM 6571 O O . ILE F 3 97 ? 12.195 18.626 18.342 1.00 63.29 97 ILE E O 1
ATOM 6576 N N . ASP F 3 98 ? 10.293 18.276 19.544 1.00 63.50 98 ASP E N 1
ATOM 6577 C CA . ASP F 3 98 ? 10.538 16.857 19.845 1.00 63.65 98 ASP E CA 1
ATOM 6578 C C . ASP F 3 98 ? 10.435 15.957 18.562 1.00 62.83 98 ASP E C 1
ATOM 6579 O O . ASP F 3 98 ? 10.938 14.844 18.535 1.00 62.83 98 ASP E O 1
ATOM 6584 N N . LYS F 3 99 ? 9.797 16.451 17.509 1.00 61.53 99 LYS E N 1
ATOM 6585 C CA . LYS F 3 99 ? 9.871 15.795 16.202 1.00 60.85 99 LYS E CA 1
ATOM 6586 C C . LYS F 3 99 ? 11.288 15.854 15.549 1.00 60.57 99 LYS E C 1
ATOM 6587 O O . LYS F 3 99 ? 11.797 14.829 15.088 1.00 61.39 99 LYS E O 1
ATOM 6593 N N . PHE F 3 100 ? 11.931 17.030 15.564 1.00 59.22 100 PHE E N 1
ATOM 6594 C CA . PHE F 3 100 ? 13.213 17.255 14.869 1.00 57.04 100 PHE E CA 1
ATOM 6595 C C . PHE F 3 100 ? 14.404 16.393 15.301 1.00 54.97 100 PHE E C 1
ATOM 6596 O O . PHE F 3 100 ? 14.578 16.032 16.457 1.00 54.99 100 PHE E O 1
ATOM 6604 N N . ARG F 3 101 ? 15.251 16.113 14.332 1.00 52.76 101 ARG E N 1
ATOM 6605 C CA . ARG F 3 101 ? 16.622 15.771 14.595 1.00 50.99 101 ARG E CA 1
ATOM 6606 C C . ARG F 3 101 ? 17.369 17.090 14.707 1.00 50.53 101 ARG E C 1
ATOM 6607 O O . ARG F 3 101 ? 16.850 18.113 14.310 1.00 50.32 101 ARG E O 1
ATOM 6615 N N . LEU F 3 102 ? 18.560 17.071 15.286 1.00 50.46 102 LEU E N 1
ATOM 6616 C CA . LEU F 3 102 ? 19.349 18.292 15.493 1.00 50.60 102 LEU E CA 1
ATOM 6617 C C . LEU F 3 102 ? 19.644 19.017 14.197 1.00 50.37 102 LEU E C 1
ATOM 6618 O O . LEU F 3 102 ? 19.742 20.234 14.181 1.00 50.07 102 LEU E O 1
ATOM 6623 N N . LEU F 3 103 ? 19.804 18.257 13.120 1.00 51.05 103 LEU E N 1
ATOM 6624 C CA . LEU F 3 103 ? 19.975 18.825 11.773 1.00 51.78 103 LEU E CA 1
ATOM 6625 C C . LEU F 3 103 ? 18.766 19.695 11.384 1.00 51.68 103 LEU E C 1
ATOM 6626 O O . LEU F 3 103 ? 18.938 20.811 10.914 1.00 52.16 103 LEU E O 1
ATOM 6631 N N . GLY F 3 104 ? 17.556 19.171 11.593 1.00 51.85 104 GLY E N 1
ATOM 6632 C CA . GLY F 3 104 ? 16.309 19.886 11.346 1.00 51.80 104 GLY E CA 1
ATOM 6633 C C . GLY F 3 104 ? 16.109 21.111 12.219 1.00 52.22 104 GLY E C 1
ATOM 6634 O O . GLY F 3 104 ? 15.589 22.126 11.762 1.00 52.94 104 GLY E O 1
ATOM 6635 N N . LEU F 3 105 ? 16.528 21.022 13.472 1.00 52.23 105 LEU E N 1
ATOM 6636 C CA . LEU F 3 105 ? 16.511 22.146 14.412 1.00 52.42 105 LEU E CA 1
ATOM 6637 C C . LEU F 3 105 ? 17.508 23.303 14.055 1.00 52.63 105 LEU E C 1
ATOM 6638 O O . LEU F 3 105 ? 17.211 24.478 14.263 1.00 52.74 105 LEU E O 1
ATOM 6643 N N . ARG F 3 106 ? 18.679 22.969 13.526 1.00 52.24 106 ARG E N 1
ATOM 6644 C CA . ARG F 3 106 ? 19.626 23.988 13.113 1.00 53.02 106 ARG E CA 1
ATOM 6645 C C . ARG F 3 106 ? 19.129 24.729 11.851 1.00 53.19 106 ARG E C 1
ATOM 6646 O O . ARG F 3 106 ? 19.251 25.939 11.734 1.00 52.61 106 ARG E O 1
ATOM 6654 N N . GLU F 3 107 ? 18.570 23.959 10.928 1.00 53.24 107 GLU E N 1
ATOM 6655 C CA . GLU F 3 107 ? 17.927 24.454 9.739 1.00 53.95 107 GLU E CA 1
ATOM 6656 C C . GLU F 3 107 ? 16.817 25.490 10.052 1.00 53.81 107 GLU E C 1
ATOM 6657 O O . GLU F 3 107 ? 16.739 26.552 9.405 1.00 53.35 107 GLU E O 1
ATOM 6663 N N . VAL F 3 108 ? 15.975 25.188 11.041 1.00 53.65 108 VAL E N 1
ATOM 6664 C CA . VAL F 3 108 ? 14.935 26.130 11.477 1.00 53.70 108 VAL E CA 1
ATOM 6665 C C . VAL F 3 108 ? 15.554 27.409 12.058 1.00 53.78 108 VAL E C 1
ATOM 6666 O O . VAL F 3 108 ? 14.992 28.482 11.925 1.00 53.34 108 VAL E O 1
ATOM 6670 N N . GLU F 3 109 ? 16.705 27.266 12.711 1.00 53.95 109 GLU E N 1
ATOM 6671 C CA . GLU F 3 109 ? 17.437 28.384 13.300 1.00 54.33 109 GLU E CA 1
ATOM 6672 C C . GLU F 3 109 ? 18.156 29.235 12.266 1.00 54.01 109 GLU E C 1
ATOM 6673 O O . GLU F 3 109 ? 18.297 30.443 12.445 1.00 53.41 109 GLU E O 1
ATOM 6679 N N . ARG F 3 110 ? 18.635 28.601 11.202 1.00 54.39 110 ARG E N 1
ATOM 6680 C CA . ARG F 3 110 ? 19.182 29.320 10.051 1.00 55.16 110 ARG E CA 1
ATOM 6681 C C . ARG F 3 110 ? 18.065 30.146 9.417 1.00 55.01 110 ARG E C 1
ATOM 6682 O O . ARG F 3 110 ? 18.248 31.331 9.114 1.00 54.66 110 ARG E O 1
ATOM 6690 N N . LYS F 3 111 ? 16.911 29.496 9.257 1.00 55.14 111 LYS E N 1
ATOM 6691 C CA . LYS F 3 111 ? 15.683 30.051 8.695 1.00 55.22 111 LYS E CA 1
ATOM 6692 C C . LYS F 3 111 ? 15.262 31.373 9.358 1.00 54.76 111 LYS E C 1
ATOM 6693 O O . LYS F 3 111 ? 15.021 32.381 8.676 1.00 54.76 111 LYS E O 1
ATOM 6699 N N . ILE F 3 112 ? 15.189 31.364 10.685 1.00 54.18 112 ILE E N 1
ATOM 6700 C CA . ILE F 3 112 ? 14.769 32.530 11.463 1.00 53.71 112 ILE E CA 1
ATOM 6701 C C . ILE F 3 112 ? 15.898 33.564 11.721 1.00 54.10 112 ILE E C 1
ATOM 6702 O O . ILE F 3 112 ? 15.660 34.624 12.300 1.00 54.03 112 ILE E O 1
ATOM 6707 N N . GLY F 3 113 ? 17.109 33.254 11.264 1.00 54.36 113 GLY E N 1
ATOM 6708 C CA . GLY F 3 113 ? 18.252 34.135 11.417 1.00 55.51 113 GLY E CA 1
ATOM 6709 C C . GLY F 3 113 ? 18.921 34.041 12.773 1.00 56.98 113 GLY E C 1
ATOM 6710 O O . GLY F 3 113 ? 19.542 34.996 13.230 1.00 57.03 113 GLY E O 1
ATOM 6711 N N . ALA F 3 114 ? 18.805 32.883 13.415 1.00 58.05 114 ALA E N 1
ATOM 6712 C CA . ALA F 3 114 ? 19.404 32.660 14.726 1.00 59.58 114 ALA E CA 1
ATOM 6713 C C . ALA F 3 114 ? 20.825 32.052 14.652 1.00 60.89 114 ALA E C 1
ATOM 6714 O O . ALA F 3 114 ? 21.610 32.179 15.588 1.00 61.11 114 ALA E O 1
ATOM 6716 N N . ILE F 3 115 ? 21.142 31.400 13.534 1.00 63.00 115 ILE E N 1
ATOM 6717 C CA . ILE F 3 115 ? 22.440 30.764 13.326 1.00 65.05 115 ILE E CA 1
ATOM 6718 C C . ILE F 3 115 ? 23.237 31.565 12.307 1.00 66.15 115 ILE E C 1
ATOM 6719 O O . ILE F 3 115 ? 22.741 31.829 11.219 1.00 66.23 115 ILE E O 1
ATOM 6724 N N . PRO F 3 116 ? 24.480 31.945 12.659 1.00 67.70 116 PRO E N 1
ATOM 6725 C CA . PRO F 3 116 ? 25.354 32.710 11.796 1.00 68.74 116 PRO E CA 1
ATOM 6726 C C . PRO F 3 116 ? 25.632 31.995 10.475 1.00 70.28 116 PRO E C 1
ATOM 6727 O O . PRO F 3 116 ? 25.658 30.756 10.432 1.00 70.39 116 PRO E O 1
ATOM 6731 N N . PRO F 3 117 ? 25.813 32.774 9.387 1.00 71.64 117 PRO E N 1
ATOM 6732 C CA . PRO F 3 117 ? 26.237 32.184 8.113 1.00 72.56 117 PRO E CA 1
ATOM 6733 C C . PRO F 3 117 ? 27.749 31.863 8.099 1.00 73.24 117 PRO E C 1
ATOM 6734 O O . PRO F 3 117 ? 28.260 31.315 7.121 1.00 73.28 117 PRO E O 1
ATOM 6738 N N . GLU F 3 118 ? 28.445 32.207 9.185 1.00 74.06 118 GLU E N 1
ATOM 6739 C CA . GLU F 3 118 ? 29.847 31.837 9.387 1.00 74.70 118 GLU E CA 1
ATOM 6740 C C . GLU F 3 118 ? 30.026 31.187 10.768 1.00 74.28 118 GLU E C 1
ATOM 6741 O O . GLU F 3 118 ? 30.060 31.883 11.797 1.00 74.55 118 GLU E O 1
ATOM 6747 N N . THR F 3 119 ? 30.112 29.854 10.784 1.00 73.37 119 THR E N 1
ATOM 6748 C CA . THR F 3 119 ? 30.452 29.113 12.009 1.00 72.29 119 THR E CA 1
ATOM 6749 C C . THR F 3 119 ? 31.897 29.381 12.425 1.00 71.33 119 THR E C 1
ATOM 6750 O O . THR F 3 119 ? 32.828 29.240 11.604 1.00 71.26 119 THR E O 1
ATOM 6754 N N . ILE F 3 120 ? 32.089 29.763 13.683 1.00 69.55 120 ILE E N 1
ATOM 6755 C CA . ILE F 3 120 ? 33.405 30.158 14.172 1.00 68.23 120 ILE E CA 1
ATOM 6756 C C . ILE F 3 120 ? 34.058 29.033 14.969 1.00 66.47 120 ILE E C 1
ATOM 6757 O O . ILE F 3 120 ? 33.531 28.600 15.995 1.00 67.03 120 ILE E O 1
ATOM 6762 N N . TYR F 3 121 ? 35.206 28.565 14.492 1.00 63.98 121 TYR E N 1
ATOM 6763 C CA . TYR F 3 121 ? 36.126 27.798 15.324 1.00 61.92 121 TYR E CA 1
ATOM 6764 C C . TYR F 3 121 ? 37.456 28.544 15.358 1.00 60.35 121 TYR E C 1
ATOM 6765 O O . TYR F 3 121 ? 37.612 29.583 14.716 1.00 58.98 121 TYR E O 1
ATOM 6774 N N . VAL F 3 122 ? 38.410 28.007 16.111 1.00 58.00 122 VAL E N 1
ATOM 6775 C CA . VAL F 3 122 ? 39.814 28.248 15.846 1.00 55.78 122 VAL E CA 1
ATOM 6776 C C . VAL F 3 122 ? 40.672 26.992 15.724 1.00 54.90 122 VAL E C 1
ATOM 6777 O O . VAL F 3 122 ? 40.265 25.925 16.141 1.00 54.16 122 VAL E O 1
ATOM 6781 N N . HIS F 3 123 ? 41.841 27.105 15.109 1.00 54.48 123 HIS E N 1
ATOM 6782 C CA . HIS F 3 123 ? 42.802 26.017 15.172 1.00 53.83 123 HIS E CA 1
ATOM 6783 C C . HIS F 3 123 ? 43.389 26.012 16.594 1.00 53.09 123 HIS E C 1
ATOM 6784 O O . HIS F 3 123 ? 43.713 27.055 17.117 1.00 53.11 123 HIS E O 1
ATOM 6791 N N . PRO F 3 124 ? 43.466 24.833 17.237 1.00 52.77 124 PRO E N 1
ATOM 6792 C CA . PRO F 3 124 ? 44.029 24.703 18.588 1.00 51.97 124 PRO E CA 1
ATOM 6793 C C . PRO F 3 124 ? 45.434 25.215 18.794 1.00 51.78 124 PRO E C 1
ATOM 6794 O O . PRO F 3 124 ? 45.722 25.667 19.904 1.00 52.26 124 PRO E O 1
ATOM 6798 N N . MET F 3 125 ? 46.304 25.112 17.783 1.00 51.47 125 MET E N 1
ATOM 6799 C CA . MET F 3 125 ? 47.735 25.517 17.901 1.00 51.68 125 MET E CA 1
ATOM 6800 C C . MET F 3 125 ? 47.982 26.968 17.538 1.00 51.60 125 MET E C 1
ATOM 6801 O O . MET F 3 125 ? 49.105 27.474 17.647 1.00 52.02 125 MET E O 1
ATOM 6806 N N . HIS F 3 126 ? 46.919 27.637 17.113 1.00 51.59 126 HIS E N 1
ATOM 6807 C CA . HIS F 3 126 ? 46.935 29.071 16.955 1.00 51.50 126 HIS E CA 1
ATOM 6808 C C . HIS F 3 126 ? 46.764 29.764 18.305 1.00 51.29 126 HIS E C 1
ATOM 6809 O O . HIS F 3 126 ? 46.304 29.165 19.277 1.00 50.29 126 HIS E O 1
ATOM 6816 N N . SER F 3 127 ? 47.157 31.030 18.342 1.00 51.41 127 SER E N 1
ATOM 6817 C CA . SER F 3 127 ? 47.260 31.793 19.581 1.00 51.80 127 SER E CA 1
ATOM 6818 C C . SER F 3 127 ? 45.976 31.710 20.420 1.00 51.94 127 SER E C 1
ATOM 6819 O O . SER F 3 127 ? 44.877 31.612 19.874 1.00 52.26 127 SER E O 1
ATOM 6822 N N . LEU F 3 128 ? 46.127 31.747 21.739 1.00 52.03 128 LEU E N 1
ATOM 6823 C CA . LEU F 3 128 ? 44.984 31.838 22.627 1.00 52.53 128 LEU E CA 1
ATOM 6824 C C . LEU F 3 128 ? 44.249 33.165 22.425 1.00 52.74 128 LEU E C 1
ATOM 6825 O O . LEU F 3 128 ? 43.038 33.246 22.639 1.00 52.96 128 LEU E O 1
ATOM 6830 N N . MET F 3 129 ? 44.979 34.187 21.996 1.00 53.29 129 MET E N 1
ATOM 6831 C CA . MET F 3 129 ? 44.397 35.486 21.692 1.00 54.29 129 MET E CA 1
ATOM 6832 C C . MET F 3 129 ? 43.425 35.435 20.524 1.00 55.26 129 MET E C 1
ATOM 6833 O O . MET F 3 129 ? 42.442 36.180 20.505 1.00 55.56 129 MET E O 1
ATOM 6838 N N . ASP F 3 130 ? 43.711 34.584 19.539 1.00 56.22 130 ASP E N 1
ATOM 6839 C CA . ASP F 3 130 ? 42.810 34.424 18.408 1.00 56.79 130 ASP E CA 1
ATOM 6840 C C . ASP F 3 130 ? 41.481 33.901 18.866 1.00 56.38 130 ASP E C 1
ATOM 6841 O O . ASP F 3 130 ? 40.451 34.353 18.385 1.00 56.88 130 ASP E O 1
ATOM 6846 N N . ALA F 3 131 ? 41.499 32.973 19.814 1.00 56.48 131 ALA E N 1
ATOM 6847 C CA . ALA F 3 131 ? 40.248 32.410 20.360 1.00 56.99 131 ALA E CA 1
ATOM 6848 C C . ALA F 3 131 ? 39.404 33.464 21.094 1.00 56.89 131 ALA E C 1
ATOM 6849 O O . ALA F 3 131 ? 38.205 33.592 20.841 1.00 57.24 131 ALA E O 1
ATOM 6851 N N . CYS F 3 132 ? 40.046 34.210 21.987 1.00 56.89 132 CYS E N 1
ATOM 6852 C CA . CYS F 3 132 ? 39.415 35.300 22.734 1.00 57.01 132 CYS E CA 1
ATOM 6853 C C . CYS F 3 132 ? 38.850 36.359 21.787 1.00 56.73 132 CYS E C 1
ATOM 6854 O O . CYS F 3 132 ? 37.734 36.841 21.980 1.00 57.26 132 CYS E O 1
ATOM 6857 N N . LEU F 3 133 ? 39.611 36.702 20.755 1.00 56.05 133 LEU E N 1
ATOM 6858 C CA . LEU F 3 133 ? 39.178 37.716 19.801 1.00 55.64 133 LEU E CA 1
ATOM 6859 C C . LEU F 3 133 ? 38.026 37.259 18.956 1.00 55.64 133 LEU E C 1
ATOM 6860 O O . LEU F 3 133 ? 37.134 38.043 18.681 1.00 56.18 133 LEU E O 1
ATOM 6865 N N . ALA F 3 134 ? 38.044 35.990 18.556 1.00 55.91 134 ALA E N 1
ATOM 6866 C CA . ALA F 3 134 ? 36.932 35.366 17.841 1.00 55.64 134 ALA E CA 1
ATOM 6867 C C . ALA F 3 134 ? 35.662 35.318 18.660 1.00 56.11 134 ALA E C 1
ATOM 6868 O O . ALA F 3 134 ? 34.577 35.542 18.109 1.00 56.50 134 ALA E O 1
ATOM 6870 N N . MET F 3 135 ? 35.784 34.992 19.956 1.00 56.34 135 MET E N 1
ATOM 6871 C CA . MET F 3 135 ? 34.631 34.932 20.870 1.00 55.90 135 MET E CA 1
ATOM 6872 C C . MET F 3 135 ? 34.066 36.321 21.153 1.00 55.95 135 MET E C 1
ATOM 6873 O O . MET F 3 135 ? 32.847 36.511 21.188 1.00 55.66 135 MET E O 1
ATOM 6878 N N . SER F 3 136 ? 34.970 37.282 21.351 1.00 55.63 136 SER E N 1
ATOM 6879 C CA . SER F 3 136 ? 34.620 38.691 21.468 1.00 55.37 136 SER E CA 1
ATOM 6880 C C . SER F 3 136 ? 33.802 39.230 20.267 1.00 55.83 136 SER E C 1
ATOM 6881 O O . SER F 3 136 ? 32.837 39.968 20.468 1.00 55.36 136 SER E O 1
ATOM 6884 N N . LYS F 3 137 ? 34.217 38.890 19.042 1.00 56.31 137 LYS E N 1
ATOM 6885 C CA . LYS F 3 137 ? 33.539 39.307 17.802 1.00 57.43 137 LYS E CA 1
ATOM 6886 C C . LYS F 3 137 ? 32.202 38.573 17.565 1.00 57.12 137 LYS E C 1
ATOM 6887 O O . LYS F 3 137 ? 31.211 39.191 17.168 1.00 56.98 137 LYS E O 1
ATOM 6893 N N . SER F 3 138 ? 32.187 37.261 17.799 1.00 56.80 138 SER E N 1
ATOM 6894 C CA . SER F 3 138 ? 30.989 36.464 17.591 1.00 56.78 138 SER E CA 1
ATOM 6895 C C . SER F 3 138 ? 29.971 36.563 18.718 1.00 56.39 138 SER E C 1
ATOM 6896 O O . SER F 3 138 ? 28.784 36.404 18.499 1.00 56.36 138 SER E O 1
ATOM 6899 N N . ARG F 3 139 ? 30.430 36.867 19.922 1.00 56.97 139 ARG E N 1
ATOM 6900 C CA . ARG F 3 139 ? 29.558 36.896 21.101 1.00 56.72 139 ARG E CA 1
ATOM 6901 C C . ARG F 3 139 ? 29.290 35.490 21.638 1.00 55.98 139 ARG E C 1
ATOM 6902 O O . ARG F 3 139 ? 28.509 35.288 22.570 1.00 56.14 139 ARG E O 1
ATOM 6910 N N . ALA F 3 140 ? 29.941 34.511 21.022 1.00 55.18 140 ALA E N 1
ATOM 6911 C CA . ALA F 3 140 ? 29.867 33.142 21.471 1.00 54.26 140 ALA E CA 1
ATOM 6912 C C . ALA F 3 140 ? 30.647 33.034 22.792 1.00 53.69 140 ALA E C 1
ATOM 6913 O O . ALA F 3 140 ? 31.709 33.662 22.949 1.00 53.95 140 ALA E O 1
ATOM 6915 N N . ARG F 3 141 ? 30.116 32.258 23.730 1.00 52.20 141 ARG E N 1
ATOM 6916 C CA . ARG F 3 141 ? 30.687 32.123 25.081 1.00 52.09 141 ARG E CA 1
ATOM 6917 C C . ARG F 3 141 ? 31.501 30.852 25.218 1.00 51.58 141 ARG E C 1
ATOM 6918 O O . ARG F 3 141 ? 32.025 30.537 26.286 1.00 51.65 141 ARG E O 1
ATOM 6926 N N . ARG F 3 142 ? 31.591 30.131 24.108 1.00 51.34 142 ARG E N 1
ATOM 6927 C CA . ARG F 3 142 ? 32.423 28.952 23.981 1.00 51.15 142 ARG E CA 1
ATOM 6928 C C . ARG F 3 142 ? 32.706 28.814 22.492 1.00 50.56 142 ARG E C 1
ATOM 6929 O O . ARG F 3 142 ? 31.937 29.312 21.672 1.00 50.51 142 ARG E O 1
ATOM 6937 N N . ILE F 3 143 ? 33.801 28.143 22.159 1.00 50.01 143 ILE E N 1
ATOM 6938 C CA . ILE F 3 143 ? 34.302 28.079 20.798 1.00 50.06 143 ILE E CA 1
ATOM 6939 C C . ILE F 3 143 ? 34.992 26.706 20.551 1.00 50.57 143 ILE E C 1
ATOM 6940 O O . ILE F 3 143 ? 35.864 26.289 21.326 1.00 50.15 143 ILE E O 1
ATOM 6945 N N . PRO F 3 144 ? 34.569 25.982 19.493 1.00 51.06 144 PRO E N 1
ATOM 6946 C CA . PRO F 3 144 ? 35.242 24.696 19.265 1.00 51.33 144 PRO E CA 1
ATOM 6947 C C . PRO F 3 144 ? 36.685 24.873 18.793 1.00 51.11 144 PRO E C 1
ATOM 6948 O O . PRO F 3 144 ? 37.042 25.901 18.199 1.00 51.17 144 PRO E O 1
ATOM 6952 N N . LEU F 3 145 ? 37.512 23.883 19.093 1.00 51.59 145 LEU E N 1
ATOM 6953 C CA . LEU F 3 145 ? 38.891 23.896 18.632 1.00 51.96 145 LEU E CA 1
ATOM 6954 C C . LEU F 3 145 ? 39.010 22.774 17.615 1.00 52.86 145 LEU E C 1
ATOM 6955 O O . LEU F 3 145 ? 38.900 21.600 17.969 1.00 52.81 145 LEU E O 1
ATOM 6960 N N . ILE F 3 146 ? 39.191 23.155 16.352 1.00 53.27 146 ILE E N 1
ATOM 6961 C CA . ILE F 3 146 ? 39.138 22.220 15.237 1.00 53.70 146 ILE E CA 1
ATOM 6962 C C . ILE F 3 146 ? 40.413 22.247 14.425 1.00 54.44 146 ILE E C 1
ATOM 6963 O O . ILE F 3 146 ? 40.930 23.308 14.068 1.00 54.61 146 ILE E O 1
ATOM 6968 N N . ASP F 3 147 ? 40.920 21.050 14.161 1.00 55.46 147 ASP E N 1
ATOM 6969 C CA . ASP F 3 147 ? 42.070 20.828 13.314 1.00 56.10 147 ASP E CA 1
ATOM 6970 C C . ASP F 3 147 ? 41.636 19.932 12.129 1.00 57.28 147 ASP E C 1
ATOM 6971 O O . ASP F 3 147 ? 40.516 19.426 12.096 1.00 57.14 147 ASP E O 1
ATOM 6976 N N . VAL F 3 148 ? 42.511 19.750 11.147 1.00 58.99 148 VAL E N 1
ATOM 6977 C CA . VAL F 3 148 ? 42.149 19.043 9.912 1.00 60.45 148 VAL E CA 1
ATOM 6978 C C . VAL F 3 148 ? 43.196 17.983 9.553 1.00 61.31 148 VAL E C 1
ATOM 6979 O O . VAL F 3 148 ? 44.393 18.293 9.409 1.00 61.61 148 VAL E O 1
ATOM 6983 N N . ASP F 3 149 ? 42.744 16.734 9.421 1.00 62.16 149 ASP E N 1
ATOM 6984 C CA . ASP F 3 149 ? 43.646 15.619 9.087 1.00 62.75 149 ASP E CA 1
ATOM 6985 C C . ASP F 3 149 ? 43.987 15.615 7.596 1.00 62.76 149 ASP E C 1
ATOM 6986 O O . ASP F 3 149 ? 43.110 15.479 6.747 1.00 62.85 149 ASP E O 1
ATOM 6991 N N . GLY F 3 150 ? 45.272 15.762 7.293 1.00 63.11 150 GLY E N 1
ATOM 6992 C CA . GLY F 3 150 ? 45.757 15.812 5.916 1.00 63.48 150 GLY E CA 1
ATOM 6993 C C . GLY F 3 150 ? 45.523 14.564 5.071 1.00 63.82 150 GLY E C 1
ATOM 6994 O O . GLY F 3 150 ? 45.154 14.672 3.887 1.00 63.55 150 GLY E O 1
ATOM 6995 N N . GLU F 3 151 ? 45.745 13.383 5.660 1.00 63.94 151 GLU E N 1
ATOM 6996 C CA . GLU F 3 151 ? 45.618 12.110 4.907 1.00 63.88 151 GLU E CA 1
ATOM 6997 C C . GLU F 3 151 ? 44.168 11.833 4.533 1.00 63.07 151 GLU E C 1
ATOM 6998 O O . GLU F 3 151 ? 43.895 11.310 3.445 1.00 63.28 151 GLU E O 1
ATOM 7004 N N . THR F 3 152 ? 43.246 12.193 5.427 1.00 61.93 152 THR E N 1
ATOM 7005 C CA . THR F 3 152 ? 41.811 11.975 5.189 1.00 60.91 152 THR E CA 1
ATOM 7006 C C . THR F 3 152 ? 41.016 13.230 4.807 1.00 60.35 152 THR E C 1
ATOM 7007 O O . THR F 3 152 ? 39.930 13.121 4.252 1.00 60.23 152 THR E O 1
ATOM 7011 N N . GLY F 3 153 ? 41.536 14.412 5.126 1.00 60.06 153 GLY E N 1
ATOM 7012 C CA . GLY F 3 153 ? 40.796 15.662 4.912 1.00 59.56 153 GLY E CA 1
ATOM 7013 C C . GLY F 3 153 ? 39.664 15.916 5.906 1.00 59.19 153 GLY E C 1
ATOM 7014 O O . GLY F 3 153 ? 38.924 16.903 5.786 1.00 59.52 153 GLY E O 1
ATOM 7015 N N . SER F 3 154 ? 39.522 15.046 6.901 1.00 58.34 154 SER E N 1
ATOM 7016 C CA . SER F 3 154 ? 38.441 15.208 7.859 1.00 57.44 154 SER E CA 1
ATOM 7017 C C . SER F 3 154 ? 38.854 16.040 9.079 1.00 56.85 154 SER E C 1
ATOM 7018 O O . SER F 3 154 ? 40.040 16.120 9.452 1.00 55.79 154 SER E O 1
ATOM 7021 N N . GLU F 3 155 ? 37.843 16.661 9.683 1.00 55.87 155 GLU E N 1
ATOM 7022 C CA . GLU F 3 155 ? 38.025 17.607 10.752 1.00 54.82 155 GLU E CA 1
ATOM 7023 C C . GLU F 3 155 ? 38.158 16.846 12.048 1.00 54.38 155 GLU E C 1
ATOM 7024 O O . GLU F 3 155 ? 37.390 15.916 12.306 1.00 55.13 155 GLU E O 1
ATOM 7030 N N . MET F 3 156 ? 39.191 17.194 12.820 1.00 52.90 156 MET E N 1
ATOM 7031 C CA . MET F 3 156 ? 39.379 16.672 14.166 1.00 51.01 156 MET E CA 1
ATOM 7032 C C . MET F 3 156 ? 38.979 17.745 15.175 1.00 50.19 156 MET E C 1
ATOM 7033 O O . MET F 3 156 ? 39.639 18.806 15.291 1.00 49.54 156 MET E O 1
ATOM 7038 N N . ILE F 3 157 ? 37.852 17.482 15.843 1.00 48.38 157 ILE E N 1
ATOM 7039 C CA . ILE F 3 157 ? 37.402 18.286 16.974 1.00 47.16 157 ILE E CA 1
ATOM 7040 C C . ILE F 3 157 ? 38.189 17.865 18.202 1.00 46.83 157 ILE E C 1
ATOM 7041 O O . ILE F 3 157 ? 38.058 16.745 18.702 1.00 46.79 157 ILE E O 1
ATOM 7046 N N . VAL F 3 158 ? 38.995 18.785 18.686 1.00 46.75 158 VAL E N 1
ATOM 7047 C CA . VAL F 3 158 ? 39.894 18.515 19.764 1.00 47.10 158 VAL E CA 1
ATOM 7048 C C . VAL F 3 158 ? 39.226 18.855 21.096 1.00 47.68 158 VAL E C 1
ATOM 7049 O O . VAL F 3 158 ? 39.307 18.088 22.036 1.00 47.84 158 VAL E O 1
ATOM 7053 N N . SER F 3 159 ? 38.561 20.007 21.169 1.00 48.27 159 SER E N 1
ATOM 7054 C CA . SER F 3 159 ? 37.827 20.380 22.372 1.00 48.55 159 SER E CA 1
ATOM 7055 C C . SER F 3 159 ? 36.917 21.595 22.145 1.00 48.45 159 SER E C 1
ATOM 7056 O O . SER F 3 159 ? 36.744 22.041 20.993 1.00 47.73 159 SER E O 1
ATOM 7059 N N . VAL F 3 160 ? 36.293 22.084 23.231 1.00 48.43 160 VAL E N 1
ATOM 7060 C CA . VAL F 3 160 ? 35.484 23.316 23.192 1.00 48.02 160 VAL E CA 1
ATOM 7061 C C . VAL F 3 160 ? 35.973 24.202 24.309 1.00 48.91 160 VAL E C 1
ATOM 7062 O O . VAL F 3 160 ? 36.007 23.787 25.463 1.00 49.40 160 VAL E O 1
ATOM 7066 N N . LEU F 3 161 ? 36.393 25.413 23.966 1.00 49.42 161 LEU E N 1
ATOM 7067 C CA . LEU F 3 161 ? 36.974 26.290 24.949 1.00 50.16 161 LEU E CA 1
ATOM 7068 C C . LEU F 3 161 ? 35.911 27.260 25.462 1.00 51.05 161 LEU E C 1
ATOM 7069 O O . LEU F 3 161 ? 35.252 27.930 24.675 1.00 51.75 161 LEU E O 1
ATOM 7074 N N . THR F 3 162 ? 35.696 27.293 26.783 1.00 51.67 162 THR E N 1
ATOM 7075 C CA . THR F 3 162 ? 34.748 28.253 27.370 1.00 51.11 162 THR E CA 1
ATOM 7076 C C . THR F 3 162 ? 35.520 29.471 27.892 1.00 50.30 162 THR E C 1
ATOM 7077 O O . THR F 3 162 ? 36.738 29.417 28.064 1.00 48.98 162 THR E O 1
ATOM 7081 N N . GLN F 3 163 ? 34.796 30.556 28.139 1.00 50.09 163 GLN E N 1
ATOM 7082 C CA . GLN F 3 163 ? 35.381 31.767 28.675 1.00 50.71 163 GLN E CA 1
ATOM 7083 C C . GLN F 3 163 ? 35.853 31.572 30.102 1.00 51.02 163 GLN E C 1
ATOM 7084 O O . GLN F 3 163 ? 36.828 32.184 30.494 1.00 51.01 163 GLN E O 1
ATOM 7090 N N . TYR F 3 164 ? 35.161 30.701 30.853 1.00 51.51 164 TYR E N 1
ATOM 7091 C CA . TYR F 3 164 ? 35.509 30.355 32.211 1.00 51.10 164 TYR E CA 1
ATOM 7092 C C . TYR F 3 164 ? 36.867 29.647 32.287 1.00 51.20 164 TYR E C 1
ATOM 7093 O O . TYR F 3 164 ? 37.723 30.005 33.107 1.00 52.26 164 TYR E O 1
ATOM 7102 N N . ARG F 3 165 ? 37.086 28.642 31.450 1.00 50.99 165 ARG E N 1
ATOM 7103 C CA . ARG F 3 165 ? 38.387 27.946 31.464 1.00 50.44 165 ARG E CA 1
ATOM 7104 C C . ARG F 3 165 ? 39.512 28.847 30.998 1.00 49.74 165 ARG E C 1
ATOM 7105 O O . ARG F 3 165 ? 40.630 28.719 31.452 1.00 50.84 165 ARG E O 1
ATOM 7113 N N . ILE F 3 166 ? 39.219 29.760 30.085 1.00 49.36 166 ILE E N 1
ATOM 7114 C CA . ILE F 3 166 ? 40.211 30.731 29.693 1.00 48.81 166 ILE E CA 1
ATOM 7115 C C . ILE F 3 166 ? 40.588 31.584 30.892 1.00 48.85 166 ILE E C 1
ATOM 7116 O O . ILE F 3 166 ? 41.766 31.726 31.197 1.00 49.55 166 ILE E O 1
ATOM 7121 N N . LEU F 3 167 ? 39.585 32.123 31.582 1.00 48.33 167 LEU E N 1
ATOM 7122 C CA . LEU F 3 167 ? 39.832 33.022 32.707 1.00 47.50 167 LEU E CA 1
ATOM 7123 C C . LEU F 3 167 ? 40.530 32.265 33.826 1.00 47.53 167 LEU E C 1
ATOM 7124 O O . LEU F 3 167 ? 41.462 32.774 34.432 1.00 47.49 167 LEU E O 1
ATOM 7129 N N . LYS F 3 168 ? 40.087 31.023 34.057 1.00 48.14 168 LYS E N 1
ATOM 7130 C CA . LYS F 3 168 ? 40.658 30.165 35.074 1.00 47.93 168 LYS E CA 1
ATOM 7131 C C . LYS F 3 168 ? 42.124 29.876 34.796 1.00 47.60 168 LYS E C 1
ATOM 7132 O O . LYS F 3 168 ? 42.944 29.975 35.675 1.00 47.93 168 LYS E O 1
ATOM 7138 N N . PHE F 3 169 ? 42.441 29.549 33.551 1.00 48.45 169 PHE E N 1
ATOM 7139 C CA . PHE F 3 169 ? 43.816 29.322 33.104 1.00 48.30 169 PHE E CA 1
ATOM 7140 C C . PHE F 3 169 ? 44.711 30.537 33.369 1.00 48.41 169 PHE E C 1
ATOM 7141 O O . PHE F 3 169 ? 45.871 30.377 33.752 1.00 49.01 169 PHE E O 1
ATOM 7149 N N . ILE F 3 170 ? 44.177 31.747 33.197 1.00 48.33 170 ILE E N 1
ATOM 7150 C CA . ILE F 3 170 ? 44.924 32.960 33.526 1.00 48.10 170 ILE E CA 1
ATOM 7151 C C . ILE F 3 170 ? 45.149 33.116 35.041 1.00 49.47 170 ILE E C 1
ATOM 7152 O O . ILE F 3 170 ? 46.277 33.429 35.460 1.00 49.67 170 ILE E O 1
ATOM 7157 N N . SER F 3 171 ? 44.108 32.927 35.865 1.00 50.41 171 SER E N 1
ATOM 7158 C CA . SER F 3 171 ? 44.263 33.115 37.326 1.00 51.49 171 SER E CA 1
ATOM 7159 C C . SER F 3 171 ? 45.289 32.163 37.899 1.00 52.80 171 SER E C 1
ATOM 7160 O O . SER F 3 171 ? 46.110 32.554 38.721 1.00 52.95 171 SER E O 1
ATOM 7163 N N . MET F 3 172 ? 45.272 30.928 37.409 1.00 54.57 172 MET E N 1
ATOM 7164 C CA . MET F 3 172 ? 46.255 29.920 37.786 1.00 57.02 172 MET E CA 1
ATOM 7165 C C . MET F 3 172 ? 47.685 30.211 37.298 1.00 56.32 172 MET E C 1
ATOM 7166 O O . MET F 3 172 ? 48.641 29.817 37.953 1.00 57.37 172 MET E O 1
ATOM 7171 N N . ASN F 3 173 ? 47.843 30.928 36.185 1.00 56.32 173 ASN E N 1
ATOM 7172 C CA . ASN F 3 173 ? 49.157 31.023 35.528 1.00 55.41 173 ASN E CA 1
ATOM 7173 C C . ASN F 3 173 ? 49.799 32.376 35.460 1.00 55.27 173 ASN E C 1
ATOM 7174 O O . ASN F 3 173 ? 50.967 32.480 35.066 1.00 55.34 173 ASN E O 1
ATOM 7179 N N . CYS F 3 174 ? 49.048 33.418 35.801 1.00 54.75 174 CYS E N 1
ATOM 7180 C CA . CYS F 3 174 ? 49.612 34.763 35.863 1.00 54.25 174 CYS E CA 1
ATOM 7181 C C . CYS F 3 174 ? 49.518 35.289 37.269 1.00 53.89 174 CYS E C 1
ATOM 7182 O O . CYS F 3 174 ? 48.412 35.577 37.759 1.00 53.68 174 CYS E O 1
ATOM 7185 N N . LYS F 3 175 ? 50.679 35.434 37.915 1.00 53.62 175 LYS E N 1
ATOM 7186 C CA . LYS F 3 175 ? 50.749 36.114 39.196 1.00 53.48 175 LYS E CA 1
ATOM 7187 C C . LYS F 3 175 ? 50.344 37.589 39.031 1.00 52.21 175 LYS E C 1
ATOM 7188 O O . LYS F 3 175 ? 49.977 38.241 39.997 1.00 52.13 175 LYS E O 1
ATOM 7194 N N . GLU F 3 176 ? 50.365 38.078 37.792 1.00 51.13 176 GLU E N 1
ATOM 7195 C CA . GLU F 3 176 ? 50.027 39.463 37.484 1.00 50.27 176 GLU E CA 1
ATOM 7196 C C . GLU F 3 176 ? 48.631 39.895 37.943 1.00 49.60 176 GLU E C 1
ATOM 7197 O O . GLU F 3 176 ? 48.422 41.073 38.251 1.00 49.35 176 GLU E O 1
ATOM 7203 N N . THR F 3 177 ? 47.692 38.944 38.027 1.00 48.44 177 THR E N 1
ATOM 7204 C CA . THR F 3 177 ? 46.316 39.238 38.440 1.00 47.01 177 THR E CA 1
ATOM 7205 C C . THR F 3 177 ? 46.192 39.858 39.842 1.00 46.79 177 THR E C 1
ATOM 7206 O O . THR F 3 177 ? 45.210 40.556 40.145 1.00 46.20 177 THR E O 1
ATOM 7210 N N . ALA F 3 178 ? 47.192 39.587 40.680 1.00 46.33 178 ALA E N 1
ATOM 7211 C CA . ALA F 3 178 ? 47.289 40.134 42.033 1.00 46.34 178 ALA E CA 1
ATOM 7212 C C . ALA F 3 178 ? 47.652 41.630 42.019 1.00 46.44 178 ALA E C 1
ATOM 7213 O O . ALA F 3 178 ? 47.473 42.325 43.027 1.00 45.97 178 ALA E O 1
ATOM 7215 N N . MET F 3 179 ? 48.167 42.097 40.876 1.00 46.42 179 MET E N 1
ATOM 7216 C CA . MET F 3 179 ? 48.560 43.483 40.697 1.00 46.83 179 MET E CA 1
ATOM 7217 C C . MET F 3 179 ? 47.401 44.258 40.068 1.00 46.73 179 MET E C 1
ATOM 7218 O O . MET F 3 179 ? 47.560 45.425 39.668 1.00 46.22 179 MET E O 1
ATOM 7223 N N . LEU F 3 180 ? 46.239 43.596 39.976 1.00 46.60 180 LEU E N 1
ATOM 7224 C CA . LEU F 3 180 ? 45.007 44.200 39.449 1.00 46.38 180 LEU E CA 1
ATOM 7225 C C . LEU F 3 180 ? 44.117 44.680 40.596 1.00 46.40 180 LEU E C 1
ATOM 7226 O O . LEU F 3 180 ? 43.151 44.004 41.007 1.00 46.61 180 LEU E O 1
ATOM 7231 N N . ARG F 3 181 ? 44.449 45.876 41.083 1.00 46.15 181 ARG E N 1
ATOM 7232 C CA . ARG F 3 181 ? 43.901 46.432 42.321 1.00 46.15 181 ARG E CA 1
ATOM 7233 C C . ARG F 3 181 ? 43.015 47.697 42.149 1.00 45.34 181 ARG E C 1
ATOM 7234 O O . ARG F 3 181 ? 42.731 48.402 43.133 1.00 45.56 181 ARG E O 1
ATOM 7242 N N . VAL F 3 182 ? 42.559 47.972 40.923 1.00 44.82 182 VAL E N 1
ATOM 7243 C CA . VAL F 3 182 ? 41.709 49.143 40.688 1.00 44.68 182 VAL E CA 1
ATOM 7244 C C . VAL F 3 182 ? 40.241 48.781 40.911 1.00 45.72 182 VAL E C 1
ATOM 7245 O O . VAL F 3 182 ? 39.733 47.787 40.335 1.00 45.37 182 VAL E O 1
ATOM 7249 N N . PRO F 3 183 ? 39.550 49.560 41.788 1.00 46.30 183 PRO E N 1
ATOM 7250 C CA . PRO F 3 183 ? 38.129 49.270 42.072 1.00 46.23 183 PRO E CA 1
ATOM 7251 C C . PRO F 3 183 ? 37.324 49.374 40.789 1.00 46.82 183 PRO E C 1
ATOM 7252 O O . PRO F 3 183 ? 37.661 50.193 39.894 1.00 46.93 183 PRO E O 1
ATOM 7256 N N . LEU F 3 184 ? 36.267 48.567 40.742 1.00 47.05 184 LEU E N 1
ATOM 7257 C CA . LEU F 3 184 ? 35.327 48.456 39.641 1.00 47.92 184 LEU E CA 1
ATOM 7258 C C . LEU F 3 184 ? 34.706 49.776 39.246 1.00 48.74 184 LEU E C 1
ATOM 7259 O O . LEU F 3 184 ? 34.470 50.010 38.066 1.00 49.18 184 LEU E O 1
ATOM 7264 N N . ASN F 3 185 ? 34.434 50.626 40.234 1.00 49.84 185 ASN E N 1
ATOM 7265 C CA . ASN F 3 185 ? 33.803 51.921 39.996 1.00 51.06 185 ASN E CA 1
ATOM 7266 C C . ASN F 3 185 ? 34.751 53.011 39.454 1.00 51.48 185 ASN E C 1
ATOM 7267 O O . ASN F 3 185 ? 34.322 54.135 39.174 1.00 51.99 185 ASN E O 1
ATOM 7272 N N . GLN F 3 186 ? 36.040 52.685 39.333 1.00 51.50 186 GLN E N 1
ATOM 7273 C CA . GLN F 3 186 ? 37.035 53.602 38.739 1.00 51.01 186 GLN E CA 1
ATOM 7274 C C . GLN F 3 186 ? 37.409 53.077 37.355 1.00 51.16 186 GLN E C 1
ATOM 7275 O O . GLN F 3 186 ? 38.198 53.705 36.621 1.00 50.76 186 GLN E O 1
ATOM 7281 N N . MET F 3 187 ? 36.834 51.916 37.021 1.00 51.22 187 MET E N 1
ATOM 7282 C CA . MET F 3 187 ? 36.971 51.304 35.705 1.00 51.20 187 MET E CA 1
ATOM 7283 C C . MET F 3 187 ? 35.691 51.477 34.869 1.00 51.43 187 MET E C 1
ATOM 7284 O O . MET F 3 187 ? 34.599 51.710 35.392 1.00 51.05 187 MET E O 1
ATOM 7289 N N . THR F 3 188 ? 35.826 51.355 33.557 1.00 51.70 188 THR E N 1
ATOM 7290 C CA . THR F 3 188 ? 34.643 51.343 32.714 1.00 51.62 188 THR E CA 1
ATOM 7291 C C . THR F 3 188 ? 34.492 49.910 32.218 1.00 51.24 188 THR E C 1
ATOM 7292 O O . THR F 3 188 ? 35.122 49.469 31.240 1.00 51.11 188 THR E O 1
ATOM 7296 N N . ILE F 3 189 ? 33.686 49.181 32.984 1.00 50.63 189 ILE E N 1
ATOM 7297 C CA . ILE F 3 189 ? 33.525 47.747 32.863 1.00 49.87 189 ILE E CA 1
ATOM 7298 C C . ILE F 3 189 ? 32.166 47.363 33.473 1.00 50.06 189 ILE E C 1
ATOM 7299 O O . ILE F 3 189 ? 31.679 48.022 34.394 1.00 49.82 189 ILE E O 1
ATOM 7304 N N . GLY F 3 190 ? 31.553 46.318 32.925 1.00 50.17 190 GLY E N 1
ATOM 7305 C CA . GLY F 3 190 ? 30.249 45.839 33.378 1.00 50.30 190 GLY E CA 1
ATOM 7306 C C . GLY F 3 190 ? 29.098 46.670 32.845 1.00 50.85 190 GLY E C 1
ATOM 7307 O O . GLY F 3 190 ? 29.296 47.668 32.123 1.00 50.45 190 GLY E O 1
ATOM 7308 N N . THR F 3 191 ? 27.892 46.270 33.225 1.00 50.49 191 THR E N 1
ATOM 7309 C CA . THR F 3 191 ? 26.694 46.957 32.807 1.00 50.73 191 THR E CA 1
ATOM 7310 C C . THR F 3 191 ? 25.967 47.441 34.052 1.00 51.13 191 THR E C 1
ATOM 7311 O O . THR F 3 191 ? 25.681 46.636 34.960 1.00 51.23 191 THR E O 1
ATOM 7315 N N . TRP F 3 192 ? 25.621 48.732 34.062 1.00 51.04 192 TRP E N 1
ATOM 7316 C CA . TRP F 3 192 ? 25.156 49.434 35.276 1.00 51.19 192 TRP E CA 1
ATOM 7317 C C . TRP F 3 192 ? 23.786 50.134 35.159 1.00 51.52 192 TRP E C 1
ATOM 7318 O O . TRP F 3 192 ? 23.369 50.849 36.067 1.00 52.21 192 TRP E O 1
ATOM 7329 N N . SER F 3 193 ? 23.101 49.942 34.038 1.00 51.53 193 SER E N 1
ATOM 7330 C CA . SER F 3 193 ? 21.825 50.604 33.774 1.00 51.32 193 SER E CA 1
ATOM 7331 C C . SER F 3 193 ? 21.049 49.813 32.737 1.00 51.57 193 SER E C 1
ATOM 7332 O O . SER F 3 193 ? 21.632 48.975 32.030 1.00 51.83 193 SER E O 1
ATOM 7335 N N . ASN F 3 194 ? 19.743 50.088 32.651 1.00 52.06 194 ASN E N 1
ATOM 7336 C CA . ASN F 3 194 ? 18.792 49.307 31.844 1.00 52.40 194 ASN E CA 1
ATOM 7337 C C . ASN F 3 194 ? 19.042 47.825 32.024 1.00 52.41 194 ASN E C 1
ATOM 7338 O O . ASN F 3 194 ? 19.287 47.086 31.069 1.00 52.91 194 ASN E O 1
ATOM 7343 N N . LEU F 3 195 ? 19.040 47.404 33.282 1.00 52.18 195 LEU E N 1
ATOM 7344 C CA . LEU F 3 195 ? 19.274 46.009 33.612 1.00 51.91 195 LEU E CA 1
ATOM 7345 C C . LEU F 3 195 ? 17.991 45.248 33.373 1.00 51.10 195 LEU E C 1
ATOM 7346 O O . LEU F 3 195 ? 16.933 45.709 33.774 1.00 50.42 195 LEU E O 1
ATOM 7351 N N . ALA F 3 196 ? 18.104 44.108 32.687 1.00 50.92 196 ALA E N 1
ATOM 7352 C CA . ALA F 3 196 ? 17.007 43.162 32.515 1.00 50.45 196 ALA E CA 1
ATOM 7353 C C . ALA F 3 196 ? 16.927 42.317 33.776 1.00 50.34 196 ALA E C 1
ATOM 7354 O O . ALA F 3 196 ? 17.914 41.710 34.194 1.00 50.63 196 ALA E O 1
ATOM 7356 N N . THR F 3 197 ? 15.766 42.320 34.415 1.00 49.99 197 THR E N 1
ATOM 7357 C CA . THR F 3 197 ? 15.579 41.588 35.660 1.00 49.87 197 THR E CA 1
ATOM 7358 C C . THR F 3 197 ? 14.214 40.946 35.564 1.00 49.72 197 THR E C 1
ATOM 7359 O O . THR F 3 197 ? 13.408 41.339 34.698 1.00 49.40 197 THR E O 1
ATOM 7363 N N . ALA F 3 198 ? 13.959 39.987 36.460 1.00 48.09 198 ALA E N 1
ATOM 7364 C CA . ALA F 3 198 ? 12.670 39.346 36.563 1.00 47.33 198 ALA E CA 1
ATOM 7365 C C . ALA F 3 198 ? 12.341 39.175 38.066 1.00 47.58 198 ALA E C 1
ATOM 7366 O O . ALA F 3 198 ? 13.180 39.403 38.922 1.00 46.98 198 ALA E O 1
ATOM 7368 N N . SER F 3 199 ? 11.098 38.822 38.373 1.00 48.38 199 SER E N 1
ATOM 7369 C CA . SER F 3 199 ? 10.682 38.508 39.733 1.00 48.94 199 SER E CA 1
ATOM 7370 C C . SER F 3 199 ? 10.279 37.031 39.790 1.00 49.44 199 SER E C 1
ATOM 7371 O O . SER F 3 199 ? 10.252 36.340 38.765 1.00 50.34 199 SER E O 1
ATOM 7374 N N . MET F 3 200 ? 9.969 36.545 40.983 1.00 49.36 200 MET E N 1
ATOM 7375 C CA . MET F 3 200 ? 9.496 35.167 41.151 1.00 49.11 200 MET E CA 1
ATOM 7376 C C . MET F 3 200 ? 8.155 34.908 40.428 1.00 50.10 200 MET E C 1
ATOM 7377 O O . MET F 3 200 ? 7.861 33.758 40.039 1.00 49.89 200 MET E O 1
ATOM 7382 N N . GLU F 3 201 ? 7.381 35.987 40.220 1.00 50.42 201 GLU E N 1
ATOM 7383 C CA . GLU F 3 201 ? 6.094 35.934 39.523 1.00 51.60 201 GLU E CA 1
ATOM 7384 C C . GLU F 3 201 ? 6.203 35.923 37.983 1.00 51.42 201 GLU E C 1
ATOM 7385 O O . GLU F 3 201 ? 5.218 35.644 37.312 1.00 51.95 201 GLU E O 1
ATOM 7391 N N . THR F 3 202 ? 7.378 36.229 37.428 1.00 51.53 202 THR E N 1
ATOM 7392 C CA . THR F 3 202 ? 7.545 36.352 35.982 1.00 51.25 202 THR E CA 1
ATOM 7393 C C . THR F 3 202 ? 7.370 34.957 35.371 1.00 51.65 202 THR E C 1
ATOM 7394 O O . THR F 3 202 ? 7.795 33.949 35.958 1.00 51.96 202 THR E O 1
ATOM 7398 N N . LYS F 3 203 ? 6.686 34.905 34.225 1.00 51.07 203 LYS E N 1
ATOM 7399 C CA . LYS F 3 203 ? 6.587 33.703 33.419 1.00 50.02 203 LYS E CA 1
ATOM 7400 C C . LYS F 3 203 ? 7.923 33.390 32.765 1.00 49.91 203 LYS E C 1
ATOM 7401 O O . LYS F 3 203 ? 8.648 34.289 32.322 1.00 49.24 203 LYS E O 1
ATOM 7407 N N . VAL F 3 204 ? 8.248 32.106 32.728 1.00 50.01 204 VAL E N 1
ATOM 7408 C CA . VAL F 3 204 ? 9.544 31.644 32.217 1.00 50.48 204 VAL E CA 1
ATOM 7409 C C . VAL F 3 204 ? 9.738 32.011 30.733 1.00 50.07 204 VAL E C 1
ATOM 7410 O O . VAL F 3 204 ? 10.833 32.404 30.340 1.00 49.52 204 VAL E O 1
ATOM 7414 N N . TYR F 3 205 ? 8.677 31.889 29.923 1.00 50.23 205 TYR E N 1
ATOM 7415 C CA . TYR F 3 205 ? 8.749 32.297 28.530 1.00 50.60 205 TYR E CA 1
ATOM 7416 C C . TYR F 3 205 ? 9.199 33.777 28.357 1.00 50.04 205 TYR E C 1
ATOM 7417 O O . TYR F 3 205 ? 9.923 34.108 27.412 1.00 49.78 205 TYR E O 1
ATOM 7426 N N . ASP F 3 206 ? 8.811 34.634 29.297 1.00 49.41 206 ASP E N 1
ATOM 7427 C CA . ASP F 3 206 ? 9.199 36.048 29.300 1.00 49.50 206 ASP E CA 1
ATOM 7428 C C . ASP F 3 206 ? 10.687 36.278 29.560 1.00 48.29 206 ASP E C 1
ATOM 7429 O O . ASP F 3 206 ? 11.308 37.050 28.855 1.00 46.73 206 ASP E O 1
ATOM 7434 N N . VAL F 3 207 ? 11.249 35.599 30.562 1.00 48.09 207 VAL E N 1
ATOM 7435 C CA . VAL F 3 207 ? 12.705 35.585 30.703 1.00 47.85 207 VAL E CA 1
ATOM 7436 C C . VAL F 3 207 ? 13.449 34.924 29.533 1.00 47.23 207 VAL E C 1
ATOM 7437 O O . VAL F 3 207 ? 14.525 35.369 29.189 1.00 47.69 207 VAL E O 1
ATOM 7441 N N . ILE F 3 208 ? 12.883 33.896 28.904 1.00 47.40 208 ILE E N 1
ATOM 7442 C CA . ILE F 3 208 ? 13.469 33.335 27.648 1.00 47.86 208 ILE E CA 1
ATOM 7443 C C . ILE F 3 208 ? 13.518 34.391 26.514 1.00 48.31 208 ILE E C 1
ATOM 7444 O O . ILE F 3 208 ? 14.496 34.478 25.776 1.00 48.07 208 ILE E O 1
ATOM 7449 N N . LYS F 3 209 ? 12.463 35.199 26.426 1.00 49.26 209 LYS E N 1
ATOM 7450 C CA . LYS F 3 209 ? 12.366 36.364 25.559 1.00 50.38 209 LYS E CA 1
ATOM 7451 C C . LYS F 3 209 ? 13.520 37.336 25.825 1.00 50.57 209 LYS E C 1
ATOM 7452 O O . LYS F 3 209 ? 14.270 37.685 24.913 1.00 50.35 209 LYS E O 1
ATOM 7458 N N . MET F 3 210 ? 13.648 37.775 27.076 1.00 51.12 210 MET E N 1
ATOM 7459 C CA . MET F 3 210 ? 14.759 38.627 27.521 1.00 52.08 210 MET E CA 1
ATOM 7460 C C . MET F 3 210 ? 16.145 38.027 27.168 1.00 51.05 210 MET E C 1
ATOM 7461 O O . MET F 3 210 ? 17.014 38.723 26.655 1.00 50.26 210 MET E O 1
ATOM 7466 N N . LEU F 3 211 ? 16.335 36.733 27.422 1.00 50.25 211 LEU E N 1
ATOM 7467 C CA . LEU F 3 211 ? 17.613 36.069 27.112 1.00 49.65 211 LEU E CA 1
ATOM 7468 C C . LEU F 3 211 ? 17.975 36.113 25.640 1.00 49.29 211 LEU E C 1
ATOM 7469 O O . LEU F 3 211 ? 19.108 36.421 25.288 1.00 48.86 211 LEU E O 1
ATOM 7474 N N . ALA F 3 212 ? 17.017 35.771 24.779 1.00 49.32 212 ALA E N 1
ATOM 7475 C CA . ALA F 3 212 ? 17.238 35.844 23.334 1.00 49.02 212 ALA E CA 1
ATOM 7476 C C . ALA F 3 212 ? 17.459 37.285 22.862 1.00 49.33 212 ALA E C 1
ATOM 7477 O O . ALA F 3 212 ? 18.383 37.548 22.084 1.00 49.26 212 ALA E O 1
ATOM 7479 N N . GLU F 3 213 ? 16.616 38.208 23.339 1.00 49.58 213 GLU E N 1
ATOM 7480 C CA . GLU F 3 213 ? 16.576 39.586 22.824 1.00 49.55 213 GLU E CA 1
ATOM 7481 C C . GLU F 3 213 ? 17.740 40.468 23.265 1.00 49.58 213 GLU E C 1
ATOM 7482 O O . GLU F 3 213 ? 18.232 41.304 22.484 1.00 48.61 213 GLU E O 1
ATOM 7488 N N . LYS F 3 214 ? 18.168 40.268 24.509 1.00 49.34 214 LYS E N 1
ATOM 7489 C CA . LYS F 3 214 ? 19.291 40.991 25.105 1.00 49.38 214 LYS E CA 1
ATOM 7490 C C . LYS F 3 214 ? 20.636 40.287 24.838 1.00 49.66 214 LYS E C 1
ATOM 7491 O O . LYS F 3 214 ? 21.705 40.906 25.002 1.00 48.21 214 LYS E O 1
ATOM 7497 N N . ASN F 3 215 ? 20.559 39.014 24.397 1.00 49.46 215 ASN E N 1
ATOM 7498 C CA . ASN F 3 215 ? 21.722 38.117 24.210 1.00 49.52 215 ASN E CA 1
ATOM 7499 C C . ASN F 3 215 ? 22.574 38.013 25.469 1.00 49.90 215 ASN E C 1
ATOM 7500 O O . ASN F 3 215 ? 23.751 38.402 25.501 1.00 50.11 215 ASN E O 1
ATOM 7505 N N . ILE F 3 216 ? 21.937 37.498 26.517 1.00 49.94 216 ILE E N 1
ATOM 7506 C CA . ILE F 3 216 ? 22.549 37.336 27.813 1.00 48.92 216 ILE E CA 1
ATOM 7507 C C . ILE F 3 216 ? 22.277 35.889 28.224 1.00 48.96 216 ILE E C 1
ATOM 7508 O O . ILE F 3 216 ? 21.360 35.289 27.673 1.00 48.22 216 ILE E O 1
ATOM 7513 N N . SER F 3 217 ? 23.090 35.329 29.141 1.00 48.81 217 SER E N 1
ATOM 7514 C CA . SER F 3 217 ? 22.977 33.905 29.567 1.00 49.18 217 SER E CA 1
ATOM 7515 C C . SER F 3 217 ? 22.172 33.658 30.858 1.00 48.69 217 SER E C 1
ATOM 7516 O O . SER F 3 217 ? 21.791 32.508 31.166 1.00 48.91 217 SER E O 1
ATOM 7519 N N . ALA F 3 218 ? 21.920 34.736 31.597 1.00 48.02 218 ALA E N 1
ATOM 7520 C CA . ALA F 3 218 ? 21.172 34.697 32.840 1.00 47.97 218 ALA E CA 1
ATOM 7521 C C . ALA F 3 218 ? 20.454 36.013 33.043 1.00 48.25 218 ALA E C 1
ATOM 7522 O O . ALA F 3 218 ? 20.896 37.051 32.540 1.00 48.33 218 ALA E O 1
ATOM 7524 N N . VAL F 3 219 ? 19.326 35.932 33.760 1.00 48.61 219 VAL E N 1
ATOM 7525 C CA . VAL F 3 219 ? 18.547 37.073 34.208 1.00 47.95 219 VAL E CA 1
ATOM 7526 C C . VAL F 3 219 ? 18.472 37.070 35.753 1.00 48.31 219 VAL E C 1
ATOM 7527 O O . VAL F 3 219 ? 18.020 36.117 36.361 1.00 48.09 219 VAL E O 1
ATOM 7531 N N . PRO F 3 220 ? 18.935 38.153 36.389 1.00 48.52 220 PRO E N 1
ATOM 7532 C CA . PRO F 3 220 ? 18.879 38.224 37.835 1.00 48.18 220 PRO E CA 1
ATOM 7533 C C . PRO F 3 220 ? 17.447 38.354 38.348 1.00 47.96 220 PRO E C 1
ATOM 7534 O O . PRO F 3 220 ? 16.637 39.064 37.758 1.00 47.91 220 PRO E O 1
ATOM 7538 N N . ILE F 3 221 ? 17.127 37.666 39.437 1.00 47.53 221 ILE E N 1
ATOM 7539 C CA . ILE F 3 221 ? 15.777 37.760 40.009 1.00 47.60 221 ILE E CA 1
ATOM 7540 C C . ILE F 3 221 ? 15.822 38.571 41.304 1.00 47.18 221 ILE E C 1
ATOM 7541 O O . ILE F 3 221 ? 16.641 38.314 42.187 1.00 47.05 221 ILE E O 1
ATOM 7546 N N . VAL F 3 222 ? 14.978 39.593 41.375 1.00 47.02 222 VAL E N 1
ATOM 7547 C CA . VAL F 3 222 ? 14.957 40.515 42.512 1.00 46.12 222 VAL E CA 1
ATOM 7548 C C . VAL F 3 222 ? 13.544 40.566 43.083 1.00 46.33 222 VAL E C 1
ATOM 7549 O O . VAL F 3 222 ? 12.582 40.240 42.394 1.00 45.03 222 VAL E O 1
ATOM 7553 N N . ASN F 3 223 ? 13.412 40.931 44.354 1.00 46.79 223 ASN E N 1
ATOM 7554 C CA . ASN F 3 223 ? 12.089 41.164 44.892 1.00 46.86 223 ASN E CA 1
ATOM 7555 C C . ASN F 3 223 ? 11.684 42.601 44.558 1.00 47.37 223 ASN E C 1
ATOM 7556 O O . ASN F 3 223 ? 12.434 43.274 43.865 1.00 47.36 223 ASN E O 1
ATOM 7561 N N . SER F 3 224 ? 10.523 43.057 45.034 1.00 48.11 224 SER E N 1
ATOM 7562 C CA . SER F 3 224 ? 10.026 44.409 44.723 1.00 49.54 224 SER E CA 1
ATOM 7563 C C . SER F 3 224 ? 10.793 45.574 45.368 1.00 49.56 224 SER E C 1
ATOM 7564 O O . SER F 3 224 ? 10.517 46.746 45.059 1.00 49.52 224 SER E O 1
ATOM 7567 N N . GLU F 3 225 ? 11.756 45.251 46.234 1.00 49.54 225 GLU E N 1
ATOM 7568 C CA . GLU F 3 225 ? 12.636 46.243 46.839 1.00 49.49 225 GLU E CA 1
ATOM 7569 C C . GLU F 3 225 ? 14.018 46.272 46.187 1.00 48.97 225 GLU E C 1
ATOM 7570 O O . GLU F 3 225 ? 14.924 46.976 46.654 1.00 49.39 225 GLU E O 1
ATOM 7576 N N . GLY F 3 226 ? 14.191 45.493 45.125 1.00 48.36 226 GLY E N 1
ATOM 7577 C CA . GLY F 3 226 ? 15.441 45.451 44.363 1.00 47.81 226 GLY E CA 1
ATOM 7578 C C . GLY F 3 226 ? 16.496 44.498 44.889 1.00 48.04 226 GLY E C 1
ATOM 7579 O O . GLY F 3 226 ? 17.624 44.406 44.348 1.00 47.60 226 GLY E O 1
ATOM 7580 N N . THR F 3 227 ? 16.164 43.794 45.966 1.00 47.99 227 THR E N 1
ATOM 7581 C CA . THR F 3 227 ? 17.174 42.922 46.558 1.00 48.16 227 THR E CA 1
ATOM 7582 C C . THR F 3 227 ? 17.235 41.601 45.814 1.00 47.62 227 THR E C 1
ATOM 7583 O O . THR F 3 227 ? 16.213 40.992 45.573 1.00 47.72 227 THR E O 1
ATOM 7587 N N . LEU F 3 228 ? 18.450 41.248 45.404 1.00 47.32 228 LEU E N 1
ATOM 7588 C CA . LEU F 3 228 ? 18.787 40.065 44.618 1.00 47.72 228 LEU E CA 1
ATOM 7589 C C . LEU F 3 228 ? 18.499 38.790 45.365 1.00 47.40 228 LEU E C 1
ATOM 7590 O O . LEU F 3 228 ? 19.041 38.584 46.469 1.00 47.50 228 LEU E O 1
ATOM 7595 N N . LEU F 3 229 ? 17.708 37.910 44.751 1.00 46.50 229 LEU E N 1
ATOM 7596 C CA . LEU F 3 229 ? 17.311 36.657 45.401 1.00 45.92 229 LEU E CA 1
ATOM 7597 C C . LEU F 3 229 ? 17.952 35.472 44.752 1.00 46.24 229 LEU E C 1
ATOM 7598 O O . LEU F 3 229 ? 18.414 34.570 45.438 1.00 46.41 229 LEU E O 1
ATOM 7603 N N . ASN F 3 230 ? 17.901 35.455 43.419 1.00 46.69 230 ASN E N 1
ATOM 7604 C CA . ASN F 3 230 ? 18.358 34.344 42.603 1.00 46.50 230 ASN E CA 1
ATOM 7605 C C . ASN F 3 230 ? 18.726 34.786 41.186 1.00 47.30 230 ASN E C 1
ATOM 7606 O O . ASN F 3 230 ? 18.933 35.985 40.910 1.00 46.63 230 ASN E O 1
ATOM 7611 N N . VAL F 3 231 ? 18.816 33.801 40.293 1.00 48.67 231 VAL E N 1
ATOM 7612 C CA . VAL F 3 231 ? 19.171 34.000 38.887 1.00 49.71 231 VAL E CA 1
ATOM 7613 C C . VAL F 3 231 ? 18.398 32.948 38.111 1.00 50.70 231 VAL E C 1
ATOM 7614 O O . VAL F 3 231 ? 18.210 31.825 38.586 1.00 51.62 231 VAL E O 1
ATOM 7618 N N . TYR F 3 232 ? 17.916 33.313 36.932 1.00 51.51 232 TYR E N 1
ATOM 7619 C CA . TYR F 3 232 ? 17.362 32.322 36.040 1.00 52.47 232 TYR E CA 1
ATOM 7620 C C . TYR F 3 232 ? 18.283 32.262 34.830 1.00 53.37 232 TYR E C 1
ATOM 7621 O O . TYR F 3 232 ? 18.412 33.240 34.105 1.00 53.03 232 TYR E O 1
ATOM 7630 N N . GLU F 3 233 ? 18.970 31.136 34.652 1.00 54.67 233 GLU E N 1
ATOM 7631 C CA . GLU F 3 233 ? 19.974 31.027 33.585 1.00 56.16 233 GLU E CA 1
ATOM 7632 C C . GLU F 3 233 ? 19.408 30.263 32.412 1.00 55.97 233 GLU E C 1
ATOM 7633 O O . GLU F 3 233 ? 18.470 29.493 32.579 1.00 56.06 233 GLU E O 1
ATOM 7639 N N . SER F 3 234 ? 19.996 30.440 31.230 1.00 56.33 234 SER E N 1
ATOM 7640 C CA . SER F 3 234 ? 19.583 29.612 30.093 1.00 56.64 234 SER E CA 1
ATOM 7641 C C . SER F 3 234 ? 19.941 28.129 30.293 1.00 56.18 234 SER E C 1
ATOM 7642 O O . SER F 3 234 ? 19.233 27.257 29.774 1.00 56.79 234 SER E O 1
ATOM 7645 N N . VAL F 3 235 ? 20.966 27.825 31.097 1.00 55.48 235 VAL E N 1
ATOM 7646 C CA . VAL F 3 235 ? 21.145 26.417 31.588 1.00 54.43 235 VAL E CA 1
ATOM 7647 C C . VAL F 3 235 ? 19.928 25.836 32.347 1.00 53.85 235 VAL E C 1
ATOM 7648 O O . VAL F 3 235 ? 19.721 24.606 32.344 1.00 53.45 235 VAL E O 1
ATOM 7652 N N . ASP F 3 236 ? 19.139 26.718 32.983 1.00 52.74 236 ASP E N 1
ATOM 7653 C CA . ASP F 3 236 ? 17.890 26.347 33.702 1.00 52.18 236 ASP E CA 1
ATOM 7654 C C . ASP F 3 236 ? 16.758 25.827 32.821 1.00 52.08 236 ASP E C 1
ATOM 7655 O O . ASP F 3 236 ? 15.833 25.184 33.313 1.00 51.73 236 ASP E O 1
ATOM 7660 N N . VAL F 3 237 ? 16.817 26.166 31.532 1.00 52.52 237 VAL E N 1
ATOM 7661 C CA . VAL F 3 237 ? 15.836 25.767 30.528 1.00 52.23 237 VAL E CA 1
ATOM 7662 C C . VAL F 3 237 ? 15.952 24.278 30.196 1.00 52.73 237 VAL E C 1
ATOM 7663 O O . VAL F 3 237 ? 14.948 23.632 29.895 1.00 53.11 237 VAL E O 1
ATOM 7667 N N . MET F 3 238 ? 17.152 23.715 30.259 1.00 52.74 238 MET E N 1
ATOM 7668 C CA . MET F 3 238 ? 17.292 22.284 30.041 1.00 53.82 238 MET E CA 1
ATOM 7669 C C . MET F 3 238 ? 16.491 21.458 31.028 1.00 53.49 238 MET E C 1
ATOM 7670 O O . MET F 3 238 ? 15.956 20.437 30.668 1.00 53.13 238 MET E O 1
ATOM 7675 N N . HIS F 3 239 ? 16.436 21.911 32.273 1.00 54.17 239 HIS E N 1
ATOM 7676 C CA . HIS F 3 239 ? 15.735 21.216 33.342 1.00 54.78 239 HIS E CA 1
ATOM 7677 C C . HIS F 3 239 ? 14.227 21.318 33.176 1.00 54.40 239 HIS E C 1
ATOM 7678 O O . HIS F 3 239 ? 13.470 20.451 33.642 1.00 54.98 239 HIS E O 1
ATOM 7685 N N . LEU F 3 240 ? 13.806 22.382 32.511 1.00 53.66 240 LEU E N 1
ATOM 7686 C CA . LEU F 3 240 ? 12.420 22.577 32.184 1.00 53.64 240 LEU E CA 1
ATOM 7687 C C . LEU F 3 240 ? 11.965 21.657 31.070 1.00 52.97 240 LEU E C 1
ATOM 7688 O O . LEU F 3 240 ? 10.876 21.124 31.161 1.00 53.49 240 LEU E O 1
ATOM 7693 N N . ILE F 3 241 ? 12.814 21.410 30.072 1.00 51.79 241 ILE E N 1
ATOM 7694 C CA . ILE F 3 241 ? 12.405 20.647 28.884 1.00 51.70 241 ILE E CA 1
ATOM 7695 C C . ILE F 3 241 ? 12.938 19.212 28.746 1.00 51.92 241 ILE E C 1
ATOM 7696 O O . ILE F 3 241 ? 12.459 18.468 27.879 1.00 51.38 241 ILE E O 1
ATOM 7701 N N . GLN F 3 242 ? 13.910 18.824 29.577 1.00 52.19 242 GLN E N 1
ATOM 7702 C CA . GLN F 3 242 ? 14.547 17.487 29.489 1.00 53.19 242 GLN E CA 1
ATOM 7703 C C . GLN F 3 242 ? 13.511 16.358 29.581 1.00 53.00 242 GLN E C 1
ATOM 7704 O O . GLN F 3 242 ? 13.687 15.280 29.028 1.00 52.43 242 GLN E O 1
ATOM 7710 N N . ASP F 3 243 ? 12.421 16.653 30.273 1.00 53.50 243 ASP E N 1
ATOM 7711 C CA . ASP F 3 243 ? 11.303 15.737 30.496 1.00 54.70 243 ASP E CA 1
ATOM 7712 C C . ASP F 3 243 ? 10.338 15.598 29.289 1.00 53.95 243 ASP E C 1
ATOM 7713 O O . ASP F 3 243 ? 9.530 14.668 29.240 1.00 53.06 243 ASP E O 1
ATOM 7718 N N . GLY F 3 244 ? 10.404 16.555 28.356 1.00 53.27 244 GLY E N 1
ATOM 7719 C CA . GLY F 3 244 ? 9.517 16.607 27.199 1.00 52.81 244 GLY E CA 1
ATOM 7720 C C . GLY F 3 244 ? 8.248 17.393 27.498 1.00 52.73 244 GLY E C 1
ATOM 7721 O O . GLY F 3 244 ? 7.270 17.314 26.754 1.00 52.33 244 GLY E O 1
ATOM 7722 N N . ASP F 3 245 ? 8.275 18.151 28.591 1.00 52.64 245 ASP E N 1
ATOM 7723 C CA . ASP F 3 245 ? 7.111 18.882 29.069 1.00 53.20 245 ASP E CA 1
ATOM 7724 C C . ASP F 3 245 ? 7.267 20.372 28.814 1.00 53.35 245 ASP E C 1
ATOM 7725 O O . ASP F 3 245 ? 7.788 21.129 29.661 1.00 52.63 245 ASP E O 1
ATOM 7730 N N . TYR F 3 246 ? 6.778 20.788 27.644 1.00 53.44 246 TYR E N 1
ATOM 7731 C CA . TYR F 3 246 ? 7.018 22.138 27.141 1.00 53.46 246 TYR E CA 1
ATOM 7732 C C . TYR F 3 246 ? 6.071 23.133 27.771 1.00 53.15 246 TYR E C 1
ATOM 7733 O O . TYR F 3 246 ? 6.269 24.331 27.651 1.00 53.37 246 TYR E O 1
ATOM 7742 N N . SER F 3 247 ? 5.082 22.611 28.492 1.00 53.11 247 SER E N 1
ATOM 7743 C CA . SER F 3 247 ? 4.136 23.408 29.276 1.00 53.50 247 SER E CA 1
ATOM 7744 C C . SER F 3 247 ? 4.736 23.882 30.591 1.00 53.20 247 SER E C 1
ATOM 7745 O O . SER F 3 247 ? 4.148 24.726 31.268 1.00 53.34 247 SER E O 1
ATOM 7748 N N . ASN F 3 248 ? 5.882 23.311 30.969 1.00 53.20 248 ASN E N 1
ATOM 7749 C CA . ASN F 3 248 ? 6.692 23.860 32.057 1.00 53.08 248 ASN E CA 1
ATOM 7750 C C . ASN F 3 248 ? 7.155 25.267 31.712 1.00 53.31 248 ASN E C 1
ATOM 7751 O O . ASN F 3 248 ? 7.557 26.025 32.592 1.00 53.02 248 ASN E O 1
ATOM 7756 N N . LEU F 3 249 ? 7.104 25.607 30.424 1.00 53.76 249 LEU E N 1
ATOM 7757 C CA . LEU F 3 249 ? 7.525 26.940 29.964 1.00 54.03 249 LEU E CA 1
ATOM 7758 C C . LEU F 3 249 ? 6.553 28.044 30.373 1.00 53.75 249 LEU E C 1
ATOM 7759 O O . LEU F 3 249 ? 6.919 29.233 30.351 1.00 54.26 249 LEU E O 1
ATOM 7764 N N . ASP F 3 250 ? 5.339 27.645 30.767 1.00 53.00 250 ASP E N 1
ATOM 7765 C CA 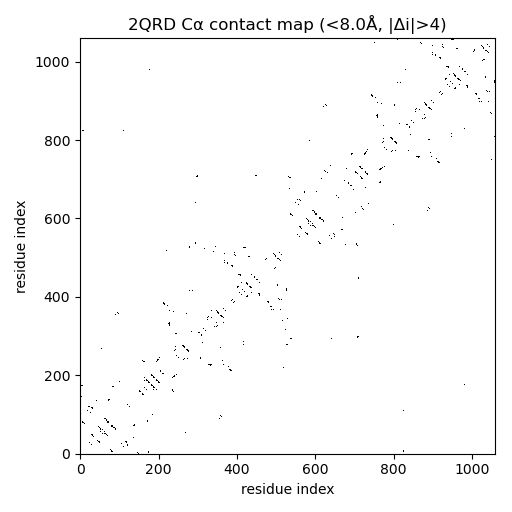. ASP F 3 250 ? 4.339 28.580 31.296 1.00 53.08 250 ASP E CA 1
ATOM 7766 C C . ASP F 3 250 ? 4.366 28.752 32.818 1.00 52.07 250 ASP E C 1
ATOM 7767 O O . ASP F 3 250 ? 3.548 29.488 33.377 1.00 52.06 250 ASP E O 1
ATOM 7772 N N . LEU F 3 251 ? 5.313 28.096 33.479 1.00 50.40 251 LEU E N 1
ATOM 7773 C CA . LEU F 3 251 ? 5.470 28.258 34.911 1.00 49.13 251 LEU E CA 1
ATOM 7774 C C . LEU F 3 251 ? 6.020 29.638 35.200 1.00 48.63 251 LEU E C 1
ATOM 7775 O O . LEU F 3 251 ? 6.594 30.281 34.324 1.00 49.25 251 LEU E O 1
ATOM 7780 N N . SER F 3 252 ? 5.845 30.082 36.434 1.00 47.83 252 SER E N 1
ATOM 7781 C CA . SER F 3 252 ? 6.514 31.260 36.903 1.00 47.98 252 SER E CA 1
ATOM 7782 C C . SER F 3 252 ? 7.951 30.882 37.232 1.00 48.09 252 SER E C 1
ATOM 7783 O O . SER F 3 252 ? 8.248 29.700 37.474 1.00 49.36 252 SER E O 1
ATOM 7786 N N . VAL F 3 253 ? 8.840 31.869 37.236 1.00 47.70 253 VAL E N 1
ATOM 7787 C CA . VAL F 3 253 ? 10.226 31.665 37.641 1.00 47.49 253 VAL E CA 1
ATOM 7788 C C . VAL F 3 253 ? 10.327 30.972 39.014 1.00 47.72 253 VAL E C 1
ATOM 7789 O O . VAL F 3 253 ? 11.131 30.029 39.201 1.00 48.80 253 VAL E O 1
ATOM 7793 N N . GLY F 3 254 ? 9.520 31.411 39.974 1.00 47.69 254 GLY E N 1
ATOM 7794 C CA . GLY F 3 254 ? 9.504 30.778 41.304 1.00 48.20 254 GLY E CA 1
ATOM 7795 C C . GLY F 3 254 ? 9.198 29.286 41.254 1.00 49.02 254 GLY E C 1
ATOM 7796 O O . GLY F 3 254 ? 9.945 28.477 41.802 1.00 49.63 254 GLY E O 1
ATOM 7797 N N . GLU F 3 255 ? 8.116 28.918 40.569 1.00 49.78 255 GLU E N 1
ATOM 7798 C CA . GLU F 3 255 ? 7.707 27.522 40.427 1.00 51.11 255 GLU E CA 1
ATOM 7799 C C . GLU F 3 255 ? 8.785 26.695 39.732 1.00 51.02 255 GLU E C 1
ATOM 7800 O O . GLU F 3 255 ? 9.073 25.583 40.154 1.00 51.67 255 GLU E O 1
ATOM 7806 N N . ALA F 3 256 ? 9.392 27.247 38.687 1.00 51.03 256 ALA E N 1
ATOM 7807 C CA . ALA F 3 256 ? 10.441 26.546 37.962 1.00 51.29 256 ALA E CA 1
ATOM 7808 C C . ALA F 3 256 ? 11.727 26.369 38.767 1.00 51.74 256 ALA E C 1
ATOM 7809 O O . ALA F 3 256 ? 12.383 25.337 38.649 1.00 52.60 256 ALA E O 1
ATOM 7811 N N . LEU F 3 257 ? 12.094 27.361 39.577 1.00 51.78 257 LEU E N 1
ATOM 7812 C CA . LEU F 3 257 ? 13.323 27.295 40.389 1.00 51.62 257 LEU E CA 1
ATOM 7813 C C . LEU F 3 257 ? 13.229 26.257 41.518 1.00 51.54 257 LEU E C 1
ATOM 7814 O O . LEU F 3 257 ? 14.230 25.692 41.927 1.00 51.14 257 LEU E O 1
ATOM 7819 N N . LEU F 3 258 ? 12.021 25.992 41.998 1.00 51.48 258 LEU E N 1
ATOM 7820 C CA . LEU F 3 258 ? 11.835 24.973 43.028 1.00 51.75 258 LEU E CA 1
ATOM 7821 C C . LEU F 3 258 ? 12.139 23.581 42.516 1.00 52.10 258 LEU E C 1
ATOM 7822 O O . LEU F 3 258 ? 12.336 22.653 43.314 1.00 52.66 258 LEU E O 1
ATOM 7827 N N . LYS F 3 259 ? 12.196 23.452 41.191 1.00 52.05 259 LYS E N 1
ATOM 7828 C CA . LYS F 3 259 ? 12.618 22.231 40.522 1.00 52.08 259 LYS E CA 1
ATOM 7829 C C . LYS F 3 259 ? 14.134 22.149 40.329 1.00 52.06 259 LYS E C 1
ATOM 7830 O O . LYS F 3 259 ? 14.612 21.156 39.828 1.00 52.72 259 LYS E O 1
ATOM 7836 N N . ARG F 3 260 ? 14.888 23.178 40.695 1.00 52.31 260 ARG E N 1
ATOM 7837 C CA . ARG F 3 260 ? 16.325 23.175 40.400 1.00 52.61 260 ARG E CA 1
ATOM 7838 C C . ARG F 3 260 ? 17.067 22.157 41.271 1.00 52.89 260 ARG E C 1
ATOM 7839 O O . ARG F 3 260 ? 16.857 22.117 42.483 1.00 52.62 260 ARG E O 1
ATOM 7847 N N . PRO F 3 261 ? 17.932 21.336 40.671 1.00 54.00 261 PRO E N 1
ATOM 7848 C CA . PRO F 3 261 ? 18.663 20.337 41.478 1.00 54.28 261 PRO E CA 1
ATOM 7849 C C . PRO F 3 261 ? 19.827 20.985 42.222 1.00 54.88 261 PRO E C 1
ATOM 7850 O O . PRO F 3 261 ? 20.293 22.081 41.834 1.00 54.41 261 PRO E O 1
ATOM 7854 N N . ALA F 3 262 ? 20.272 20.334 43.292 1.00 55.61 262 ALA E N 1
ATOM 7855 C CA . ALA F 3 262 ? 21.275 20.924 44.170 1.00 57.73 262 ALA E CA 1
ATOM 7856 C C . ALA F 3 262 ? 22.680 20.812 43.555 1.00 59.24 262 ALA E C 1
ATOM 7857 O O . ALA F 3 262 ? 23.693 20.545 44.226 1.00 60.16 262 ALA E O 1
ATOM 7859 N N . ASN F 3 263 ? 22.735 21.022 42.244 1.00 60.13 263 ASN E N 1
ATOM 7860 C CA . ASN F 3 263 ? 24.006 21.109 41.534 1.00 61.52 263 ASN E CA 1
ATOM 7861 C C . ASN F 3 263 ? 24.120 22.387 40.711 1.00 61.87 263 ASN E C 1
ATOM 7862 O O . ASN F 3 263 ? 25.068 22.561 39.945 1.00 63.00 263 ASN E O 1
ATOM 7867 N N . PHE F 3 264 ? 23.149 23.279 40.874 1.00 61.56 264 PHE E N 1
ATOM 7868 C CA . PHE F 3 264 ? 23.351 24.694 40.586 1.00 61.99 264 PHE E CA 1
ATOM 7869 C C . PHE F 3 264 ? 24.668 25.214 41.152 1.00 62.80 264 PHE E C 1
ATOM 7870 O O . PHE F 3 264 ? 25.134 24.751 42.193 1.00 62.70 264 PHE E O 1
ATOM 7878 N N . ASP F 3 265 ? 25.263 26.180 40.460 1.00 63.96 265 ASP E N 1
ATOM 7879 C CA . ASP F 3 265 ? 26.660 26.534 40.683 1.00 65.63 265 ASP E CA 1
ATOM 7880 C C . ASP F 3 265 ? 26.807 27.769 41.565 1.00 65.19 265 ASP E C 1
ATOM 7881 O O . ASP F 3 265 ? 27.904 28.092 42.021 1.00 66.08 265 ASP E O 1
ATOM 7886 N N . GLY F 3 266 ? 25.694 28.457 41.801 1.00 63.93 266 GLY E N 1
ATOM 7887 C CA . GLY F 3 266 ? 25.607 29.433 42.897 1.00 61.79 266 GLY E CA 1
ATOM 7888 C C . GLY F 3 266 ? 25.373 30.808 42.333 1.00 60.24 266 GLY E C 1
ATOM 7889 O O . GLY F 3 266 ? 25.352 30.972 41.123 1.00 60.65 266 GLY E O 1
ATOM 7890 N N . VAL F 3 267 ? 25.167 31.797 43.194 1.00 58.84 267 VAL E N 1
ATOM 7891 C CA . VAL F 3 267 ? 24.946 33.172 42.721 1.00 57.20 267 VAL E CA 1
ATOM 7892 C C . VAL F 3 267 ? 26.048 34.023 43.334 1.00 56.66 267 VAL E C 1
ATOM 7893 O O . VAL F 3 267 ? 26.092 34.223 44.555 1.00 57.57 267 VAL E O 1
ATOM 7897 N N . HIS F 3 268 ? 26.982 34.465 42.499 1.00 55.04 268 HIS E N 1
ATOM 7898 C CA . HIS F 3 268 ? 28.114 35.235 43.000 1.00 53.36 268 HIS E CA 1
ATOM 7899 C C . HIS F 3 268 ? 27.875 36.716 42.823 1.00 52.18 268 HIS E C 1
ATOM 7900 O O . HIS F 3 268 ? 27.290 37.148 41.843 1.00 51.58 268 HIS E O 1
ATOM 7907 N N . THR F 3 269 ? 28.353 37.474 43.795 1.00 51.88 269 THR E N 1
ATOM 7908 C CA . THR F 3 269 ? 28.165 38.924 43.867 1.00 51.32 269 THR E CA 1
ATOM 7909 C C . THR F 3 269 ? 29.490 39.632 44.241 1.00 51.32 269 THR E C 1
ATOM 7910 O O . THR F 3 269 ? 30.417 39.016 44.781 1.00 50.18 269 THR E O 1
ATOM 7914 N N . CYS F 3 270 ? 29.577 40.914 43.905 1.00 51.02 270 CYS E N 1
ATOM 7915 C CA . CYS F 3 270 ? 30.660 41.761 44.401 1.00 51.41 270 CYS E CA 1
ATOM 7916 C C . CYS F 3 270 ? 30.103 43.151 44.672 1.00 51.86 270 CYS E C 1
ATOM 7917 O O . CYS F 3 270 ? 28.905 43.414 44.431 1.00 52.14 270 CYS E O 1
ATOM 7920 N N . ARG F 3 271 ? 30.962 44.018 45.197 1.00 51.59 271 ARG E N 1
ATOM 7921 C CA . ARG F 3 271 ? 30.610 45.408 45.423 1.00 52.08 271 ARG E CA 1
ATOM 7922 C C . ARG F 3 271 ? 31.395 46.245 44.416 1.00 51.46 271 ARG E C 1
ATOM 7923 O O . ARG F 3 271 ? 32.428 45.796 43.920 1.00 52.35 271 ARG E O 1
ATOM 7931 N N . ALA F 3 272 ? 30.911 47.439 44.098 1.00 51.04 272 ALA E N 1
ATOM 7932 C CA . ALA F 3 272 ? 31.527 48.270 43.056 1.00 51.11 272 ALA E CA 1
ATOM 7933 C C . ALA F 3 272 ? 32.942 48.701 43.436 1.00 51.43 272 ALA E C 1
ATOM 7934 O O . ALA F 3 272 ? 33.648 49.356 42.650 1.00 51.64 272 ALA E O 1
ATOM 7936 N N . THR F 3 273 ? 33.341 48.336 44.657 1.00 51.84 273 THR E N 1
ATOM 7937 C CA . THR F 3 273 ? 34.647 48.698 45.212 1.00 51.83 273 THR E CA 1
ATOM 7938 C C . THR F 3 273 ? 35.620 47.507 45.201 1.00 51.64 273 THR E C 1
ATOM 7939 O O . THR F 3 273 ? 36.801 47.654 45.519 1.00 51.41 273 THR E O 1
ATOM 7943 N N . ASP F 3 274 ? 35.128 46.333 44.809 1.00 51.49 274 ASP E N 1
ATOM 7944 C CA . ASP F 3 274 ? 36.014 45.190 44.628 1.00 51.30 274 ASP E CA 1
ATOM 7945 C C . ASP F 3 274 ? 36.923 45.411 43.418 1.00 51.13 274 ASP E C 1
ATOM 7946 O O . ASP F 3 274 ? 36.701 46.322 42.626 1.00 50.43 274 ASP E O 1
ATOM 7951 N N . ARG F 3 275 ? 37.972 44.606 43.305 1.00 51.92 275 ARG E N 1
ATOM 7952 C CA . ARG F 3 275 ? 38.862 44.672 42.140 1.00 52.35 275 ARG E CA 1
ATOM 7953 C C . ARG F 3 275 ? 39.020 43.349 41.386 1.00 52.03 275 ARG E C 1
ATOM 7954 O O . ARG F 3 275 ? 38.497 42.311 41.800 1.00 52.66 275 ARG E O 1
ATOM 7962 N N . LEU F 3 276 ? 39.709 43.394 40.254 1.00 51.10 276 LEU E N 1
ATOM 7963 C CA . LEU F 3 276 ? 39.923 42.195 39.471 1.00 50.46 276 LEU E CA 1
ATOM 7964 C C . LEU F 3 276 ? 40.823 41.158 40.172 1.00 50.08 276 LEU E C 1
ATOM 7965 O O . LEU F 3 276 ? 40.782 39.969 39.831 1.00 49.78 276 LEU E O 1
ATOM 7970 N N . ASP F 3 277 ? 41.628 41.609 41.137 1.00 49.90 277 ASP E N 1
ATOM 7971 C CA . ASP F 3 277 ? 42.514 40.715 41.889 1.00 49.50 277 ASP E CA 1
ATOM 7972 C C . ASP F 3 277 ? 41.736 39.659 42.689 1.00 48.88 277 ASP E C 1
ATOM 7973 O O . ASP F 3 277 ? 42.073 38.466 42.646 1.00 48.99 277 ASP E O 1
ATOM 7978 N N . GLY F 3 278 ? 40.677 40.096 43.366 1.00 47.95 278 GLY E N 1
ATOM 7979 C CA . GLY F 3 278 ? 39.823 39.228 44.152 1.00 47.60 278 GLY E CA 1
ATOM 7980 C C . GLY F 3 278 ? 38.912 38.436 43.240 1.00 48.14 278 GLY E C 1
ATOM 7981 O O . GLY F 3 278 ? 38.606 37.268 43.510 1.00 48.56 278 GLY E O 1
ATOM 7982 N N . ILE F 3 279 ? 38.485 39.063 42.148 1.00 48.12 279 ILE E N 1
ATOM 7983 C CA . ILE F 3 279 ? 37.639 38.397 41.164 1.00 48.62 279 ILE E CA 1
ATOM 7984 C C . ILE F 3 279 ? 38.351 37.209 40.506 1.00 48.84 279 ILE E C 1
ATOM 7985 O O . ILE F 3 279 ? 37.759 36.160 40.343 1.00 49.36 279 ILE E O 1
ATOM 7990 N N . PHE F 3 280 ? 39.624 37.370 40.175 1.00 49.26 280 PHE E N 1
ATOM 7991 C CA . PHE F 3 280 ? 40.421 36.298 39.602 1.00 49.21 280 PHE E CA 1
ATOM 7992 C C . PHE F 3 280 ? 40.726 35.193 40.590 1.00 49.79 280 PHE E C 1
ATOM 7993 O O . PHE F 3 280 ? 40.938 34.053 40.182 1.00 50.18 280 PHE E O 1
ATOM 8001 N N . ASP F 3 281 ? 40.755 35.531 41.878 1.00 50.26 281 ASP E N 1
ATOM 8002 C CA . ASP F 3 281 ? 40.911 34.550 42.951 1.00 50.68 281 ASP E CA 1
ATOM 8003 C C . ASP F 3 281 ? 39.654 33.680 43.115 1.00 50.13 281 ASP E C 1
ATOM 8004 O O . ASP F 3 281 ? 39.747 32.486 43.415 1.00 49.56 281 ASP E O 1
ATOM 8009 N N . ALA F 3 282 ? 38.483 34.280 42.913 1.00 49.03 282 ALA E N 1
ATOM 8010 C CA . ALA F 3 282 ? 37.251 33.539 43.003 1.00 48.55 282 ALA E CA 1
ATOM 8011 C C . ALA F 3 282 ? 37.079 32.606 41.792 1.00 48.62 282 ALA E C 1
ATOM 8012 O O . ALA F 3 282 ? 36.598 31.491 41.946 1.00 48.90 282 ALA E O 1
ATOM 8014 N N . ILE F 3 283 ? 37.475 33.067 40.607 1.00 47.65 283 ILE E N 1
ATOM 8015 C CA . ILE F 3 283 ? 37.491 32.262 39.384 1.00 47.05 283 ILE E CA 1
ATOM 8016 C C . ILE F 3 283 ? 38.446 31.036 39.533 1.00 47.49 283 ILE E C 1
ATOM 8017 O O . ILE F 3 283 ? 38.073 29.880 39.259 1.00 46.44 283 ILE E O 1
ATOM 8022 N N . LYS F 3 284 ? 39.659 31.304 40.008 1.00 47.51 284 LYS E N 1
ATOM 8023 C CA . LYS F 3 284 ? 40.607 30.269 40.382 1.00 48.24 284 LYS E CA 1
ATOM 8024 C C . LYS F 3 284 ? 39.996 29.127 41.231 1.00 49.15 284 LYS E C 1
ATOM 8025 O O . LYS F 3 284 ? 40.360 27.957 41.032 1.00 49.51 284 LYS E O 1
ATOM 8031 N N . HIS F 3 285 ? 39.058 29.441 42.135 1.00 49.88 285 HIS E N 1
ATOM 8032 C CA . HIS F 3 285 ? 38.642 28.472 43.177 1.00 51.24 285 HIS E CA 1
ATOM 8033 C C . HIS F 3 285 ? 37.234 27.889 43.076 1.00 52.11 285 HIS E C 1
ATOM 8034 O O . HIS F 3 285 ? 36.937 26.876 43.709 1.00 52.66 285 HIS E O 1
ATOM 8041 N N . SER F 3 286 ? 36.370 28.530 42.304 1.00 52.47 286 SER E N 1
ATOM 8042 C CA . SER F 3 286 ? 34.995 28.101 42.178 1.00 53.23 286 SER E CA 1
ATOM 8043 C C . SER F 3 286 ? 34.532 28.410 40.780 1.00 53.69 286 SER E C 1
ATOM 8044 O O . SER F 3 286 ? 35.214 29.109 40.048 1.00 53.94 286 SER E O 1
ATOM 8047 N N . ARG F 3 287 ? 33.381 27.875 40.400 1.00 54.89 287 ARG E N 1
ATOM 8048 C CA . ARG F 3 287 ? 32.888 28.020 39.039 1.00 56.01 287 ARG E CA 1
ATOM 8049 C C . ARG F 3 287 ? 31.994 29.232 38.975 1.00 55.70 287 ARG E C 1
ATOM 8050 O O . ARG F 3 287 ? 30.765 29.122 39.014 1.00 56.97 287 ARG E O 1
ATOM 8058 N N . VAL F 3 288 ? 32.627 30.396 38.895 1.00 55.47 288 VAL E N 1
ATOM 8059 C CA . VAL F 3 288 ? 31.943 31.681 38.787 1.00 54.80 288 VAL E CA 1
ATOM 8060 C C . VAL F 3 288 ? 31.615 31.961 37.317 1.00 54.61 288 VAL E C 1
ATOM 8061 O O . VAL F 3 288 ? 32.503 31.902 36.464 1.00 55.27 288 VAL E O 1
ATOM 8065 N N . HIS F 3 289 ? 30.358 32.268 37.011 1.00 54.37 289 HIS E N 1
ATOM 8066 C CA . HIS F 3 289 ? 29.982 32.518 35.624 1.00 53.69 289 HIS E CA 1
ATOM 8067 C C . HIS F 3 289 ? 29.640 33.960 35.309 1.00 52.76 289 HIS E C 1
ATOM 8068 O O . HIS F 3 289 ? 29.441 34.305 34.154 1.00 52.53 289 HIS E O 1
ATOM 8075 N N . ARG F 3 290 ? 29.600 34.788 36.347 1.00 51.58 290 ARG E N 1
ATOM 8076 C CA . ARG F 3 290 ? 29.211 36.185 36.285 1.00 50.46 290 ARG E CA 1
ATOM 8077 C C . ARG F 3 290 ? 29.185 36.617 37.740 1.00 50.40 290 ARG E C 1
ATOM 8078 O O . ARG F 3 290 ? 29.158 35.771 38.637 1.00 50.13 290 ARG E O 1
ATOM 8086 N N . LEU F 3 291 ? 29.243 37.925 37.971 1.00 50.06 291 LEU E N 1
ATOM 8087 C CA . LEU F 3 291 ? 29.096 38.486 39.305 1.00 50.35 291 LEU E CA 1
ATOM 8088 C C . LEU F 3 291 ? 28.053 39.550 39.209 1.00 49.87 291 LEU E C 1
ATOM 8089 O O . LEU F 3 291 ? 28.149 40.433 38.346 1.00 50.05 291 LEU E O 1
ATOM 8094 N N . PHE F 3 292 ? 27.056 39.465 40.078 1.00 49.30 292 PHE E N 1
ATOM 8095 C CA . PHE F 3 292 ? 26.108 40.556 40.240 1.00 49.64 292 PHE E CA 1
ATOM 8096 C C . PHE F 3 292 ? 26.657 41.565 41.234 1.00 49.30 292 PHE E C 1
ATOM 8097 O O . PHE F 3 292 ? 26.856 41.245 42.386 1.00 50.39 292 PHE E O 1
ATOM 8105 N N . VAL F 3 293 ? 26.946 42.770 40.758 1.00 48.66 293 VAL E N 1
ATOM 8106 C CA . VAL F 3 293 ? 27.352 43.850 41.628 1.00 48.59 293 VAL E CA 1
ATOM 8107 C C . VAL F 3 293 ? 26.159 44.328 42.449 1.00 49.03 293 VAL E C 1
ATOM 8108 O O . VAL F 3 293 ? 25.125 44.723 41.899 1.00 49.26 293 VAL E O 1
ATOM 8112 N N . VAL F 3 294 ? 26.313 44.278 43.771 1.00 49.88 294 VAL E N 1
ATOM 8113 C CA . VAL F 3 294 ? 25.254 44.667 44.690 1.00 50.52 294 VAL E CA 1
ATOM 8114 C C . VAL F 3 294 ? 25.843 45.611 45.705 1.00 51.66 294 VAL E C 1
ATOM 8115 O O . VAL F 3 294 ? 27.057 45.667 45.845 1.00 52.15 294 VAL E O 1
ATOM 8119 N N . ASP F 3 295 ? 24.986 46.369 46.386 1.00 53.03 295 ASP E N 1
ATOM 8120 C CA . ASP F 3 295 ? 25.423 47.179 47.503 1.00 54.80 295 ASP E CA 1
ATOM 8121 C C . ASP F 3 295 ? 25.439 46.377 48.815 1.00 56.06 295 ASP E C 1
ATOM 8122 O O . ASP F 3 295 ? 25.263 45.164 48.828 1.00 56.53 295 ASP E O 1
ATOM 8127 N N . GLU F 3 296 ? 25.667 47.088 49.908 1.00 57.87 296 GLU E N 1
ATOM 8128 C CA . GLU F 3 296 ? 25.625 46.563 51.268 1.00 59.69 296 GLU E CA 1
ATOM 8129 C C . GLU F 3 296 ? 24.332 45.787 51.585 1.00 59.52 296 GLU E C 1
ATOM 8130 O O . GLU F 3 296 ? 24.363 44.804 52.328 1.00 60.25 296 GLU E O 1
ATOM 8136 N N . ASN F 3 297 ? 23.210 46.229 51.028 1.00 59.23 297 ASN E N 1
ATOM 8137 C CA . ASN F 3 297 ? 21.904 45.630 51.346 1.00 59.15 297 ASN E CA 1
ATOM 8138 C C . ASN F 3 297 ? 21.429 44.550 50.372 1.00 58.90 297 ASN E C 1
ATOM 8139 O O . ASN F 3 297 ? 20.267 44.140 50.429 1.00 59.36 297 ASN E O 1
ATOM 8144 N N . LEU F 3 298 ? 22.329 44.104 49.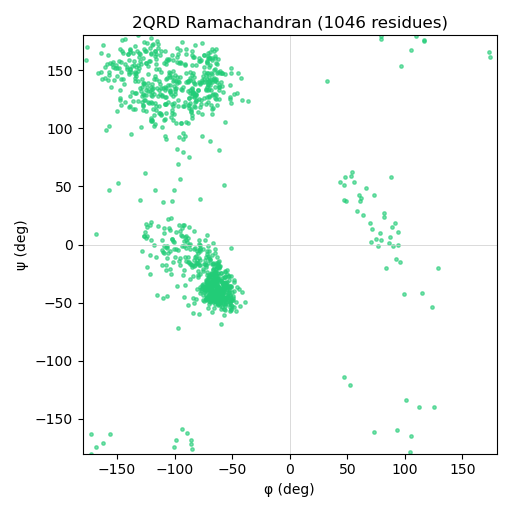491 1.00 58.46 298 LEU E N 1
ATOM 8145 C CA . LEU F 3 298 ? 22.019 43.120 48.434 1.00 58.09 298 LEU E CA 1
ATOM 8146 C C . LEU F 3 298 ? 21.116 43.661 47.325 1.00 57.38 298 LEU E C 1
ATOM 8147 O O . LEU F 3 298 ? 20.508 42.891 46.586 1.00 56.99 298 LEU E O 1
ATOM 8152 N N . LYS F 3 299 ? 21.044 44.988 47.233 1.00 56.65 299 LYS E N 1
ATOM 8153 C CA . LYS F 3 299 ? 20.383 45.676 46.137 1.00 56.17 299 LYS E CA 1
ATOM 8154 C C . LYS F 3 299 ? 21.268 45.659 44.902 1.00 54.35 299 LYS E C 1
ATOM 8155 O O . LYS F 3 299 ? 22.407 46.106 44.955 1.00 53.25 299 LYS E O 1
ATOM 8161 N N . LEU F 3 300 ? 20.711 45.142 43.804 1.00 53.49 300 LEU E N 1
ATOM 8162 C CA . LEU F 3 300 ? 21.403 44.992 42.529 1.00 53.02 300 LEU E CA 1
ATOM 8163 C C . LEU F 3 300 ? 21.748 46.341 41.865 1.00 53.17 300 LEU E C 1
ATOM 8164 O O . LEU F 3 300 ? 20.880 47.217 41.744 1.00 52.81 300 LEU E O 1
ATOM 8169 N N . GLU F 3 301 ? 23.018 46.497 41.463 1.00 52.96 301 GLU E N 1
ATOM 8170 C CA . GLU F 3 301 ? 23.543 47.750 40.877 1.00 53.11 301 GLU E CA 1
ATOM 8171 C C . GLU F 3 301 ? 24.174 47.509 39.498 1.00 52.23 301 GLU E C 1
ATOM 8172 O O . GLU F 3 301 ? 24.389 48.452 38.732 1.00 51.63 301 GLU E O 1
ATOM 8178 N N . GLY F 3 302 ? 24.533 46.256 39.209 1.00 51.59 302 GLY E N 1
ATOM 8179 C CA . GLY F 3 302 ? 25.247 45.953 37.977 1.00 51.26 302 GLY E CA 1
ATOM 8180 C C . GLY F 3 302 ? 25.533 44.495 37.709 1.00 51.74 302 GLY E C 1
ATOM 8181 O O . GLY F 3 302 ? 25.321 43.642 38.562 1.00 51.45 302 GLY E O 1
ATOM 8182 N N . ILE F 3 303 ? 26.003 44.212 36.496 1.00 52.35 303 ILE E N 1
ATOM 8183 C CA . ILE F 3 303 ? 26.431 42.875 36.131 1.00 52.66 303 ILE E CA 1
ATOM 8184 C C . ILE F 3 303 ? 27.848 42.984 35.663 1.00 53.10 303 ILE E C 1
ATOM 8185 O O . ILE F 3 303 ? 28.205 43.901 34.932 1.00 53.99 303 ILE E O 1
ATOM 8190 N N . LEU F 3 304 ? 28.665 42.055 36.127 1.00 53.46 304 LEU E N 1
ATOM 8191 C CA . LEU F 3 304 ? 29.991 41.861 35.596 1.00 53.12 304 LEU E CA 1
ATOM 8192 C C . LEU F 3 304 ? 30.026 40.433 35.093 1.00 53.44 304 LEU E C 1
ATOM 8193 O O . LEU F 3 304 ? 30.049 39.484 35.892 1.00 53.83 304 LEU E O 1
ATOM 8198 N N . SER F 3 305 ? 30.020 40.264 33.775 1.00 53.34 305 SER E N 1
ATOM 8199 C CA . SER F 3 305 ? 30.046 38.920 33.227 1.00 53.26 305 SER E CA 1
ATOM 8200 C C . SER F 3 305 ? 31.457 38.490 32.825 1.00 52.60 305 SER E C 1
ATOM 8201 O O . SER F 3 305 ? 32.378 39.294 32.771 1.00 52.48 305 SER E O 1
ATOM 8204 N N . LEU F 3 306 ? 31.606 37.206 32.536 1.00 51.85 306 LEU E N 1
ATOM 8205 C CA . LEU F 3 306 ? 32.874 36.650 32.087 1.00 50.80 306 LEU E CA 1
ATOM 8206 C C . LEU F 3 306 ? 33.395 37.298 30.812 1.00 50.32 306 LEU E C 1
ATOM 8207 O O . LEU F 3 306 ? 34.609 37.427 30.641 1.00 51.25 306 LEU E O 1
ATOM 8212 N N . ALA F 3 307 ? 32.495 37.706 29.918 1.00 50.04 307 ALA E N 1
ATOM 8213 C CA . ALA F 3 307 ? 32.913 38.397 28.686 1.00 48.85 307 ALA E CA 1
ATOM 8214 C C . ALA F 3 307 ? 33.329 39.839 28.947 1.00 48.42 307 ALA E C 1
ATOM 8215 O O . ALA F 3 307 ? 34.248 40.318 28.306 1.00 48.01 307 ALA E O 1
ATOM 8217 N N . ASP F 3 308 ? 32.656 40.523 29.880 1.00 48.42 308 ASP E N 1
ATOM 8218 C CA . ASP F 3 308 ? 33.140 41.800 30.406 1.00 48.21 308 ASP E CA 1
ATOM 8219 C C . ASP F 3 308 ? 34.597 41.673 30.888 1.00 48.26 308 ASP E C 1
ATOM 8220 O O . ASP F 3 308 ? 35.445 42.431 30.442 1.00 48.78 308 ASP E O 1
ATOM 8225 N N . ILE F 3 309 ? 34.903 40.709 31.762 1.00 48.09 309 ILE E N 1
ATOM 8226 C CA . ILE F 3 309 ? 36.301 40.465 32.175 1.00 47.97 309 ILE E CA 1
ATOM 8227 C C . ILE F 3 309 ? 37.207 40.178 30.962 1.00 47.70 309 ILE E C 1
ATOM 8228 O O . ILE F 3 309 ? 38.194 40.870 30.753 1.00 46.69 309 ILE E O 1
ATOM 8233 N N . LEU F 3 310 ? 36.859 39.177 30.154 1.00 47.96 310 LEU E N 1
ATOM 8234 C CA . LEU F 3 310 ? 37.717 38.820 29.019 1.00 48.08 310 LEU E CA 1
ATOM 8235 C C . LEU F 3 310 ? 38.009 39.986 28.082 1.00 48.03 310 LEU E C 1
ATOM 8236 O O . LEU F 3 310 ? 39.153 40.205 27.723 1.00 47.50 310 LEU E O 1
ATOM 8241 N N . ASN F 3 311 ? 36.968 40.725 27.702 1.00 48.72 311 ASN E N 1
ATOM 8242 C CA . ASN F 3 311 ? 37.106 41.889 26.830 1.00 49.39 311 ASN E CA 1
ATOM 8243 C C . ASN F 3 311 ? 37.899 43.036 27.452 1.00 49.96 311 ASN E C 1
ATOM 8244 O O . ASN F 3 311 ? 38.579 43.772 26.731 1.00 49.86 311 ASN E O 1
ATOM 8249 N N . TYR F 3 312 ? 37.806 43.200 28.773 1.00 49.92 312 TYR E N 1
ATOM 8250 C CA . TYR F 3 312 ? 38.593 44.225 29.427 1.00 50.39 312 TYR E CA 1
ATOM 8251 C C . TYR F 3 312 ? 40.076 43.887 29.289 1.00 50.98 312 TYR E C 1
ATOM 8252 O O . TYR F 3 312 ? 40.877 44.714 28.857 1.00 49.89 312 TYR E O 1
ATOM 8261 N N . ILE F 3 313 ? 40.418 42.653 29.649 1.00 51.99 313 ILE E N 1
ATOM 8262 C CA . ILE F 3 313 ? 41.802 42.215 29.691 1.00 52.97 313 ILE E CA 1
ATOM 8263 C C . ILE F 3 313 ? 42.408 42.168 28.287 1.00 53.42 313 ILE E C 1
ATOM 8264 O O . ILE F 3 313 ? 43.596 42.364 28.137 1.00 53.73 313 ILE E O 1
ATOM 8269 N N . ILE F 3 314 ? 41.601 41.906 27.262 1.00 54.33 314 ILE E N 1
ATOM 8270 C CA . ILE F 3 314 ? 42.164 41.643 25.933 1.00 55.08 314 ILE E CA 1
ATOM 8271 C C . ILE F 3 314 ? 42.241 42.858 24.986 1.00 55.97 314 ILE E C 1
ATOM 8272 O O . ILE F 3 314 ? 42.966 42.819 24.002 1.00 55.21 314 ILE E O 1
ATOM 8277 N N . TYR F 3 315 ? 41.506 43.923 25.275 1.00 57.73 315 TYR E N 1
ATOM 8278 C CA . TYR F 3 315 ? 41.562 45.098 24.404 1.00 60.18 315 TYR E CA 1
ATOM 8279 C C . TYR F 3 315 ? 42.522 46.187 24.880 1.00 61.13 315 TYR E C 1
ATOM 8280 O O . TYR F 3 315 ? 42.633 46.471 26.078 1.00 61.32 315 TYR E O 1
ATOM 8289 N N . ASP F 3 316 ? 43.232 46.772 23.923 1.00 62.63 316 ASP E N 1
ATOM 8290 C CA . ASP F 3 316 ? 44.027 47.974 24.181 1.00 64.25 316 ASP E CA 1
ATOM 8291 C C . ASP F 3 316 ? 43.136 49.206 24.087 1.00 64.86 316 ASP E C 1
ATOM 8292 O O . ASP F 3 316 ? 42.389 49.359 23.113 1.00 64.84 316 ASP E O 1
ATOM 8297 N N . LYS F 3 317 ? 43.205 50.077 25.093 1.00 65.87 317 LYS E N 1
ATOM 8298 C CA . LYS F 3 317 ? 42.658 51.425 24.949 1.00 66.78 317 LYS E CA 1
ATOM 8299 C C . LYS F 3 317 ? 43.524 52.218 23.966 1.00 67.26 317 LYS E C 1
ATOM 8300 O O . LYS F 3 317 ? 44.496 52.866 24.363 1.00 67.81 317 LYS E O 1
ATOM 8302 N N . THR F 3 318 ? 43.176 52.131 22.682 1.00 67.72 318 THR E N 1
ATOM 8303 C CA . THR F 3 318 ? 43.827 52.888 21.601 1.00 68.10 318 THR E CA 1
ATOM 8304 C C . THR F 3 318 ? 43.001 52.768 20.324 1.00 68.29 318 THR E C 1
ATOM 8305 O O . THR F 3 318 ? 41.927 52.149 20.316 1.00 68.51 318 THR E O 1
ATOM 8307 N N . ASP F 3 328 ? 19.851 42.958 16.235 1.00 61.40 328 ASP E N 1
ATOM 8308 C CA . ASP F 3 328 ? 19.491 41.532 16.295 1.00 61.31 328 ASP E CA 1
ATOM 8309 C C . ASP F 3 328 ? 18.891 41.111 17.658 1.00 60.27 328 ASP E C 1
ATOM 8310 O O . ASP F 3 328 ? 19.208 41.724 18.700 1.00 60.29 328 ASP E O 1
ATOM 8315 N N . ASN F 3 329 ? 18.060 40.055 17.632 1.00 58.19 329 ASN E N 1
ATOM 8316 C CA . ASN F 3 329 ? 17.246 39.634 18.773 1.00 56.32 329 ASN E CA 1
ATOM 8317 C C . ASN F 3 329 ? 17.323 38.130 19.141 1.00 54.72 329 ASN E C 1
ATOM 8318 O O . ASN F 3 329 ? 16.314 37.531 19.521 1.00 53.74 329 ASN E O 1
ATOM 8323 N N . PHE F 3 330 ? 18.523 37.547 19.038 1.00 52.54 330 PHE E N 1
ATOM 8324 C CA . PHE F 3 330 ? 18.778 36.144 19.345 1.00 49.97 330 PHE E CA 1
ATOM 8325 C C . PHE F 3 330 ? 19.999 35.933 20.242 1.00 49.29 330 PHE E C 1
ATOM 8326 O O . PHE F 3 330 ? 20.957 36.703 20.227 1.00 49.04 330 PHE E O 1
ATOM 8334 N N . GLU F 3 331 ? 19.942 34.877 21.044 1.00 48.20 331 GLU E N 1
ATOM 8335 C CA . GLU F 3 331 ? 21.074 34.497 21.861 1.00 47.46 331 GLU E CA 1
ATOM 8336 C C . GLU F 3 331 ? 22.129 33.742 21.050 1.00 46.67 331 GLU E C 1
ATOM 8337 O O . GLU F 3 331 ? 21.811 32.912 20.197 1.00 47.15 331 GLU E O 1
ATOM 8343 N N . SER F 3 332 ? 23.384 34.047 21.316 1.00 46.45 332 SER E N 1
ATOM 8344 C CA . SER F 3 332 ? 24.482 33.332 20.708 1.00 46.84 332 SER E CA 1
ATOM 8345 C C . SER F 3 332 ? 24.915 32.186 21.640 1.00 46.77 332 SER E C 1
ATOM 8346 O O . SER F 3 332 ? 24.402 32.081 22.751 1.00 46.08 332 SER E O 1
ATOM 8349 N N . ALA F 3 333 ? 25.850 31.350 21.167 1.00 47.49 333 ALA E N 1
ATOM 8350 C CA . ALA F 3 333 ? 26.359 30.171 21.885 1.00 47.94 333 ALA E CA 1
ATOM 8351 C C . ALA F 3 333 ? 26.560 30.465 23.332 1.00 48.69 333 ALA E C 1
ATOM 8352 O O . ALA F 3 333 ? 27.300 31.376 23.693 1.00 48.35 333 ALA E O 1
ATOM 8354 N N . VAL F 3 334 ? 25.924 29.647 24.157 1.00 49.81 334 VAL E N 1
ATOM 8355 C CA . VAL F 3 334 ? 25.953 29.836 25.580 1.00 51.41 334 VAL E CA 1
ATOM 8356 C C . VAL F 3 334 ? 26.804 28.733 26.245 1.00 53.35 334 VAL E C 1
ATOM 8357 O O . VAL F 3 334 ? 27.568 29.027 27.190 1.00 54.70 334 VAL E O 1
#

Secondary structure (DSSP, 8-state):
---EESEEEES-HHHHHHHHHHHHHHHT-EE--PPPBTTB--GGGGEEEEEEE-HHHHHTT--EEEEEEEEEEEEETTEEEEEEEEEEEEES-----TTHHHHHHHHHHHHHH-/----BSS--GGGS----S--PPPPBPPGGGS--GGG--TTHHHHTTB-PPPPGGGTTB-EEE--SSSSEEEEEEEEETTEEEEEEEEE---/---EESEEEES-HHHHHHHHHHHHHHTT-EE-----BTTB--GGGGEEEEEEE-HHHHHTT---EEEEEEEEEEEETTEEEEEEEEEEEES-----STTHHHHHHHHHHHHHH-/---BSSPPHHHHS--SS-S--PPPPBPPGGGS--GGG--TTHHHHTTB-PPPPGGGTTB-EEE--SSSSEEEEEEEESSSSEEEEEEEE---/--HHHHHHHHHHHHHHHHHHSBGGGGS-SEEEEEEEETTSBHHHHHHHHHHTT-S-EEEEETTTTEEEEEE-HHHHHHHHHHHHHH-S-GGGGGGGGT-BHHHHHHHHHHTT-S-SS---B-TTSBHHHHHHHHHHH--SEEEEEEE-TTT--EEEEEEEEHHHHHHHHHHH-GGGGG---BGGGS--SB-SS---B-TTSBHHHHHHHHHHHT-SEEEEE-TT-BEEEEEETHHHHHHHTTS-GGGGGSBHHHHHTT--TT-----EE-TT-BHHHHHHHHHHS---EEEEE-TT-BEEEEEEHHHHHHHHH-----------/--SHHHHHHHHHHHHHHHHHHSBGGGGS-SEEEEEEEETTSBHHHHHHHHHHHT-S-EEEEETTTTEEEEEE-HHHHHHHHHHHHHH-S-GGGGGGGGS-BHHHHHHHHHHHT-S-SS---B-TTSBHHHHHHHHHHS--SEEEEEEEETTTTEEEEEEEEEHHHHHHHHHHH-GGGGG---BGGGSS-SB-SS---B-TTSBHHHHHHHHHHHT-SEEEEE-TT-BEEEEEETHHHHHHHTTS-GGGGGSBHHHHHTT--TT-----EE-TT-BHHHHHHHHHHS---EEEEE-TT-BEEEEEEHHHHHHHHHS----------

Solvent-accessible surface area: 45514 Å² total; per-residue (Å²): 100,151,39,29,17,0,6,106,1,87,50,75,8,31,104,0,3,27,22,0,2,110,4,0,73,114,22,54,5,63,0,22,68,12,168,38,109,156,68,61,63,30,49,92,4,1,48,1,78,0,57,7,70,0,37,11,0,126,151,120,72,72,61,1,42,1,44,4,21,0,22,2,33,30,72,110,121,32,33,14,16,3,4,1,56,20,76,26,32,114,21,110,174,170,130,4,2,14,2,0,0,9,2,1,3,65,2,5,26,55,4,16,44,101,170,82,160,53,32,78,114,41,13,80,52,15,81,75,117,96,107,61,87,44,33,146,10,56,87,26,29,108,72,5,126,159,13,35,11,66,24,57,125,38,124,168,124,29,43,29,45,7,60,91,10,64,106,94,15,35,18,20,2,4,14,18,41,25,58,38,14,10,13,2,2,1,3,12,3,102,5,94,205,32,18,0,4,8,3,0,12,33,28,22,140,101,178,92,79,89,34,39,3,156,29,5,23,100,92,0,9,42,28,0,120,70,85,29,0,23,54,24,13,34,73,1,4,40,15,18,2,0,8,4,48,0,43,0,58,20,0,1,29,6,0,39,141,51,81,38,45,15,1,3,0,1,37,23,110,17,2,104,34,22,6,25,4,2,2,4,12,0,0,3,0,0,15,64,24,66,101,68,35,22,5,42,27,0,9,25,4,0,10,45,33,78,1,94,22,1,21,94,24,2,92,158,30,41,14,21,62,129,148,65,60,130,14,55,0,65,96,34,0,16,55,0,2,47,20,4,16,155,32,164,5,36,45,0,3,0,9,16,79,6,76,68,3,41,0,43,9,13,0,15,30,5,18,14,5,56,0,0,25,24,0,10,106,82,5,162,50,14,54,69,0,111,2,28,1,83,112,23,131,13,25,68,96,77,132,47,16,51,6,35,55,132,30,78,0,60,58,0,0,76,43,0,0,64,105,37,52,18,9,0,2,0,22,54,126,133,14,31,10,82,35,3,2,10,0,40,7,0,6,51,3,2,50,94,4,38,12,49,24,0,73,37,14,0,15,90,5,19,160,124,48,60,112,101,60,43,30,51,47,56,11,120,21,92,57,85,0,29,43,7,2,78,36,0,83,130,46,98,0,53,30,8,4,0,6,33,134,114,85,96,19,68,0,34,1,33,8,35,40,0,3,47,66,0,8,101,55,107,124,145,78,15,5,27,25,20,95,148,38,24,17,0,2,106,0,96,39,83,6,31,71,0,3,27,29,2,2,109,3,0,68,112,16,60,1,62,0,20,46,10,165,67,94,139,73,47,53,91,51,89,5,2,45,2,69,1,43,7,95,1,45,19,3,122,143,165,63,63,84,2,41,0,46,4,28,0,17,2,32,49,76,112,119,28,22,12,14,3,1,0,49,8,79,8,24,93,42,129,75,101,66,0,1,8,1,0,1,7,1,1,4,72,2,4,14,53,7,14,45,103,129,129,39,39,80,126,31,7,88,42,2,78,68,124,32,138,158,117,97,174,27,28,151,10,57,91,25,28,102,74,4,131,164,11,38,12,60,31,63,108,18,131,145,107,28,46,30,44,8,56,99,21,65,135,86,13,38,4,13,0,5,12,16,57,24,73,37,13,9,12,2,4,1,3,12,2,70,3,89,172,31,34,1,3,5,2,2,10,32,31,17,142,170,97,63,80,45,19,4,143,37,6,23,121,104,0,11,44,25,0,137,74,95,24,0,22,53,22,14,36,80,1,4,40,14,19,1,0,7,5,45,0,45,0,57,19,0,2,29,0,0,41,120,44,83,38,39,13,0,4,0,0,41,26,115,41,2,108,25,20,1,23,2,3,1,5,9,0,0,2,0,0,8,50,24,49,112,68,38,25,6,36,36,1,8,27,3,0,13,41,36,93,1,87,18,1,22,111,22,4,119,131,30,46,15,19,70,146,115,68,45,111,16,50,0,62,98,30,0,15,68,0,1,50,15,0,19,149,39,72,3,28,42,0,4,0,7,9,90,7,64,78,2,44,1,28,6,9,0,13,27,4,24,11,9,54,0,0,32,21,0,10,99,76,2,180,34,13,59,98,0,86,0,28,0,86,111,17,131,14,25,67,95,78,143,46,19,51,7,36,56,134,30,86,0,42,52,0,0,39,45,0,0,75,109,38,45,24,9,0,2,0,22,52,125,132,16,33,11,84,36,2,1,3,0,45,6,0,7,51,2,1,68,65,4,30,13,48,14,0,63,40,14,0,15,97,5,16,164,106,43,62,120,95,61,40,32,52,48,56,9,128,21,88,57,82,0,37,41,7,1,76,36,0,85,131,48,106,0,50,30,8,4,0,7,24,129,111,79,90,25,67,0,32,0,33,8,12,38,0,4,45,66,0,14,104,93,116,140,161,76,28,2,25,24,20

B-factor: mean 52.37, std 6.05, range [20.0, 92.7]

Nearest PDB structures (foldseek):
  2qrd-assembly3_B  TM=1.011E+00  e=3.557E-16  Schizosaccharomyces pombe
  7myj-assembly2_D  TM=8.047E-01  e=2.639E-07  Homo sapiens
  6c9j-assembly1_B  TM=7.860E-01  e=4.103E-07  Homo sapiens
  5iso-assembly2_D  TM=7.635E-01  e=3.617E-07  Homo sapiens
  4cff-assembly1_D  TM=7.644E-01  e=6.378E-07  Homo sapiens

Foldseek 3Di:
DDDDAADKDFDDPVVVLVLLVQLCVVLPKAKDAFDADVNHTDLCRQKIKIKDQDVVQVVVVWPKIWIKIWGWDDPDHGMIGTGIDTPDMDTPDDDDCPPVVVVVVSSVVSSVVD/DDDDDDDDDVVVVDPVPDDDDDDDDDDPLVPDDQLVDQPDVVVPSQDTPDHDPVQAQDKDWDDDPPQWTWIWGWHQDPPDIDIDIDTGHDD/DPDQVVLQVVLLVVLQVVLQVAFLLVLDDPDDDADEEEQQAFPLVVLVVCVVVVHFKHWYAPPVVLDTDAIDGLLLVLFVLLVCVVPPPDLCVSLVSRVDRNNRSVVVCVVLVQDDPDGFAAARGHGSLNVLVRCLVFVAQKHWHWDADPVVRRIDTDHIGGLLSVLLSSLVPRPSLQSFQAFQLVDPFFFFPPAAAAEQQAQLSVVSLVCQQVQDQKHFYADPVQATDGIDGSSLVSQQPSVSDPCSSGHGNNVSVVSDDPPDQDAAEDESGGTSSVVSVCSNPGRDAKYFHADPRNHGGTIGGSSRVSVVSNDDPCSSGHHHD/DDDDAAAKFFADLVVVLVLLVQLCVVLVKDWDAFDDDPNDTDQCRQKIWIKDDDPVCVVVPKRKIWIKIWGWDDDDVGMIGTHIDTPAMDIPVVPDCPPVVVSVVSSVVSSPPD/DDDDPDDDPQVPDDPPVDPDDDDDDDDDPLVPDDFVPDQPPVPPPSQDTDDHDPVQAQDKDWDDDPPQWTWIWGWDQDPHDIDIDIDTGHDD/DDLVVLLVVLLVVLQVVLQPDFLLNLDDPDDDADEAAQQAQPLVVLLVQVVVVHFKHWYAHVVQLETDDIDGLLLVLFVLLCCVVPPPDPCVSLCSSVGRNNVSVVVCVVVVQDDPDQDAEARRHGSLVVLVRCLVQVAQKHWHWDADPVVRHIDTDHIGGLLSVLLSSLVPRPSLLSFQFFLLVDDFFDFPPAAAAEQQAQQSVVSQVCFAVQDFKHFYAHPVQATDGICGSSLVSLQPSVSCCCSSRHGNNVSVVSDDPPPQDAAADASGGTSSVVSVCSNPGRDAKYFHADPRRHGGTIGGSSRVSVVSNDDPVHRGHHHD

CATH classification: 3.30.310.80

Organism: Schizosaccharomyces pombe (strain 972 / ATCC 24843) (NCBI:txid284812)